Protein 3GG9 (pdb70)

Nearest PDB structures (foldseek):
  3gg9-assembly2_B  TM=1.003E+00  e=2.444E-69  Ralstonia solanacearum
  3gg9-assembly2_C  TM=9.927E-01  e=3.559E-63  Ralstonia solanacearum
  4s1v-assembly1_B  TM=9.736E-01  e=3.599E-41  Vibrio cholerae O395
  8wpo-assembly1_A  TM=8.671E-01  e=2.116E-25  Anabaena sp. 90
  8wps-assembly1_A  TM=8.673E-01  e=1.056E-24  Anabaena sp. 90

Secondary structure (DSSP, 8-state):
--EEEE---TT--GGGSGGGGGGTTSEEEE--S---SHHHHHHHTTT-SEEEE-TTSS-B-HHHHTT-TT--EEEESS----SSS-SB-HHHHHHHT-EEE-----SHHHHHHHHHHHHHHHTTHHHHHHHHHTT-TT------TTSPTTTTSB---TT-EEEEE--SHHHHHHHHHHHHTT-EEEEE-SHHHHHHHHHTT-EE-SSHHHHHHH-SEEEE----STTTTT-B-HHHHTTS-TT-EEEE-S-GGGBPTTHHHHHHHHTSSSEEEE---SSS---S--GGGG-TTEEE--S-TT-BHHHHHHHHHHHHHHHHHHHTT--TTBS-GGGSS-TTT-/--EEEE---TT--GGGSGGGGGGTTSEEEE--S---SHHHHHHHHTT-SEEEE-TTSS-B-HHHHTT-TT--EEEESS----STT-SB-HHHHHHHTPEEEP----SHHHHHHHHHHHHHHHTTHHHHHHHHHTT-TT------TTSPTTTTSB---TTSEEEEE--SHHHHHHHHHHHHTT-EEEEESSHHHHHHHHHHT-EE-SSHHHHHHH-SEEEE----STTTTT-B-HHHHTTS-TT-EEEE-S-GGGBPTTHHHHHHHTTSSSEEEE---SSSS--TT-HHHH-TTEEE--S-TT-BHHHHHHHHHHHHHHHHHHHTT--TTBS-GGGGS-TTT-/--EEEE---TT--GGGSGGGGGGTTSEEEE--S---SHHHHHHHTTT-SEEEE-TTSS-B-HHHHTT-TT--EEEESS-------B-HHHHHHTT-EEE-----SHHHHHHHHHHHHHHHTTHHHHHHHHHTT-TT------TTSPTTTTSB---TT-EEEEE--SHHHHHHHHHHHHTT-EEEEE-SHHHHHHHHHTTPEEPS-HHHHHHH-SEEEE----STTTTT-B-HHHHTTS-TT-EEEE-S-GGGBPTTHHHHHHHHTSSSEEEE---SSSSPPTT-TTTT-TTEEE--S-TT-BHHHHHHHHHHHHHHHHHHTTT--TTBS-GGGGS-TTT-/--EEEE---TT--GGGSGGGGGGTTSEEEE--S----HHHHHHHTTT-SEEEE-TTSS-B-HHHHTT-TT--EEEESS----SSS-SB-HHHHHHTT-EEE-----SHHHHHHHHHHHHHHHTTHHHHHHHHHTT-TT------SSSPTTTTSB---TTSEEEEE--SHHHHHHHHHHHHTT-EEEEESSHHHHHHHHHTT-EE-SSHHHHHHH-SEEEE-----TTTTT-B-HHHHTTS-TT-EEEE-S-GGGB-TTHHHHHHHTTSSSEEEE---SSSSPPTT-HHHH-TTEEE--S-TT-BHHHHHHHHHHHHHHHHHHHTT--TTBS-GGGGS-TTT-

Foldseek 3Di:
DWAEEEEAQQVPCLCVFPLVCLQVVYHYDYDNHDDDDQVVVLVVCQRGQEYEYEALQAAADLSNVVSHLNHAEYFYQAAFDPDDPTRYPLVSCLLSLHFYFHAHADLPLLLVVLVVLVQCQQALPVQQVVCVVVPHHPFRDQCDPLADPPLSHHDQLAAFEEEEEDQDRSSVSNLVVSVVSNHQYEYEYPPVSCVVCVVVVHHHAPDLLRSQQRHQEYEYDDADDPVQFQCAELVSQLSHDLSHEYEYLHEPRSHPPCSVVVNCVNRGPNAYEYEYDPDPDDPPDDPQVPDSRYHYHPNCSQVDSVSSNRRVSRSSVQVVCVVVVNNVRGPNCSSVDDSVSD/DWEEEEEAQQVPCQCVFPLVCLQVVYHYYYDRHDDADLVVVLVRQQRTQEYEYEAQRAAADLSSVVSHLNHAEYQYQAAADPAPPTRYPLVSCLLSLHFYFHAHADLPLLLVVLVVLVQCLQQLPVQQVVCVVVVHHLFRDLPDPLADPPLSHHDQLAAFEEEEEDQDRSSVVNVVVSVVSHHQYEYDYPPVNCVVQVVVPHHYAPDLLRRQQRHQEYEYDDADHPVQQQVAELVSQLNHDLNHEYEYLHEPRSHPPCSVVVNCVNSRPNAYEYAYDPDPPDDCVPSLNPDSRYHYHPSCSQVDSVSSNRRVSRSSVCVVCVVVVNCPRGPNCSSVDDNVVD/DFEEEEEQQQVPCQCVFPLVVLQVVYHYHYDNHDDADLVVVCVVCVQGQEYEYEAQRAAADLSNVVRHLNYAEYFYQAADDDVGRYDLVSCLLSLHFYFHDHDDQDLLLVVLVVLVQCQQALVVQQVVCVVVVHHQFSDLPDPLADPPLRHHDQLAAFEEEEEFADPSSVSNQVVSVVSNHQYEYDYPPVSCVVCVVVPRHHAPDLLRSQQGHQEYEYDDADDPVQFQCAALSSQLNHDLRHEYEYLHEDRSRPPCSVVVSCVNRGPNAYEYQYDPDPPDDCVPSLNVDSRYHYHPSCSQVDSVSSNRSVSRSSVCVVCVVVVNRPRGPRPSSNDDSVPD/DFEEEEEQQQVPCLCVAPLVCLQVVYHYHYDNHDDQDLVVLCVVCQRGQEYEYEALRAAADLSNVVSHLNHAEYFYQAAFDPAPDTSYPVVSCLLSLHFYFGFHADQPLLLVVLVVLVQCQQALPVLQVVCVVVPHHPFSPPPDPPAPPPLRHHDALAAFEEEEEDQDPSSVSNQVVSVVRNHQYEYDDDPVSCVVQVVVPHHYAPDLLRRQQRHQEYEYDDADHPVQFQCAALVSQQSHDLNHEYEYLHEPRSHPPCSVVVNCVVSGPVAYEYAYDPDPPDDCVDSLNPDSRYHYHPNCSQVDRVSSNRRVSRSSVCVVCVVVPNNPRGPNVSSNDDSVVD

B-factor: mean 41.57, std 15.19, range [2.0, 106.05]

Radius of gyration: 36.46 Å; Cα contacts (8 Å, |Δi|>4): 3084; chains: 4; bounding box: 96×68×121 Å

Structure (mmCIF, N/CA/C/O backbone):
data_3GG9
#
_entry.id   3GG9
#
_cell.length_a   92.034
_cell.length_b   97.625
_cell.length_c   97.808
_cell.angle_alpha   90.00
_cell.angle_beta   114.96
_cell.angle_gamma   90.00
#
_symmetry.space_group_name_H-M   'P 1 21 1'
#
loop_
_entity.id
_entity.type
_entity.pdbx_description
1 polymer 'd-3-phosphoglycerate dehydrogenase oxidoreductase protein'
2 non-polymer 'SULFATE ION'
3 non-polymer GLYCEROL
4 non-polymer 'CHLORIDE ION'
5 water water
#
loop_
_atom_site.group_PDB
_atom_site.id
_atom_site.type_symbol
_atom_site.label_atom_id
_atom_site.label_alt_id
_atom_site.label_comp_id
_atom_site.label_asym_id
_atom_site.label_entity_id
_atom_site.label_seq_id
_atom_site.pdbx_PDB_ins_code
_atom_site.Cartn_x
_atom_site.Cartn_y
_atom_site.Cartn_z
_atom_site.occupancy
_atom_site.B_iso_or_equiv
_atom_site.auth_seq_id
_atom_site.auth_comp_id
_atom_site.auth_asym_id
_atom_site.auth_atom_id
_atom_site.pdbx_PDB_model_num
ATOM 1 N N . SER A 1 2 ? -4.274 8.840 -39.723 1.00 48.76 11 SER A N 1
ATOM 2 C CA . SER A 1 2 ? -3.261 9.711 -39.088 1.00 47.27 11 SER A CA 1
ATOM 3 C C . SER A 1 2 ? -3.866 11.077 -38.723 1.00 45.82 11 SER A C 1
ATOM 4 O O . SER A 1 2 ? -4.089 11.921 -39.588 1.00 41.81 11 SER A O 1
ATOM 7 N N . LEU A 1 3 ? -4.114 11.270 -37.428 1.00 40.00 12 LEU A N 1
ATOM 8 C CA . LEU A 1 3 ? -4.752 12.467 -36.896 1.00 36.57 12 LEU A CA 1
ATOM 9 C C . LEU A 1 3 ? -3.741 13.463 -36.355 1.00 35.43 12 LEU A C 1
ATOM 10 O O . LEU A 1 3 ? -2.626 13.102 -35.951 1.00 36.08 12 LEU A O 1
ATOM 15 N N . LYS A 1 4 ? -4.147 14.727 -36.364 1.00 32.95 13 LYS A N 1
ATOM 16 C CA . LYS A 1 4 ? -3.467 15.789 -35.646 1.00 32.22 13 LYS A CA 1
ATOM 17 C C . LYS A 1 4 ? -4.073 15.753 -34.231 1.00 35.38 13 LYS A C 1
ATOM 18 O O . LYS A 1 4 ? -5.291 15.959 -34.057 1.00 32.65 13 LYS A O 1
ATOM 24 N N . ILE A 1 5 ? -3.234 15.444 -33.236 1.00 31.34 14 ILE A N 1
ATOM 25 C CA . ILE A 1 5 ? -3.671 15.266 -31.846 1.00 29.74 14 ILE A CA 1
ATOM 26 C C . ILE A 1 5 ? -3.018 16.307 -30.946 1.00 31.58 14 ILE A C 1
ATOM 27 O O . ILE A 1 5 ? -1.832 16.611 -31.099 1.00 31.01 14 ILE A O 1
ATOM 32 N N . ALA A 1 6 ? -3.808 16.895 -30.046 1.00 30.16 15 ALA A N 1
ATOM 33 C CA . ALA A 1 6 ? -3.270 17.773 -29.027 1.00 31.04 15 ALA A CA 1
ATOM 34 C C . ALA A 1 6 ? -3.641 17.289 -27.629 1.00 28.75 15 ALA A C 1
ATOM 35 O O . ALA A 1 6 ? -4.768 16.844 -27.392 1.00 28.90 15 ALA A O 1
ATOM 37 N N . VAL A 1 7 ? -2.662 17.372 -26.726 1.00 29.85 16 VAL A N 1
ATOM 38 C CA . VAL A 1 7 ? -2.856 17.109 -25.310 1.00 28.37 16 VAL A CA 1
ATOM 39 C C . VAL A 1 7 ? -2.663 18.446 -24.593 1.00 28.60 16 VAL A C 1
ATOM 40 O O . VAL A 1 7 ? -1.626 19.095 -24.741 1.00 26.89 16 VAL A O 1
ATOM 44 N N . LEU A 1 8 ? -3.657 18.836 -23.806 1.00 23.73 17 LEU A N 1
ATOM 45 C CA . LEU A 1 8 ? -3.643 20.131 -23.133 1.00 28.24 17 LEU A CA 1
ATOM 46 C C . LEU A 1 8 ? -3.149 20.032 -21.684 1.00 31.78 17 LEU A C 1
ATOM 47 O O . LEU A 1 8 ? -3.250 18.973 -21.067 1.00 25.69 17 LEU A O 1
ATOM 52 N N . ASP A 1 9 ? -2.626 21.145 -21.160 1.00 25.42 18 ASP A N 1
ATOM 53 C CA . ASP A 1 9 ? -2.423 21.379 -19.709 1.00 31.68 18 ASP A CA 1
ATOM 54 C C . ASP A 1 9 ? -1.462 20.422 -18.991 1.00 27.48 18 ASP A C 1
ATOM 55 O O . ASP A 1 9 ? -1.712 20.038 -17.854 1.00 24.75 18 ASP A O 1
ATOM 60 N N . ASP A 1 10 ? -0.374 20.048 -19.652 1.00 28.42 19 ASP A N 1
ATOM 61 C CA . ASP A 1 10 ? 0.597 19.104 -19.066 1.00 32.85 19 ASP A CA 1
ATOM 62 C C . ASP A 1 10 ? 1.813 19.869 -18.536 1.00 28.72 19 ASP A C 1
ATOM 63 O O . ASP A 1 10 ? 2.848 19.962 -19.213 1.00 26.95 19 ASP A O 1
ATOM 68 N N . TYR A 1 11 ? 1.686 20.383 -17.309 1.00 28.39 20 TYR A N 1
ATOM 69 C CA . TYR A 1 11 ? 2.596 21.417 -16.788 1.00 30.11 20 TYR A CA 1
ATOM 70 C C . TYR A 1 11 ? 4.039 20.948 -16.696 1.00 27.54 20 TYR A C 1
ATOM 71 O O . TYR A 1 11 ? 4.946 21.712 -16.978 1.00 26.87 20 TYR A O 1
ATOM 80 N N . GLN A 1 12 ? 4.238 19.680 -16.344 1.00 26.73 21 GLN A N 1
ATOM 81 C CA . GLN A 1 12 ? 5.576 19.129 -16.157 1.00 27.32 21 GLN A CA 1
ATOM 82 C C . GLN A 1 12 ? 6.069 18.305 -17.345 1.00 25.13 21 GLN A C 1
ATOM 83 O O . GLN A 1 12 ? 7.070 17.593 -17.213 1.00 32.06 21 GLN A O 1
ATOM 89 N N . ASP A 1 13 ? 5.343 18.372 -18.466 1.00 25.17 22 ASP A N 1
ATOM 90 C CA . ASP A 1 13 ? 5.728 17.734 -19.733 1.00 21.59 22 ASP A CA 1
ATOM 91 C C . ASP A 1 13 ? 5.948 16.243 -19.505 1.00 22.10 22 ASP A C 1
ATOM 92 O O . ASP A 1 13 ? 6.939 15.681 -19.941 1.00 26.92 22 ASP A O 1
ATOM 97 N N . ALA A 1 14 ? 5.036 15.616 -18.771 1.00 23.17 23 ALA A N 1
ATOM 98 C CA . ALA A 1 14 ? 5.209 14.211 -18.383 1.00 21.85 23 ALA A CA 1
ATOM 99 C C . ALA A 1 14 ? 4.673 13.236 -19.389 1.00 24.10 23 ALA A C 1
ATOM 100 O O . ALA A 1 14 ? 5.154 12.108 -19.472 1.00 23.85 23 ALA A O 1
ATOM 102 N N . VAL A 1 15 ? 3.619 13.650 -20.093 1.00 26.38 24 VAL A N 1
ATOM 103 C CA . VAL A 1 15 ? 2.856 12.785 -20.989 1.00 24.69 24 VAL A CA 1
ATOM 104 C C . VAL A 1 15 ? 3.724 12.177 -22.087 1.00 26.14 24 VAL A C 1
ATOM 105 O O . VAL A 1 15 ? 3.652 10.965 -22.341 1.00 27.07 24 VAL A O 1
ATOM 109 N N . ARG A 1 16 ? 4.560 13.009 -22.715 1.00 26.67 25 ARG A N 1
ATOM 110 C CA . ARG A 1 16 ? 5.403 12.532 -23.805 1.00 29.64 25 ARG A CA 1
ATOM 111 C C . ARG A 1 16 ? 6.493 11.530 -23.362 1.00 31.04 25 ARG A C 1
ATOM 112 O O . ARG A 1 16 ? 7.059 10.841 -24.201 1.00 28.90 25 ARG A O 1
ATOM 120 N N . LYS A 1 17 ? 6.765 11.437 -22.058 1.00 25.21 26 LYS A N 1
ATOM 121 C CA . LYS A 1 17 ? 7.766 10.484 -21.564 1.00 23.55 26 LYS A CA 1
ATOM 122 C C . LYS A 1 17 ? 7.168 9.182 -21.051 1.00 25.43 26 LYS A C 1
ATOM 123 O O . LYS A 1 17 ? 7.898 8.321 -20.575 1.00 27.71 26 LYS A O 1
ATOM 129 N N . LEU A 1 18 ? 5.848 9.035 -21.138 1.00 20.90 27 LEU A N 1
ATOM 130 C CA . LEU A 1 18 ? 5.188 7.833 -20.616 1.00 24.81 27 LEU A CA 1
ATOM 131 C C . LEU A 1 18 ? 5.452 6.700 -21.583 1.00 25.53 27 LEU A C 1
ATOM 132 O O . LEU A 1 18 ? 5.564 6.949 -22.776 1.00 22.21 27 LEU A O 1
ATOM 137 N N . ASP A 1 19 ? 5.526 5.464 -21.082 1.00 28.09 28 ASP A N 1
ATOM 138 C CA . ASP A 1 19 ? 5.602 4.289 -21.955 1.00 31.64 28 ASP A CA 1
ATOM 139 C C . ASP A 1 19 ? 4.452 4.253 -22.951 1.00 34.97 28 ASP A C 1
ATOM 140 O O . ASP A 1 19 ? 4.649 3.891 -24.105 1.00 33.78 28 ASP A O 1
ATOM 145 N N . CYS A 1 20 ? 3.258 4.658 -22.508 1.00 28.01 29 CYS A N 1
ATOM 146 C CA . CYS A 1 20 ? 2.063 4.580 -23.340 1.00 29.87 29 CYS A CA 1
ATOM 147 C C . CYS A 1 20 ? 2.026 5.596 -24.496 1.00 25.41 29 CYS A C 1
ATOM 148 O O . CYS A 1 20 ? 1.244 5.432 -25.410 1.00 30.69 29 CYS A O 1
ATOM 151 N N . PHE A 1 21 ? 2.855 6.637 -24.453 1.00 27.42 30 PHE A N 1
ATOM 152 C CA . PHE A 1 21 ? 2.893 7.636 -25.527 1.00 28.51 30 PHE A CA 1
ATOM 153 C C . PHE A 1 21 ? 3.146 7.034 -26.924 1.00 32.75 30 PHE A C 1
ATOM 154 O O . PHE A 1 21 ? 2.707 7.597 -27.940 1.00 31.11 30 PHE A O 1
ATOM 162 N N . SER A 1 22 ? 3.828 5.883 -26.959 1.00 33.13 31 SER A N 1
ATOM 163 C CA A SER A 1 22 ? 4.136 5.199 -28.225 0.50 30.75 31 SER A CA 1
ATOM 164 C CA B SER A 1 22 ? 4.142 5.176 -28.207 0.50 31.06 31 SER A CA 1
ATOM 165 C C . SER A 1 22 ? 2.886 4.653 -28.910 1.00 28.38 31 SER A C 1
ATOM 166 O O . SER A 1 22 ? 2.919 4.318 -30.104 1.00 28.29 31 SER A O 1
ATOM 171 N N . LEU A 1 23 ? 1.782 4.568 -28.171 1.00 24.31 32 LEU A N 1
ATOM 172 C CA . LEU A 1 23 ? 0.489 4.211 -28.755 1.00 31.24 32 LEU A CA 1
ATOM 173 C C . LEU A 1 23 ? 0.056 5.159 -29.876 1.00 28.71 32 LEU A C 1
ATOM 174 O O . LEU A 1 23 ? -0.671 4.752 -30.772 1.00 29.38 32 LEU A O 1
ATOM 179 N N . LEU A 1 24 ? 0.500 6.415 -29.824 1.00 28.58 33 LEU A N 1
ATOM 180 C CA . LEU A 1 24 ? 0.109 7.411 -30.817 1.00 28.97 33 LEU A CA 1
ATOM 181 C C . LEU A 1 24 ? 1.134 7.596 -31.953 1.00 31.16 33 LEU A C 1
ATOM 182 O O . LEU A 1 24 ? 1.213 8.683 -32.554 1.00 29.03 33 LEU A O 1
ATOM 187 N N . GLN A 1 25 ? 1.885 6.535 -32.257 1.00 28.08 34 GLN A N 1
ATOM 188 C CA . GLN A 1 25 ? 3.038 6.592 -33.181 1.00 32.80 34 GLN A CA 1
ATOM 189 C C . GLN A 1 25 ? 2.650 6.893 -34.622 1.00 26.40 34 GLN A C 1
ATOM 190 O O . GLN A 1 25 ? 3.433 7.479 -35.356 1.00 30.22 34 GLN A O 1
ATOM 196 N N . ASP A 1 26 ? 1.434 6.509 -34.991 1.00 30.84 35 ASP A N 1
ATOM 197 C CA . ASP A 1 26 ? 0.879 6.786 -36.313 1.00 32.23 35 ASP A CA 1
ATOM 198 C C . ASP A 1 26 ? 0.282 8.194 -36.439 1.00 37.24 35 ASP A C 1
ATOM 199 O O . ASP A 1 26 ? -0.306 8.506 -37.464 1.00 37.33 35 ASP A O 1
ATOM 204 N N . HIS A 1 27 ? 0.435 9.041 -35.416 1.00 33.81 36 HIS A N 1
ATOM 205 C CA . HIS A 1 27 ? -0.234 10.355 -35.378 1.00 27.58 36 HIS A CA 1
ATOM 206 C C . HIS A 1 27 ? 0.730 11.443 -35.051 1.00 33.61 36 HIS A C 1
ATOM 207 O O . HIS A 1 27 ? 1.812 11.180 -34.533 1.00 31.12 36 HIS A O 1
ATOM 214 N N . GLU A 1 28 ? 0.327 12.675 -35.353 1.00 29.08 37 GLU A N 1
ATOM 215 C CA . GLU A 1 28 ? 1.098 13.858 -35.009 1.00 37.04 37 GLU A CA 1
ATOM 216 C C . GLU A 1 28 ? 0.535 14.443 -33.703 1.00 37.10 37 GLU A C 1
ATOM 217 O O . GLU A 1 28 ? -0.634 14.838 -33.646 1.00 32.96 37 GLU A O 1
ATOM 223 N N . VAL A 1 29 ? 1.359 14.468 -32.655 1.00 35.48 38 VAL A N 1
ATOM 224 C CA . VAL A 1 29 ? 0.920 14.857 -31.300 1.00 32.52 38 VAL A CA 1
ATOM 225 C C . VAL A 1 29 ? 1.664 16.088 -30.816 1.00 36.04 38 VAL A C 1
ATOM 226 O O . VAL A 1 29 ? 2.894 16.134 -30.850 1.00 38.61 38 VAL A O 1
ATOM 230 N N . LYS A 1 30 ? 0.909 17.086 -30.378 1.00 31.31 39 LYS A N 1
ATOM 231 C CA . LYS A 1 30 ? 1.472 18.248 -29.719 1.00 31.76 39 LYS A CA 1
ATOM 232 C C . LYS A 1 30 ? 0.995 18.252 -28.266 1.00 30.57 39 LYS A C 1
ATOM 233 O O . LYS A 1 30 ? -0.196 18.155 -27.997 1.00 31.06 39 LYS A O 1
ATOM 239 N N . VAL A 1 31 ? 1.932 18.345 -27.331 1.00 27.47 40 VAL A N 1
ATOM 240 C CA . VAL A 1 31 ? 1.580 18.437 -25.924 1.00 28.67 40 VAL A CA 1
ATOM 241 C C . VAL A 1 31 ? 1.857 19.868 -25.489 1.00 26.61 40 VAL A C 1
ATOM 242 O O . VAL A 1 31 ? 2.961 20.376 -25.682 1.00 28.94 40 VAL A O 1
ATOM 246 N N . PHE A 1 32 ? 0.858 20.518 -24.908 1.00 31.36 41 PHE A N 1
ATOM 247 C CA . PHE A 1 32 ? 1.065 21.864 -24.372 1.00 26.24 41 PHE A CA 1
ATOM 248 C C . PHE A 1 32 ? 1.369 21.769 -22.888 1.00 31.46 41 PHE A C 1
ATOM 249 O O . PHE A 1 32 ? 0.835 20.886 -22.198 1.00 27.37 41 PHE A O 1
ATOM 257 N N . ASN A 1 33 ? 2.233 22.664 -22.412 1.00 24.25 42 ASN A N 1
ATOM 258 C CA . ASN A 1 33 ? 2.714 22.640 -21.033 1.00 28.04 42 ASN A CA 1
ATOM 259 C C . ASN A 1 33 ? 2.186 23.787 -20.160 1.00 33.28 42 ASN A C 1
ATOM 260 O O . ASN A 1 33 ? 2.623 23.977 -19.024 1.00 28.55 42 ASN A O 1
ATOM 265 N N . ASN A 1 34 ? 1.266 24.570 -20.708 1.00 33.72 43 ASN A N 1
ATOM 266 C CA . ASN A 1 34 ? 0.582 25.576 -19.918 1.00 34.52 43 ASN A CA 1
ATOM 267 C C . ASN A 1 34 ? -0.870 25.672 -20.325 1.00 37.59 43 ASN A C 1
ATOM 268 O O . ASN A 1 34 ? -1.292 25.041 -21.296 1.00 38.75 43 ASN A O 1
ATOM 273 N N . THR A 1 35 ? -1.630 26.452 -19.568 1.00 29.73 44 THR A N 1
ATOM 274 C CA . THR A 1 35 ? -3.069 26.538 -19.747 1.00 37.17 44 THR A CA 1
ATOM 275 C C . THR A 1 35 ? -3.396 27.892 -20.341 1.00 39.88 44 THR A C 1
ATOM 276 O O . THR A 1 35 ? -2.809 28.900 -19.960 1.00 39.08 44 THR A O 1
ATOM 280 N N . VAL A 1 36 ? -4.318 27.880 -21.294 1.00 39.52 45 VAL A N 1
ATOM 281 C CA . VAL A 1 36 ? -4.814 29.084 -21.921 1.00 44.07 45 VAL A CA 1
ATOM 282 C C . VAL A 1 36 ? -6.317 29.115 -21.684 1.00 47.00 45 VAL A C 1
ATOM 283 O O . VAL A 1 36 ? -7.037 28.140 -21.968 1.00 47.26 45 VAL A O 1
ATOM 287 N N . LYS A 1 37 ? -6.769 30.224 -21.108 1.00 50.41 46 LYS A N 1
ATOM 288 C CA A LYS A 1 37 ? -8.187 30.391 -20.851 0.50 55.70 46 LYS A CA 1
ATOM 289 C CA B LYS A 1 37 ? -8.171 30.462 -20.773 0.50 54.36 46 LYS A CA 1
ATOM 290 C C . LYS A 1 37 ? -8.768 31.483 -21.743 1.00 58.62 46 LYS A C 1
ATOM 291 O O . LYS A 1 37 ? -8.065 32.414 -22.193 1.00 57.10 46 LYS A O 1
ATOM 302 N N . GLY A 1 38 ? -10.054 31.347 -22.034 1.00 58.28 47 GLY A N 1
ATOM 303 C CA . GLY A 1 38 ? -10.691 32.269 -22.956 1.00 60.40 47 GLY A CA 1
ATOM 304 C C . GLY A 1 38 ? -10.743 31.633 -24.320 1.00 54.69 47 GLY A C 1
ATOM 305 O O . GLY A 1 38 ? -9.748 31.097 -24.808 1.00 54.92 47 GLY A O 1
ATOM 306 N N . VAL A 1 39 ? -11.916 31.711 -24.928 1.00 53.03 48 VAL A N 1
ATOM 307 C CA . VAL A 1 39 ? -12.247 30.972 -26.137 1.00 54.39 48 VAL A CA 1
ATOM 308 C C . VAL A 1 39 ? -11.294 31.267 -27.300 1.00 54.50 48 VAL A C 1
ATOM 309 O O . VAL A 1 39 ? -10.794 30.341 -27.939 1.00 51.50 48 VAL A O 1
ATOM 313 N N . GLY A 1 40 ? -11.028 32.553 -27.532 1.00 55.58 49 GLY A N 1
ATOM 314 C CA . GLY A 1 40 ? -10.196 33.017 -28.650 1.00 53.08 49 GLY A CA 1
ATOM 315 C C . GLY A 1 40 ? -8.816 32.392 -28.736 1.00 53.56 49 GLY A C 1
ATOM 316 O O . GLY A 1 40 ? -8.491 31.737 -29.725 1.00 50.71 49 GLY A O 1
ATOM 317 N N . GLN A 1 41 ? -8.021 32.590 -27.686 1.00 53.36 50 GLN A N 1
ATOM 318 C CA . GLN A 1 41 ? -6.646 32.088 -27.597 1.00 57.81 50 GLN A CA 1
ATOM 319 C C . GLN A 1 41 ? -6.555 30.558 -27.649 1.00 52.76 50 GLN A C 1
ATOM 320 O O . GLN A 1 41 ? -5.628 30.002 -28.247 1.00 53.46 50 GLN A O 1
ATOM 326 N N . LEU A 1 42 ? -7.518 29.889 -27.018 1.00 50.60 51 LEU A N 1
ATOM 327 C CA . LEU A 1 42 ? -7.544 28.431 -26.978 1.00 50.04 51 LEU A CA 1
ATOM 328 C C . LEU A 1 42 ? -7.915 27.835 -28.333 1.00 51.39 51 LEU A C 1
ATOM 329 O O . LEU A 1 42 ? -7.304 26.853 -28.764 1.00 52.46 51 LEU A O 1
ATOM 334 N N . ALA A 1 43 ? -8.903 28.433 -28.998 1.00 51.69 52 ALA A N 1
ATOM 335 C CA . ALA A 1 43 ? -9.308 27.998 -30.340 1.00 48.77 52 ALA A CA 1
ATOM 336 C C . ALA A 1 43 ? -8.193 28.159 -31.378 1.00 48.83 52 ALA A C 1
ATOM 337 O O . ALA A 1 43 ? -8.024 27.298 -32.239 1.00 49.64 52 ALA A O 1
ATOM 339 N N . ALA A 1 44 ? -7.429 29.246 -31.283 1.00 49.79 53 ALA A N 1
ATOM 340 C CA . ALA A 1 44 ? -6.261 29.451 -32.143 1.00 46.19 53 ALA A CA 1
ATOM 341 C C . ALA A 1 44 ? -5.159 28.429 -31.862 1.00 47.21 53 ALA A C 1
ATOM 342 O O . ALA A 1 44 ? -4.449 28.007 -32.781 1.00 49.88 53 ALA A O 1
ATOM 344 N N . ARG A 1 45 ? -5.030 28.026 -30.597 1.00 44.85 54 ARG A N 1
ATOM 345 C CA A ARG A 1 45 ? -4.000 27.066 -30.220 0.50 43.61 54 ARG A CA 1
ATOM 346 C CA B ARG A 1 45 ? -4.028 27.053 -30.168 0.50 41.58 54 ARG A CA 1
ATOM 347 C C . ARG A 1 45 ? -4.309 25.661 -30.747 1.00 39.27 54 ARG A C 1
ATOM 348 O O . ARG A 1 45 ? -3.404 24.961 -31.180 1.00 43.33 54 ARG A O 1
ATOM 363 N N . VAL A 1 46 ? -5.583 25.274 -30.760 1.00 40.69 55 VAL A N 1
ATOM 364 C CA . VAL A 1 46 ? -5.976 23.933 -31.240 1.00 38.87 55 VAL A CA 1
ATOM 365 C C . VAL A 1 46 ? -6.759 23.913 -32.582 1.00 42.04 55 VAL A C 1
ATOM 366 O O . VAL A 1 46 ? -7.532 22.988 -32.864 1.00 35.41 55 VAL A O 1
ATOM 370 N N . ALA A 1 47 ? -6.518 24.920 -33.419 1.00 45.68 56 ALA A N 1
ATOM 371 C CA . ALA A 1 47 ? -7.288 25.130 -34.653 1.00 45.11 56 ALA A CA 1
ATOM 372 C C . ALA A 1 47 ? -7.263 23.956 -35.633 1.00 45.83 56 ALA A C 1
ATOM 373 O O . ALA A 1 47 ? -8.285 23.639 -36.249 1.00 47.52 56 ALA A O 1
ATOM 375 N N . ASP A 1 48 ? -6.114 23.299 -35.754 1.00 43.48 57 ASP A N 1
ATOM 376 C CA . ASP A 1 48 ? -5.959 22.203 -36.714 1.00 44.13 57 ASP A CA 1
ATOM 377 C C . ASP A 1 48 ? -6.178 20.805 -36.147 1.00 44.99 57 ASP A C 1
ATOM 378 O O . ASP A 1 48 ? -6.071 19.825 -36.889 1.00 42.62 57 ASP A O 1
ATOM 383 N N . VAL A 1 49 ? -6.470 20.681 -34.855 1.00 36.80 58 VAL A N 1
ATOM 384 C CA . VAL A 1 49 ? -6.495 19.331 -34.280 1.00 37.00 58 VAL A CA 1
ATOM 385 C C . VAL A 1 49 ? -7.807 18.617 -34.517 1.00 32.29 58 VAL A C 1
ATOM 386 O O . VAL A 1 49 ? -8.876 19.201 -34.424 1.00 32.85 58 VAL A O 1
ATOM 390 N N . GLU A 1 50 ? -7.708 17.339 -34.842 1.00 30.75 59 GLU A N 1
ATOM 391 C CA . GLU A 1 50 ? -8.868 16.518 -35.032 1.00 32.72 59 GLU A CA 1
ATOM 392 C C . GLU A 1 50 ? -9.183 15.750 -33.758 1.00 33.49 59 GLU A C 1
ATOM 393 O O . GLU A 1 50 ? -10.334 15.360 -33.537 1.00 31.75 59 GLU A O 1
ATOM 399 N N . ALA A 1 51 ? -8.169 15.518 -32.923 1.00 34.22 60 ALA A N 1
ATOM 400 C CA . ALA A 1 51 ? -8.380 14.807 -31.650 1.00 32.59 60 ALA A CA 1
ATOM 401 C C . ALA A 1 51 ? -7.745 15.528 -30.482 1.00 31.82 60 ALA A C 1
ATOM 402 O O . ALA A 1 51 ? -6.578 15.902 -30.522 1.00 31.52 60 ALA A O 1
ATOM 404 N N . LEU A 1 52 ? -8.526 15.712 -29.428 1.00 27.19 61 LEU A N 1
ATOM 405 C CA . LEU A 1 52 ? -8.074 16.479 -28.285 1.00 34.03 61 LEU A CA 1
ATOM 406 C C . LEU A 1 52 ? -8.068 15.546 -27.092 1.00 31.88 61 LEU A C 1
ATOM 407 O O . LEU A 1 52 ? -9.069 14.900 -26.815 1.00 37.62 61 LEU A O 1
ATOM 412 N N . VAL A 1 53 ? -6.926 15.459 -26.412 1.00 31.62 62 VAL A N 1
ATOM 413 C CA . VAL A 1 53 ? -6.839 14.729 -25.159 1.00 26.76 62 VAL A CA 1
ATOM 414 C C . VAL A 1 53 ? -6.854 15.723 -23.992 1.00 30.62 62 VAL A C 1
ATOM 415 O O . VAL A 1 53 ? -6.017 16.635 -23.918 1.00 29.50 62 VAL A O 1
ATOM 419 N N . LEU A 1 54 ? -7.827 15.538 -23.104 1.00 26.74 63 LEU A N 1
ATOM 420 C CA . LEU A 1 54 ? -7.980 16.383 -21.924 1.00 29.32 63 LEU A CA 1
ATOM 421 C C . LEU A 1 54 ? -7.481 15.658 -20.677 1.00 28.96 63 LEU A C 1
ATOM 422 O O . LEU A 1 54 ? -7.736 14.460 -20.495 1.00 29.05 63 LEU A O 1
ATOM 427 N N . ILE A 1 55 ? -6.770 16.400 -19.835 1.00 25.00 64 ILE A N 1
ATOM 428 C CA . ILE A 1 55 ? -6.287 15.923 -18.543 1.00 25.84 64 ILE A CA 1
ATOM 429 C C . ILE A 1 55 ? -7.292 16.312 -17.474 1.00 26.80 64 ILE A C 1
ATOM 430 O O . ILE A 1 55 ? -7.362 17.468 -17.056 1.00 23.81 64 ILE A O 1
ATOM 435 N N . ARG A 1 56 ? -8.077 15.321 -17.068 1.00 21.46 65 ARG A N 1
ATOM 436 C CA A ARG A 1 56 ? -9.106 15.500 -16.056 0.50 27.27 65 ARG A CA 1
ATOM 437 C CA B ARG A 1 56 ? -9.141 15.467 -16.071 0.50 27.45 65 ARG A CA 1
ATOM 438 C C . ARG A 1 56 ? -9.975 16.736 -16.313 1.00 29.38 65 ARG A C 1
ATOM 439 O O . ARG A 1 56 ? -10.474 16.915 -17.418 1.00 35.10 65 ARG A O 1
ATOM 454 N N . GLU A 1 57 ? -10.136 17.606 -15.321 1.00 32.23 66 GLU A N 1
ATOM 455 C CA . GLU A 1 57 ? -10.958 18.806 -15.518 1.00 32.33 66 GLU A CA 1
ATOM 456 C C . GLU A 1 57 ? -10.166 20.093 -15.732 1.00 33.99 66 GLU A C 1
ATOM 457 O O . GLU A 1 57 ? -10.680 21.185 -15.476 1.00 33.21 66 GLU A O 1
ATOM 463 N N . ARG A 1 58 ? -8.926 19.980 -16.205 1.00 28.87 67 ARG A N 1
ATOM 464 C CA . ARG A 1 58 ? -8.058 21.161 -16.337 1.00 30.07 67 ARG A CA 1
ATOM 465 C C . ARG A 1 58 ? -8.542 22.220 -17.357 1.00 36.62 67 ARG A C 1
ATOM 466 O O . ARG A 1 58 ? -8.270 23.424 -17.193 1.00 33.57 67 ARG A O 1
ATOM 474 N N . THR A 1 59 ? -9.233 21.764 -18.402 1.00 35.20 68 THR A N 1
ATOM 475 C CA . THR A 1 59 ? -9.807 22.638 -19.436 1.00 35.55 68 THR A CA 1
ATOM 476 C C . THR A 1 59 ? -11.291 22.310 -19.589 1.00 36.91 68 THR A C 1
ATOM 477 O O . THR A 1 59 ? -11.674 21.136 -19.648 1.00 30.94 68 THR A O 1
ATOM 481 N N . ARG A 1 60 ? -12.135 23.344 -19.596 1.00 40.35 69 ARG A N 1
ATOM 482 C CA . ARG A 1 60 ? -13.545 23.125 -19.905 1.00 43.20 69 ARG A CA 1
ATOM 483 C C . ARG A 1 60 ? -13.859 23.327 -21.381 1.00 36.61 69 ARG A C 1
ATOM 484 O O . ARG A 1 60 ? -13.299 24.209 -22.025 1.00 31.40 69 ARG A O 1
ATOM 492 N N . VAL A 1 61 ? -14.749 22.494 -21.905 1.00 34.10 70 VAL A N 1
ATOM 493 C CA . VAL A 1 61 ? -15.115 22.552 -23.312 1.00 36.59 70 VAL A CA 1
ATOM 494 C C . VAL A 1 61 ? -16.547 23.066 -23.426 1.00 34.97 70 VAL A C 1
ATOM 495 O O . VAL A 1 61 ? -17.510 22.373 -23.077 1.00 32.15 70 VAL A O 1
ATOM 499 N N . THR A 1 62 ? -16.652 24.313 -23.884 1.00 40.87 71 THR A N 1
ATOM 500 C CA . THR A 1 62 ? -17.921 25.025 -24.025 1.00 38.89 71 THR A CA 1
ATOM 501 C C . THR A 1 62 ? -18.441 24.952 -25.471 1.00 41.67 71 THR A C 1
ATOM 502 O O . THR A 1 62 ? -17.670 24.677 -26.399 1.00 42.03 71 THR A O 1
ATOM 506 N N . ARG A 1 63 ? -19.740 25.211 -25.655 1.00 43.93 72 ARG A N 1
ATOM 507 C CA . ARG A 1 63 ? -20.337 25.401 -26.990 1.00 44.43 72 ARG A CA 1
ATOM 508 C C . ARG A 1 63 ? -19.614 26.493 -27.782 1.00 43.84 72 ARG A C 1
ATOM 509 O O . ARG A 1 63 ? -19.377 26.330 -28.984 1.00 48.57 72 ARG A O 1
ATOM 517 N N . GLN A 1 64 ? -19.254 27.583 -27.099 1.00 39.06 73 GLN A N 1
ATOM 518 C CA A GLN A 1 64 ? -18.568 28.704 -27.740 0.50 44.07 73 GLN A CA 1
ATOM 519 C CA B GLN A 1 64 ? -18.537 28.714 -27.700 0.50 43.09 73 GLN A CA 1
ATOM 520 C C . GLN A 1 64 ? -17.179 28.322 -28.258 1.00 46.06 73 GLN A C 1
ATOM 521 O O . GLN A 1 64 ? -16.701 28.892 -29.246 1.00 46.01 73 GLN A O 1
ATOM 532 N N . LEU A 1 65 ? -16.544 27.358 -27.598 1.00 46.11 74 LEU A N 1
ATOM 533 C CA . LEU A 1 65 ? -15.278 26.832 -28.068 1.00 41.35 74 LEU A CA 1
ATOM 534 C C . LEU A 1 65 ? -15.515 25.939 -29.277 1.00 36.25 74 LEU A C 1
ATOM 535 O O . LEU A 1 65 ? -14.841 26.093 -30.294 1.00 41.90 74 LEU A O 1
ATOM 540 N N . LEU A 1 66 ? -16.490 25.033 -29.171 1.00 39.02 75 LEU A N 1
ATOM 541 C CA . LEU A 1 66 ? -16.811 24.106 -30.260 1.00 42.59 75 LEU A CA 1
ATOM 542 C C . LEU A 1 66 ? -17.232 24.811 -31.562 1.00 45.28 75 LEU A C 1
ATOM 543 O O . LEU A 1 66 ? -16.971 24.302 -32.658 1.00 41.35 75 LEU A O 1
ATOM 548 N N . ASP A 1 67 ? -17.872 25.978 -31.421 1.00 46.38 76 ASP A N 1
ATOM 549 C CA . ASP A 1 67 ? -18.216 26.865 -32.544 1.00 50.24 76 ASP A CA 1
ATOM 550 C C . ASP A 1 67 ? -16.985 27.322 -33.314 1.00 48.64 76 ASP A C 1
ATOM 551 O O . ASP A 1 67 ? -17.056 27.561 -34.518 1.00 53.55 76 ASP A O 1
ATOM 556 N N . ARG A 1 68 ? -15.863 27.447 -32.611 1.00 46.32 77 ARG A N 1
ATOM 557 C CA . ARG A 1 68 ? -14.618 27.918 -33.209 1.00 41.20 77 ARG A CA 1
ATOM 558 C C . ARG A 1 68 ? -13.666 26.808 -33.659 1.00 43.83 77 ARG A C 1
ATOM 559 O O . ARG A 1 68 ? -12.531 27.092 -34.046 1.00 43.81 77 ARG A O 1
ATOM 567 N N . LEU A 1 69 ? -14.122 25.556 -33.612 1.00 39.81 78 LEU A N 1
ATOM 568 C CA . LEU A 1 69 ? -13.259 24.418 -33.955 1.00 40.21 78 LEU A CA 1
ATOM 569 C C . LEU A 1 69 ? -13.867 23.470 -34.999 1.00 41.91 78 LEU A C 1
ATOM 570 O O . LEU A 1 69 ? -14.356 22.390 -34.654 1.00 48.09 78 LEU A O 1
ATOM 575 N N . PRO A 1 70 ? -13.812 23.857 -36.288 1.00 41.03 79 PRO A N 1
ATOM 576 C CA . PRO A 1 70 ? -14.421 23.040 -37.342 1.00 42.64 79 PRO A CA 1
ATOM 577 C C . PRO A 1 70 ? -13.798 21.642 -37.539 1.00 43.59 79 PRO A C 1
ATOM 578 O O . PRO A 1 70 ? -14.517 20.695 -37.892 1.00 44.18 79 PRO A O 1
ATOM 582 N N . LYS A 1 71 ? -12.496 21.502 -37.281 1.00 43.04 80 LYS A N 1
ATOM 583 C CA . LYS A 1 71 ? -11.799 20.243 -37.579 1.00 43.46 80 LYS A CA 1
ATOM 584 C C . LYS A 1 71 ? -11.900 19.166 -36.493 1.00 37.05 80 LYS A C 1
ATOM 585 O O . LYS A 1 71 ? -11.498 18.018 -36.722 1.00 39.62 80 LYS A O 1
ATOM 591 N N . LEU A 1 72 ? -12.435 19.524 -35.321 1.00 36.62 81 LEU A N 1
ATOM 592 C CA . LEU A 1 72 ? -12.465 18.609 -34.172 1.00 31.33 81 LEU A CA 1
ATOM 593 C C . LEU A 1 72 ? -13.443 17.467 -34.369 1.00 35.74 81 LEU A C 1
ATOM 594 O O . LEU A 1 72 ? -14.621 17.696 -34.655 1.00 37.05 81 LEU A O 1
ATOM 599 N N . LYS A 1 73 ? -12.953 16.240 -34.198 1.00 34.00 82 LYS A N 1
ATOM 600 C CA . LYS A 1 73 ? -13.773 15.041 -34.353 1.00 38.38 82 LYS A CA 1
ATOM 601 C C . LYS A 1 73 ? -13.920 14.237 -33.061 1.00 31.82 82 LYS A C 1
ATOM 602 O O . LYS A 1 73 ? -14.950 13.591 -32.840 1.00 31.50 82 LYS A O 1
ATOM 608 N N . ILE A 1 74 ? -12.876 14.261 -32.231 1.00 33.36 83 ILE A N 1
ATOM 609 C CA . ILE A 1 74 ? -12.787 13.452 -31.016 1.00 30.09 83 ILE A CA 1
ATOM 610 C C . ILE A 1 74 ? -12.282 14.281 -29.832 1.00 23.32 83 ILE A C 1
ATOM 611 O O . ILE A 1 74 ? -11.307 15.022 -29.950 1.00 26.57 83 ILE A O 1
ATOM 616 N N . ILE A 1 75 ? -12.958 14.158 -28.695 1.00 27.63 84 ILE A N 1
ATOM 617 C CA . ILE A 1 75 ? -12.386 14.545 -27.413 1.00 27.18 84 ILE A CA 1
ATOM 618 C C . ILE A 1 75 ? -12.204 13.263 -26.617 1.00 32.11 84 ILE A C 1
ATOM 619 O O . ILE A 1 75 ? -13.164 12.498 -26.419 1.00 30.20 84 ILE A O 1
ATOM 624 N N . SER A 1 76 ? -10.965 13.005 -26.203 1.00 29.87 85 SER A N 1
ATOM 625 C CA . SER A 1 76 ? -10.680 11.835 -25.379 1.00 26.98 85 SER A CA 1
ATOM 626 C C . SER A 1 76 ? -10.325 12.265 -23.958 1.00 24.34 85 SER A C 1
ATOM 627 O O . SER A 1 76 ? -9.314 12.920 -23.736 1.00 29.83 85 SER A O 1
ATOM 630 N N . GLN A 1 77 ? -11.183 11.879 -23.018 1.00 24.08 86 GLN A N 1
ATOM 631 C CA . GLN A 1 77 ? -11.100 12.272 -21.624 1.00 29.32 86 GLN A CA 1
ATOM 632 C C . GLN A 1 77 ? -10.332 11.245 -20.825 1.00 31.87 86 GLN A C 1
ATOM 633 O O . GLN A 1 77 ? -10.673 10.046 -20.851 1.00 30.06 86 GLN A O 1
ATOM 639 N N . THR A 1 78 ? -9.312 11.721 -20.106 1.00 32.08 87 THR A N 1
ATOM 640 C CA . THR A 1 78 ? -8.630 10.908 -19.101 1.00 30.87 87 THR A CA 1
ATOM 641 C C . THR A 1 78 ? -9.568 10.825 -17.892 1.00 29.76 87 THR A C 1
ATOM 642 O O . THR A 1 78 ? -10.077 11.844 -17.433 1.00 30.35 87 THR A O 1
ATOM 646 N N . GLY A 1 79 ? -9.840 9.614 -17.418 1.00 28.17 88 GLY A N 1
ATOM 647 C CA . GLY A 1 79 ? -10.799 9.417 -16.346 1.00 28.75 88 GLY A CA 1
ATOM 648 C C . GLY A 1 79 ? -12.244 9.572 -16.799 1.00 33.44 88 GLY A C 1
ATOM 649 O O . GLY A 1 79 ? -12.531 9.581 -17.999 1.00 35.96 88 GLY A O 1
ATOM 650 N N . ARG A 1 80 ? -13.150 9.704 -15.830 1.00 35.79 89 ARG A N 1
ATOM 651 C CA . ARG A 1 80 ? -14.600 9.705 -16.078 1.00 37.76 89 ARG A CA 1
ATOM 652 C C . ARG A 1 80 ? -15.139 11.000 -16.712 1.00 36.96 89 ARG A C 1
ATOM 653 O O . ARG A 1 80 ? -14.593 12.088 -16.519 1.00 38.84 89 ARG A O 1
ATOM 661 N N . VAL A 1 81 ? -16.218 10.857 -17.475 1.00 39.10 90 VAL A N 1
ATOM 662 C CA . VAL A 1 81 ? -16.952 11.995 -18.021 1.00 44.41 90 VAL A CA 1
ATOM 663 C C . VAL A 1 81 ? -18.244 12.140 -17.227 1.00 47.67 90 VAL A C 1
ATOM 664 O O . VAL A 1 81 ? -19.055 11.206 -17.177 1.00 43.94 90 VAL A O 1
ATOM 668 N N . SER A 1 82 ? -18.423 13.298 -16.597 1.00 51.12 91 SER A N 1
ATOM 669 C CA . SER A 1 82 ? -19.633 13.560 -15.810 1.00 61.10 91 SER A CA 1
ATOM 670 C C . SER A 1 82 ? -20.830 13.885 -16.704 1.00 63.06 91 SER A C 1
ATOM 671 O O . SER A 1 82 ? -20.754 14.752 -17.579 1.00 62.00 91 SER A O 1
ATOM 674 N N . ARG A 1 83 ? -21.928 13.173 -16.474 1.00 67.27 92 ARG A N 1
ATOM 675 C CA . ARG A 1 83 ? -23.156 13.339 -17.250 1.00 71.60 92 ARG A CA 1
ATOM 676 C C . ARG A 1 83 ? -24.042 14.472 -16.714 1.00 76.96 92 ARG A C 1
ATOM 677 O O . ARG A 1 83 ? -24.973 14.915 -17.394 1.00 78.29 92 ARG A O 1
ATOM 685 N N . ASP A 1 84 ? -23.736 14.942 -15.504 1.00 80.19 93 ASP A N 1
ATOM 686 C CA . ASP A 1 84 ? -24.599 15.883 -14.790 1.00 85.34 93 ASP A CA 1
ATOM 687 C C . ASP A 1 84 ? -24.528 17.319 -15.325 1.00 85.85 93 ASP A C 1
ATOM 688 O O . ASP A 1 84 ? -23.658 17.644 -16.143 1.00 84.43 93 ASP A O 1
ATOM 693 N N . ALA A 1 85 ? -25.466 18.150 -14.860 1.00 86.76 94 ALA A N 1
ATOM 694 C CA . ALA A 1 85 ? -25.549 19.570 -15.206 1.00 86.13 94 ALA A CA 1
ATOM 695 C C . ALA A 1 85 ? -24.269 20.292 -14.80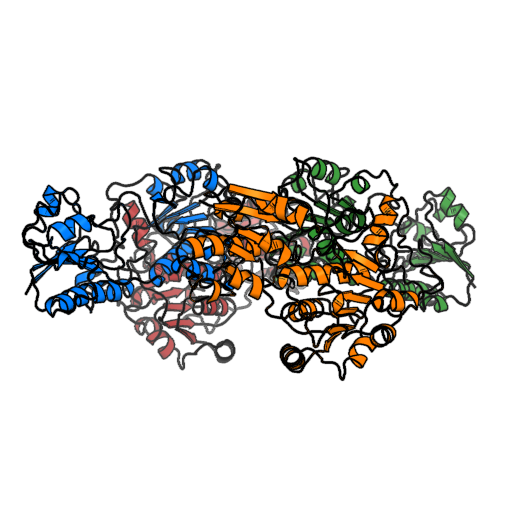7 1.00 85.69 94 ALA A C 1
ATOM 696 O O . ALA A 1 85 ? -23.698 20.036 -13.743 1.00 87.86 94 ALA A O 1
ATOM 698 N N . GLY A 1 86 ? -23.819 21.191 -15.671 1.00 84.20 95 GLY A N 1
ATOM 699 C CA . GLY A 1 86 ? -22.455 21.673 -15.589 1.00 82.34 95 GLY A CA 1
ATOM 700 C C . GLY A 1 86 ? -21.598 20.585 -16.206 1.00 80.33 95 GLY A C 1
ATOM 701 O O . GLY A 1 86 ? -21.856 20.157 -17.338 1.00 82.80 95 GLY A O 1
ATOM 702 N N . GLY A 1 87 ? -20.598 20.115 -15.459 1.00 74.87 96 GLY A N 1
ATOM 703 C CA . GLY A 1 87 ? -19.586 19.201 -16.002 1.00 66.58 96 GLY A CA 1
ATOM 704 C C . GLY A 1 87 ? -18.656 20.015 -16.880 1.00 58.71 96 GLY A C 1
ATOM 705 O O . GLY A 1 87 ? -19.078 21.021 -17.465 1.00 62.65 96 GLY A O 1
ATOM 706 N N . HIS A 1 88 ? -17.396 19.608 -17.000 1.00 47.85 97 HIS A N 1
ATOM 707 C CA A HIS A 1 88 ? -16.448 20.435 -17.743 0.50 44.62 97 HIS A CA 1
ATOM 708 C CA B HIS A 1 88 ? -16.426 20.412 -17.746 0.50 42.53 97 HIS A CA 1
ATOM 709 C C . HIS A 1 88 ? -16.549 20.254 -19.269 1.00 40.31 97 HIS A C 1
ATOM 710 O O . HIS A 1 88 ? -15.919 20.979 -20.026 1.00 33.58 97 HIS A O 1
ATOM 723 N N . ILE A 1 89 ? -17.354 19.290 -19.718 1.00 40.28 98 ILE A N 1
ATOM 724 C CA . ILE A 1 89 ? -17.623 19.150 -21.156 1.00 42.13 98 ILE A CA 1
ATOM 725 C C . ILE A 1 89 ? -19.125 19.269 -21.468 1.00 41.86 98 ILE A C 1
ATOM 726 O O . ILE A 1 89 ? -19.940 18.513 -20.936 1.00 42.38 98 ILE A O 1
ATOM 731 N N . ASP A 1 90 ? -19.479 20.226 -22.327 1.00 41.37 99 ASP A N 1
ATOM 732 C CA . ASP A 1 90 ? -20.863 20.363 -22.813 1.00 39.24 99 ASP A CA 1
ATOM 733 C C . ASP A 1 90 ? -21.156 19.245 -23.825 1.00 34.35 99 ASP A C 1
ATOM 734 O O . ASP A 1 90 ? -20.842 19.369 -25.019 1.00 36.61 99 ASP A O 1
ATOM 739 N N . LEU A 1 91 ? -21.733 18.147 -23.330 1.00 31.66 100 LEU A N 1
ATOM 740 C CA . LEU A 1 91 ? -21.912 16.932 -24.117 1.00 36.08 100 LEU A CA 1
ATOM 741 C C . LEU A 1 91 ? -22.941 17.104 -25.228 1.00 41.60 100 LEU A C 1
ATOM 742 O O . LEU A 1 91 ? -22.784 16.548 -26.320 1.00 44.88 100 LEU A O 1
ATOM 747 N N . GLU A 1 92 ? -23.987 17.877 -24.935 1.00 47.35 101 GLU A N 1
ATOM 748 C CA . GLU A 1 92 ? -25.037 18.186 -25.911 1.00 50.30 101 GLU A CA 1
ATOM 749 C C . GLU A 1 92 ? -24.491 19.020 -27.068 1.00 45.88 101 GLU A C 1
ATOM 750 O O . GLU A 1 92 ? -24.827 18.756 -28.225 1.00 45.23 101 GLU A O 1
ATOM 756 N N . ALA A 1 93 ? -23.642 20.003 -26.756 1.00 39.25 102 ALA A N 1
ATOM 757 C CA . ALA A 1 93 ? -22.979 20.792 -27.798 1.00 42.47 102 ALA A CA 1
ATOM 758 C C . ALA A 1 93 ? -22.039 19.943 -28.653 1.00 43.14 102 ALA A C 1
ATOM 759 O O . ALA A 1 93 ? -21.950 20.160 -29.865 1.00 43.66 102 ALA A O 1
ATOM 761 N N . CYS A 1 94 ? -21.362 18.979 -28.016 1.00 42.03 103 CYS A N 1
ATOM 762 C CA . CYS A 1 94 ? -20.505 18.011 -28.711 1.00 41.00 103 CYS A CA 1
ATOM 763 C C . CYS A 1 94 ? -21.330 17.143 -29.653 1.00 37.85 103 CYS A C 1
ATOM 764 O O . CYS A 1 94 ? -20.971 16.972 -30.814 1.00 38.85 103 CYS A O 1
ATOM 767 N N . THR A 1 95 ? -22.437 16.616 -29.134 1.00 41.05 104 THR A N 1
ATOM 768 C CA . THR A 1 95 ? -23.368 15.799 -29.899 1.00 43.09 104 THR A CA 1
ATOM 769 C C . THR A 1 95 ? -23.924 16.567 -31.113 1.00 46.48 104 THR A C 1
ATOM 770 O O . THR A 1 95 ? -24.051 15.991 -32.192 1.00 45.99 104 THR A O 1
ATOM 774 N N . ASP A 1 96 ? -24.196 17.866 -30.931 1.00 45.71 105 ASP A N 1
ATOM 775 C CA . ASP A 1 96 ? -24.640 18.770 -32.010 1.00 50.47 105 ASP A CA 1
ATOM 776 C C . ASP A 1 96 ? -23.629 18.907 -33.148 1.00 51.65 105 ASP A C 1
ATOM 777 O O . ASP A 1 96 ? -24.013 18.987 -34.322 1.00 49.28 105 ASP A O 1
ATOM 782 N N . LYS A 1 97 ? -22.342 18.939 -32.797 1.00 49.18 106 LYS A N 1
ATOM 783 C CA . LYS A 1 97 ? -21.275 19.057 -33.790 1.00 42.53 106 LYS A CA 1
ATOM 784 C C . LYS A 1 97 ? -20.841 17.693 -34.326 1.00 38.14 106 LYS A C 1
ATOM 785 O O . LYS A 1 97 ? -20.006 17.617 -35.224 1.00 46.31 106 LYS A O 1
ATOM 791 N N . GLY A 1 98 ? -21.403 16.620 -33.782 1.00 42.83 107 GLY A N 1
ATOM 792 C CA . GLY A 1 98 ? -20.950 15.272 -34.120 1.00 40.70 107 GLY A CA 1
ATOM 793 C C . GLY A 1 98 ? -19.518 15.025 -33.653 1.00 45.72 107 GLY A C 1
ATOM 794 O O . GLY A 1 98 ? -18.749 14.347 -34.330 1.00 45.69 107 GLY A O 1
ATOM 795 N N . VAL A 1 99 ? -19.164 15.612 -32.509 1.00 39.79 108 VAL A N 1
ATOM 796 C CA . VAL A 1 99 ? -17.873 15.390 -31.846 1.00 38.31 108 VAL A CA 1
ATOM 797 C C . VAL A 1 99 ? -18.070 14.312 -30.788 1.00 38.73 108 VAL A C 1
ATOM 798 O O . VAL A 1 99 ? -18.865 14.505 -29.858 1.00 41.56 108 VAL A O 1
ATOM 802 N N . VAL A 1 100 ? -17.388 13.169 -30.939 1.00 38.13 109 VAL A N 1
ATOM 803 C CA . VAL A 1 100 ? -17.525 12.105 -29.947 1.00 38.00 109 VAL A CA 1
ATOM 804 C C . VAL A 1 100 ? -16.648 12.354 -28.730 1.00 34.83 109 VAL A C 1
ATOM 805 O O . VAL A 1 100 ? -15.494 12.763 -28.852 1.00 37.19 109 VAL A O 1
ATOM 809 N N . VAL A 1 101 ? -17.220 12.135 -27.554 1.00 37.08 110 VAL A N 1
ATOM 810 C CA . VAL A 1 101 ? -16.477 12.255 -26.310 1.00 33.52 110 VAL A CA 1
ATOM 811 C C . VAL A 1 101 ? -16.178 10.855 -25.806 1.00 31.25 110 VAL A C 1
ATOM 812 O O . VAL A 1 101 ? -17.086 10.052 -25.584 1.00 35.45 110 VAL A O 1
ATOM 816 N N . LEU A 1 102 ? -14.890 10.557 -25.652 1.00 33.50 111 LEU A N 1
ATOM 817 C CA . LEU A 1 102 ? -14.465 9.227 -25.230 1.00 27.01 111 LEU A CA 1
ATOM 818 C C . LEU A 1 102 ? -14.182 9.244 -23.736 1.00 29.81 111 LEU A C 1
ATOM 819 O O . LEU A 1 102 ? -13.583 10.190 -23.231 1.00 27.30 111 LEU A O 1
ATOM 824 N N . GLU A 1 103 ? -14.648 8.216 -23.037 1.00 25.88 112 GLU A N 1
ATOM 825 C CA . GLU A 1 103 ? -14.575 8.182 -21.581 1.00 35.43 112 GLU A CA 1
ATOM 826 C C . GLU A 1 103 ? -13.511 7.200 -21.163 1.00 35.36 112 GLU A C 1
ATOM 827 O O . GLU A 1 103 ? -13.467 6.060 -21.657 1.00 26.83 112 GLU A O 1
ATOM 833 N N . GLY A 1 104 ? -12.639 7.650 -20.269 1.00 37.17 113 GLY A N 1
ATOM 834 C CA . GLY A 1 104 ? -11.635 6.776 -19.708 1.00 37.81 113 GLY A CA 1
ATOM 835 C C . GLY A 1 104 ? -12.092 6.102 -18.436 1.00 37.42 113 GLY A C 1
ATOM 836 O O . GLY A 1 104 ? -13.273 6.113 -18.091 1.00 36.32 113 GLY A O 1
ATOM 837 N N . LYS A 1 105 ? -11.138 5.500 -17.737 1.00 44.99 114 LYS A N 1
ATOM 838 C CA . LYS A 1 105 ? -11.371 4.983 -16.398 1.00 40.95 114 LYS A CA 1
ATOM 839 C C . LYS A 1 105 ? -10.396 5.646 -15.421 1.00 42.61 114 LYS A C 1
ATOM 840 O O . LYS A 1 105 ? -9.313 6.095 -15.806 1.00 40.76 114 LYS A O 1
ATOM 846 N N . GLY A 1 106 ? -10.804 5.724 -14.163 1.00 35.29 115 GLY A N 1
ATOM 847 C CA . GLY A 1 106 ? -9.962 6.269 -13.113 1.00 35.84 115 GLY A CA 1
ATOM 848 C C . GLY A 1 106 ? -9.586 5.274 -12.045 1.00 29.60 115 GLY A C 1
ATOM 849 O O . GLY A 1 106 ? -9.961 4.099 -12.121 1.00 33.73 115 GLY A O 1
ATOM 850 N N . SER A 1 107 ? -8.846 5.742 -11.045 1.00 29.58 116 SER A N 1
ATOM 851 C CA . SER A 1 107 ? -8.389 4.887 -9.949 1.00 25.84 116 SER A CA 1
ATOM 852 C C . SER A 1 107 ? -8.356 5.698 -8.645 1.00 23.31 116 SER A C 1
ATOM 853 O O . SER A 1 107 ? -7.957 6.873 -8.651 1.00 21.50 116 SER A O 1
ATOM 856 N N . PRO A 1 108 ? -8.789 5.084 -7.523 1.00 23.24 117 PRO A N 1
ATOM 857 C CA . PRO A 1 108 ? -8.770 5.865 -6.289 1.00 18.70 117 PRO A CA 1
ATOM 858 C C . PRO A 1 108 ? -7.403 5.890 -5.593 1.00 22.41 117 PRO A C 1
ATOM 859 O O . PRO A 1 108 ? -7.236 6.644 -4.665 1.00 19.04 117 PRO A O 1
ATOM 863 N N . VAL A 1 109 ? -6.435 5.071 -6.022 1.00 18.33 118 VAL A N 1
ATOM 864 C CA . VAL A 1 109 ? -5.241 4.858 -5.203 1.00 18.99 118 VAL A CA 1
ATOM 865 C C . VAL A 1 109 ? -4.340 6.086 -5.070 1.00 17.53 118 VAL A C 1
ATOM 866 O O . VAL A 1 109 ? -3.969 6.428 -3.951 1.00 21.07 118 VAL A O 1
ATOM 870 N N . ALA A 1 110 ? -3.996 6.723 -6.190 1.00 20.04 119 ALA A N 1
ATOM 871 C CA . ALA A 1 110 ? -3.129 7.943 -6.165 1.00 20.67 119 ALA A CA 1
ATOM 872 C C . ALA A 1 110 ? -3.688 9.106 -5.358 1.00 19.66 119 ALA A C 1
ATOM 873 O O . ALA A 1 110 ? -2.952 9.692 -4.557 1.00 15.62 119 ALA A O 1
ATOM 875 N N . PRO A 1 111 ? -4.974 9.460 -5.554 1.00 21.51 120 PRO A N 1
ATOM 876 C CA . PRO A 1 111 ? -5.492 10.507 -4.665 1.00 19.17 120 PRO A CA 1
ATOM 877 C C . PRO A 1 111 ? -5.711 10.096 -3.216 1.00 18.65 120 PRO A C 1
ATOM 878 O O . PRO A 1 111 ? -5.674 10.944 -2.352 1.00 18.19 120 PRO A O 1
ATOM 882 N N . ALA A 1 112 ? -5.951 8.808 -2.931 1.00 18.47 121 ALA A N 1
ATOM 883 C CA . ALA A 1 112 ? -6.033 8.385 -1.537 1.00 16.89 121 ALA A CA 1
ATOM 884 C C . ALA A 1 112 ? -4.667 8.501 -0.849 1.00 14.09 121 ALA A C 1
ATOM 885 O O . ALA A 1 112 ? -4.564 8.974 0.292 1.00 19.73 121 ALA A O 1
ATOM 887 N N . GLU A 1 113 ? -3.616 8.053 -1.522 1.00 15.45 122 GLU A N 1
ATOM 888 C CA . GLU A 1 113 ? -2.292 8.118 -0.934 1.00 14.58 122 GLU A CA 1
ATOM 889 C C . GLU A 1 113 ? -1.892 9.568 -0.760 1.00 18.80 122 GLU A C 1
ATOM 890 O O . GLU A 1 113 ? -1.252 9.935 0.211 1.00 20.81 122 GLU A O 1
ATOM 896 N N . LEU A 1 114 ? -2.289 10.361 -1.717 1.00 13.35 123 LEU A N 1
ATOM 897 C CA . LEU A 1 114 ? -1.960 11.800 -1.653 1.00 18.85 123 LEU A CA 1
ATOM 898 C C . LEU A 1 114 ? -2.648 12.466 -0.459 1.00 18.51 123 LEU A C 1
ATOM 899 O O . LEU A 1 114 ? -2.034 13.286 0.237 1.00 22.59 123 LEU A O 1
ATOM 904 N N . THR A 1 115 ? -3.929 12.169 -0.264 1.00 19.91 124 THR A N 1
ATOM 905 C CA . THR A 1 115 ? -4.654 12.588 0.947 1.00 20.44 124 THR A CA 1
ATOM 906 C C . THR A 1 115 ? -3.899 12.287 2.241 1.00 27.53 124 THR A C 1
ATOM 907 O O . THR A 1 115 ? -3.762 13.141 3.115 1.00 16.20 124 THR A O 1
ATOM 911 N N . TRP A 1 116 ? -3.391 11.069 2.353 1.00 19.72 125 TRP A N 1
ATOM 912 C CA . TRP A 1 116 ? -2.665 10.653 3.545 1.00 21.90 125 TRP A CA 1
ATOM 913 C C . TRP A 1 116 ? -1.306 11.301 3.677 1.00 12.79 125 TRP A C 1
ATOM 914 O O . TRP A 1 116 ? -0.869 11.580 4.781 1.00 21.44 125 TRP A O 1
ATOM 925 N N . ALA A 1 117 ? -0.651 11.544 2.550 1.00 15.07 126 ALA A N 1
ATOM 926 C CA . ALA A 1 117 ? 0.637 12.225 2.526 1.00 17.43 126 ALA A CA 1
ATOM 927 C C . ALA A 1 117 ? 0.447 13.617 3.117 1.00 23.46 126 ALA A C 1
ATOM 928 O O . ALA A 1 117 ? 1.269 14.082 3.892 1.00 22.97 126 ALA A O 1
ATOM 930 N N . LEU A 1 118 ? -0.672 14.246 2.779 1.00 23.11 127 LEU A N 1
ATOM 931 C CA . LEU A 1 118 ? -1.014 15.578 3.325 1.00 20.76 127 LEU A CA 1
ATOM 932 C C . LEU A 1 118 ? -1.392 15.569 4.804 1.00 16.77 127 LEU A C 1
ATOM 933 O O . LEU A 1 118 ? -1.020 16.467 5.529 1.00 19.59 127 LEU A O 1
ATOM 938 N N . VAL A 1 119 ? -2.157 14.566 5.237 1.00 20.71 128 VAL A N 1
ATOM 939 C CA . VAL A 1 119 ? -2.434 14.317 6.660 1.00 17.64 128 VAL A CA 1
ATOM 940 C C . VAL A 1 119 ? -1.159 14.244 7.478 1.00 19.31 128 VAL A C 1
ATOM 941 O O . VAL A 1 119 ? -1.037 14.948 8.465 1.00 22.44 128 VAL A O 1
ATOM 945 N N . MET A 1 120 ? -0.239 13.350 7.087 1.00 19.58 129 MET A N 1
ATOM 946 C CA . MET A 1 120 ? 1.053 13.200 7.756 1.00 15.92 129 MET A CA 1
ATOM 947 C C . MET A 1 120 ? 1.940 14.457 7.651 1.00 28.96 129 MET A C 1
ATOM 948 O O . MET A 1 120 ? 2.555 14.869 8.636 1.00 23.39 129 MET A O 1
ATOM 953 N N . ALA A 1 121 ? 1.956 15.081 6.476 1.00 24.58 130 ALA A N 1
ATOM 954 C CA . ALA A 1 121 ? 2.780 16.263 6.254 1.00 23.52 130 ALA A CA 1
ATOM 955 C C . ALA A 1 121 ? 2.288 17.373 7.163 1.00 19.95 130 ALA A C 1
ATOM 956 O O . ALA A 1 121 ? 3.081 17.978 7.864 1.00 24.07 130 ALA A O 1
ATOM 958 N N . ALA A 1 122 ? 0.972 17.581 7.201 1.00 21.88 131 ALA A N 1
ATOM 959 C CA . ALA A 1 122 ? 0.373 18.620 8.062 1.00 20.37 131 ALA A CA 1
ATOM 960 C C . ALA A 1 122 ? 0.524 18.314 9.556 1.00 27.34 131 ALA A C 1
ATOM 961 O O . ALA A 1 122 ? 1.018 19.138 10.327 1.00 21.56 131 ALA A O 1
ATOM 963 N N . GLN A 1 123 ? 0.174 17.101 9.980 1.00 20.15 132 GLN A N 1
ATOM 964 C CA . GLN A 1 123 ? 0.245 16.805 11.423 1.00 17.28 132 GLN A CA 1
ATOM 965 C C . GLN A 1 123 ? 1.665 16.856 11.985 1.00 16.18 132 GLN A C 1
ATOM 966 O O . GLN A 1 123 ? 1.853 17.040 13.193 1.00 24.13 132 GLN A O 1
ATOM 972 N N . ARG A 1 124 ? 2.665 16.668 11.121 1.00 16.26 133 ARG A N 1
ATOM 973 C CA . ARG A 1 124 ? 4.046 16.730 11.585 1.00 16.33 133 ARG A CA 1
ATOM 974 C C . ARG A 1 124 ? 4.743 18.011 11.179 1.00 17.94 133 ARG A C 1
ATOM 975 O O . ARG A 1 124 ? 5.960 18.156 11.398 1.00 25.08 133 ARG A O 1
ATOM 983 N N . ARG A 1 125 ? 3.974 18.905 10.574 1.00 20.36 134 ARG A N 1
ATOM 984 C CA . ARG A 1 125 ? 4.453 20.252 10.145 1.00 17.95 134 ARG A CA 1
ATOM 985 C C . ARG A 1 125 ? 5.670 20.185 9.238 1.00 25.38 134 ARG A C 1
ATOM 986 O O . ARG A 1 125 ? 6.560 21.033 9.282 1.00 24.51 134 ARG A O 1
ATOM 994 N N . ILE A 1 126 ? 5.696 19.152 8.402 1.00 23.12 135 ILE A N 1
ATOM 995 C CA . ILE A 1 126 ? 6.826 18.914 7.535 1.00 18.86 135 ILE A CA 1
ATOM 996 C C . ILE A 1 126 ? 7.204 20.079 6.581 1.00 25.72 135 ILE A C 1
ATOM 997 O O . ILE A 1 126 ? 8.357 20.463 6.605 1.00 24.38 135 ILE A O 1
ATOM 1002 N N . PRO A 1 127 ? 6.251 20.639 5.784 1.00 27.95 136 PRO A N 1
ATOM 1003 C CA . PRO A 1 127 ? 6.650 21.763 4.927 1.00 30.57 136 PRO A CA 1
ATOM 1004 C C . PRO A 1 127 ? 7.256 22.929 5.722 1.00 28.11 136 PRO A C 1
ATOM 1005 O O . PRO A 1 127 ? 8.292 23.475 5.319 1.00 30.13 136 PRO A O 1
ATOM 1009 N N . GLN A 1 128 ? 6.633 23.271 6.848 1.00 27.92 137 GLN A N 1
ATOM 1010 C CA . GLN A 1 128 ? 7.101 24.361 7.710 1.00 32.50 137 GLN A CA 1
ATOM 1011 C C . GLN A 1 128 ? 8.505 24.132 8.298 1.00 31.21 137 GLN A C 1
ATOM 1012 O O . GLN A 1 128 ? 9.342 25.022 8.268 1.00 29.68 137 GLN A O 1
ATOM 1018 N N . TYR A 1 129 ? 8.757 22.941 8.821 1.00 27.87 138 TYR A N 1
ATOM 1019 C CA . TYR A 1 129 ? 10.055 22.637 9.391 1.00 28.10 138 TYR A CA 1
ATOM 1020 C C . TYR A 1 129 ? 11.130 22.576 8.308 1.00 28.86 138 TYR A C 1
ATOM 1021 O O . TYR A 1 129 ? 12.254 23.026 8.530 1.00 30.48 138 TYR A O 1
ATOM 1030 N N . VAL A 1 130 ? 10.791 21.998 7.150 1.00 30.48 139 VAL A N 1
ATOM 1031 C CA . VAL A 1 130 ? 11.745 21.834 6.042 1.00 24.75 139 VAL A CA 1
ATOM 1032 C C . VAL A 1 130 ? 12.189 23.209 5.502 1.00 31.61 139 VAL A C 1
ATOM 1033 O O . VAL A 1 130 ? 13.389 23.449 5.302 1.00 25.15 139 VAL A O 1
ATOM 1037 N N . ALA A 1 131 ? 11.218 24.092 5.290 1.00 23.71 140 ALA A N 1
ATOM 1038 C CA . ALA A 1 131 ? 11.473 25.428 4.745 1.00 34.58 140 ALA A CA 1
ATOM 1039 C C . ALA A 1 131 ? 12.285 26.308 5.698 1.00 34.60 140 ALA A C 1
ATOM 1040 O O . ALA A 1 131 ? 13.148 27.081 5.261 1.00 33.77 140 ALA A O 1
ATOM 1042 N N . SER A 1 132 ? 11.978 26.211 6.989 1.00 31.92 141 SER A N 1
ATOM 1043 C CA . SER A 1 132 ? 12.743 26.904 8.028 1.00 27.69 141 SER A CA 1
ATOM 1044 C C . SER A 1 132 ? 14.194 26.478 8.060 1.00 28.77 141 SER A C 1
ATOM 1045 O O . SER A 1 132 ? 15.078 27.309 8.220 1.00 29.90 141 SER A O 1
ATOM 1048 N N . LEU A 1 133 ? 14.421 25.170 7.917 1.00 28.05 142 LEU A N 1
ATOM 1049 C CA . LEU A 1 133 ? 15.749 24.590 7.974 1.00 30.61 142 LEU A CA 1
ATOM 1050 C C . LEU A 1 133 ? 16.620 25.047 6.809 1.00 28.58 142 LEU A C 1
ATOM 1051 O O . LEU A 1 133 ? 17.818 25.265 6.983 1.00 30.52 142 LEU A O 1
ATOM 1056 N N . LYS A 1 134 ? 16.000 25.223 5.644 1.00 31.59 143 LYS A N 1
ATOM 1057 C CA A LYS A 1 134 ? 16.686 25.692 4.440 0.50 34.25 143 LYS A CA 1
ATOM 1058 C CA B LYS A 1 134 ? 16.725 25.669 4.460 0.50 32.54 143 LYS A CA 1
ATOM 1059 C C . LYS A 1 134 ? 17.143 27.135 4.589 1.00 36.49 143 LYS A C 1
ATOM 1060 O O . LYS A 1 134 ? 18.106 27.562 3.949 1.00 37.53 143 LYS A O 1
ATOM 1071 N N . HIS A 1 135 ? 16.433 27.873 5.444 1.00 35.81 144 HIS A N 1
ATOM 1072 C CA . HIS A 1 135 ? 16.743 29.262 5.771 1.00 42.79 144 HIS A CA 1
ATOM 1073 C C . HIS A 1 135 ? 17.561 29.384 7.053 1.00 44.15 144 HIS A C 1
ATOM 1074 O O . HIS A 1 135 ? 17.695 30.477 7.606 1.00 49.40 144 HIS A O 1
ATOM 1081 N N . GLY A 1 136 ? 18.078 28.258 7.531 1.00 40.82 145 GLY A N 1
ATOM 1082 C CA . GLY A 1 136 ? 18.991 28.242 8.660 1.00 40.49 145 GLY A CA 1
ATOM 1083 C C . GLY A 1 136 ? 18.385 28.100 10.047 1.00 37.60 145 GLY A C 1
ATOM 1084 O O . GLY A 1 136 ? 19.115 28.079 11.037 1.00 39.99 145 GLY A O 1
ATOM 1085 N N . ALA A 1 137 ? 17.063 27.996 10.145 1.00 32.06 146 ALA A N 1
ATOM 1086 C CA . ALA A 1 137 ? 16.448 27.886 11.452 1.00 27.79 146 ALA A CA 1
ATOM 1087 C C . ALA A 1 137 ? 16.281 26.413 11.819 1.00 32.53 146 ALA A C 1
ATOM 1088 O O . ALA A 1 137 ? 15.564 25.673 11.147 1.00 30.99 146 ALA A O 1
ATOM 1090 N N . TRP A 1 138 ? 16.951 25.994 12.884 1.00 31.63 147 TRP A N 1
ATOM 1091 C CA . TRP A 1 138 ? 16.913 24.601 13.300 1.00 30.47 147 TRP A CA 1
ATOM 1092 C C . TRP A 1 138 ? 15.681 24.317 14.130 1.00 37.48 147 TRP A C 1
ATOM 1093 O O . TRP A 1 138 ? 15.447 24.977 15.151 1.00 36.27 147 TRP A O 1
ATOM 1104 N N . GLN A 1 139 ? 14.918 23.309 13.700 1.00 31.60 148 GLN A N 1
ATOM 1105 C CA . GLN A 1 139 ? 13.755 22.813 14.446 1.00 25.61 148 GLN A CA 1
ATOM 1106 C C . GLN A 1 139 ? 12.766 23.948 14.786 1.00 20.89 148 GLN A C 1
ATOM 1107 O O . GLN A 1 139 ? 12.426 24.154 15.945 1.00 29.77 148 GLN A O 1
ATOM 1113 N N . GLN A 1 140 ? 12.343 24.696 13.769 1.00 26.98 149 GLN A N 1
ATOM 1114 C CA . GLN A 1 140 ? 11.352 25.781 13.939 1.00 29.91 149 GLN A CA 1
ATOM 1115 C C . GLN A 1 140 ? 10.245 25.683 12.886 1.00 29.94 149 GLN A C 1
ATOM 1116 O O . GLN A 1 140 ? 10.518 25.675 11.688 1.00 31.93 149 GLN A O 1
ATOM 1122 N N . SER A 1 141 ? 8.994 25.606 13.318 1.00 29.40 150 SER A N 1
ATOM 1123 C CA . SER A 1 141 ? 7.908 25.407 12.365 1.00 29.12 150 SER A CA 1
ATOM 1124 C C . SER A 1 141 ? 6.958 26.595 12.324 1.00 32.35 150 SER A C 1
ATOM 1125 O O . SER A 1 141 ? 5.921 26.533 11.660 1.00 34.73 150 SER A O 1
ATOM 1128 N N . GLY A 1 142 ? 7.301 27.670 13.039 1.00 36.14 151 GLY A N 1
ATOM 1129 C CA . GLY A 1 142 ? 6.376 28.796 13.230 1.00 31.22 151 GLY A CA 1
ATOM 1130 C C . GLY A 1 142 ? 5.202 28.396 14.110 1.00 32.83 151 GLY A C 1
ATOM 1131 O O . GLY A 1 142 ? 5.377 27.674 15.105 1.00 39.07 151 GLY A O 1
ATOM 1132 N N . LEU A 1 143 ? 4.010 28.875 13.755 1.00 35.40 152 LEU A N 1
ATOM 1133 C CA . LEU A 1 143 ? 2.740 28.503 14.419 1.00 38.79 152 LEU A CA 1
ATOM 1134 C C . LEU A 1 143 ? 2.691 28.834 15.925 1.00 41.05 152 LEU A C 1
ATOM 1135 O O . LEU A 1 143 ? 1.987 28.175 16.706 1.00 31.04 152 LEU A O 1
ATOM 1140 N N . LYS A 1 144 ? 3.423 29.879 16.311 1.00 47.22 153 LYS A N 1
ATOM 1141 C CA . LYS A 1 144 ? 3.533 30.252 17.726 1.00 53.46 153 LYS A CA 1
ATOM 1142 C C . LYS A 1 144 ? 2.762 31.519 18.097 1.00 53.91 153 LYS A C 1
ATOM 1143 O O . LYS A 1 144 ? 3.005 32.120 19.146 1.00 57.03 153 LYS A O 1
ATOM 1149 N N . SER A 1 145 ? 1.819 31.897 17.235 1.00 50.86 154 SER A N 1
ATOM 1150 C CA . SER A 1 145 ? 0.920 33.024 17.470 1.00 53.25 154 SER A CA 1
ATOM 1151 C C . SER A 1 145 ? 0.050 32.822 18.710 1.00 57.12 154 SER A C 1
ATOM 1152 O O . SER A 1 145 ? -0.278 31.686 19.068 1.00 59.05 154 SER A O 1
ATOM 1155 N N . THR A 1 146 ? -0.309 33.934 19.358 1.00 59.06 155 THR A N 1
ATOM 1156 C CA . THR A 1 146 ? -1.129 33.935 20.582 1.00 57.35 155 THR A CA 1
ATOM 1157 C C . THR A 1 146 ? -2.560 33.439 20.357 1.00 51.61 155 THR A C 1
ATOM 1158 O O . THR A 1 146 ? -3.199 32.949 21.287 1.00 52.22 155 THR A O 1
ATOM 1162 N N . THR A 1 147 ? -3.043 33.567 19.121 1.00 47.68 156 THR A N 1
ATOM 1163 C CA . THR A 1 147 ? -4.354 33.059 18.709 1.00 45.36 156 THR A CA 1
ATOM 1164 C C . THR A 1 147 ? -4.377 31.521 18.545 1.00 44.51 156 THR A C 1
ATOM 1165 O O . THR A 1 147 ? -5.452 30.908 18.536 1.00 49.42 156 THR A O 1
ATOM 1169 N N . MET A 1 148 ? -3.197 30.913 18.420 1.00 39.90 157 MET A N 1
ATOM 1170 C CA . MET A 1 148 ? -3.052 29.462 18.220 1.00 36.23 157 MET A CA 1
ATOM 1171 C C . MET A 1 148 ? -2.883 28.687 19.530 1.00 40.78 157 MET A C 1
ATOM 1172 O O . MET A 1 148 ? -2.413 29.251 20.513 1.00 40.47 157 MET A O 1
ATOM 1177 N N . PRO A 1 149 ? -3.253 27.383 19.552 1.00 38.89 158 PRO A N 1
ATOM 1178 C CA . PRO A 1 149 ? -3.043 26.570 20.756 1.00 39.18 158 PRO A CA 1
ATOM 1179 C C . PRO A 1 149 ? -1.568 26.515 21.225 1.00 42.13 158 PRO A C 1
ATOM 1180 O O . PRO A 1 149 ? -0.665 26.738 20.419 1.00 36.96 158 PRO A O 1
ATOM 1184 N N . PRO A 1 150 ? -1.338 26.278 22.535 1.00 43.19 159 PRO A N 1
ATOM 1185 C CA . PRO A 1 150 ? 0.017 26.066 23.062 1.00 43.29 159 PRO A CA 1
ATOM 1186 C C . PRO A 1 150 ? 0.712 24.866 22.405 1.00 41.07 159 PRO A C 1
ATOM 1187 O O . PRO A 1 150 ? 0.107 23.793 22.271 1.00 42.50 159 PRO A O 1
ATOM 1191 N N . ASN A 1 151 ? 1.959 25.076 21.980 1.00 38.68 160 ASN A N 1
ATOM 1192 C CA . ASN A 1 151 ? 2.779 24.050 21.318 1.00 40.19 160 ASN A CA 1
ATOM 1193 C C . ASN A 1 151 ? 2.191 23.563 19.995 1.00 36.35 160 ASN A C 1
ATOM 1194 O O . ASN A 1 151 ? 2.404 22.415 19.603 1.00 37.19 160 ASN A O 1
ATOM 1199 N N . PHE A 1 152 ? 1.453 24.435 19.311 1.00 31.96 161 PHE A N 1
ATOM 1200 C CA . PHE A 1 152 ? 0.804 24.060 18.060 1.00 27.60 161 PHE A CA 1
ATOM 1201 C C . PHE A 1 152 ? 1.830 23.828 16.953 1.00 28.92 161 PHE A C 1
ATOM 1202 O O . PHE A 1 152 ? 1.556 23.128 15.975 1.00 32.83 161 PHE A O 1
ATOM 1210 N N . GLY A 1 153 ? 3.023 24.391 17.130 1.00 30.11 162 GLY A N 1
ATOM 1211 C CA . GLY A 1 153 ? 4.115 24.256 16.164 1.00 25.63 162 GLY A CA 1
ATOM 1212 C C . GLY A 1 153 ? 4.763 22.876 16.209 1.00 32.47 162 GLY A C 1
ATOM 1213 O O . GLY A 1 153 ? 5.502 22.496 15.307 1.00 34.68 162 GLY A O 1
ATOM 1214 N N . ILE A 1 154 ? 4.473 22.111 17.254 1.00 31.64 163 ILE A N 1
ATOM 1215 C CA A ILE A 1 154 ? 5.039 20.773 17.464 0.50 31.35 163 ILE A CA 1
ATOM 1216 C CA B ILE A 1 154 ? 5.095 20.802 17.352 0.50 28.96 163 ILE A CA 1
ATOM 1217 C C . ILE A 1 154 ? 4.187 19.696 16.790 1.00 29.61 163 ILE A C 1
ATOM 1218 O O . ILE A 1 154 ? 2.977 19.849 16.707 1.00 28.92 163 ILE A O 1
ATOM 1227 N N . GLY A 1 155 ? 4.812 18.609 16.340 1.00 25.45 164 GLY A N 1
ATOM 1228 C CA . GLY A 1 155 ? 4.093 17.502 15.726 1.00 28.23 164 GLY A CA 1
ATOM 1229 C C . GLY A 1 155 ? 3.043 16.834 16.599 1.00 30.56 164 GLY A C 1
ATOM 1230 O O . GLY A 1 155 ? 3.068 16.943 17.832 1.00 26.91 164 GLY A O 1
ATOM 1231 N N . ARG A 1 156 ? 2.086 16.183 15.942 1.00 21.26 165 ARG A N 1
ATOM 1232 C CA . ARG A 1 156 ? 1.032 15.446 16.614 1.00 23.37 165 ARG A CA 1
ATOM 1233 C C . ARG A 1 156 ? 0.981 14.021 16.067 1.00 21.71 165 ARG A C 1
ATOM 1234 O O . ARG A 1 156 ? 1.060 13.798 14.865 1.00 25.30 165 ARG A O 1
ATOM 1242 N N . VAL A 1 157 ? 0.841 13.077 16.982 1.00 22.65 166 VAL A N 1
ATOM 1243 C CA . VAL A 1 157 ? 0.787 11.649 16.653 1.00 20.88 166 VAL A CA 1
ATOM 1244 C C . VAL A 1 157 ? -0.642 11.357 16.181 1.00 25.21 166 VAL A C 1
ATOM 1245 O O . VAL A 1 157 ? -1.590 12.006 16.632 1.00 25.90 166 VAL A O 1
ATOM 1249 N N . LEU A 1 158 ? -0.786 10.419 15.243 1.00 24.13 167 LEU A N 1
ATOM 1250 C CA . LEU A 1 158 ? -2.102 10.013 14.764 1.00 26.02 167 LEU A CA 1
ATOM 1251 C C . LEU A 1 158 ? -2.709 8.938 15.654 1.00 26.16 167 LEU A C 1
ATOM 1252 O O . LEU A 1 158 ? -3.905 8.986 15.939 1.00 23.12 167 LEU A O 1
ATOM 1257 N N . LYS A 1 159 ? -1.891 7.977 16.075 1.00 24.20 168 LYS A N 1
ATOM 1258 C CA . LYS A 1 159 ? -2.369 6.870 16.927 1.00 29.16 168 LYS A CA 1
ATOM 1259 C C . LYS A 1 159 ? -3.274 7.356 18.055 1.00 26.82 168 LYS A C 1
ATOM 1260 O O . LYS A 1 159 ? -2.884 8.218 18.818 1.00 21.66 168 LYS A O 1
ATOM 1266 N N . GLY A 1 160 ? -4.493 6.824 18.117 1.00 28.22 169 GLY A N 1
ATOM 1267 C CA . GLY A 1 160 ? -5.402 7.103 19.222 1.00 30.24 169 GLY A CA 1
ATOM 1268 C C . GLY A 1 160 ? -6.209 8.375 19.060 1.00 30.07 169 GLY A C 1
ATOM 1269 O O . GLY A 1 160 ? -6.996 8.714 19.935 1.00 30.53 169 GLY A O 1
ATOM 1270 N N . GLN A 1 161 ? -5.997 9.085 17.948 1.00 27.44 170 GLN A N 1
ATOM 1271 C CA . GLN A 1 161 ? -6.776 10.262 17.592 1.00 29.67 170 GLN A CA 1
ATOM 1272 C C . GLN A 1 161 ? -7.966 9.915 16.708 1.00 30.83 170 GLN A C 1
ATOM 1273 O O . GLN A 1 161 ? -8.076 8.816 16.177 1.00 25.66 170 GLN A O 1
ATOM 1279 N N . THR A 1 162 ? -8.874 10.867 16.571 1.00 18.56 171 THR A N 1
ATOM 1280 C CA . THR A 1 162 ? -10.075 10.666 15.776 1.00 23.28 171 THR A CA 1
ATOM 1281 C C . THR A 1 162 ? -9.961 11.208 14.351 1.00 27.49 171 THR A C 1
ATOM 1282 O O . THR A 1 162 ? -9.721 12.414 14.126 1.00 22.45 171 THR A O 1
ATOM 1286 N N . LEU A 1 163 ? -10.143 10.299 13.400 1.00 20.66 172 LEU A N 1
ATOM 1287 C CA . LEU A 1 163 ? -10.234 10.607 11.973 1.00 22.27 172 LEU A CA 1
ATOM 1288 C C . LEU A 1 163 ? -11.691 10.636 11.509 1.00 28.06 172 LEU A C 1
ATOM 1289 O O . LEU A 1 163 ? -12.379 9.605 11.523 1.00 30.09 172 LEU A O 1
ATOM 1294 N N . GLY A 1 164 ? -12.164 11.824 11.116 1.00 22.57 173 GLY A N 1
ATOM 1295 C CA . GLY A 1 164 ? -13.464 11.970 10.468 1.00 19.52 173 GLY A CA 1
ATOM 1296 C C . GLY A 1 164 ? -13.372 11.823 8.947 1.00 24.67 173 GLY A C 1
ATOM 1297 O O . GLY A 1 164 ? -12.541 12.463 8.287 1.00 23.74 173 GLY A O 1
ATOM 1298 N N . ILE A 1 165 ? -14.177 10.923 8.398 1.00 25.33 174 ILE A N 1
ATOM 1299 C CA . ILE A 1 165 ? -14.264 10.734 6.950 1.00 20.74 174 ILE A CA 1
ATOM 1300 C C . ILE A 1 165 ? -15.640 11.188 6.483 1.00 26.89 174 ILE A C 1
ATOM 1301 O O . ILE A 1 165 ? -16.655 10.548 6.782 1.00 22.19 174 ILE A O 1
ATOM 1306 N N . PHE A 1 166 ? -15.665 12.312 5.769 1.00 24.61 175 PHE A N 1
ATOM 1307 C CA . PHE A 1 166 ? -16.885 12.827 5.146 1.00 23.36 175 PHE A CA 1
ATOM 1308 C C . PHE A 1 166 ? -17.013 12.337 3.686 1.00 30.37 175 PHE A C 1
ATOM 1309 O O . PHE A 1 166 ? -16.473 12.959 2.764 1.00 28.25 175 PHE A O 1
ATOM 1317 N N . GLY A 1 167 ? -17.755 11.238 3.489 1.00 25.96 176 GLY A N 1
ATOM 1318 C CA . GLY A 1 167 ? -17.942 10.620 2.165 1.00 22.52 176 GLY A CA 1
ATOM 1319 C C . GLY A 1 167 ? -17.211 9.300 2.106 1.00 27.72 176 GLY A C 1
ATOM 1320 O O . GLY A 1 167 ? -16.007 9.227 2.356 1.00 32.61 176 GLY A O 1
ATOM 1321 N N . TYR A 1 168 ? -17.929 8.243 1.779 1.00 25.63 177 TYR A N 1
ATOM 1322 C CA . TYR A 1 168 ? -17.341 6.920 1.827 1.00 26.69 177 TYR A CA 1
ATOM 1323 C C . TYR A 1 168 ? -17.468 6.217 0.469 1.00 29.48 177 TYR A C 1
ATOM 1324 O O . TYR A 1 168 ? -17.980 5.100 0.363 1.00 31.51 177 TYR A O 1
ATOM 1333 N N . GLY A 1 169 ? -16.971 6.888 -0.572 1.00 24.39 178 GLY A N 1
ATOM 1334 C CA . GLY A 1 169 ? -16.834 6.294 -1.910 1.00 24.42 178 GLY A CA 1
ATOM 1335 C C . GLY A 1 169 ? -15.524 5.510 -1.930 1.00 18.41 178 GLY A C 1
ATOM 1336 O O . GLY A 1 169 ? -14.984 5.197 -0.889 1.00 20.71 178 GLY A O 1
ATOM 1337 N N . LYS A 1 170 ? -14.999 5.208 -3.107 1.00 22.01 179 LYS A N 1
ATOM 1338 C CA . LYS A 1 170 ? -13.746 4.437 -3.202 1.00 26.04 179 LYS A CA 1
ATOM 1339 C C . LYS A 1 170 ? -12.527 5.116 -2.536 1.00 29.49 179 LYS A C 1
ATOM 1340 O O . LYS A 1 170 ? -11.738 4.449 -1.880 1.00 23.32 179 LYS A O 1
ATOM 1346 N N . ILE A 1 171 ? -12.373 6.433 -2.706 1.00 22.64 180 ILE A N 1
ATOM 1347 C CA . ILE A 1 171 ? -11.285 7.157 -2.036 1.00 23.07 180 ILE A CA 1
ATOM 1348 C C . ILE A 1 171 ? -11.441 7.211 -0.514 1.00 22.96 180 ILE A C 1
ATOM 1349 O O . ILE A 1 171 ? -10.498 6.910 0.211 1.00 19.97 180 ILE A O 1
ATOM 1354 N N . GLY A 1 172 ? -12.634 7.551 -0.037 1.00 20.67 181 GLY A N 1
ATOM 1355 C CA . GLY A 1 172 ? -12.910 7.597 1.393 1.00 17.93 181 GLY A CA 1
ATOM 1356 C C . GLY A 1 172 ? -12.642 6.280 2.097 1.00 24.80 181 GLY A C 1
ATOM 1357 O O . GLY A 1 172 ? -12.161 6.255 3.217 1.00 22.47 181 GLY A O 1
ATOM 1358 N N . GLN A 1 173 ? -12.944 5.193 1.405 1.00 19.10 182 GLN A N 1
ATOM 1359 C CA . GLN A 1 173 ? -12.788 3.829 1.940 1.00 20.30 182 GLN A CA 1
ATOM 1360 C C . GLN A 1 173 ? -11.308 3.495 2.148 1.00 21.92 182 GLN A C 1
ATOM 1361 O O . GLN A 1 173 ? -10.928 2.943 3.184 1.00 22.80 182 GLN A O 1
ATOM 1367 N N . LEU A 1 174 ? -10.473 3.862 1.182 1.00 23.22 183 LEU A N 1
ATOM 1368 C CA . LEU A 1 174 ? -9.020 3.653 1.319 1.00 22.80 183 LEU A CA 1
ATOM 1369 C C . LEU A 1 174 ? -8.422 4.469 2.460 1.00 18.91 183 LEU A C 1
ATOM 1370 O O . LEU A 1 174 ? -7.607 3.979 3.262 1.00 17.25 183 LEU A O 1
ATOM 1375 N N . VAL A 1 175 ? -8.804 5.747 2.523 1.00 20.78 184 VAL A N 1
ATOM 1376 C CA . VAL A 1 175 ? -8.318 6.630 3.558 1.00 19.61 184 VAL A CA 1
ATOM 1377 C C . VAL A 1 175 ? -8.809 6.276 4.960 1.00 18.64 184 VAL A C 1
ATOM 1378 O O . VAL A 1 175 ? -8.036 6.365 5.909 1.00 20.86 184 VAL A O 1
ATOM 1382 N N . ALA A 1 176 ? -10.059 5.822 5.076 1.00 21.61 185 ALA A N 1
ATOM 1383 C CA . ALA A 1 176 ? -10.541 5.212 6.316 1.00 21.21 185 ALA A CA 1
ATOM 1384 C C . ALA A 1 176 ? -9.667 4.008 6.764 1.00 21.34 185 ALA A C 1
ATOM 1385 O O . ALA A 1 176 ? -9.371 3.854 7.969 1.00 17.29 185 ALA A O 1
ATOM 1387 N N . GLY A 1 177 ? -9.270 3.174 5.801 1.00 22.45 186 GLY A N 1
ATOM 1388 C CA . GLY A 1 177 ? -8.372 2.040 6.039 1.00 20.97 186 GLY A CA 1
ATOM 1389 C C . GLY A 1 177 ? -6.995 2.452 6.563 1.00 19.63 186 GLY A C 1
ATOM 1390 O O . GLY A 1 177 ? -6.454 1.838 7.484 1.00 18.68 186 GLY A O 1
ATOM 1391 N N . TYR A 1 178 ? -6.419 3.501 5.975 1.00 25.20 187 TYR A N 1
ATOM 1392 C CA . TYR A 1 178 ? -5.147 4.047 6.453 1.00 23.61 187 TYR A CA 1
ATOM 1393 C C . TYR A 1 178 ? -5.238 4.494 7.910 1.00 21.78 187 TYR A C 1
ATOM 1394 O O . TYR A 1 178 ? -4.315 4.256 8.722 1.00 18.35 187 TYR A O 1
ATOM 1403 N N . GLY A 1 179 ? -6.332 5.181 8.229 1.00 24.53 188 GLY A N 1
ATOM 1404 C CA . GLY A 1 179 ? -6.605 5.645 9.586 1.00 24.35 188 GLY A CA 1
ATOM 1405 C C . GLY A 1 179 ? -6.595 4.494 10.567 1.00 28.58 188 GLY A C 1
ATOM 1406 O O . GLY A 1 179 ? -5.916 4.564 11.579 1.00 24.70 188 GLY A O 1
ATOM 1407 N N . ARG A 1 180 ? -7.333 3.433 10.232 1.00 23.62 189 ARG A N 1
ATOM 1408 C CA A ARG A 1 180 ? -7.399 2.230 11.061 0.50 28.66 189 ARG A CA 1
ATOM 1409 C CA B ARG A 1 180 ? -7.400 2.220 11.044 0.50 28.45 189 ARG A CA 1
ATOM 1410 C C . ARG A 1 180 ? -6.013 1.603 11.259 1.00 26.48 189 ARG A C 1
ATOM 1411 O O . ARG A 1 180 ? -5.653 1.213 12.378 1.00 25.51 189 ARG A O 1
ATOM 1426 N N . ALA A 1 181 ? -5.228 1.524 10.185 1.00 27.99 190 ALA A N 1
ATOM 1427 C CA . ALA A 1 181 ? -3.882 0.954 10.283 1.00 25.21 190 ALA A CA 1
ATOM 1428 C C . ALA A 1 181 ? -2.918 1.824 11.085 1.00 26.69 190 ALA A C 1
ATOM 1429 O O . ALA A 1 181 ? -1.948 1.325 11.628 1.00 26.04 190 ALA A O 1
ATOM 1431 N N . PHE A 1 182 ? -3.174 3.130 11.166 1.00 22.31 191 PHE A N 1
ATOM 1432 C CA . PHE A 1 182 ? -2.408 3.970 12.082 1.00 24.08 191 PHE A CA 1
ATOM 1433 C C . PHE A 1 182 ? -2.921 3.974 13.528 1.00 25.26 191 PHE A C 1
ATOM 1434 O O . PHE A 1 182 ? -2.342 4.650 14.387 1.00 29.03 191 PHE A O 1
ATOM 1442 N N . GLY A 1 183 ? -3.979 3.207 13.801 1.00 22.61 192 GLY A N 1
ATOM 1443 C CA . GLY A 1 183 ? -4.550 3.137 15.161 1.00 23.22 192 GLY A CA 1
ATOM 1444 C C . GLY A 1 183 ? -5.403 4.355 15.540 1.00 20.17 192 GLY A C 1
ATOM 1445 O O . GLY A 1 183 ? -5.539 4.675 16.726 1.00 22.68 192 GLY A O 1
ATOM 1446 N N . MET A 1 184 ? -5.976 5.022 14.541 1.00 25.73 193 MET A N 1
ATOM 1447 C CA . MET A 1 184 ? -6.867 6.162 14.753 1.00 26.26 193 MET A CA 1
ATOM 1448 C C . MET A 1 184 ? -8.290 5.666 15.074 1.00 29.74 193 MET A C 1
ATOM 1449 O O . MET A 1 184 ? -8.639 4.521 14.772 1.00 23.53 193 MET A O 1
ATOM 1454 N N . ASN A 1 185 ? -9.073 6.511 15.744 1.00 23.82 194 ASN A N 1
ATOM 1455 C CA . ASN A 1 185 ? -10.516 6.315 15.933 1.00 25.60 194 ASN A CA 1
ATOM 1456 C C . ASN A 1 185 ? -11.266 6.831 14.701 1.00 24.04 194 ASN A C 1
ATOM 1457 O O . ASN A 1 185 ? -11.428 8.044 14.517 1.00 30.52 194 ASN A O 1
ATOM 1462 N N . VAL A 1 186 ? -11.693 5.925 13.831 1.00 21.74 195 VAL A N 1
ATOM 1463 C CA . VAL A 1 186 ? -12.290 6.339 12.560 1.00 25.32 195 VAL A CA 1
ATOM 1464 C C . VAL A 1 186 ? -13.827 6.448 12.629 1.00 29.55 195 VAL A C 1
ATOM 1465 O O . VAL A 1 186 ? -14.534 5.472 12.976 1.00 23.78 195 VAL A O 1
ATOM 1469 N N . LEU A 1 187 ? -14.320 7.645 12.306 1.00 21.20 196 LEU A N 1
ATOM 1470 C CA . LEU A 1 187 ? -15.749 7.942 12.175 1.00 27.15 196 LEU A CA 1
ATOM 1471 C C . LEU A 1 187 ? -16.094 8.406 10.772 1.00 30.51 196 LEU A C 1
ATOM 1472 O O . LEU A 1 187 ? -15.439 9.296 10.213 1.00 26.67 196 LEU A O 1
ATOM 1477 N N . VAL A 1 188 ? -17.162 7.834 10.222 1.00 25.17 197 VAL A N 1
ATOM 1478 C CA . VAL A 1 188 ? -17.601 8.128 8.864 1.00 27.47 197 VAL A CA 1
ATOM 1479 C C . VAL A 1 188 ? -18.956 8.853 8.902 1.00 30.87 197 VAL A C 1
ATOM 1480 O O . VAL A 1 188 ? -19.786 8.578 9.760 1.00 24.84 197 VAL A O 1
ATOM 1484 N N . TRP A 1 189 ? -19.154 9.801 7.992 1.00 26.44 198 TRP A N 1
ATOM 1485 C CA . TRP A 1 189 ? -20.466 10.393 7.749 1.00 26.93 198 TRP A CA 1
ATOM 1486 C C . TRP A 1 189 ? -20.679 10.592 6.233 1.00 25.85 198 TRP A C 1
ATOM 1487 O O . TRP A 1 189 ? -19.726 10.644 5.479 1.00 28.00 198 TRP A O 1
ATOM 1498 N N . GLY A 1 190 ? -21.935 10.661 5.800 1.00 26.21 199 GLY A N 1
ATOM 1499 C CA . GLY A 1 190 ? -22.288 10.866 4.388 1.00 28.68 199 GLY A CA 1
ATOM 1500 C C . GLY A 1 190 ? -23.752 10.554 4.167 1.00 30.59 199 GLY A C 1
ATOM 1501 O O . GLY A 1 190 ? -24.521 10.479 5.129 1.00 30.49 199 GLY A O 1
ATOM 1502 N N . ARG A 1 191 ? -24.131 10.362 2.902 1.00 27.78 200 ARG A N 1
ATOM 1503 C CA . ARG A 1 191 ? -25.474 9.932 2.508 1.00 29.26 200 ARG A CA 1
ATOM 1504 C C . ARG A 1 191 ? -25.720 8.556 3.093 1.00 30.66 200 ARG A C 1
ATOM 1505 O O . ARG A 1 191 ? -24.783 7.888 3.486 1.00 25.80 200 ARG A O 1
ATOM 1513 N N . GLU A 1 192 ? -26.976 8.135 3.106 1.00 25.39 201 GLU A N 1
ATOM 1514 C CA . GLU A 1 192 ? -27.374 6.852 3.670 1.00 26.92 201 GLU A CA 1
ATOM 1515 C C . GLU A 1 192 ? -26.579 5.652 3.190 1.00 28.63 201 GLU A C 1
ATOM 1516 O O . GLU A 1 192 ? -26.193 4.811 4.013 1.00 27.40 201 GLU A O 1
ATOM 1522 N N . ASN A 1 193 ? -26.359 5.540 1.877 1.00 30.53 202 ASN A N 1
ATOM 1523 C CA . ASN A 1 193 ? -25.642 4.363 1.355 1.00 28.99 202 ASN A CA 1
ATOM 1524 C C . ASN A 1 193 ? -24.143 4.335 1.741 1.00 26.46 202 ASN A C 1
ATOM 1525 O O . ASN A 1 193 ? -23.600 3.267 1.939 1.00 30.86 202 ASN A O 1
ATOM 1530 N N . SER A 1 194 ? -23.510 5.505 1.882 1.00 29.74 203 SER A N 1
ATOM 1531 C CA . SER A 1 194 ? -22.162 5.609 2.456 1.00 30.02 203 SER A CA 1
ATOM 1532 C C . SER A 1 194 ? -22.130 5.071 3.891 1.00 30.45 203 SER A C 1
ATOM 1533 O O . SER A 1 194 ? -21.228 4.321 4.256 1.00 27.16 203 SER A O 1
ATOM 1536 N N . LYS A 1 195 ? -23.118 5.467 4.695 1.00 28.98 204 LYS A N 1
ATOM 1537 C CA . LYS A 1 195 ? -23.230 4.987 6.062 1.00 28.50 204 LYS A CA 1
ATOM 1538 C C . LYS A 1 195 ? -23.364 3.477 6.098 1.00 28.47 204 LYS A C 1
ATOM 1539 O O . LYS A 1 195 ? -22.755 2.843 6.945 1.00 32.45 204 LYS A O 1
ATOM 1545 N N . GLU A 1 196 ? -24.113 2.913 5.150 1.00 28.10 205 GLU A N 1
ATOM 1546 C CA . GLU A 1 196 ? -24.406 1.471 5.137 1.00 33.11 205 GLU A CA 1
ATOM 1547 C C . GLU A 1 196 ? -23.140 0.685 4.823 1.00 28.84 205 GLU A C 1
ATOM 1548 O O . GLU A 1 196 ? -22.837 -0.315 5.480 1.00 32.93 205 GLU A O 1
ATOM 1554 N N . ARG A 1 197 ? -22.405 1.166 3.827 1.00 30.74 206 ARG A N 1
ATOM 1555 C CA A ARG A 1 197 ? -21.162 0.528 3.420 0.50 33.17 206 ARG A CA 1
ATOM 1556 C CA B ARG A 1 197 ? -21.140 0.560 3.402 0.50 32.20 206 ARG A CA 1
ATOM 1557 C C . ARG A 1 197 ? -20.083 0.686 4.495 1.00 33.12 206 ARG A C 1
ATOM 1558 O O . ARG A 1 197 ? -19.290 -0.225 4.703 1.00 34.73 206 ARG A O 1
ATOM 1573 N N . ALA A 1 198 ? -20.072 1.832 5.185 1.00 28.61 207 ALA A N 1
ATOM 1574 C CA . ALA A 1 198 ? -19.163 2.036 6.318 1.00 29.60 207 ALA A CA 1
ATOM 1575 C C . ALA A 1 198 ? -19.428 1.051 7.468 1.00 31.63 207 ALA A C 1
ATOM 1576 O O . ALA A 1 198 ? -18.491 0.413 7.945 1.00 35.57 207 ALA A O 1
ATOM 1578 N N . ARG A 1 199 ? -20.692 0.918 7.884 1.00 29.53 208 ARG A N 1
ATOM 1579 C CA . ARG A 1 199 ? -21.101 -0.056 8.911 1.00 31.88 208 ARG A CA 1
ATOM 1580 C C . ARG A 1 199 ? -20.766 -1.504 8.537 1.00 32.37 208 ARG A C 1
ATOM 1581 O O . ARG A 1 199 ? -20.364 -2.285 9.393 1.00 40.66 208 ARG A O 1
ATOM 1589 N N . ALA A 1 200 ? -20.908 -1.838 7.260 1.00 34.77 209 ALA A N 1
ATOM 1590 C CA . ALA A 1 200 ? -20.596 -3.172 6.753 1.00 34.92 209 ALA A CA 1
ATOM 1591 C C . ALA A 1 200 ? -19.100 -3.452 6.785 1.00 39.26 209 ALA A C 1
ATOM 1592 O O . ALA A 1 200 ? -18.693 -4.600 6.948 1.00 38.05 209 ALA A O 1
ATOM 1594 N N . ASP A 1 201 ? -18.297 -2.393 6.630 1.00 41.75 210 ASP A N 1
ATOM 1595 C CA . ASP A 1 201 ? -16.833 -2.459 6.681 1.00 36.12 210 ASP A CA 1
ATOM 1596 C C . ASP A 1 201 ? -16.258 -2.363 8.101 1.00 36.25 210 ASP A C 1
ATOM 1597 O O . ASP A 1 201 ? -15.038 -2.367 8.283 1.00 41.48 210 ASP A O 1
ATOM 1602 N N . GLY A 1 202 ? -17.131 -2.258 9.095 1.00 35.43 211 GLY A N 1
ATOM 1603 C CA . GLY A 1 202 ? -16.708 -2.240 10.493 1.00 37.80 211 GLY A CA 1
ATOM 1604 C C . GLY A 1 202 ? -16.349 -0.852 10.993 1.00 41.98 211 GLY A C 1
ATOM 1605 O O . GLY A 1 202 ? -15.743 -0.708 12.051 1.00 39.01 211 GLY A O 1
ATOM 1606 N N . PHE A 1 203 ? -16.722 0.181 10.243 1.00 33.10 212 PHE A N 1
ATOM 1607 C CA . PHE A 1 203 ? -16.466 1.540 10.690 1.00 31.97 212 PHE A CA 1
ATOM 1608 C C . PHE A 1 203 ? -17.654 2.113 11.429 1.00 35.43 212 PHE A C 1
ATOM 1609 O O . PHE A 1 203 ? -18.810 1.863 11.061 1.00 34.86 212 PHE A O 1
ATOM 1617 N N . ALA A 1 204 ? -17.359 2.858 12.488 1.00 32.10 213 ALA A N 1
ATOM 1618 C CA . ALA A 1 204 ? -18.351 3.648 13.206 1.00 33.04 213 ALA A CA 1
ATOM 1619 C C . ALA A 1 204 ? -18.836 4.815 12.349 1.00 36.28 213 ALA A C 1
ATOM 1620 O O . ALA A 1 204 ? -18.065 5.421 11.597 1.00 36.01 213 ALA A O 1
ATOM 1622 N N . VAL A 1 205 ? -20.124 5.121 12.468 1.00 30.06 214 VAL A N 1
ATOM 1623 C CA . VAL A 1 205 ? -20.729 6.225 11.759 1.00 27.77 214 VAL A CA 1
ATOM 1624 C C . VAL A 1 205 ? -21.005 7.293 12.792 1.00 25.97 214 VAL A C 1
ATOM 1625 O O . VAL A 1 205 ? -21.519 6.996 13.858 1.00 26.74 214 VAL A O 1
ATOM 1629 N N . ALA A 1 206 ? -20.620 8.533 12.494 1.00 26.27 215 ALA A N 1
ATOM 1630 C CA . ALA A 1 206 ? -20.846 9.636 13.403 1.00 29.46 215 ALA A CA 1
ATOM 1631 C C . ALA A 1 206 ? -22.344 9.863 13.650 1.00 31.49 215 ALA A C 1
ATOM 1632 O O . ALA A 1 206 ? -23.157 9.605 12.763 1.00 31.58 215 ALA A O 1
ATOM 1634 N N . GLU A 1 207 ? -22.688 10.336 14.852 1.00 35.94 216 GLU A N 1
ATOM 1635 C CA . GLU A 1 207 ? -24.080 10.589 15.260 1.00 41.88 216 GLU A CA 1
ATOM 1636 C C . GLU A 1 207 ? -24.789 11.518 14.295 1.00 46.18 216 GLU A C 1
ATOM 1637 O O . GLU A 1 207 ? -25.971 11.321 13.969 1.00 43.60 216 GLU A O 1
ATOM 1643 N N . SER A 1 208 ? -24.044 12.526 13.834 1.00 38.27 217 SER A N 1
ATOM 1644 C CA . SER A 1 208 ? -24.548 13.504 12.896 1.00 38.20 217 SER A CA 1
ATOM 1645 C C . SER A 1 208 ? -23.368 14.158 12.208 1.00 39.06 217 SER A C 1
ATOM 1646 O O . SER A 1 208 ? -22.217 13.965 12.603 1.00 36.30 217 SER A O 1
ATOM 1649 N N . LYS A 1 209 ? -23.668 14.919 11.170 1.00 34.49 218 LYS A N 1
ATOM 1650 C CA . LYS A 1 209 ? -22.688 15.776 10.523 1.00 34.52 218 LYS A CA 1
ATOM 1651 C C . LYS A 1 209 ? -22.008 16.690 11.538 1.00 32.13 218 LYS A C 1
ATOM 1652 O O . LYS A 1 209 ? -20.783 16.799 11.546 1.00 29.81 218 LYS A O 1
ATOM 1658 N N . ASP A 1 210 ? -22.807 17.314 12.400 1.00 30.89 219 ASP A N 1
ATOM 1659 C CA A ASP A 1 210 ? -22.300 18.156 13.490 0.50 32.97 219 ASP A CA 1
ATOM 1660 C CA B ASP A 1 210 ? -22.300 18.156 13.478 0.50 32.65 219 ASP A CA 1
ATOM 1661 C C . ASP A 1 210 ? -21.297 17.421 14.383 1.00 35.22 219 ASP A C 1
ATOM 1662 O O . ASP A 1 210 ? -20.276 17.985 14.768 1.00 30.52 219 ASP A O 1
ATOM 1671 N N . ALA A 1 211 ? -21.598 16.163 14.714 1.00 30.56 220 ALA A N 1
ATOM 1672 C CA . ALA A 1 211 ? -20.740 15.323 15.558 1.00 33.32 220 ALA A CA 1
ATOM 1673 C C . ALA A 1 211 ? -19.380 15.023 14.916 1.00 27.67 220 ALA A C 1
ATOM 1674 O O . ALA A 1 211 ? -18.365 14.917 15.610 1.00 28.15 220 ALA A O 1
ATOM 1676 N N . LEU A 1 212 ? -19.380 14.882 13.595 1.00 27.73 221 LEU A N 1
ATOM 1677 C CA . LEU A 1 212 ? -18.160 14.628 12.833 1.00 24.22 221 LEU A CA 1
ATOM 1678 C C . LEU A 1 212 ? -17.179 15.777 12.947 1.00 27.31 221 LEU A C 1
ATOM 1679 O O . LEU A 1 212 ? -15.993 15.560 13.164 1.00 30.33 221 LEU A O 1
ATOM 1684 N N . PHE A 1 213 ? -17.690 16.995 12.821 1.00 27.67 222 PHE A N 1
ATOM 1685 C CA . PHE A 1 213 ? -16.864 18.200 12.886 1.00 28.16 222 PHE A CA 1
ATOM 1686 C C . PHE A 1 213 ? -16.368 18.525 14.302 1.00 28.91 222 PHE A C 1
ATOM 1687 O O . PHE A 1 213 ? -15.246 19.014 14.473 1.00 30.19 222 PHE A O 1
ATOM 1695 N N . GLU A 1 214 ? -17.200 18.244 15.310 1.00 27.64 223 GLU A N 1
ATOM 1696 C CA . GLU A 1 214 ? -16.845 18.436 16.717 1.00 32.95 223 GLU A CA 1
ATOM 1697 C C . GLU A 1 214 ? -15.748 17.497 17.214 1.00 33.05 223 GLU A C 1
ATOM 1698 O O . GLU A 1 214 ? -14.815 17.927 17.908 1.00 31.97 223 GLU A O 1
ATOM 1704 N N . GLN A 1 215 ? -15.865 16.222 16.834 1.00 27.60 224 GLN A N 1
ATOM 1705 C CA . GLN A 1 215 ? -15.033 15.146 17.372 1.00 31.07 224 GLN A CA 1
ATOM 1706 C C . GLN A 1 215 ? -13.707 14.852 16.665 1.00 31.88 224 GLN A C 1
ATOM 1707 O O . GLN A 1 215 ? -12.786 14.323 17.294 1.00 37.13 224 GLN A O 1
ATOM 1713 N N . SER A 1 216 ? -13.605 15.164 15.373 1.00 28.71 225 SER A N 1
ATOM 1714 C CA . SER A 1 216 ? -12.441 14.757 14.584 1.00 24.38 225 SER A CA 1
ATOM 1715 C C . SER A 1 216 ? -11.196 15.557 14.911 1.00 31.60 225 SER A C 1
ATOM 1716 O O . SER A 1 216 ? -11.248 16.782 15.010 1.00 28.35 225 SER A O 1
ATOM 1719 N N . ASP A 1 217 ? -10.072 14.870 15.069 1.00 26.00 226 ASP A N 1
ATOM 1720 C CA . ASP A 1 217 ? -8.782 15.547 15.170 1.00 31.15 226 ASP A CA 1
ATOM 1721 C C . ASP A 1 217 ? -8.265 15.844 13.761 1.00 28.95 226 ASP A C 1
ATOM 1722 O O . ASP A 1 217 ? -7.564 16.822 13.527 1.00 24.72 226 ASP A O 1
ATOM 1727 N N . VAL A 1 218 ? -8.626 14.968 12.829 1.00 28.39 227 VAL A N 1
ATOM 1728 C CA . VAL A 1 218 ? -8.340 15.134 11.413 1.00 27.01 227 VAL A CA 1
ATOM 1729 C C . VAL A 1 218 ? -9.665 14.846 10.715 1.00 24.93 227 VAL A C 1
ATOM 1730 O O . VAL A 1 218 ? -10.312 13.830 10.974 1.00 24.94 227 VAL A O 1
ATOM 1734 N N . LEU A 1 219 ? -10.096 15.759 9.854 1.00 19.92 228 LEU A N 1
ATOM 1735 C CA . LEU A 1 219 ? -11.318 15.539 9.093 1.00 22.44 228 LEU A CA 1
ATOM 1736 C C . LEU A 1 219 ? -10.992 15.630 7.614 1.00 28.05 228 LEU A C 1
ATOM 1737 O O . LEU A 1 219 ? -10.507 16.656 7.117 1.00 24.18 228 LEU A O 1
ATOM 1742 N N . SER A 1 220 ? -11.271 14.556 6.895 1.00 21.07 229 SER A N 1
ATOM 1743 C CA . SER A 1 220 ? -10.949 14.555 5.491 1.00 23.95 229 SER A CA 1
ATOM 1744 C C . SER A 1 220 ? -12.180 14.349 4.652 1.00 25.95 229 SER A C 1
ATOM 1745 O O . SER A 1 220 ? -12.988 13.437 4.926 1.00 23.32 229 SER A O 1
ATOM 1748 N N . VAL A 1 221 ? -12.299 15.194 3.624 1.00 19.14 230 VAL A N 1
ATOM 1749 C CA . VAL A 1 221 ? -13.470 15.240 2.711 1.00 19.90 230 VAL A CA 1
ATOM 1750 C C . VAL A 1 221 ? -13.299 14.457 1.403 1.00 25.32 230 VAL A C 1
ATOM 1751 O O . VAL A 1 221 ? -12.392 14.734 0.615 1.00 26.20 230 VAL A O 1
ATOM 1755 N N . HIS A 1 222 ? -14.183 13.478 1.179 1.00 23.05 231 HIS A N 1
ATOM 1756 C CA . HIS A 1 222 ? -14.153 12.666 -0.034 1.00 24.08 231 HIS A CA 1
ATOM 1757 C C . HIS A 1 222 ? -15.494 12.571 -0.748 1.00 31.87 231 HIS A C 1
ATOM 1758 O O . HIS A 1 222 ? -16.133 11.518 -0.767 1.00 25.89 231 HIS A O 1
ATOM 1765 N N . LEU A 1 223 ? -15.896 13.680 -1.355 1.00 27.31 232 LEU A N 1
ATOM 1766 C CA . LEU A 1 223 ? -17.194 13.791 -2.018 1.00 27.45 232 LEU A CA 1
ATOM 1767 C C . LEU A 1 223 ? -16.990 14.257 -3.446 1.00 29.04 232 LEU A C 1
ATOM 1768 O O . LEU A 1 223 ? -16.075 15.029 -3.722 1.00 28.93 232 LEU A O 1
ATOM 1773 N N . ARG A 1 224 ? -17.841 13.785 -4.347 1.00 27.46 233 ARG A N 1
ATOM 1774 C CA . ARG A 1 224 ? -17.909 14.305 -5.700 1.00 30.97 233 ARG A CA 1
ATOM 1775 C C . ARG A 1 224 ? -18.731 15.584 -5.637 1.00 29.37 233 ARG A C 1
ATOM 1776 O O . ARG A 1 224 ? -19.644 15.708 -4.791 1.00 26.24 233 ARG A O 1
ATOM 1784 N N . LEU A 1 225 ? -18.386 16.533 -6.502 1.00 28.24 234 LEU A N 1
ATOM 1785 C CA . LEU A 1 225 ? -19.102 17.810 -6.579 1.00 29.60 234 LEU A CA 1
ATOM 1786 C C . LEU A 1 225 ? -20.331 17.695 -7.489 1.00 30.69 234 LEU A C 1
ATOM 1787 O O . LEU A 1 225 ? -20.220 17.301 -8.654 1.00 30.42 234 LEU A O 1
ATOM 1792 N N . ASN A 1 226 ? -21.486 18.029 -6.924 1.00 30.49 235 ASN A N 1
ATOM 1793 C CA . ASN A 1 226 ? -22.765 18.076 -7.634 1.00 39.79 235 ASN A CA 1
ATOM 1794 C C . ASN A 1 226 ? -23.681 19.034 -6.872 1.00 40.21 235 ASN A C 1
ATOM 1795 O O . ASN A 1 226 ? -23.269 19.589 -5.848 1.00 32.10 235 ASN A O 1
ATOM 1800 N N . ASP A 1 227 ? -24.921 19.198 -7.337 1.00 45.72 236 ASP A N 1
ATOM 1801 C CA . ASP A 1 227 ? -25.868 20.153 -6.722 1.00 47.12 236 ASP A CA 1
ATOM 1802 C C . ASP A 1 227 ? -26.202 19.855 -5.267 1.00 44.45 236 ASP A C 1
ATOM 1803 O O . ASP A 1 227 ? -26.501 20.766 -4.491 1.00 47.26 236 ASP A O 1
ATOM 1808 N N . GLU A 1 228 ? -26.132 18.581 -4.898 1.00 43.29 237 GLU A N 1
ATOM 1809 C CA . GLU A 1 228 ? -26.365 18.177 -3.523 1.00 43.78 237 GLU A CA 1
ATOM 1810 C C . GLU A 1 228 ? -25.207 18.563 -2.599 1.00 43.52 237 GLU A C 1
ATOM 1811 O O . GLU A 1 228 ? -25.441 18.928 -1.446 1.00 46.21 237 GLU A O 1
ATOM 1817 N N . THR A 1 229 ? -23.974 18.507 -3.111 1.00 37.02 238 THR A N 1
ATOM 1818 C CA . THR A 1 229 ? -22.775 18.683 -2.284 1.00 30.20 238 THR A CA 1
ATOM 1819 C C . THR A 1 229 ? -22.062 20.033 -2.408 1.00 30.83 238 THR A C 1
ATOM 1820 O O . THR A 1 229 ? -21.139 20.323 -1.632 1.00 30.32 238 THR A O 1
ATOM 1824 N N . ARG A 1 230 ? -22.451 20.850 -3.381 1.00 33.59 239 ARG A N 1
ATOM 1825 C CA . ARG A 1 230 ? -21.900 22.204 -3.459 1.00 31.51 239 ARG A CA 1
ATOM 1826 C C . ARG A 1 230 ? -22.251 22.983 -2.187 1.00 36.27 239 ARG A C 1
ATOM 1827 O O . ARG A 1 230 ? -23.423 23.034 -1.799 1.00 30.77 239 ARG A O 1
ATOM 1835 N N . SER A 1 231 ? -21.219 23.542 -1.539 1.00 27.74 240 SER A N 1
ATOM 1836 C CA . SER A 1 231 ? -21.315 24.318 -0.286 1.00 35.41 240 SER A CA 1
ATOM 1837 C C . SER A 1 231 ? -21.865 23.521 0.882 1.00 35.20 240 SER A C 1
ATOM 1838 O O . SER A 1 231 ? -22.429 24.097 1.812 1.00 32.55 240 SER A O 1
ATOM 1841 N N . ILE A 1 232 ? -21.676 22.201 0.850 1.00 33.95 241 ILE A N 1
ATOM 1842 C CA . ILE A 1 232 ? -22.214 21.322 1.889 1.00 34.70 241 ILE A CA 1
ATOM 1843 C C . ILE A 1 232 ? -21.501 21.545 3.222 1.00 34.27 241 ILE A C 1
ATOM 1844 O O . ILE A 1 232 ? -22.015 21.199 4.289 1.00 34.29 241 ILE A O 1
ATOM 1849 N N . ILE A 1 233 ? -20.306 22.127 3.151 1.00 33.03 242 ILE A N 1
ATOM 1850 C CA . ILE A 1 233 ? -19.532 22.432 4.337 1.00 29.57 242 ILE A CA 1
ATOM 1851 C C . ILE A 1 233 ? -19.577 23.947 4.461 1.00 26.01 242 ILE A C 1
ATOM 1852 O O . ILE A 1 233 ? -19.185 24.671 3.557 1.00 31.24 242 ILE A O 1
ATOM 1857 N N . THR A 1 234 ? -20.101 24.409 5.582 1.00 31.10 243 THR A N 1
ATOM 1858 C CA . THR A 1 234 ? -20.270 25.831 5.809 1.00 30.32 243 THR A CA 1
ATOM 1859 C C . THR A 1 234 ? -19.239 26.305 6.814 1.00 29.28 243 THR A C 1
ATOM 1860 O O . THR A 1 234 ? -18.548 25.493 7.417 1.00 26.86 243 THR A O 1
ATOM 1864 N N . VAL A 1 235 ? -19.140 27.622 7.014 1.00 30.00 244 VAL A N 1
ATOM 1865 C CA . VAL A 1 235 ? -18.323 28.181 8.093 1.00 27.59 244 VAL A CA 1
ATOM 1866 C C . VAL A 1 235 ? -18.794 27.712 9.464 1.00 31.28 244 VAL A C 1
ATOM 1867 O O . VAL A 1 235 ? -17.976 27.539 10.353 1.00 31.85 244 VAL A O 1
ATOM 1871 N N . ALA A 1 236 ? -20.100 27.508 9.639 1.00 33.32 245 ALA A N 1
ATOM 1872 C CA . ALA A 1 236 ? -20.624 27.028 10.920 1.00 32.12 245 ALA A CA 1
ATOM 1873 C C . ALA A 1 236 ? -20.071 25.635 11.229 1.00 35.05 245 ALA A C 1
ATOM 1874 O O . ALA A 1 236 ? -19.656 25.362 12.363 1.00 31.68 245 ALA A O 1
ATOM 1876 N N . ASP A 1 237 ? -20.047 24.776 10.212 1.00 36.44 246 ASP A N 1
ATOM 1877 C CA . ASP A 1 237 ? -19.474 23.426 10.334 1.00 27.22 246 ASP A CA 1
ATOM 1878 C C . ASP A 1 237 ? -17.994 23.460 10.710 1.00 25.73 246 ASP A C 1
ATOM 1879 O O . ASP A 1 237 ? -17.559 22.767 11.623 1.00 32.89 246 ASP A O 1
ATOM 1884 N N . LEU A 1 238 ? -17.203 24.222 9.955 1.00 24.54 247 LEU A N 1
ATOM 1885 C CA . LEU A 1 238 ? -15.771 24.364 10.235 1.00 25.16 247 LEU A CA 1
ATOM 1886 C C . LEU A 1 238 ? -15.467 24.985 11.603 1.00 27.31 247 LEU A C 1
ATOM 1887 O O . LEU A 1 238 ? -14.545 24.561 12.280 1.00 28.60 247 LEU A O 1
ATOM 1892 N N . THR A 1 239 ? -16.234 25.995 12.022 1.00 30.09 248 THR A N 1
ATOM 1893 C CA . THR A 1 239 ? -15.968 26.623 13.322 1.00 25.47 248 THR A CA 1
ATOM 1894 C C . THR A 1 239 ? -16.432 25.766 14.512 1.00 30.44 248 THR A C 1
ATOM 1895 O O . THR A 1 239 ? -16.194 26.112 15.657 1.00 34.20 248 THR A O 1
ATOM 1899 N N . ARG A 1 240 ? -17.066 24.632 14.217 1.00 32.79 249 ARG A N 1
ATOM 1900 C CA A ARG A 1 240 ? -17.412 23.606 15.197 0.50 36.86 249 ARG A CA 1
ATOM 1901 C CA B ARG A 1 240 ? -17.385 23.651 15.252 0.50 33.95 249 ARG A CA 1
ATOM 1902 C C . ARG A 1 240 ? -16.170 22.789 15.572 1.00 34.67 249 ARG A C 1
ATOM 1903 O O . ARG A 1 240 ? -16.114 22.158 16.634 1.00 29.43 249 ARG A O 1
ATOM 1918 N N . MET A 1 241 ? -15.184 22.788 14.667 1.00 34.32 250 MET A N 1
ATOM 1919 C CA . MET A 1 241 ? -13.963 21.981 14.811 1.00 30.55 250 MET A CA 1
ATOM 1920 C C . MET A 1 241 ? -13.101 22.397 16.002 1.00 33.20 250 MET A C 1
ATOM 1921 O O . MET A 1 241 ? -13.152 23.553 16.436 1.00 34.28 250 MET A O 1
ATOM 1926 N N . LYS A 1 242 ? -12.317 21.462 16.535 1.00 28.71 251 LYS A N 1
ATOM 1927 C CA . LYS A 1 242 ? -11.368 21.790 17.603 1.00 32.65 251 LYS A CA 1
ATOM 1928 C C . LYS A 1 242 ? -10.355 22.855 17.140 1.00 33.09 251 LYS A C 1
ATOM 1929 O O . LYS A 1 242 ? -10.046 22.933 15.951 1.00 30.58 251 LYS A O 1
ATOM 1935 N N . PRO A 1 243 ? -9.845 23.677 18.079 1.00 33.24 252 PRO A N 1
ATOM 1936 C CA . PRO A 1 243 ? -8.728 24.585 17.783 1.00 33.66 252 PRO A CA 1
ATOM 1937 C C . PRO A 1 243 ? -7.432 23.888 17.360 1.00 30.41 252 PRO A C 1
ATOM 1938 O O . PRO A 1 243 ? -6.581 24.531 16.782 1.00 24.43 252 PRO A O 1
ATOM 1942 N N . THR A 1 244 ? -7.283 22.600 17.660 1.00 28.46 253 THR A N 1
ATOM 1943 C CA . THR A 1 244 ? -6.100 21.824 17.266 1.00 32.06 253 THR A CA 1
ATOM 1944 C C . THR A 1 244 ? -6.342 20.908 16.041 1.00 29.64 253 THR A C 1
ATOM 1945 O O . THR A 1 244 ? -5.447 20.133 15.632 1.00 24.11 253 THR A O 1
ATOM 1949 N N . ALA A 1 245 ? -7.551 20.987 15.498 1.00 24.30 254 ALA A N 1
ATOM 1950 C CA . ALA A 1 245 ? -8.012 20.110 14.432 1.00 27.11 254 ALA A CA 1
ATOM 1951 C C . ALA A 1 245 ? -7.463 20.457 13.060 1.00 27.91 254 ALA A C 1
ATOM 1952 O O . ALA A 1 245 ? -7.200 21.626 12.746 1.00 24.48 254 ALA A O 1
ATOM 1954 N N . LEU A 1 246 ? -7.270 19.414 12.258 1.00 23.51 255 LEU A N 1
ATOM 1955 C CA . LEU A 1 246 ? -6.854 19.541 10.857 1.00 22.48 255 LEU A CA 1
ATOM 1956 C C . LEU A 1 246 ? -7.988 19.233 9.849 1.00 28.02 255 LEU A C 1
ATOM 1957 O O . LEU A 1 246 ? -8.624 18.165 9.880 1.00 23.53 255 LEU A O 1
ATOM 1962 N N . PHE A 1 247 ? -8.260 20.187 8.969 1.00 13.54 256 PHE A N 1
ATOM 1963 C CA . PHE A 1 247 ? -9.224 19.981 7.893 1.00 17.33 256 PHE A CA 1
ATOM 1964 C C . PHE A 1 247 ? -8.508 19.648 6.581 1.00 20.26 256 PHE A C 1
ATOM 1965 O O . PHE A 1 247 ? -7.673 20.420 6.128 1.00 26.81 256 PHE A O 1
ATOM 1973 N N . VAL A 1 248 ? -8.825 18.496 5.976 1.00 23.11 257 VAL A N 1
ATOM 1974 C CA . VAL A 1 248 ? -8.188 18.079 4.717 1.00 21.69 257 VAL A CA 1
ATOM 1975 C C . VAL A 1 248 ? -9.199 18.038 3.573 1.00 22.06 257 VAL A C 1
ATOM 1976 O O . VAL A 1 248 ? -10.277 17.446 3.693 1.00 23.74 257 VAL A O 1
ATOM 1980 N N . ASN A 1 249 ? -8.850 18.656 2.452 1.00 18.33 258 ASN A N 1
ATOM 1981 C CA . ASN A 1 249 ? -9.708 18.600 1.270 1.00 25.24 258 ASN A CA 1
ATOM 1982 C C . ASN A 1 249 ? -8.894 18.385 0.010 1.00 26.94 258 ASN A C 1
ATOM 1983 O O . ASN A 1 249 ? -8.313 19.325 -0.534 1.00 25.54 258 ASN A O 1
ATOM 1988 N N . THR A 1 250 ? -8.880 17.139 -0.466 1.00 19.02 259 THR A N 1
ATOM 1989 C CA . THR A 1 250 ? -8.310 16.841 -1.757 1.00 21.83 259 THR A CA 1
ATOM 1990 C C . THR A 1 250 ? -9.400 16.539 -2.800 1.00 25.22 259 THR A C 1
ATOM 1991 O O . THR A 1 250 ? -9.114 15.946 -3.834 1.00 21.86 259 THR A O 1
ATOM 1995 N N . SER A 1 251 ? -10.638 16.945 -2.540 1.00 25.47 260 SER A N 1
ATOM 1996 C CA . SER A 1 251 ? -11.742 16.635 -3.451 1.00 24.58 260 SER A CA 1
ATOM 1997 C C . SER A 1 251 ? -12.019 17.765 -4.440 1.00 28.73 260 SER A C 1
ATOM 1998 O O . SER A 1 251 ? -11.498 17.759 -5.570 1.00 28.86 260 SER A O 1
ATOM 2001 N N . ARG A 1 252 ? -12.868 18.706 -4.028 1.00 22.62 261 ARG A N 1
ATOM 2002 C CA A ARG A 1 252 ? -13.158 19.900 -4.822 0.50 25.81 261 ARG A CA 1
ATOM 2003 C CA B ARG A 1 252 ? -13.160 19.899 -4.817 0.50 26.36 261 ARG A CA 1
ATOM 2004 C C . ARG A 1 252 ? -13.315 21.079 -3.862 1.00 23.18 261 ARG A C 1
ATOM 2005 O O . ARG A 1 252 ? -13.871 20.925 -2.766 1.00 24.48 261 ARG A O 1
ATOM 2020 N N . ALA A 1 253 ? -12.809 22.251 -4.261 1.00 22.98 262 ALA A N 1
ATOM 2021 C CA . ALA A 1 253 ? -12.880 23.462 -3.407 1.00 28.44 262 ALA A CA 1
ATOM 2022 C C . ALA A 1 253 ? -14.303 23.938 -3.087 1.00 28.09 262 ALA A C 1
ATOM 2023 O O . ALA A 1 253 ? -14.589 24.439 -1.988 1.00 29.96 262 ALA A O 1
ATOM 2025 N N . GLU A 1 254 ? -15.200 23.737 -4.036 1.00 28.10 263 GLU A N 1
ATOM 2026 C CA . GLU A 1 254 ? -16.553 24.271 -3.976 1.00 30.07 263 GLU A CA 1
ATOM 2027 C C . GLU A 1 254 ? -17.478 23.438 -3.084 1.00 30.49 263 GLU A C 1
ATOM 2028 O O . GLU A 1 254 ? -18.630 23.817 -2.849 1.00 31.57 263 GLU A O 1
ATOM 2034 N N . LEU A 1 255 ? -16.970 22.317 -2.573 1.00 26.07 264 LEU A N 1
ATOM 2035 C CA . LEU A 1 255 ? -17.634 21.606 -1.476 1.00 29.78 264 LEU A CA 1
ATOM 2036 C C . LEU A 1 255 ? -17.766 22.443 -0.206 1.00 27.09 264 LEU A C 1
ATOM 2037 O O . LEU A 1 255 ? -18.668 22.214 0.583 1.00 26.39 264 LEU A O 1
ATOM 2042 N N . VAL A 1 256 ? -16.843 23.380 0.002 1.00 27.46 265 VAL A N 1
ATOM 2043 C CA . VAL A 1 256 ? -16.920 24.319 1.117 1.00 29.93 265 VAL A CA 1
ATOM 2044 C C . VAL A 1 256 ? -17.470 25.615 0.550 1.00 31.99 265 VAL A C 1
ATOM 2045 O O . VAL A 1 256 ? -17.056 26.039 -0.525 1.00 34.22 265 VAL A O 1
ATOM 2049 N N . GLU A 1 257 ? -18.406 26.237 1.261 1.00 32.29 266 GLU A N 1
ATOM 2050 C CA . GLU A 1 257 ? -18.917 27.546 0.849 1.00 33.12 266 GLU A CA 1
ATOM 2051 C C . GLU A 1 257 ? -17.798 28.548 0.625 1.00 31.89 266 GLU A C 1
ATOM 2052 O O . GLU A 1 257 ? -16.766 28.511 1.279 1.00 34.02 266 GLU A O 1
ATOM 2058 N N . GLU A 1 258 ? -18.016 29.400 -0.362 1.00 33.22 267 GLU A N 1
ATOM 2059 C CA . GLU A 1 258 ? -17.051 30.369 -0.834 1.00 33.25 267 GLU A CA 1
ATOM 2060 C C . GLU A 1 258 ? -16.472 31.208 0.317 1.00 33.17 267 GLU A C 1
ATOM 2061 O O . GLU A 1 258 ? -17.215 31.717 1.167 1.00 31.52 267 GLU A O 1
ATOM 2067 N N . ASN A 1 259 ? -15.137 31.275 0.355 1.00 29.19 268 ASN A N 1
ATOM 2068 C CA . ASN A 1 259 ? -14.330 31.880 1.431 1.00 33.73 268 ASN A CA 1
ATOM 2069 C C . ASN A 1 259 ? -14.511 31.266 2.828 1.00 28.61 268 ASN A C 1
ATOM 2070 O O . ASN A 1 259 ? -13.932 31.749 3.785 1.00 30.60 268 ASN A O 1
ATOM 2075 N N . GLY A 1 260 ? -15.285 30.189 2.927 1.00 23.55 269 GLY A N 1
ATOM 2076 C CA . GLY A 1 260 ? -15.592 29.588 4.223 1.00 27.91 269 GLY A CA 1
ATOM 2077 C C . GLY A 1 260 ? -14.367 29.122 4.970 1.00 28.42 269 GLY A C 1
ATOM 2078 O O . GLY A 1 260 ? -14.229 29.338 6.172 1.00 29.08 269 GLY A O 1
ATOM 2079 N N . MET A 1 261 ? -13.465 28.484 4.242 1.00 27.73 270 MET A N 1
ATOM 2080 C CA . MET A 1 261 ? -12.229 28.009 4.824 1.00 27.76 270 MET A CA 1
ATOM 2081 C C . MET A 1 261 ? -11.274 29.100 5.370 1.00 30.42 270 MET A C 1
ATOM 2082 O O . MET A 1 261 ? -10.810 29.022 6.518 1.00 25.95 270 MET A O 1
ATOM 2087 N N . VAL A 1 262 ? -10.975 30.097 4.543 1.00 25.86 271 VAL A N 1
ATOM 2088 C CA . VAL A 1 262 ? -10.175 31.232 4.978 1.00 29.12 271 VAL A CA 1
ATOM 2089 C C . VAL A 1 262 ? -10.827 31.830 6.222 1.00 27.58 271 VAL A C 1
ATOM 2090 O O . VAL A 1 262 ? -10.144 32.036 7.228 1.00 30.11 271 VAL A O 1
ATOM 2094 N N . THR A 1 263 ? -12.145 32.032 6.156 1.00 29.90 272 THR A N 1
ATOM 2095 C CA . THR A 1 263 ? -12.916 32.612 7.260 1.00 35.68 272 THR A CA 1
ATOM 2096 C C . THR A 1 263 ? -12.752 31.791 8.532 1.00 32.43 272 THR A C 1
ATOM 2097 O O . THR A 1 263 ? -12.398 32.335 9.566 1.00 30.38 272 THR A O 1
ATOM 2101 N N . ALA A 1 264 ? -12.942 30.474 8.440 1.00 33.95 273 ALA A N 1
ATOM 2102 C CA . ALA A 1 264 ? -12.825 29.617 9.612 1.00 31.10 273 ALA A CA 1
ATOM 2103 C C . ALA A 1 264 ? -11.396 29.564 10.174 1.00 29.53 273 ALA A C 1
ATOM 2104 O O . ALA A 1 264 ? -11.207 29.614 11.400 1.00 29.09 273 ALA A O 1
ATOM 2106 N N . LEU A 1 265 ? -10.392 29.490 9.300 1.00 29.36 274 LEU A N 1
ATOM 2107 C CA . LEU A 1 265 ? -9.002 29.500 9.764 1.00 28.52 274 LEU A CA 1
ATOM 2108 C C . LEU A 1 265 ? -8.677 30.787 10.507 1.00 32.31 274 LEU A C 1
ATOM 2109 O O . LEU A 1 265 ? -8.038 30.754 11.559 1.00 30.89 274 LEU A O 1
ATOM 2114 N N . ASN A 1 266 ? -9.165 31.906 9.984 1.00 32.13 275 ASN A N 1
ATOM 2115 C CA . ASN A 1 266 ? -9.009 33.196 10.657 1.00 40.19 275 ASN A CA 1
ATOM 2116 C C . ASN A 1 266 ? -9.741 33.310 11.999 1.00 38.48 275 ASN A C 1
ATOM 2117 O O . ASN A 1 266 ? -9.382 34.145 12.818 1.00 44.98 275 ASN A O 1
ATOM 2122 N N . ARG A 1 267 ? -10.748 32.473 12.233 1.00 37.72 276 ARG A N 1
ATOM 2123 C CA . ARG A 1 267 ? -11.421 32.463 13.540 1.00 37.48 276 ARG A CA 1
ATOM 2124 C C . ARG A 1 267 ? -10.836 31.410 14.499 1.00 40.10 276 ARG A C 1
ATOM 2125 O O . ARG A 1 267 ? -11.216 31.339 15.675 1.00 41.36 276 ARG A O 1
ATOM 2133 N N . GLY A 1 268 ? -9.898 30.606 13.992 1.00 36.03 277 GLY A N 1
ATOM 2134 C CA . GLY A 1 268 ? -9.092 29.715 14.822 1.00 32.92 277 GLY A CA 1
ATOM 2135 C C . GLY A 1 268 ? -9.587 28.287 14.969 1.00 33.55 277 GLY A C 1
ATOM 2136 O O . GLY A 1 268 ? -8.986 27.496 15.709 1.00 35.92 277 GLY A O 1
ATOM 2137 N N . ARG A 1 269 ? -10.700 27.975 14.306 1.00 30.90 278 ARG A N 1
ATOM 2138 C CA . ARG A 1 269 ? -11.294 26.616 14.278 1.00 25.82 278 ARG A CA 1
ATOM 2139 C C . ARG A 1 269 ? -11.689 26.309 12.833 1.00 28.79 278 ARG A C 1
ATOM 2140 O O . ARG A 1 269 ? -12.519 27.014 12.267 1.00 24.02 278 ARG A O 1
ATOM 2148 N N . PRO A 1 270 ? -11.073 25.281 12.209 1.00 28.53 279 PRO A N 1
ATOM 2149 C CA . PRO A 1 270 ? -10.040 24.363 12.706 1.00 30.90 279 PRO A CA 1
ATOM 2150 C C . PRO A 1 270 ? -8.702 25.096 12.878 1.00 30.95 279 PRO A C 1
ATOM 2151 O O . PRO A 1 270 ? -8.587 26.244 12.466 1.00 28.73 279 PRO A O 1
ATOM 2155 N N . GLY A 1 271 ? -7.715 24.440 13.475 1.00 31.53 280 GLY A N 1
ATOM 2156 C CA . GLY A 1 271 ? -6.394 25.037 13.669 1.00 28.51 280 GLY A CA 1
ATOM 2157 C C . GLY A 1 271 ? -5.524 25.003 12.420 1.00 29.06 280 GLY A C 1
ATOM 2158 O O . GLY A 1 271 ? -4.627 25.840 12.238 1.00 25.92 280 GLY A O 1
ATOM 2159 N N . MET A 1 272 ? -5.778 24.026 11.556 1.00 29.79 281 MET A N 1
ATOM 2160 C CA . MET A 1 272 ? -4.937 23.837 10.378 1.00 29.49 281 MET A CA 1
ATOM 2161 C C . MET A 1 272 ? -5.734 23.230 9.237 1.00 23.16 281 MET A C 1
ATOM 2162 O O . MET A 1 272 ? -6.735 22.538 9.455 1.00 26.05 281 MET A O 1
ATOM 2167 N N . ALA A 1 273 ? -5.312 23.541 8.020 1.00 24.21 282 ALA A N 1
ATOM 2168 C CA . ALA A 1 273 ? -5.841 22.889 6.848 1.00 25.55 282 ALA A CA 1
ATOM 2169 C C . ALA A 1 273 ? -4.753 22.356 5.907 1.00 25.62 282 ALA A C 1
ATOM 2170 O O . ALA A 1 273 ? -3.625 22.851 5.885 1.00 26.40 282 ALA A O 1
ATOM 2172 N N . ALA A 1 274 ? -5.104 21.322 5.149 1.00 24.25 283 ALA A N 1
ATOM 2173 C CA . ALA A 1 274 ? -4.258 20.856 4.062 1.00 24.71 283 ALA A CA 1
ATOM 2174 C C . ALA A 1 274 ? -5.167 20.663 2.848 1.00 22.44 283 ALA A C 1
ATOM 2175 O O . ALA A 1 274 ? -6.169 19.950 2.918 1.00 28.43 283 ALA A O 1
ATOM 2177 N N . ILE A 1 275 ? -4.872 21.366 1.759 1.00 22.81 284 ILE A N 1
ATOM 2178 C CA . ILE A 1 275 ? -5.761 21.345 0.594 1.00 25.05 284 ILE A CA 1
ATOM 2179 C C . ILE A 1 275 ? -4.983 21.091 -0.700 1.00 24.47 284 ILE A C 1
ATOM 2180 O O . ILE A 1 275 ? -3.825 21.489 -0.840 1.00 26.96 284 ILE A O 1
ATOM 2185 N N . ASP A 1 276 ? -5.653 20.473 -1.661 1.00 25.61 285 ASP A N 1
ATOM 2186 C CA . ASP A 1 276 ? -5.016 20.121 -2.930 1.00 25.58 285 ASP A CA 1
ATOM 2187 C C . ASP A 1 276 ? -5.781 20.742 -4.094 1.00 23.47 285 ASP A C 1
ATOM 2188 O O . ASP A 1 276 ? -5.374 20.637 -5.219 1.00 27.35 285 ASP A O 1
ATOM 2193 N N . VAL A 1 277 ? -6.864 21.455 -3.805 1.00 25.70 286 VAL A N 1
ATOM 2194 C CA . VAL A 1 277 ? -7.778 21.879 -4.853 1.00 22.05 286 VAL A CA 1
ATOM 2195 C C . VAL A 1 277 ? -8.214 23.318 -4.605 1.00 29.04 286 VAL A C 1
ATOM 2196 O O . VAL A 1 277 ? -8.434 23.717 -3.457 1.00 24.45 286 VAL A O 1
ATOM 2200 N N . PHE A 1 278 ? -8.326 24.074 -5.688 1.00 23.63 287 PHE A N 1
ATOM 2201 C CA . PHE A 1 278 ? -8.724 25.479 -5.640 1.00 26.90 287 PHE A CA 1
ATOM 2202 C C . PHE A 1 278 ? -9.889 25.743 -6.597 1.00 31.36 287 PHE A C 1
ATOM 2203 O O . PHE A 1 278 ? -10.077 24.994 -7.556 1.00 33.69 287 PHE A O 1
ATOM 2211 N N . GLU A 1 279 ? -10.648 26.819 -6.356 1.00 29.41 288 GLU A N 1
ATOM 2212 C CA . GLU A 1 279 ? -11.775 27.183 -7.231 1.00 28.79 288 GLU A CA 1
ATOM 2213 C C . GLU A 1 279 ? -11.309 27.529 -8.639 1.00 31.69 288 GLU A C 1
ATOM 2214 O O . GLU A 1 279 ? -11.974 27.219 -9.624 1.00 28.87 288 GLU A O 1
ATOM 2220 N N . THR A 1 280 ? -10.161 28.188 -8.716 1.00 25.91 289 THR A N 1
ATOM 2221 C CA . THR A 1 280 ? -9.557 28.536 -9.982 1.00 27.11 289 THR A CA 1
ATOM 2222 C C . THR A 1 280 ? -8.175 27.908 -10.009 1.00 30.05 289 THR A C 1
ATOM 2223 O O . THR A 1 280 ? -7.428 28.024 -9.043 1.00 34.80 289 THR A O 1
ATOM 2227 N N . GLU A 1 281 ? -7.857 27.222 -11.102 1.00 25.61 290 GLU A N 1
ATOM 2228 C CA . GLU A 1 281 ? -6.565 26.587 -11.306 1.00 28.59 290 GLU A CA 1
ATOM 2229 C C . GLU A 1 281 ? -6.202 26.849 -12.773 1.00 29.89 290 GLU A C 1
ATOM 2230 O O . GLU A 1 281 ? -7.092 26.864 -13.622 1.00 31.10 290 GLU A O 1
ATOM 2236 N N . PRO A 1 282 ? -4.911 27.098 -13.084 1.00 30.67 291 PRO A N 1
ATOM 2237 C CA . PRO A 1 282 ? -3.759 27.183 -12.195 1.00 30.53 291 PRO A CA 1
ATOM 2238 C C . PRO A 1 282 ? -3.702 28.472 -11.375 1.00 31.65 291 PRO A C 1
ATOM 2239 O O . PRO A 1 282 ? -4.300 29.491 -11.745 1.00 30.19 291 PRO A O 1
ATOM 2243 N N . ILE A 1 283 ? -3.015 28.387 -10.250 1.00 31.79 292 ILE A N 1
ATOM 2244 C CA . ILE A 1 283 ? -2.737 29.529 -9.387 1.00 33.89 292 ILE A CA 1
ATOM 2245 C C . ILE A 1 283 ? -1.313 29.993 -9.724 1.00 34.43 292 ILE A C 1
ATOM 2246 O O . ILE A 1 283 ? -0.338 29.339 -9.334 1.00 37.10 292 ILE A O 1
ATOM 2251 N N . LEU A 1 284 ? -1.201 31.094 -10.471 1.00 32.80 293 LEU A N 1
ATOM 2252 C CA . LEU A 1 284 ? 0.094 31.604 -10.942 1.00 29.75 293 LEU A CA 1
ATOM 2253 C C . LEU A 1 284 ? 0.457 32.918 -10.286 1.00 34.42 293 LEU A C 1
ATOM 2254 O O . LEU A 1 284 ? 1.605 33.364 -10.357 1.00 33.72 293 LEU A O 1
ATOM 2259 N N . GLN A 1 285 ? -0.531 33.526 -9.641 1.00 31.30 294 GLN A N 1
ATOM 2260 C CA . GLN A 1 285 ? -0.404 34.862 -9.085 1.00 33.20 294 GLN A CA 1
ATOM 2261 C C . GLN A 1 285 ? -0.710 34.889 -7.592 1.00 31.48 294 GLN A C 1
ATOM 2262 O O . GLN A 1 285 ? -0.984 35.947 -7.021 1.00 28.38 294 GLN A O 1
ATOM 2268 N N . GLY A 1 286 ? -0.663 33.719 -6.962 1.00 29.57 295 GLY A N 1
ATOM 2269 C CA . GLY A 1 286 ? -0.806 33.622 -5.514 1.00 22.96 295 GLY A CA 1
ATOM 2270 C C . GLY A 1 286 ? -2.243 33.435 -5.082 1.00 24.34 295 GLY A C 1
ATOM 2271 O O . GLY A 1 286 ? -3.166 33.404 -5.915 1.00 27.57 295 GLY A O 1
ATOM 2272 N N . HIS A 1 287 ? -2.412 33.335 -3.767 1.00 24.56 296 HIS A N 1
ATOM 2273 C CA . HIS A 1 287 ? -3.686 33.048 -3.134 1.00 28.05 296 HIS A CA 1
ATOM 2274 C C . HIS A 1 287 ? -3.548 33.298 -1.644 1.00 25.30 296 HIS A C 1
ATOM 2275 O O . HIS A 1 287 ? -2.484 33.048 -1.056 1.00 29.38 296 HIS A O 1
ATOM 2282 N N . THR A 1 288 ? -4.623 33.780 -1.034 1.00 24.04 297 THR A N 1
ATOM 2283 C CA . THR A 1 288 ? -4.694 34.036 0.422 1.00 29.46 297 THR A CA 1
ATOM 2284 C C . THR A 1 288 ? -4.179 32.847 1.251 1.00 30.24 297 THR A C 1
ATOM 2285 O O . THR A 1 288 ? -3.388 33.020 2.181 1.00 29.49 297 THR A O 1
ATOM 2289 N N . LEU A 1 289 ? -4.614 31.639 0.893 1.00 28.92 298 LEU A N 1
ATOM 2290 C CA . LEU A 1 289 ? -4.241 30.423 1.620 1.00 28.45 298 LEU A CA 1
ATOM 2291 C C . LEU A 1 289 ? -2.754 30.106 1.567 1.00 30.30 298 LEU A C 1
ATOM 2292 O O . LEU A 1 289 ? -2.223 29.503 2.497 1.00 32.21 298 LEU A O 1
ATOM 2297 N N . LEU A 1 290 ? -2.089 30.527 0.490 1.00 29.21 299 LEU A N 1
ATOM 2298 C CA . LEU A 1 290 ? -0.656 30.301 0.319 1.00 32.78 299 LEU A CA 1
ATOM 2299 C C . LEU A 1 290 ? 0.157 31.171 1.262 1.00 32.87 299 LEU A C 1
ATOM 2300 O O . LEU A 1 290 ? 1.298 30.853 1.566 1.00 36.66 299 LEU A O 1
ATOM 2305 N N . ARG A 1 291 ? -0.437 32.269 1.722 1.00 30.79 300 ARG A N 1
ATOM 2306 C CA . ARG A 1 291 ? 0.238 33.165 2.656 1.00 32.65 300 ARG A CA 1
ATOM 2307 C C . ARG A 1 291 ? -0.111 32.893 4.124 1.00 33.88 300 ARG A C 1
ATOM 2308 O O . ARG A 1 291 ? 0.242 33.675 5.003 1.00 34.45 300 ARG A O 1
ATOM 2316 N N . MET A 1 292 ? -0.791 31.774 4.372 1.00 35.15 301 MET A N 1
ATOM 2317 C CA . MET A 1 292 ? -1.143 31.323 5.722 1.00 31.86 301 MET A CA 1
ATOM 2318 C C . MET A 1 292 ? -0.274 30.147 6.169 1.00 34.01 301 MET A C 1
ATOM 2319 O O . MET A 1 292 ? -0.293 29.079 5.547 1.00 35.04 301 MET A O 1
ATOM 2324 N N . GLU A 1 293 ? 0.470 30.346 7.260 1.00 35.10 302 GLU A N 1
ATOM 2325 C CA . GLU A 1 293 ? 1.365 29.325 7.826 1.00 36.60 302 GLU A CA 1
ATOM 2326 C C . GLU A 1 293 ? 0.623 28.061 8.296 1.00 31.37 302 GLU A C 1
ATOM 2327 O O . GLU A 1 293 ? 1.200 26.970 8.320 1.00 30.29 302 GLU A O 1
ATOM 2333 N N . ASN A 1 294 ? -0.652 28.218 8.660 1.00 27.73 303 ASN A N 1
ATOM 2334 C CA . ASN A 1 294 ? -1.499 27.068 9.052 1.00 30.18 303 ASN A CA 1
ATOM 2335 C C . ASN A 1 294 ? -2.357 26.505 7.906 1.00 27.83 303 ASN A C 1
ATOM 2336 O O . ASN A 1 294 ? -3.354 25.829 8.147 1.00 27.14 303 ASN A O 1
ATOM 2341 N N . CYS A 1 295 ? -1.964 26.775 6.664 1.00 28.33 304 CYS A N 1
ATOM 2342 C CA . CYS A 1 295 ? -2.480 26.006 5.525 1.00 34.80 304 CYS A CA 1
ATOM 2343 C C . CYS A 1 295 ? -1.321 25.418 4.744 1.00 32.52 304 CYS A C 1
ATOM 2344 O O . CYS A 1 295 ? -0.346 26.099 4.469 1.00 31.58 304 CYS A O 1
ATOM 2347 N N . ILE A 1 296 ? -1.418 24.134 4.431 1.00 33.23 305 ILE A N 1
ATOM 2348 C CA . ILE A 1 296 ? -0.497 23.509 3.492 1.00 26.62 305 ILE A CA 1
ATOM 2349 C C . ILE A 1 296 ? -1.264 23.292 2.189 1.00 20.72 305 ILE A C 1
ATOM 2350 O O . ILE A 1 296 ? -2.293 22.619 2.178 1.00 27.12 305 ILE A O 1
ATOM 2355 N N . CYS A 1 297 ? -0.777 23.881 1.107 1.00 24.08 306 CYS A N 1
ATOM 2356 C CA . CYS A 1 297 ? -1.453 23.801 -0.198 1.00 21.55 306 CYS A CA 1
ATOM 2357 C C . CYS A 1 297 ? -0.548 23.168 -1.219 1.00 26.84 306 CYS A C 1
ATOM 2358 O O . CYS A 1 297 ? 0.598 23.616 -1.408 1.00 23.31 306 CYS A O 1
ATOM 2361 N N . THR A 1 298 ? -1.056 22.119 -1.867 1.00 20.42 307 THR A N 1
ATOM 2362 C CA . THR A 1 298 ? -0.385 21.511 -2.993 1.00 16.77 307 THR A CA 1
ATOM 2363 C C . THR A 1 298 ? -1.189 21.789 -4.245 1.00 17.82 307 THR A C 1
ATOM 2364 O O . THR A 1 298 ? -2.421 21.996 -4.181 1.00 24.78 307 THR A O 1
ATOM 2368 N N . PRO A 1 299 ? -0.508 21.800 -5.408 1.00 17.64 308 PRO A N 1
ATOM 2369 C CA . PRO A 1 299 ? -1.161 22.218 -6.639 1.00 24.29 308 PRO A CA 1
ATOM 2370 C C . PRO A 1 299 ? -1.897 21.114 -7.395 1.00 19.34 308 PRO A C 1
ATOM 2371 O O . PRO A 1 299 ? -1.492 20.725 -8.493 1.00 23.68 308 PRO A O 1
ATOM 2375 N N . HIS A 1 300 ? -2.971 20.625 -6.800 1.00 23.03 309 HIS A N 1
ATOM 2376 C CA . HIS A 1 300 ? -3.835 19.640 -7.420 1.00 21.52 309 HIS A CA 1
ATOM 2377 C C . HIS A 1 300 ? -3.059 18.455 -7.977 1.00 20.71 309 HIS A C 1
ATOM 2378 O O . HIS A 1 300 ? -3.170 18.147 -9.171 1.00 23.06 309 HIS A O 1
ATOM 2385 N N . ILE A 1 301 ? -2.278 17.829 -7.102 1.00 21.38 310 ILE A N 1
ATOM 2386 C CA . ILE A 1 301 ? -1.404 16.673 -7.465 1.00 21.81 310 ILE A CA 1
ATOM 2387 C C . ILE A 1 301 ? -1.963 15.306 -7.073 1.00 24.93 310 ILE A C 1
ATOM 2388 O O . ILE A 1 301 ? -1.302 14.265 -7.270 1.00 22.72 310 ILE A O 1
ATOM 2393 N N . GLY A 1 302 ? -3.177 15.290 -6.535 1.00 24.14 311 GLY A N 1
ATOM 2394 C CA . GLY A 1 302 ? -3.874 14.011 -6.239 1.00 21.61 311 GLY A CA 1
ATOM 2395 C C . GLY A 1 302 ? -3.687 12.913 -7.292 1.00 25.02 311 GLY A C 1
ATOM 2396 O O . GLY A 1 302 ? -3.302 11.814 -6.943 1.00 28.76 311 GLY A O 1
ATOM 2397 N N . TYR A 1 303 ? -3.908 13.224 -8.574 1.00 27.15 312 TYR A N 1
ATOM 2398 C CA A TYR A 1 303 ? -3.810 12.220 -9.654 0.50 24.84 312 TYR A CA 1
ATOM 2399 C CA B TYR A 1 303 ? -3.814 12.211 -9.647 0.50 24.17 312 TYR A CA 1
ATOM 2400 C C . TYR A 1 303 ? -2.506 12.305 -10.442 1.00 24.23 312 TYR A C 1
ATOM 2401 O O . TYR A 1 303 ? -2.281 11.503 -11.356 1.00 26.80 312 TYR A O 1
ATOM 2418 N N . VAL A 1 304 ? -1.660 13.293 -10.108 1.00 25.03 313 VAL A N 1
ATOM 2419 C CA . VAL A 1 304 ? -0.352 13.474 -10.779 1.00 23.51 313 VAL A CA 1
ATOM 2420 C C . VAL A 1 304 ? 0.666 12.496 -10.197 1.00 21.38 313 VAL A C 1
ATOM 2421 O O . VAL A 1 304 ? 1.319 12.756 -9.200 1.00 22.18 313 VAL A O 1
ATOM 2425 N N . GLU A 1 305 ? 0.744 11.325 -10.811 1.00 23.55 314 GLU A N 1
ATOM 2426 C CA . GLU A 1 305 ? 1.548 10.250 -10.276 1.00 22.78 314 GLU A CA 1
ATOM 2427 C C . GLU A 1 305 ? 1.836 9.333 -11.468 1.00 19.79 314 GLU A C 1
ATOM 2428 O O . GLU A 1 305 ? 0.977 9.151 -12.325 1.00 22.64 314 GLU A O 1
ATOM 2434 N N . ARG A 1 306 ? 3.016 8.733 -11.492 1.00 22.95 315 ARG A N 1
ATOM 2435 C CA A ARG A 1 306 ? 3.508 8.035 -12.687 0.50 25.58 315 ARG A CA 1
ATOM 2436 C CA B ARG A 1 306 ? 3.491 8.046 -12.702 0.50 24.65 315 ARG A CA 1
ATOM 2437 C C . ARG A 1 306 ? 2.641 6.857 -13.143 1.00 26.06 315 ARG A C 1
ATOM 2438 O O . ARG A 1 306 ? 2.338 6.734 -14.331 1.00 25.45 315 ARG A O 1
ATOM 2453 N N . GLU A 1 307 ? 2.234 6.005 -12.197 1.00 25.32 316 GLU A N 1
ATOM 2454 C CA . GLU A 1 307 ? 1.390 4.841 -12.529 1.00 24.85 316 GLU A CA 1
ATOM 2455 C C . GLU A 1 307 ? -0.005 5.308 -12.946 1.00 25.88 316 GLU A C 1
ATOM 2456 O O . GLU A 1 307 ? -0.568 4.808 -13.918 1.00 26.29 316 GLU A O 1
ATOM 2462 N N . SER A 1 308 ? -0.536 6.292 -12.217 1.00 21.74 317 SER A N 1
ATOM 2463 C CA . SER A 1 308 ? -1.812 6.911 -12.543 1.00 22.52 317 SER A CA 1
ATOM 2464 C C . SER A 1 308 ? -1.795 7.458 -13.975 1.00 19.69 317 SER A C 1
ATOM 2465 O O . SER A 1 308 ? -2.711 7.187 -14.726 1.00 22.96 317 SER A O 1
ATOM 2468 N N . TYR A 1 309 ? -0.768 8.222 -14.349 1.00 20.33 318 TYR A N 1
ATOM 2469 C CA . TYR A 1 309 ? -0.647 8.762 -15.722 1.00 19.41 318 TYR A CA 1
ATOM 2470 C C . TYR A 1 309 ? -0.542 7.622 -16.767 1.00 25.09 318 TYR A C 1
ATOM 2471 O O . TYR A 1 309 ? -1.225 7.626 -17.796 1.00 22.43 318 TYR A O 1
ATOM 2480 N N . GLU A 1 310 ? 0.284 6.628 -16.483 1.00 22.27 319 GLU A N 1
ATOM 2481 C CA . GLU A 1 310 ? 0.385 5.492 -17.400 1.00 25.83 319 GLU A CA 1
ATOM 2482 C C . GLU A 1 310 ? -1.001 4.894 -17.694 1.00 23.39 319 GLU A C 1
ATOM 2483 O O . GLU A 1 310 ? -1.349 4.736 -18.855 1.00 28.00 319 GLU A O 1
ATOM 2489 N N . MET A 1 311 ? -1.783 4.608 -16.645 1.00 28.36 320 MET A N 1
ATOM 2490 C CA . MET A 1 311 ? -3.137 4.039 -16.753 1.00 30.75 320 MET A CA 1
ATOM 2491 C C . MET A 1 311 ? -4.109 5.015 -17.427 1.00 27.96 320 MET A C 1
ATOM 2492 O O . MET A 1 311 ? -4.774 4.658 -18.403 1.00 27.50 320 MET A O 1
ATOM 2497 N N . TYR A 1 312 ? -4.172 6.242 -16.913 1.00 20.97 321 TYR A N 1
ATOM 2498 C CA . TYR A 1 312 ? -5.097 7.252 -17.433 1.00 23.67 321 TYR A CA 1
ATOM 2499 C C . TYR A 1 312 ? -4.902 7.546 -18.927 1.00 22.24 321 TYR A C 1
ATOM 2500 O O . TYR A 1 312 ? -5.847 7.424 -19.695 1.00 20.22 321 TYR A O 1
ATOM 2509 N N . PHE A 1 313 ? -3.684 7.915 -19.322 1.00 24.34 322 PHE A N 1
ATOM 2510 C CA . PHE A 1 313 ? -3.361 8.178 -20.727 1.00 18.90 322 PHE A CA 1
ATOM 2511 C C . PHE A 1 313 ? -3.343 6.922 -21.596 1.00 22.04 322 PHE A C 1
ATOM 2512 O O . PHE A 1 313 ? -3.782 6.950 -22.754 1.00 24.26 322 PHE A O 1
ATOM 2520 N N . GLY A 1 314 ? -2.839 5.823 -21.051 1.00 21.60 323 GLY A N 1
ATOM 2521 C CA . GLY A 1 314 ? -2.901 4.554 -21.795 1.00 23.14 323 GLY A CA 1
ATOM 2522 C C . GLY A 1 314 ? -4.316 4.326 -22.317 1.00 25.62 323 GLY A C 1
ATOM 2523 O O . GLY A 1 314 ? -4.515 4.067 -23.505 1.00 27.05 323 GLY A O 1
ATOM 2524 N N . ILE A 1 315 ? -5.296 4.465 -21.429 1.00 24.73 324 ILE A N 1
ATOM 2525 C CA . ILE A 1 315 ? -6.703 4.296 -21.785 1.00 27.43 324 ILE A CA 1
ATOM 2526 C C . ILE A 1 315 ? -7.229 5.369 -22.722 1.00 26.88 324 ILE A C 1
ATOM 2527 O O . ILE A 1 315 ? -7.899 5.036 -23.688 1.00 26.84 324 ILE A O 1
ATOM 2532 N N . ALA A 1 316 ? -6.945 6.647 -22.454 1.00 27.14 325 ALA A N 1
ATOM 2533 C CA . ALA A 1 316 ? -7.400 7.712 -23.357 1.00 27.14 325 ALA A CA 1
ATOM 2534 C C . ALA A 1 316 ? -6.817 7.579 -24.781 1.00 31.03 325 ALA A C 1
ATOM 2535 O O . ALA A 1 316 ? -7.528 7.835 -25.761 1.00 28.11 325 ALA A O 1
ATOM 2537 N N . PHE A 1 317 ? -5.555 7.147 -24.879 1.00 26.63 326 PHE A N 1
ATOM 2538 C CA . PHE A 1 317 ? -4.877 6.924 -26.164 1.00 25.31 326 PHE A CA 1
ATOM 2539 C C . PHE A 1 317 ? -5.422 5.697 -26.887 1.00 28.64 326 PHE A C 1
ATOM 2540 O O . PHE A 1 317 ? -5.706 5.760 -28.082 1.00 22.93 326 PHE A O 1
ATOM 2548 N N . GLN A 1 318 ? -5.561 4.586 -26.165 1.00 26.64 327 GLN A N 1
ATOM 2549 C CA . GLN A 1 318 ? -6.189 3.384 -26.730 1.00 29.45 327 GLN A CA 1
ATOM 2550 C C . GLN A 1 318 ? -7.629 3.658 -27.177 1.00 31.34 327 GLN A C 1
ATOM 2551 O O . GLN A 1 318 ? -8.075 3.116 -28.190 1.00 29.11 327 GLN A O 1
ATOM 2557 N N . ASN A 1 319 ? -8.339 4.532 -26.458 1.00 30.10 328 ASN A N 1
ATOM 2558 C CA . ASN A 1 319 ? -9.700 4.904 -26.857 1.00 30.35 328 ASN A CA 1
ATOM 2559 C C . ASN A 1 319 ? -9.747 5.541 -28.253 1.00 30.87 328 ASN A C 1
ATOM 2560 O O . ASN A 1 319 ? -10.622 5.212 -29.066 1.00 29.15 328 ASN A O 1
ATOM 2565 N N . ILE A 1 320 ? -8.810 6.444 -28.532 1.00 33.31 329 ILE A N 1
ATOM 2566 C CA . ILE A 1 320 ? -8.693 7.045 -29.855 1.00 29.02 329 ILE A CA 1
ATOM 2567 C C . ILE A 1 320 ? -8.428 5.960 -30.911 1.00 36.78 329 ILE A C 1
ATOM 2568 O O . ILE A 1 320 ? -9.112 5.908 -31.938 1.00 33.16 329 ILE A O 1
ATOM 2573 N N . LEU A 1 321 ? -7.471 5.076 -30.637 1.00 32.47 330 LEU A N 1
ATOM 2574 C CA . LEU A 1 321 ? -7.166 3.966 -31.546 1.00 33.05 330 LEU A CA 1
ATOM 2575 C C . LEU A 1 321 ? -8.356 3.035 -31.797 1.00 37.34 330 LEU A C 1
ATOM 2576 O O . LEU A 1 321 ? -8.567 2.599 -32.932 1.00 37.24 330 LEU A O 1
ATOM 2581 N N . ASP A 1 322 ? -9.115 2.730 -30.745 1.00 33.95 331 ASP A N 1
ATOM 2582 C CA . ASP A 1 322 ? -10.277 1.845 -30.842 1.00 34.80 331 ASP A CA 1
ATOM 2583 C C . ASP A 1 322 ? -11.393 2.475 -31.670 1.00 37.00 331 ASP A C 1
ATOM 2584 O O . ASP A 1 322 ? -12.062 1.775 -32.416 1.00 36.85 331 ASP A O 1
ATOM 2589 N N . ILE A 1 323 ? -11.591 3.788 -31.530 1.00 35.37 332 ILE A N 1
ATOM 2590 C CA . ILE A 1 323 ? -12.629 4.492 -32.290 1.00 41.09 332 ILE A CA 1
ATOM 2591 C C . ILE A 1 323 ? -12.309 4.504 -33.788 1.00 39.23 332 ILE A C 1
ATOM 2592 O O . ILE A 1 323 ? -13.191 4.275 -34.614 1.00 43.76 332 ILE A O 1
ATOM 2597 N N . LEU A 1 324 ? -11.041 4.717 -34.120 1.00 35.60 333 LEU A N 1
ATOM 2598 C CA . LEU A 1 324 ? -10.596 4.715 -35.511 1.00 39.54 333 LEU A CA 1
ATOM 2599 C C . LEU A 1 324 ? -10.730 3.345 -36.183 1.00 42.56 333 LEU A C 1
ATOM 2600 O O . LEU A 1 324 ? -10.671 3.250 -37.408 1.00 48.44 333 LEU A O 1
ATOM 2605 N N . GLN A 1 325 ? -10.920 2.297 -35.386 1.00 40.35 334 GLN A N 1
ATOM 2606 C CA . GLN A 1 325 ? -11.156 0.955 -35.911 1.00 41.48 334 GLN A CA 1
ATOM 2607 C C . GLN A 1 325 ? -12.629 0.554 -35.808 1.00 42.91 334 GLN A C 1
ATOM 2608 O O . GLN A 1 325 ? -12.972 -0.601 -36.055 1.00 47.91 334 GLN A O 1
ATOM 2614 N N . GLY A 1 326 ? -13.498 1.494 -35.444 1.00 40.85 335 GLY A N 1
ATOM 2615 C CA . GLY A 1 326 ? -14.928 1.202 -35.355 1.00 41.88 335 GLY A CA 1
ATOM 2616 C C . GLY A 1 326 ? -15.436 0.624 -34.044 1.00 45.52 335 GLY A C 1
ATOM 2617 O O . GLY A 1 326 ? -16.627 0.341 -33.914 1.00 47.58 335 GLY A O 1
ATOM 2618 N N . ASN A 1 327 ? -14.545 0.429 -33.071 1.00 45.37 336 ASN A N 1
ATOM 2619 C CA . ASN A 1 327 ? -14.966 0.090 -31.714 1.00 42.29 336 ASN A CA 1
ATOM 2620 C C . ASN A 1 327 ? -15.321 1.382 -30.981 1.00 45.10 336 ASN A C 1
ATOM 2621 O O . ASN A 1 327 ? -14.436 2.149 -30.590 1.00 42.52 336 ASN A O 1
ATOM 2626 N N . VAL A 1 328 ? -16.616 1.599 -30.779 1.00 42.16 337 VAL A N 1
ATOM 2627 C CA . VAL A 1 328 ? -17.105 2.840 -30.183 1.00 39.64 337 VAL A CA 1
ATOM 2628 C C . VAL A 1 328 ? -17.662 2.669 -28.758 1.00 40.92 337 VAL A C 1
ATOM 2629 O O . VAL A 1 328 ? -18.470 3.494 -28.296 1.00 44.16 337 VAL A O 1
ATOM 2633 N N . ASP A 1 329 ? -17.224 1.611 -28.071 1.00 39.56 338 ASP A N 1
ATOM 2634 C CA . ASP A 1 329 ? -17.622 1.350 -26.681 1.00 39.97 338 ASP A CA 1
ATOM 2635 C C . ASP A 1 329 ? -17.314 2.480 -25.697 1.00 33.76 338 ASP A C 1
ATOM 2636 O O . ASP A 1 329 ? -18.052 2.680 -24.743 1.00 36.38 338 ASP A O 1
ATOM 2641 N N . SER A 1 330 ? -16.242 3.228 -25.931 1.00 38.26 339 SER A N 1
ATOM 2642 C CA . SER A 1 330 ? -15.859 4.290 -25.003 1.00 39.76 339 SER A CA 1
ATOM 2643 C C . SER A 1 330 ? -16.577 5.613 -25.234 1.00 40.27 339 SER A C 1
ATOM 2644 O O . SER A 1 330 ? -16.319 6.581 -24.511 1.00 38.49 339 SER A O 1
ATOM 2647 N N . VAL A 1 331 ? -17.467 5.661 -26.229 1.00 41.40 340 VAL A N 1
ATOM 2648 C CA . VAL A 1 331 ? -18.204 6.900 -26.544 1.00 35.53 340 VAL A CA 1
ATOM 2649 C C . VAL A 1 331 ? -19.221 7.212 -25.451 1.00 37.06 340 VAL A C 1
ATOM 2650 O O . VAL A 1 331 ? -20.070 6.387 -25.141 1.00 39.94 340 VAL A O 1
ATOM 2654 N N . ALA A 1 332 ? -19.080 8.397 -24.851 1.00 36.31 341 ALA A N 1
ATOM 2655 C CA . ALA A 1 332 ? -19.980 8.881 -23.812 1.00 40.14 341 ALA A CA 1
ATOM 2656 C C . ALA A 1 332 ? -21.323 9.297 -24.406 1.00 41.36 341 ALA A C 1
ATOM 2657 O O . ALA A 1 332 ? -22.367 9.029 -23.813 1.00 36.39 341 ALA A O 1
ATOM 2659 N N . ASN A 1 333 ? -21.273 9.928 -25.582 1.00 35.30 342 ASN A N 1
ATOM 2660 C CA . ASN A 1 333 ? -22.443 10.500 -26.252 1.00 35.92 342 ASN A CA 1
ATOM 2661 C C . ASN A 1 333 ? -22.748 9.810 -27.594 1.00 37.03 342 ASN A C 1
ATOM 2662 O O . ASN A 1 333 ? -22.542 10.398 -28.654 1.00 41.20 342 ASN A O 1
ATOM 2667 N N . PRO A 1 334 ? -23.244 8.555 -27.567 1.00 43.23 343 PRO A N 1
ATOM 2668 C CA . PRO A 1 334 ? -23.254 7.781 -28.815 1.00 48.75 343 PRO A CA 1
ATOM 2669 C C . PRO A 1 334 ? -24.159 8.358 -29.922 1.00 53.23 343 PRO A C 1
ATOM 2670 O O . PRO A 1 334 ? -23.977 8.024 -31.093 1.00 56.19 343 PRO A O 1
ATOM 2674 N N . THR A 1 335 ? -25.093 9.238 -29.559 1.00 54.44 344 THR A N 1
ATOM 2675 C CA . THR A 1 335 ? -25.969 9.882 -30.549 1.00 57.54 344 THR A CA 1
ATOM 2676 C C . THR A 1 335 ? -25.246 10.940 -31.399 1.00 55.48 344 THR A C 1
ATOM 2677 O O . THR A 1 335 ? -25.852 11.547 -32.279 1.00 59.30 344 THR A O 1
ATOM 2681 N N . ALA A 1 336 ? -23.955 11.151 -31.136 1.00 49.96 345 ALA A N 1
ATOM 2682 C CA . ALA A 1 336 ? -23.096 11.967 -31.998 1.00 48.13 345 ALA A CA 1
ATOM 2683 C C . ALA A 1 336 ? -22.581 11.173 -33.200 1.00 48.47 345 ALA A C 1
ATOM 2684 O O . ALA A 1 336 ? -21.985 11.743 -34.114 1.00 51.97 345 ALA A O 1
ATOM 2686 N N . LEU A 1 337 ? -22.786 9.857 -33.182 1.00 47.82 346 LEU A N 1
ATOM 2687 C CA . LEU A 1 337 ? -22.360 8.989 -34.276 1.00 52.59 346 LEU A CA 1
ATOM 2688 C C . LEU A 1 337 ? -23.386 8.981 -35.415 1.00 58.36 346 LEU A C 1
ATOM 2689 O O . LEU A 1 337 ? -23.069 8.616 -36.553 1.00 61.67 346 LEU A O 1
ATOM 2694 N N . ALA A 1 338 ? -24.611 9.391 -35.091 1.00 61.55 347 ALA A N 1
ATOM 2695 C CA . ALA A 1 338 ? -25.709 9.488 -36.047 1.00 65.53 347 ALA A CA 1
ATOM 2696 C C . ALA A 1 338 ? -25.424 10.557 -37.116 1.00 68.49 347 ALA A C 1
ATOM 2697 O O . ALA A 1 338 ? -24.669 11.502 -36.849 1.00 64.80 347 ALA A O 1
ATOM 2699 N N . PRO A 1 339 ? -25.992 10.389 -38.339 1.00 73.16 348 PRO A N 1
ATOM 2700 C CA . PRO A 1 339 ? -25.856 11.413 -39.389 1.00 73.83 348 PRO A CA 1
ATOM 2701 C C . PRO A 1 339 ? -26.550 12.721 -39.029 1.00 74.67 348 PRO A C 1
ATOM 2702 O O . PRO A 1 339 ? -27.569 12.701 -38.332 1.00 72.60 348 PRO A O 1
ATOM 2706 N N . ALA A 1 340 ? -26.002 13.836 -39.522 1.00 77.24 349 ALA A N 1
ATOM 2707 C CA . ALA A 1 340 ? -26.489 15.194 -39.226 1.00 82.20 349 ALA A CA 1
ATOM 2708 C C . ALA A 1 340 ? -27.996 15.411 -39.438 1.00 87.76 349 ALA A C 1
ATOM 2709 O O . ALA A 1 340 ? -28.588 16.301 -38.823 1.00 90.66 349 ALA A O 1
ATOM 2711 N N . LEU A 1 341 ? -28.599 14.586 -40.296 1.00 93.79 350 LEU A N 1
ATOM 2712 C CA . LEU A 1 341 ? -30.043 14.599 -40.560 1.00 96.49 350 LEU A CA 1
ATOM 2713 C C . LEU A 1 341 ? -30.885 14.114 -39.380 1.00 98.54 350 LEU A C 1
ATOM 2714 O O . LEU A 1 341 ? -31.967 14.648 -39.126 1.00 99.19 350 LEU A O 1
ATOM 2719 N N . ILE A 1 342 ? -30.390 13.094 -38.680 1.00 100.71 351 ILE A N 1
ATOM 2720 C CA . ILE A 1 342 ? -31.057 12.556 -37.489 1.00 102.76 351 ILE A CA 1
ATOM 2721 C C . ILE A 1 342 ? -30.557 13.279 -36.220 1.00 101.62 351 ILE A C 1
ATOM 2722 O O . ILE A 1 342 ? -31.130 13.134 -35.134 1.00 103.00 351 ILE A O 1
ATOM 2727 N N . ARG A 1 343 ? -29.501 14.080 -36.374 1.00 99.85 352 ARG A N 1
ATOM 2728 C CA . ARG A 1 343 ? -28.968 14.901 -35.278 1.00 95.76 352 ARG A CA 1
ATOM 2729 C C . ARG A 1 343 ? -29.629 16.281 -35.200 1.00 95.23 352 ARG A C 1
ATOM 2730 O O . ARG A 1 343 ? -30.151 16.799 -36.192 1.00 93.19 352 ARG A O 1
ATOM 2738 N N . SER B 1 2 ? -44.344 11.528 -4.716 1.00 55.18 11 SER B N 1
ATOM 2739 C CA . SER B 1 2 ? -44.552 12.020 -3.323 1.00 53.88 11 SER B CA 1
ATOM 2740 C C . SER B 1 2 ? -45.690 11.267 -2.628 1.00 51.77 11 SER B C 1
ATOM 2741 O O . SER B 1 2 ? -46.863 11.524 -2.884 1.00 49.60 11 SER B O 1
ATOM 2744 N N . LEU B 1 3 ? -45.314 10.331 -1.758 1.00 48.85 12 LEU B N 1
ATOM 2745 C CA . LEU B 1 3 ? -46.244 9.480 -1.010 1.00 44.78 12 LEU B CA 1
ATOM 2746 C C . LEU B 1 3 ? -46.509 10.009 0.390 1.00 40.44 12 LEU B C 1
ATOM 2747 O O . LEU B 1 3 ? -45.699 10.740 0.963 1.00 44.22 12 LEU B O 1
ATOM 2752 N N . LYS B 1 4 ? -47.651 9.623 0.942 1.00 35.40 13 LYS B N 1
ATOM 2753 C CA . LYS B 1 4 ? -47.890 9.735 2.372 1.00 33.74 13 LYS B CA 1
ATOM 2754 C C . LYS B 1 4 ? -47.422 8.434 3.001 1.00 34.26 13 LYS B C 1
ATOM 2755 O O . LYS B 1 4 ? -47.697 7.347 2.479 1.00 28.13 13 LYS B O 1
ATOM 2761 N N . ILE B 1 5 ? -46.703 8.580 4.110 1.00 33.47 14 ILE B N 1
ATOM 2762 C CA . ILE B 1 5 ? -46.071 7.477 4.822 1.00 34.78 14 ILE B CA 1
ATOM 2763 C C . ILE B 1 5 ? -46.542 7.495 6.270 1.00 32.81 14 ILE B C 1
ATOM 2764 O O . ILE B 1 5 ? -46.612 8.557 6.890 1.00 27.76 14 ILE B O 1
ATOM 2769 N N . ALA B 1 6 ? -46.889 6.323 6.801 1.00 23.08 15 ALA B N 1
ATOM 2770 C CA . ALA B 1 6 ? -47.126 6.195 8.231 1.00 24.68 15 ALA B CA 1
ATOM 2771 C C . ALA B 1 6 ? -46.087 5.300 8.916 1.00 31.16 15 ALA B C 1
ATOM 2772 O O . ALA B 1 6 ? -45.648 4.281 8.365 1.00 26.78 15 ALA B O 1
ATOM 2774 N N . VAL B 1 7 ? -45.711 5.689 10.130 1.00 30.43 16 VAL B N 1
ATOM 2775 C CA . VAL B 1 7 ? -44.886 4.853 10.991 1.00 31.23 16 VAL B CA 1
ATOM 2776 C C . VAL B 1 7 ? -45.674 4.538 12.268 1.00 28.24 16 VAL B C 1
ATOM 2777 O O . VAL B 1 7 ? -46.175 5.441 12.936 1.00 26.64 16 VAL B O 1
ATOM 2781 N N . LEU B 1 8 ? -45.791 3.256 12.600 1.00 24.75 17 LEU B N 1
ATOM 2782 C CA . LEU B 1 8 ? -46.566 2.847 13.766 1.00 24.04 17 LEU B CA 1
ATOM 2783 C C . LEU B 1 8 ? -45.724 2.526 14.985 1.00 33.04 17 LEU B C 1
ATOM 2784 O O . LEU B 1 8 ? -44.541 2.208 14.855 1.00 27.20 17 LEU B O 1
ATOM 2789 N N . ASP B 1 9 ? -46.349 2.581 16.166 1.00 30.03 18 ASP B N 1
ATOM 2790 C CA . ASP B 1 9 ? -45.783 1.999 17.387 1.00 30.07 18 ASP B CA 1
ATOM 2791 C C . ASP B 1 9 ? -44.498 2.642 17.947 1.00 32.54 18 ASP B C 1
ATOM 2792 O O . ASP B 1 9 ? -43.732 1.978 18.604 1.00 27.62 18 ASP B O 1
ATOM 2797 N N . ASP B 1 10 ? -44.269 3.932 17.719 1.00 27.48 19 ASP B N 1
ATOM 2798 C CA . ASP B 1 10 ? -43.028 4.560 18.192 1.00 23.14 19 ASP B CA 1
ATOM 2799 C C . ASP B 1 10 ? -43.258 5.272 19.527 1.00 28.84 19 ASP B C 1
ATOM 2800 O O . ASP B 1 10 ? -43.457 6.513 19.584 1.00 25.32 19 ASP B O 1
ATOM 2805 N N . TYR B 1 11 ? -43.212 4.472 20.593 1.00 24.22 20 TYR B N 1
ATOM 2806 C CA . TYR B 1 11 ? -43.591 4.869 21.960 1.00 26.44 20 TYR B CA 1
ATOM 2807 C C . TYR B 1 11 ? -42.929 6.140 22.458 1.00 29.18 20 TYR B C 1
ATOM 2808 O O . TYR B 1 11 ? -43.602 7.005 23.038 1.00 29.54 20 TYR B O 1
ATOM 2817 N N . GLN B 1 12 ? -41.629 6.267 22.218 1.00 26.51 21 GLN B N 1
ATOM 2818 C CA . GLN B 1 12 ? -40.905 7.428 22.720 1.00 27.85 21 GLN B CA 1
ATOM 2819 C C . GLN B 1 12 ? -40.730 8.544 21.704 1.00 29.41 21 GLN B C 1
ATOM 2820 O O . GLN B 1 12 ? -39.958 9.478 21.950 1.00 31.87 21 GLN B O 1
ATOM 2826 N N . ASP B 1 13 ? -41.470 8.465 20.601 1.00 26.60 22 ASP B N 1
ATOM 2827 C CA . ASP B 1 13 ? -41.416 9.462 19.513 1.00 30.44 22 ASP B CA 1
ATOM 2828 C C . ASP B 1 13 ? -39.982 9.694 19.027 1.00 31.15 22 ASP B C 1
ATOM 2829 O O . ASP B 1 13 ? -39.548 10.825 18.854 1.00 28.00 22 ASP B O 1
ATOM 2834 N N . ALA B 1 14 ? -39.251 8.600 18.823 1.00 30.81 23 ALA B N 1
ATOM 2835 C CA . ALA B 1 14 ? -37.822 8.670 18.523 1.00 29.98 23 ALA B CA 1
ATOM 2836 C C . ALA B 1 14 ? -37.522 8.829 17.031 1.00 30.16 23 ALA B C 1
ATOM 2837 O O . ALA B 1 14 ? -36.543 9.493 16.664 1.00 30.68 23 ALA B O 1
ATOM 2839 N N . VAL B 1 15 ? -38.382 8.249 16.188 1.00 23.37 24 VAL B N 1
ATOM 2840 C CA . VAL B 1 15 ? -38.117 8.112 14.754 1.00 26.22 24 VAL B CA 1
ATOM 2841 C C . VAL B 1 15 ? -37.927 9.461 14.058 1.00 25.78 24 VAL B C 1
ATOM 2842 O O . VAL B 1 15 ? -37.005 9.625 13.273 1.00 31.17 24 VAL B O 1
ATOM 2846 N N . ARG B 1 16 ? -38.769 10.435 14.387 1.00 25.81 25 ARG B N 1
ATOM 2847 C CA . ARG B 1 16 ? -38.696 11.734 13.742 1.00 28.60 25 ARG B CA 1
ATOM 2848 C C . ARG B 1 16 ? -37.487 12.549 14.175 1.00 26.75 25 ARG B C 1
ATOM 2849 O O . ARG B 1 16 ? -37.166 13.565 13.558 1.00 36.59 25 ARG B O 1
ATOM 2857 N N . LYS B 1 17 ? -36.810 12.118 15.229 1.00 26.99 26 LYS B N 1
ATOM 2858 C CA . LYS B 1 17 ? -35.595 12.806 15.648 1.00 27.75 26 LYS B CA 1
ATOM 2859 C C . LYS B 1 17 ? -34.339 12.189 15.071 1.00 34.44 26 LYS B C 1
ATOM 2860 O O . LYS B 1 17 ? -33.259 12.742 15.232 1.00 34.48 26 LYS B O 1
ATOM 2866 N N . LEU B 1 18 ? -34.481 11.047 14.396 1.00 31.98 27 LEU B N 1
ATOM 2867 C CA . LEU B 1 18 ? -33.343 10.353 13.823 1.00 30.48 27 LEU B CA 1
ATOM 2868 C C . LEU B 1 18 ? -32.724 11.155 12.675 1.00 35.01 27 LEU B C 1
ATOM 2869 O O . LEU B 1 18 ? -33.435 11.754 11.875 1.00 34.22 27 LEU B O 1
ATOM 2874 N N . ASP B 1 19 ? -31.397 11.143 12.610 1.00 33.09 28 ASP B N 1
ATOM 2875 C CA . ASP B 1 19 ? -30.652 11.725 11.499 1.00 35.79 28 ASP B CA 1
ATOM 2876 C C . ASP B 1 19 ? -31.155 11.196 10.143 1.00 38.35 28 ASP B C 1
ATOM 2877 O O . ASP B 1 19 ? -31.348 11.974 9.213 1.00 35.43 28 ASP B O 1
ATOM 2882 N N . CYS B 1 20 ? -31.445 9.893 10.061 1.00 34.26 29 CYS B N 1
ATOM 2883 C CA . CYS B 1 20 ? -31.977 9.290 8.834 1.00 34.22 29 CYS B CA 1
ATOM 2884 C C . CYS B 1 20 ? -33.405 9.706 8.432 1.00 32.99 29 CYS B C 1
ATOM 2885 O O . CYS B 1 20 ? -33.821 9.466 7.303 1.00 34.95 29 CYS B O 1
ATOM 2888 N N . PHE B 1 21 ? -34.159 10.316 9.337 1.00 35.39 30 PHE B N 1
ATOM 2889 C CA . PHE B 1 21 ? -35.526 10.754 9.027 1.00 32.80 30 PHE B CA 1
ATOM 2890 C C . PHE B 1 21 ? -35.592 11.706 7.816 1.00 35.13 30 PHE B C 1
ATOM 2891 O O . PHE B 1 21 ? -36.572 11.686 7.073 1.00 32.18 30 PHE B O 1
ATOM 2899 N N . SER B 1 22 ? -34.536 12.491 7.591 1.00 33.78 31 SER B N 1
ATOM 2900 C CA . SER B 1 22 ? -34.482 13.408 6.445 1.00 36.41 31 SER B CA 1
ATOM 2901 C C . SER B 1 22 ? -34.510 12.751 5.060 1.00 31.13 31 SER B C 1
ATOM 2902 O O . SER B 1 22 ? -34.782 13.425 4.069 1.00 32.73 31 SER B O 1
ATOM 2905 N N . LEU B 1 23 ? -34.276 11.440 4.997 1.00 28.02 32 LEU B N 1
ATOM 2906 C CA . LEU B 1 23 ? -34.446 10.657 3.768 1.00 31.73 32 LEU B CA 1
ATOM 2907 C C . LEU B 1 23 ? -35.857 10.757 3.196 1.00 33.85 32 LEU B C 1
ATOM 2908 O O . LEU B 1 23 ? -36.053 10.601 1.988 1.00 31.50 32 LEU B O 1
ATOM 2913 N N . LEU B 1 24 ? -36.824 11.024 4.075 1.00 33.95 33 LEU B N 1
ATOM 2914 C CA . LEU B 1 24 ? -38.231 11.111 3.697 1.00 34.03 33 LEU B CA 1
ATOM 2915 C C . LEU B 1 24 ? -38.698 12.552 3.493 1.00 30.92 33 LEU B C 1
ATOM 2916 O O . LEU B 1 24 ? -39.897 12.791 3.414 1.00 37.74 33 LEU B O 1
ATOM 2921 N N . GLN B 1 25 ? -37.762 13.500 3.383 1.00 32.42 34 GLN B N 1
ATOM 2922 C CA . GLN B 1 25 ? -38.100 14.941 3.289 1.00 35.45 34 GLN B CA 1
ATOM 2923 C C . GLN B 1 25 ? -39.048 15.326 2.148 1.00 37.00 34 GLN B C 1
ATOM 2924 O O . GLN B 1 25 ? -39.790 16.296 2.274 1.00 36.61 34 GLN B O 1
ATOM 2930 N N . ASP B 1 26 ? -39.056 14.546 1.064 1.00 35.50 35 ASP B N 1
ATOM 2931 C CA . ASP B 1 26 ? -39.950 14.809 -0.063 1.00 39.35 35 ASP B CA 1
ATOM 2932 C C . ASP B 1 26 ? -41.362 14.254 0.155 1.00 42.63 35 ASP B C 1
ATOM 2933 O O . ASP B 1 26 ? -42.231 14.414 -0.707 1.00 39.81 35 ASP B O 1
ATOM 2938 N N . HIS B 1 27 ? -41.583 13.621 1.308 1.00 40.97 36 HIS B N 1
ATOM 2939 C CA . HIS B 1 27 ? -42.819 12.892 1.582 1.00 36.36 36 HIS B CA 1
ATOM 2940 C C . HIS B 1 27 ? -43.486 13.350 2.865 1.00 35.93 36 HIS B C 1
ATOM 2941 O O . HIS B 1 27 ? -42.824 13.830 3.788 1.00 37.19 36 HIS B O 1
ATOM 2948 N N . GLU B 1 28 ? -44.805 13.192 2.912 1.00 36.31 37 GLU B N 1
ATOM 2949 C CA . GLU B 1 28 ? -45.581 13.476 4.109 1.00 41.70 37 GLU B CA 1
ATOM 2950 C C . GLU B 1 28 ? -45.495 12.260 5.016 1.00 32.16 37 GLU B C 1
ATOM 2951 O O . GLU B 1 28 ? -45.913 11.172 4.627 1.00 32.22 37 GLU B O 1
ATOM 2957 N N . VAL B 1 29 ? -44.948 12.442 6.214 1.00 30.47 38 VAL B N 1
ATOM 2958 C CA . VAL B 1 29 ? -44.785 11.332 7.150 1.00 34.25 38 VAL B CA 1
ATOM 2959 C C . VAL B 1 29 ? -45.595 11.558 8.418 1.00 35.89 38 VAL B C 1
ATOM 2960 O O . VAL B 1 29 ? -45.557 12.636 8.998 1.00 32.59 38 VAL B O 1
ATOM 2964 N N . LYS B 1 30 ? -46.350 10.540 8.821 1.00 31.28 39 LYS B N 1
ATOM 2965 C CA . LYS B 1 30 ? -47.048 10.553 10.095 1.00 30.70 39 LYS B CA 1
ATOM 2966 C C . LYS B 1 30 ? -46.528 9.423 11.001 1.00 32.92 39 LYS B C 1
ATOM 2967 O O . LYS B 1 30 ? -46.466 8.263 10.584 1.00 29.45 39 LYS B O 1
ATOM 2973 N N . VAL B 1 31 ? -46.150 9.765 12.235 1.00 33.35 40 VAL B N 1
ATOM 2974 C CA . VAL B 1 31 ? -45.633 8.775 13.187 1.00 30.44 40 VAL B CA 1
ATOM 2975 C C . VAL B 1 31 ? -46.565 8.691 14.392 1.00 35.35 40 VAL B C 1
ATOM 2976 O O . VAL B 1 31 ? -46.868 9.711 15.018 1.00 30.87 40 VAL B O 1
ATOM 2980 N N . PHE B 1 32 ? -47.014 7.478 14.712 1.00 28.16 41 PHE B N 1
ATOM 2981 C CA . PHE B 1 32 ? -47.826 7.228 15.910 1.00 28.59 41 PHE B CA 1
ATOM 2982 C C . PHE B 1 32 ? -46.991 6.712 17.087 1.00 32.17 41 PHE B C 1
ATOM 2983 O O . PHE B 1 32 ? -46.039 5.948 16.911 1.00 31.41 41 PHE B O 1
ATOM 2991 N N . ASN B 1 33 ? -47.381 7.120 18.287 1.00 26.94 42 ASN B N 1
ATOM 2992 C CA . ASN B 1 33 ? -46.569 6.934 19.478 1.00 30.05 42 ASN B CA 1
ATOM 2993 C C . ASN B 1 33 ? -47.155 5.987 20.502 1.00 31.83 42 ASN B C 1
ATOM 2994 O O . ASN B 1 33 ? -46.759 6.011 21.675 1.00 31.19 42 ASN B O 1
ATOM 2999 N N . ASN B 1 34 ? -48.135 5.202 20.078 1.00 29.06 43 ASN B N 1
ATOM 3000 C CA . ASN B 1 34 ? -48.660 4.123 20.900 1.00 34.06 43 ASN B CA 1
ATOM 3001 C C . ASN B 1 34 ? -49.146 3.002 20.010 1.00 30.43 43 ASN B C 1
ATOM 3002 O O . ASN B 1 34 ? -49.150 3.135 18.792 1.00 36.20 43 ASN B O 1
ATOM 3007 N N . THR B 1 35 ? -49.537 1.893 20.618 1.00 31.58 44 THR B N 1
ATOM 3008 C CA . THR B 1 35 ? -49.938 0.725 19.861 1.00 29.53 44 THR B CA 1
ATOM 3009 C C . THR B 1 35 ? -51.445 0.576 19.995 1.00 31.59 44 THR B C 1
ATOM 3010 O O . THR B 1 35 ? -51.986 0.773 21.075 1.00 31.08 44 THR B O 1
ATOM 3014 N N . VAL B 1 36 ? -52.111 0.299 18.875 1.00 31.35 45 VAL B N 1
ATOM 3015 C CA . VAL B 1 36 ? -53.507 -0.110 18.853 1.00 32.37 45 VAL B CA 1
ATOM 3016 C C . VAL B 1 36 ? -53.598 -1.481 18.176 1.00 35.03 45 VAL B C 1
ATOM 3017 O O . VAL B 1 36 ? -52.862 -1.764 17.232 1.00 32.25 45 VAL B O 1
ATOM 3021 N N . LYS B 1 37 ? -54.476 -2.343 18.669 1.00 29.99 46 LYS B N 1
ATOM 3022 C CA A LYS B 1 37 ? -54.545 -3.704 18.143 0.50 34.17 46 LYS B CA 1
ATOM 3023 C CA B LYS B 1 37 ? -54.560 -3.719 18.186 0.50 33.89 46 LYS B CA 1
ATOM 3024 C C . LYS B 1 37 ? -55.835 -3.980 17.382 1.00 33.76 46 LYS B C 1
ATOM 3025 O O . LYS B 1 37 ? -55.907 -4.936 16.616 1.00 33.38 46 LYS B O 1
ATOM 3036 N N . GLY B 1 38 ? -56.842 -3.131 17.582 1.00 29.08 47 GLY B N 1
ATOM 3037 C CA . GLY B 1 38 ? -58.127 -3.272 16.876 1.00 30.28 47 GLY B CA 1
ATOM 3038 C C . GLY B 1 38 ? -57.917 -3.007 15.395 1.00 31.00 47 GLY B C 1
ATOM 3039 O O . GLY B 1 38 ? -57.262 -2.027 15.031 1.00 33.31 47 GLY B O 1
ATOM 3040 N N . VAL B 1 39 ? -58.451 -3.893 14.549 1.00 29.53 48 VAL B N 1
ATOM 3041 C CA . VAL B 1 39 ? -58.360 -3.757 13.089 1.00 31.08 48 VAL B CA 1
ATOM 3042 C C . VAL B 1 39 ? -58.847 -2.369 12.611 1.00 32.06 48 VAL B C 1
ATOM 3043 O O . VAL B 1 39 ? -58.236 -1.755 11.731 1.00 32.23 48 VAL B O 1
ATOM 3047 N N . GLY B 1 40 ? -59.893 -1.848 13.247 1.00 33.32 49 GLY B N 1
ATOM 3048 C CA . GLY B 1 40 ? -60.443 -0.550 12.879 1.00 29.29 49 GLY B CA 1
ATOM 3049 C C . GLY B 1 40 ? -59.613 0.623 13.352 1.00 33.77 49 GLY B C 1
ATOM 3050 O O . GLY B 1 40 ? -59.543 1.665 12.677 1.00 27.34 49 GLY B O 1
ATOM 3051 N N . GLN B 1 41 ? -58.980 0.453 14.511 1.00 29.04 50 GLN B N 1
ATOM 3052 C CA . GLN B 1 41 ? -58.022 1.424 15.026 1.00 29.54 50 GLN B CA 1
ATOM 3053 C C . GLN B 1 41 ? -56.809 1.523 14.106 1.00 28.37 50 GLN B C 1
ATOM 3054 O O . GLN B 1 41 ? -56.336 2.626 13.805 1.00 27.97 50 GLN B O 1
ATOM 3060 N N . LEU B 1 42 ? -56.320 0.368 13.646 1.00 29.16 51 LEU B N 1
ATOM 3061 C CA . LEU B 1 42 ? -55.159 0.326 12.758 1.00 31.57 51 LEU B CA 1
ATOM 3062 C C . LEU B 1 42 ? -55.491 0.877 11.368 1.00 32.65 51 LEU B C 1
ATOM 3063 O O . LEU B 1 42 ? -54.695 1.629 10.780 1.00 36.20 51 LEU B O 1
ATOM 3068 N N . ALA B 1 43 ? -56.675 0.512 10.861 1.00 29.18 52 ALA B N 1
ATOM 3069 C CA . ALA B 1 43 ? -57.135 0.968 9.557 1.00 24.67 52 ALA B CA 1
ATOM 3070 C C . ALA B 1 43 ? -57.310 2.474 9.573 1.00 25.12 52 ALA B C 1
ATOM 3071 O O . ALA B 1 43 ? -56.973 3.130 8.603 1.00 31.64 52 ALA B O 1
ATOM 3073 N N . ALA B 1 44 ? -57.814 3.013 10.681 1.00 23.31 53 ALA B N 1
ATOM 3074 C CA . ALA B 1 44 ? -57.947 4.476 10.849 1.00 26.02 53 ALA B CA 1
ATOM 3075 C C . ALA B 1 44 ? -56.604 5.219 10.772 1.00 34.87 53 ALA B C 1
ATOM 3076 O O . ALA B 1 44 ? -56.561 6.387 10.376 1.00 37.58 53 ALA B O 1
ATOM 3078 N N . ARG B 1 45 ? -55.521 4.549 11.166 1.00 28.35 54 ARG B N 1
ATOM 3079 C CA . ARG B 1 45 ? -54.188 5.165 11.170 1.00 34.73 54 ARG B CA 1
ATOM 3080 C C . ARG B 1 45 ? -53.479 5.025 9.838 1.00 34.69 54 ARG B C 1
ATOM 3081 O O . ARG B 1 45 ? -52.682 5.886 9.463 1.00 35.21 54 ARG B O 1
ATOM 3089 N N . VAL B 1 46 ? -53.791 3.949 9.119 1.00 28.10 55 VAL B N 1
ATOM 3090 C CA . VAL B 1 46 ? -53.066 3.603 7.899 1.00 32.18 55 VAL B CA 1
ATOM 3091 C C . VAL B 1 46 ? -53.822 3.979 6.610 1.00 32.44 55 VAL B C 1
ATOM 3092 O O . VAL B 1 46 ? -53.218 4.069 5.536 1.00 30.43 55 VAL B O 1
ATOM 3096 N N . ALA B 1 47 ? -55.134 4.234 6.698 1.00 34.05 56 ALA B N 1
ATOM 3097 C CA . ALA B 1 47 ? -55.963 4.327 5.469 1.00 36.58 56 ALA B CA 1
ATOM 3098 C C . ALA B 1 47 ? -55.520 5.396 4.468 1.00 37.69 56 ALA B C 1
ATOM 3099 O O . ALA B 1 47 ? -55.676 5.233 3.260 1.00 39.01 56 ALA B O 1
ATOM 3101 N N . ASP B 1 48 ? -54.937 6.464 4.998 1.00 34.29 57 ASP B N 1
ATOM 3102 C CA . ASP B 1 48 ? -54.531 7.650 4.237 1.00 43.99 57 ASP B CA 1
ATOM 3103 C C . ASP B 1 48 ? -53.187 7.499 3.482 1.00 39.32 57 ASP B C 1
ATOM 3104 O O . ASP B 1 48 ? -52.792 8.395 2.737 1.00 37.84 57 ASP B O 1
ATOM 3109 N N . VAL B 1 49 ? -52.483 6.378 3.666 1.00 34.34 58 VAL B N 1
ATOM 3110 C CA . VAL B 1 49 ? -51.083 6.289 3.195 1.00 31.55 58 VAL B CA 1
ATOM 3111 C C . VAL B 1 49 ? -50.797 5.245 2.106 1.00 31.52 58 VAL B C 1
ATOM 3112 O O . VAL B 1 49 ? -51.504 4.246 1.970 1.00 32.85 58 VAL B O 1
ATOM 3116 N N . GLU B 1 50 ? -49.735 5.479 1.347 1.00 31.12 59 GLU B N 1
ATOM 3117 C CA . GLU B 1 50 ? -49.314 4.536 0.319 1.00 37.53 59 GLU B CA 1
ATOM 3118 C C . GLU B 1 50 ? -48.174 3.648 0.820 1.00 31.93 59 GLU B C 1
ATOM 3119 O O . GLU B 1 50 ? -47.950 2.560 0.286 1.00 30.62 59 GLU B O 1
ATOM 3125 N N . ALA B 1 51 ? -47.455 4.139 1.833 1.00 25.76 60 ALA B N 1
ATOM 3126 C CA . ALA B 1 51 ? -46.301 3.443 2.408 1.00 27.87 60 ALA B CA 1
ATOM 3127 C C . ALA B 1 51 ? -46.434 3.364 3.916 1.00 29.15 60 ALA B C 1
ATOM 3128 O O . ALA B 1 51 ? -46.653 4.369 4.588 1.00 30.35 60 ALA B O 1
ATOM 3130 N N . LEU B 1 52 ? -46.330 2.143 4.431 1.00 25.74 61 LEU B N 1
ATOM 3131 C CA . LEU B 1 52 ? -46.395 1.893 5.844 1.00 28.59 61 LEU B CA 1
ATOM 3132 C C . LEU B 1 52 ? -45.015 1.400 6.311 1.00 27.43 61 LEU B C 1
ATOM 3133 O O . LEU B 1 52 ? -44.433 0.490 5.720 1.00 25.86 61 LEU B O 1
ATOM 3138 N N . VAL B 1 53 ? -44.484 2.023 7.360 1.00 29.45 62 VAL B N 1
ATOM 3139 C CA . VAL B 1 53 ? -43.228 1.553 7.965 1.00 27.36 62 VAL B CA 1
ATOM 3140 C C . VAL B 1 53 ? -43.521 0.844 9.297 1.00 28.24 62 VAL B C 1
ATOM 3141 O O . VAL B 1 53 ? -44.120 1.428 10.199 1.00 26.22 62 VAL B O 1
ATOM 3145 N N . LEU B 1 54 ? -43.122 -0.425 9.392 1.00 23.45 63 LEU B N 1
ATOM 3146 C CA . LEU B 1 54 ? -43.286 -1.208 10.611 1.00 25.48 63 LEU B CA 1
ATOM 3147 C C . LEU B 1 54 ? -41.992 -1.298 11.433 1.00 26.00 63 LEU B C 1
ATOM 3148 O O . LEU B 1 54 ? -40.903 -1.479 10.874 1.00 27.72 63 LEU B O 1
ATOM 3153 N N . ILE B 1 55 ? -42.137 -1.188 12.760 1.00 21.81 64 ILE B N 1
ATOM 3154 C CA A ILE B 1 55 ? -41.015 -1.321 13.670 0.50 19.97 64 ILE B CA 1
ATOM 3155 C CA B ILE B 1 55 ? -41.012 -1.314 13.689 0.50 21.42 64 ILE B CA 1
ATOM 3156 C C . ILE B 1 55 ? -41.017 -2.765 14.162 1.00 18.73 64 ILE B C 1
ATOM 3157 O O . ILE B 1 55 ? -41.810 -3.122 15.052 1.00 21.92 64 ILE B O 1
ATOM 3166 N N . ARG B 1 56 ? -40.137 -3.574 13.580 1.00 25.02 65 ARG B N 1
ATOM 3167 C CA A ARG B 1 56 ? -40.049 -4.994 13.937 0.50 25.35 65 ARG B CA 1
ATOM 3168 C CA B ARG B 1 56 ? -40.039 -5.011 13.877 0.50 24.87 65 ARG B CA 1
ATOM 3169 C C . ARG B 1 56 ? -41.436 -5.628 13.979 1.00 28.94 65 ARG B C 1
ATOM 3170 O O . ARG B 1 56 ? -42.238 -5.406 13.066 1.00 28.90 65 ARG B O 1
ATOM 3185 N N . GLU B 1 57 ? -41.741 -6.395 15.038 1.00 29.67 66 GLU B N 1
ATOM 3186 C CA . GLU B 1 57 ? -43.020 -7.102 15.127 1.00 24.02 66 GLU B CA 1
ATOM 3187 C C . GLU B 1 57 ? -44.072 -6.437 16.022 1.00 30.59 66 GLU B C 1
ATOM 3188 O O . GLU B 1 57 ? -44.993 -7.097 16.481 1.00 36.93 66 GLU B O 1
ATOM 3194 N N . ARG B 1 58 ? -43.953 -5.127 16.240 1.00 26.12 67 ARG B N 1
ATOM 3195 C CA . ARG B 1 58 ? -44.881 -4.404 17.095 1.00 27.64 67 ARG B CA 1
ATOM 3196 C C . ARG B 1 58 ? -46.363 -4.437 16.657 1.00 29.29 67 ARG B C 1
ATOM 3197 O O . ARG B 1 58 ? -47.243 -4.524 17.513 1.00 31.61 67 ARG B O 1
ATOM 3205 N N . THR B 1 59 ? -46.606 -4.368 15.343 1.00 29.51 68 THR B N 1
ATOM 3206 C CA . THR B 1 59 ? -47.936 -4.522 14.725 1.00 31.45 68 THR B CA 1
ATOM 3207 C C . THR B 1 59 ? -47.975 -5.716 13.756 1.00 32.60 68 THR B C 1
ATOM 3208 O O . THR B 1 59 ? -47.035 -5.951 12.993 1.00 34.20 68 THR B O 1
ATOM 3212 N N . ARG B 1 60 ? -49.071 -6.469 13.825 1.00 32.12 69 ARG B N 1
ATOM 3213 C CA . ARG B 1 60 ? -49.343 -7.599 12.947 1.00 35.24 69 ARG B CA 1
ATOM 3214 C C . ARG B 1 60 ? -50.197 -7.141 11.756 1.00 35.45 69 ARG B C 1
ATOM 3215 O O . ARG B 1 60 ? -51.169 -6.398 11.934 1.00 33.42 69 ARG B O 1
ATOM 3223 N N . VAL B 1 61 ? -49.826 -7.569 10.550 1.00 34.04 70 VAL B N 1
ATOM 3224 C CA . VAL B 1 61 ? -50.574 -7.204 9.332 1.00 34.78 70 VAL B CA 1
ATOM 3225 C C . VAL B 1 61 ? -51.349 -8.417 8.829 1.00 36.82 70 VAL B C 1
ATOM 3226 O O . VAL B 1 61 ? -50.767 -9.370 8.299 1.00 35.84 70 VAL B O 1
ATOM 3230 N N . THR B 1 62 ? -52.667 -8.377 9.019 1.00 35.79 71 THR B N 1
ATOM 3231 C CA . THR B 1 62 ? -53.537 -9.490 8.616 1.00 38.42 71 THR B CA 1
ATOM 3232 C C . THR B 1 62 ? -54.234 -9.197 7.277 1.00 39.98 71 THR B C 1
ATOM 3233 O O . THR B 1 62 ? -54.206 -8.061 6.788 1.00 31.76 71 THR B O 1
ATOM 3237 N N . ARG B 1 63 ? -54.867 -10.221 6.696 1.00 38.01 72 ARG B N 1
ATOM 3238 C CA . ARG B 1 63 ? -55.742 -10.028 5.536 1.00 41.07 72 ARG B CA 1
ATOM 3239 C C . ARG B 1 63 ? -56.868 -9.035 5.832 1.00 39.19 72 ARG B C 1
ATOM 3240 O O . ARG B 1 63 ? -57.117 -8.135 5.028 1.00 41.67 72 ARG B O 1
ATOM 3248 N N . GLN B 1 64 ? -57.506 -9.183 6.999 1.00 38.14 73 GLN B N 1
ATOM 3249 C CA . GLN B 1 64 ? -58.622 -8.330 7.432 1.00 44.71 73 GLN B CA 1
ATOM 3250 C C . GLN B 1 64 ? -58.235 -6.851 7.464 1.00 39.14 73 GLN B C 1
ATOM 3251 O O . GLN B 1 64 ? -59.001 -5.990 7.010 1.00 35.55 73 GLN B O 1
ATOM 3257 N N . LEU B 1 65 ? -57.044 -6.562 7.991 1.00 31.68 74 LEU B N 1
ATOM 3258 C CA . LEU B 1 65 ? -56.516 -5.199 7.929 1.00 29.63 74 LEU B CA 1
ATOM 3259 C C . LEU B 1 65 ? -56.271 -4.725 6.480 1.00 33.34 74 LEU B C 1
ATOM 3260 O O . LEU B 1 65 ? -56.618 -3.597 6.128 1.00 31.21 74 LEU B O 1
ATOM 3265 N N . LEU B 1 66 ? -55.676 -5.583 5.653 1.00 29.35 75 LEU B N 1
ATOM 3266 C CA . LEU B 1 66 ? -55.361 -5.228 4.271 1.00 32.90 75 LEU B CA 1
ATOM 3267 C C . LEU B 1 66 ? -56.605 -4.933 3.438 1.00 33.49 75 LEU B C 1
ATOM 3268 O O . LEU B 1 66 ? -56.602 -4.007 2.622 1.00 37.74 75 LEU B O 1
ATOM 3273 N N . ASP B 1 67 ? -57.680 -5.681 3.698 1.00 32.59 76 ASP B N 1
ATOM 3274 C CA . ASP B 1 67 ? -58.982 -5.472 3.041 1.00 33.82 76 ASP B CA 1
ATOM 3275 C C . ASP B 1 67 ? -59.468 -4.043 3.218 1.00 35.62 76 ASP B C 1
ATOM 3276 O O . ASP B 1 67 ? -60.257 -3.557 2.414 1.00 40.83 76 ASP B O 1
ATOM 3281 N N . ARG B 1 68 ? -58.992 -3.387 4.275 1.00 34.12 77 ARG B N 1
ATOM 3282 C CA . ARG B 1 68 ? -59.428 -2.037 4.624 1.00 31.93 77 ARG B CA 1
ATOM 3283 C C . ARG B 1 68 ? -58.488 -0.969 4.131 1.00 30.70 77 ARG B C 1
ATOM 3284 O O . ARG B 1 68 ? -58.698 0.204 4.425 1.00 27.83 77 ARG B O 1
ATOM 3292 N N . LEU B 1 69 ? -57.448 -1.360 3.396 1.00 31.89 78 LEU B N 1
ATOM 3293 C CA . LEU B 1 69 ? -56.399 -0.399 3.004 1.00 34.90 78 LEU B CA 1
ATOM 3294 C C . LEU B 1 69 ? -56.180 -0.308 1.486 1.00 37.43 78 LEU B C 1
ATOM 3295 O O . LEU B 1 69 ? -55.111 -0.701 0.975 1.00 31.58 78 LEU B O 1
ATOM 3300 N N . PRO B 1 70 ? -57.187 0.213 0.749 1.00 34.23 79 PRO B N 1
ATOM 3301 C CA . PRO B 1 70 ? -57.055 0.149 -0.717 1.00 34.38 79 PRO B CA 1
ATOM 3302 C C . PRO B 1 70 ? -55.966 1.074 -1.320 1.00 29.26 79 PRO B C 1
ATOM 3303 O O . PRO B 1 70 ? -55.548 0.846 -2.450 1.00 33.95 79 PRO B O 1
ATOM 3307 N N . LYS B 1 71 ? -55.519 2.093 -0.580 1.00 34.87 80 LYS B N 1
ATOM 3308 C CA A LYS B 1 71 ? -54.440 2.980 -1.045 0.50 32.92 80 LYS B CA 1
ATOM 3309 C CA B LYS B 1 71 ? -54.458 2.969 -1.063 0.50 32.54 80 LYS B CA 1
ATOM 3310 C C . LYS B 1 71 ? -53.056 2.357 -0.848 1.00 34.09 80 LYS B C 1
ATOM 3311 O O . LYS B 1 71 ? -52.086 2.773 -1.477 1.00 29.93 80 LYS B O 1
ATOM 3322 N N . LEU B 1 72 ? -52.950 1.345 0.016 1.00 29.33 81 LEU B N 1
ATOM 3323 C CA . LEU B 1 72 ? -51.611 0.855 0.404 1.00 30.55 81 LEU B CA 1
ATOM 3324 C C . LEU B 1 72 ? -50.879 0.137 -0.733 1.00 31.26 81 LEU B C 1
ATOM 3325 O O . LEU B 1 72 ? -51.440 -0.765 -1.367 1.00 31.45 81 LEU B O 1
ATOM 3330 N N . LYS B 1 73 ? -49.628 0.549 -0.980 1.00 32.48 82 LYS B N 1
ATOM 3331 C CA A LYS B 1 73 ? -48.838 -0.102 -2.022 0.50 30.94 82 LYS B CA 1
ATOM 3332 C CA B LYS B 1 73 ? -48.764 0.018 -2.057 0.50 30.05 82 LYS B CA 1
ATOM 3333 C C . LYS B 1 73 ? -47.485 -0.633 -1.526 1.00 32.11 82 LYS B C 1
ATOM 3334 O O . LYS B 1 73 ? -46.941 -1.567 -2.124 1.00 32.36 82 LYS B O 1
ATOM 3345 N N . ILE B 1 74 ? -46.981 -0.089 -0.412 1.00 32.45 83 ILE B N 1
ATOM 3346 C CA . ILE B 1 74 ? -45.677 -0.483 0.155 1.00 31.02 83 ILE B CA 1
ATOM 3347 C C . ILE B 1 74 ? -45.755 -0.734 1.658 1.00 28.30 83 ILE B C 1
ATOM 3348 O O . ILE B 1 74 ? -46.254 0.092 2.409 1.00 27.21 83 ILE B O 1
ATOM 3353 N N . ILE B 1 75 ? -45.261 -1.884 2.098 1.00 22.95 84 ILE B N 1
ATOM 3354 C CA . ILE B 1 75 ? -44.895 -2.036 3.512 1.00 29.04 84 ILE B CA 1
ATOM 3355 C C . ILE B 1 75 ? -43.375 -2.132 3.627 1.00 29.26 84 ILE B C 1
ATOM 3356 O O . ILE B 1 75 ? -42.759 -3.041 3.055 1.00 30.06 84 ILE B O 1
ATOM 3361 N N . SER B 1 76 ? -42.765 -1.198 4.354 1.00 25.46 85 SER B N 1
ATOM 3362 C CA . SER B 1 76 ? -41.309 -1.249 4.555 1.00 26.12 85 SER B CA 1
ATOM 3363 C C . SER B 1 76 ? -41.009 -1.763 5.959 1.00 31.27 85 SER B C 1
ATOM 3364 O O . SER B 1 76 ? -41.379 -1.138 6.949 1.00 28.10 85 SER B O 1
ATOM 3367 N N . GLN B 1 77 ? -40.411 -2.946 6.027 1.00 25.23 86 GLN B N 1
ATOM 3368 C CA . GLN B 1 77 ? -40.097 -3.582 7.297 1.00 29.32 86 GLN B CA 1
ATOM 3369 C C . GLN B 1 77 ? -38.689 -3.226 7.771 1.00 25.50 86 GLN B C 1
ATOM 3370 O O . GLN B 1 77 ? -37.728 -3.431 7.031 1.00 24.84 86 GLN B O 1
ATOM 3376 N N . THR B 1 78 ? -38.571 -2.716 9.002 1.00 26.85 87 THR B N 1
ATOM 3377 C CA . THR B 1 78 ? -37.263 -2.668 9.691 1.00 27.77 87 THR B CA 1
ATOM 3378 C C . THR B 1 78 ? -36.852 -4.079 10.113 1.00 29.09 87 THR B C 1
ATOM 3379 O O . THR B 1 78 ? -37.620 -4.785 10.762 1.00 32.68 87 THR B O 1
ATOM 3383 N N . GLY B 1 79 ? -35.641 -4.478 9.741 1.00 29.44 88 GLY B N 1
ATOM 3384 C CA . GLY B 1 79 ? -35.172 -5.827 10.004 1.00 34.57 88 GLY B CA 1
ATOM 3385 C C . GLY B 1 79 ? -35.739 -6.833 9.038 1.00 35.39 88 GLY B C 1
ATOM 3386 O O . GLY B 1 79 ? -36.334 -6.476 8.020 1.00 39.03 88 GLY B O 1
ATOM 3387 N N . ARG B 1 80 ? -35.546 -8.105 9.375 1.00 43.94 89 ARG B N 1
ATOM 3388 C CA . ARG B 1 80 ? -35.953 -9.236 8.559 1.00 44.24 89 ARG B CA 1
ATOM 3389 C C . ARG B 1 80 ? -37.464 -9.413 8.449 1.00 44.14 89 ARG B C 1
ATOM 3390 O O . ARG B 1 80 ? -38.237 -8.971 9.313 1.00 38.45 89 ARG B O 1
ATOM 3398 N N . VAL B 1 81 ? -37.859 -10.060 7.354 1.00 42.62 90 VAL B N 1
ATOM 3399 C CA . VAL B 1 81 ? -39.229 -10.448 7.082 1.00 38.34 90 VAL B CA 1
ATOM 3400 C C . VAL B 1 81 ? -39.257 -11.974 7.213 1.00 45.19 90 VAL B C 1
ATOM 3401 O O . VAL B 1 81 ? -38.572 -12.684 6.468 1.00 44.42 90 VAL B O 1
ATOM 3405 N N . SER B 1 82 ? -40.017 -12.467 8.188 1.00 50.01 91 SER B N 1
ATOM 3406 C CA . SER B 1 82 ? -40.138 -13.902 8.418 1.00 59.52 91 SER B CA 1
ATOM 3407 C C . SER B 1 82 ? -41.037 -14.559 7.367 1.00 64.58 91 SER B C 1
ATOM 3408 O O . SER B 1 82 ? -42.176 -14.119 7.149 1.00 60.55 91 SER B O 1
ATOM 3411 N N . ARG B 1 83 ? -40.501 -15.594 6.714 1.00 69.61 92 ARG B N 1
ATOM 3412 C CA A ARG B 1 83 ? -41.246 -16.372 5.720 0.50 74.45 92 ARG B CA 1
ATOM 3413 C CA B ARG B 1 83 ? -41.241 -16.372 5.718 0.50 74.89 92 ARG B CA 1
ATOM 3414 C C . ARG B 1 83 ? -42.078 -17.450 6.407 1.00 78.25 92 ARG B C 1
ATOM 3415 O O . ARG B 1 83 ? -43.051 -17.953 5.834 1.00 81.05 92 ARG B O 1
ATOM 3430 N N . ASP B 1 84 ? -41.678 -17.795 7.635 1.00 81.21 93 ASP B N 1
ATOM 3431 C CA . ASP B 1 84 ? -42.365 -18.758 8.500 1.00 85.39 93 ASP B CA 1
ATOM 3432 C C . ASP B 1 84 ? -43.840 -18.376 8.656 1.00 86.49 93 ASP B C 1
ATOM 3433 O O . ASP B 1 84 ? -44.175 -17.190 8.725 1.00 86.80 93 ASP B O 1
ATOM 3438 N N . ALA B 1 85 ? -44.707 -19.388 8.710 1.00 87.98 94 ALA B N 1
ATOM 3439 C CA . ALA B 1 85 ? -46.167 -19.211 8.741 1.00 88.49 94 ALA B CA 1
ATOM 3440 C C . ALA B 1 85 ? -46.720 -18.412 9.934 1.00 88.32 94 ALA B C 1
ATOM 3441 O O . ALA B 1 85 ? -47.895 -18.039 9.939 1.00 91.55 94 ALA B O 1
ATOM 3443 N N . GLY B 1 86 ? -45.880 -18.156 10.936 1.00 87.06 95 GLY B N 1
ATOM 3444 C CA . GLY B 1 86 ? -46.261 -17.335 12.084 1.00 83.26 95 GLY B CA 1
ATOM 3445 C C . GLY B 1 86 ? -45.723 -15.914 12.018 1.00 79.96 95 GLY B C 1
ATOM 3446 O O . GLY B 1 86 ? -45.734 -15.198 13.026 1.00 80.36 95 GLY B O 1
ATOM 3447 N N . GLY B 1 87 ? -45.248 -15.514 10.835 1.00 72.86 96 GLY B N 1
ATOM 3448 C CA . GLY B 1 87 ? -44.718 -14.167 10.601 1.00 64.12 96 GLY B CA 1
ATOM 3449 C C . GLY B 1 87 ? -45.805 -13.122 10.749 1.00 58.01 96 GLY B C 1
ATOM 3450 O O . GLY B 1 87 ? -46.959 -13.370 10.386 1.00 59.42 96 GLY B O 1
ATOM 3451 N N . HIS B 1 88 ? -45.436 -11.957 11.282 1.00 46.72 97 HIS B N 1
ATOM 3452 C CA . HIS B 1 88 ? -46.402 -10.916 11.622 1.00 40.59 97 HIS B CA 1
ATOM 3453 C C . HIS B 1 88 ? -47.033 -10.213 10.405 1.00 36.22 97 HIS B C 1
ATOM 3454 O O . HIS B 1 88 ? -48.029 -9.503 10.544 1.00 35.62 97 HIS B O 1
ATOM 3461 N N . ILE B 1 89 ? -46.453 -10.404 9.222 1.00 36.39 98 ILE B N 1
ATOM 3462 C CA . ILE B 1 89 ? -47.058 -9.906 7.990 1.00 38.83 98 ILE B CA 1
ATOM 3463 C C . ILE B 1 89 ? -47.587 -11.086 7.164 1.00 39.88 98 ILE B C 1
ATOM 3464 O O . ILE B 1 89 ? -46.849 -12.035 6.900 1.00 38.54 98 ILE B O 1
ATOM 3469 N N . ASP B 1 90 ? -48.865 -11.017 6.773 1.00 37.49 99 ASP B N 1
ATOM 3470 C CA . ASP B 1 90 ? -49.465 -11.999 5.859 1.00 42.97 99 ASP B CA 1
ATOM 3471 C C . ASP B 1 90 ? -49.005 -11.692 4.428 1.00 40.82 99 ASP B C 1
ATOM 3472 O O . ASP B 1 90 ? -49.637 -10.918 3.698 1.00 41.33 99 ASP B O 1
ATOM 3477 N N . LEU B 1 91 ? -47.904 -12.326 4.043 1.00 37.74 100 LEU B N 1
ATOM 3478 C CA . LEU B 1 91 ? -47.247 -12.077 2.758 1.00 40.48 100 LEU B CA 1
ATOM 3479 C C . LEU B 1 91 ? -48.075 -12.472 1.529 1.00 42.80 100 LEU B C 1
ATOM 3480 O O . LEU B 1 91 ? -48.041 -11.776 0.505 1.00 41.39 100 LEU B O 1
ATOM 3485 N N . GLU B 1 92 ? -48.791 -13.595 1.642 1.00 41.29 101 GLU B N 1
ATOM 3486 C CA . GLU B 1 92 ? -49.707 -14.089 0.600 1.00 42.71 101 GLU B CA 1
ATOM 3487 C C . GLU B 1 92 ? -50.771 -13.054 0.303 1.00 41.28 101 GLU B C 1
ATOM 3488 O O . GLU B 1 92 ? -51.034 -12.729 -0.863 1.00 42.28 101 GLU B O 1
ATOM 3494 N N . ALA B 1 93 ? -51.353 -12.527 1.381 1.00 38.70 102 ALA B N 1
ATOM 3495 C CA . ALA B 1 93 ? -52.396 -11.512 1.327 1.00 39.67 102 ALA B CA 1
ATOM 3496 C C . ALA B 1 93 ? -51.889 -10.203 0.735 1.00 36.91 102 ALA B C 1
ATOM 3497 O O . ALA B 1 93 ? -52.609 -9.558 -0.026 1.00 40.19 102 ALA B O 1
ATOM 3499 N N . CYS B 1 94 ? -50.654 -9.824 1.076 1.00 34.93 103 CYS B N 1
ATOM 3500 C CA . CYS B 1 94 ? -49.986 -8.664 0.480 1.00 29.69 103 CYS B CA 1
ATOM 3501 C C . CYS B 1 94 ? -49.814 -8.813 -1.030 1.00 30.47 103 CYS B C 1
ATOM 3502 O O . CYS B 1 94 ? -50.144 -7.894 -1.776 1.00 34.29 103 CYS B O 1
ATOM 3505 N N . THR B 1 95 ? -49.282 -9.960 -1.463 1.00 31.15 104 THR B N 1
ATOM 3506 C CA . THR B 1 95 ? -49.128 -10.292 -2.891 1.00 36.77 104 THR B CA 1
ATOM 3507 C C . THR B 1 95 ? -50.460 -10.180 -3.664 1.00 40.44 104 THR B C 1
ATOM 3508 O O . THR B 1 95 ? -50.524 -9.487 -4.684 1.00 42.98 104 THR B O 1
ATOM 3512 N N . ASP B 1 96 ? -51.510 -10.812 -3.137 1.00 43.03 105 ASP B N 1
ATOM 3513 C CA . ASP B 1 96 ? -52.876 -10.693 -3.668 1.00 46.33 105 ASP B CA 1
ATOM 3514 C C . ASP B 1 96 ? -53.339 -9.240 -3.851 1.00 51.86 105 ASP B C 1
ATOM 3515 O O . ASP B 1 96 ? -53.924 -8.908 -4.888 1.00 52.25 105 ASP B O 1
ATOM 3520 N N . LYS B 1 97 ? -53.067 -8.385 -2.856 1.00 44.75 106 LYS B N 1
ATOM 3521 C CA . LYS B 1 97 ? -53.417 -6.966 -2.931 1.00 44.73 106 LYS B CA 1
ATOM 3522 C C . LYS B 1 97 ? -52.489 -6.166 -3.834 1.00 44.80 106 LYS B C 1
ATOM 3523 O O . LYS B 1 97 ? -52.745 -4.994 -4.104 1.00 51.09 106 LYS B O 1
ATOM 3529 N N . GLY B 1 98 ? -51.405 -6.783 -4.282 1.00 42.58 107 GLY B N 1
ATOM 3530 C CA . GLY B 1 98 ? -50.364 -6.058 -4.988 1.00 42.26 107 GLY B CA 1
ATOM 3531 C C . GLY B 1 98 ? -49.520 -5.150 -4.101 1.00 39.80 107 GLY B C 1
ATOM 3532 O O . GLY B 1 98 ? -48.957 -4.183 -4.598 1.00 43.20 107 GLY B O 1
ATOM 3533 N N . VAL B 1 99 ? -49.436 -5.462 -2.801 1.00 35.97 108 VAL B N 1
ATOM 3534 C CA . VAL B 1 99 ? -48.608 -4.706 -1.839 1.00 36.18 108 VAL B CA 1
ATOM 3535 C C . VAL B 1 99 ? -47.220 -5.351 -1.759 1.00 33.95 108 VAL B C 1
ATOM 3536 O O . VAL B 1 99 ? -47.105 -6.563 -1.511 1.00 29.65 108 VAL B O 1
ATOM 3540 N N . VAL B 1 100 ? -46.185 -4.549 -2.007 1.00 32.43 109 VAL B N 1
ATOM 3541 C CA . VAL B 1 100 ? -44.795 -5.008 -1.858 1.00 32.11 109 VAL B CA 1
ATOM 3542 C C . VAL B 1 100 ? -44.306 -4.861 -0.416 1.00 27.72 109 VAL B C 1
ATOM 3543 O O . VAL B 1 100 ? -44.462 -3.811 0.210 1.00 31.00 109 VAL B O 1
ATOM 3547 N N . VAL B 1 101 ? -43.739 -5.939 0.107 1.00 32.72 110 VAL B N 1
ATOM 3548 C CA . VAL B 1 101 ? -43.127 -5.929 1.437 1.00 31.81 110 VAL B CA 1
ATOM 3549 C C . VAL B 1 101 ? -41.616 -5.807 1.256 1.00 29.85 110 VAL B C 1
ATOM 3550 O O . VAL B 1 101 ? -40.981 -6.635 0.579 1.00 30.35 110 VAL B O 1
ATOM 3554 N N . LEU B 1 102 ? -41.053 -4.749 1.828 1.00 28.23 111 LEU B N 1
ATOM 3555 C CA . LEU B 1 102 ? -39.619 -4.481 1.708 1.00 25.04 111 LEU B CA 1
ATOM 3556 C C . LEU B 1 102 ? -38.898 -4.957 2.959 1.00 28.85 111 LEU B C 1
ATOM 3557 O O . LEU B 1 102 ? -39.356 -4.719 4.078 1.00 29.71 111 LEU B O 1
ATOM 3562 N N . GLU B 1 103 ? -37.793 -5.663 2.745 1.00 28.47 112 GLU B N 1
ATOM 3563 C CA . GLU B 1 103 ? -37.030 -6.282 3.814 1.00 36.93 112 GLU B CA 1
ATOM 3564 C C . GLU B 1 103 ? -35.798 -5.440 4.107 1.00 35.73 112 GLU B C 1
ATOM 3565 O O . GLU B 1 103 ? -35.089 -5.006 3.200 1.00 34.43 112 GLU B O 1
ATOM 3571 N N . GLY B 1 104 ? -35.566 -5.180 5.389 1.00 39.17 113 GLY B N 1
ATOM 3572 C CA . GLY B 1 104 ? -34.357 -4.508 5.794 1.00 34.40 113 GLY B CA 1
ATOM 3573 C C . GLY B 1 104 ? -33.340 -5.478 6.356 1.00 40.47 113 GLY B C 1
ATOM 3574 O O . GLY B 1 104 ? -33.391 -6.689 6.101 1.00 37.20 113 GLY B O 1
ATOM 3575 N N . LYS B 1 105 ? -32.416 -4.922 7.129 1.00 37.28 114 LYS B N 1
ATOM 3576 C CA . LYS B 1 105 ? -31.301 -5.657 7.702 1.00 40.56 114 LYS B CA 1
ATOM 3577 C C . LYS B 1 105 ? -31.197 -5.263 9.167 1.00 41.84 114 LYS B C 1
ATOM 3578 O O . LYS B 1 105 ? -31.364 -4.084 9.522 1.00 35.59 114 LYS B O 1
ATOM 3584 N N . GLY B 1 106 ? -30.946 -6.262 10.005 1.00 34.74 115 GLY B N 1
ATOM 3585 C CA . GLY B 1 106 ? -30.765 -6.071 11.430 1.00 37.73 115 GLY B CA 1
ATOM 3586 C C . GLY B 1 106 ? -29.315 -6.124 11.888 1.00 36.40 115 GLY B C 1
ATOM 3587 O O . GLY B 1 106 ? -28.417 -6.356 11.087 1.00 33.38 115 GLY B O 1
ATOM 3588 N N . SER B 1 107 ? -29.093 -5.910 13.188 1.00 35.49 116 SER B N 1
ATOM 3589 C CA . SER B 1 107 ? -27.750 -5.941 13.772 1.00 37.81 116 SER B CA 1
ATOM 3590 C C . SER B 1 107 ? -27.803 -6.654 15.124 1.00 30.27 116 SER B C 1
ATOM 3591 O O . SER B 1 107 ? -28.764 -6.458 15.879 1.00 29.52 116 SER B O 1
ATOM 3594 N N . PRO B 1 108 ? -26.782 -7.490 15.431 1.00 34.95 117 PRO B N 1
ATOM 3595 C CA . PRO B 1 108 ? -26.814 -8.249 16.678 1.00 31.26 117 PRO B CA 1
ATOM 3596 C C . PRO B 1 108 ? -26.339 -7.472 17.903 1.00 29.49 117 PRO B C 1
ATOM 3597 O O . PRO B 1 108 ? -26.511 -7.949 19.017 1.00 27.58 117 PRO B O 1
ATOM 3601 N N . VAL B 1 109 ? -25.755 -6.297 17.691 1.00 22.84 118 VAL B N 1
ATOM 3602 C CA . VAL B 1 109 ? -24.975 -5.593 18.718 1.00 34.69 118 VAL B CA 1
ATOM 3603 C C . VAL B 1 109 ? -25.834 -5.036 19.879 1.00 32.17 118 VAL B C 1
ATOM 3604 O O . VAL B 1 109 ? -25.620 -5.388 21.059 1.00 28.34 118 VAL B O 1
ATOM 3608 N N . ALA B 1 110 ? -26.793 -4.172 19.546 1.00 31.81 119 ALA B N 1
ATOM 3609 C CA . ALA B 1 110 ? -27.659 -3.600 20.576 1.00 29.27 119 ALA B CA 1
ATOM 3610 C C . ALA B 1 110 ? -28.369 -4.659 21.426 1.00 25.81 119 ALA B C 1
ATOM 3611 O O . ALA B 1 110 ? -28.332 -4.553 22.651 1.00 28.93 119 ALA B O 1
ATOM 3613 N N . PRO B 1 111 ? -28.993 -5.691 20.801 1.00 27.50 120 PRO B N 1
ATOM 3614 C CA . PRO B 1 111 ? -29.570 -6.759 21.645 1.00 29.13 120 PRO B CA 1
ATOM 3615 C C . PRO B 1 111 ? -28.579 -7.621 22.441 1.00 26.46 120 PRO B C 1
ATOM 3616 O O . PRO B 1 111 ? -28.948 -8.135 23.494 1.00 26.57 120 PRO B O 1
ATOM 3620 N N . ALA B 1 112 ? -27.362 -7.812 21.935 1.00 32.09 121 ALA B N 1
ATOM 3621 C CA . ALA B 1 112 ? -26.310 -8.488 22.713 1.00 29.95 121 ALA B CA 1
ATOM 3622 C C . ALA B 1 112 ? -25.920 -7.634 23.922 1.00 23.87 121 ALA B C 1
ATOM 3623 O O . ALA B 1 112 ? -25.789 -8.132 25.030 1.00 28.71 121 ALA B O 1
ATOM 3625 N N . GLU B 1 113 ? -25.751 -6.334 23.708 1.00 32.67 122 GLU B N 1
ATOM 3626 C CA . GLU B 1 113 ? -25.426 -5.449 24.806 1.00 31.95 122 GLU B CA 1
ATOM 3627 C C . GLU B 1 113 ? -26.577 -5.382 25.824 1.00 32.17 122 GLU B C 1
ATOM 3628 O O . GLU B 1 113 ? -26.329 -5.404 27.030 1.00 30.04 122 GLU B O 1
ATOM 3634 N N . LEU B 1 114 ? -27.825 -5.361 25.347 1.00 29.30 123 LEU B N 1
ATOM 3635 C CA . LEU B 1 114 ? -28.991 -5.317 26.248 1.00 26.77 123 LEU B CA 1
ATOM 3636 C C . LEU B 1 114 ? -29.028 -6.574 27.096 1.00 24.58 123 LEU B C 1
ATOM 3637 O O . LEU B 1 114 ? -29.282 -6.519 28.300 1.00 23.13 123 LEU B O 1
ATOM 3642 N N . THR B 1 115 ? -28.782 -7.708 26.457 1.00 24.83 124 THR B N 1
ATOM 3643 C CA . THR B 1 115 ? -28.733 -8.964 27.167 1.00 26.23 124 THR B CA 1
ATOM 3644 C C . THR B 1 115 ? -27.727 -8.889 28.307 1.00 27.61 124 THR B C 1
ATOM 3645 O O . THR B 1 115 ? -28.043 -9.271 29.446 1.00 29.79 124 THR B O 1
ATOM 3649 N N . TRP B 1 116 ? -26.532 -8.381 28.010 1.00 30.77 125 TRP B N 1
ATOM 3650 C CA . TRP B 1 116 ? -25.517 -8.275 29.044 1.00 32.49 125 TRP B CA 1
ATOM 3651 C C . TRP B 1 116 ? -25.927 -7.316 30.160 1.00 33.34 125 TRP B C 1
ATOM 3652 O O . TRP B 1 116 ? -25.813 -7.647 31.336 1.00 31.94 125 TRP B O 1
ATOM 3663 N N . ALA B 1 117 ? -26.430 -6.145 29.780 1.00 31.29 126 ALA B N 1
ATOM 3664 C CA . ALA B 1 117 ? -26.977 -5.196 30.740 1.00 29.07 126 ALA B CA 1
ATOM 3665 C C . ALA B 1 117 ? -27.962 -5.905 31.696 1.00 29.92 126 ALA B C 1
ATOM 3666 O O . ALA B 1 117 ? -27.878 -5.729 32.923 1.00 31.69 126 ALA B O 1
ATOM 3668 N N . LEU B 1 118 ? -28.833 -6.756 31.145 1.00 29.03 127 LEU B N 1
ATOM 3669 C CA . LEU B 1 118 ? -29.797 -7.524 31.934 1.00 29.47 127 LEU B CA 1
ATOM 3670 C C . LEU B 1 118 ? -29.171 -8.566 32.863 1.00 36.79 127 LEU B C 1
ATOM 3671 O O . LEU B 1 118 ? -29.598 -8.715 34.014 1.00 30.18 127 LEU B O 1
ATOM 3676 N N . VAL B 1 119 ? -28.181 -9.292 32.357 1.00 35.37 128 VAL B N 1
ATOM 3677 C CA . VAL B 1 119 ? -27.415 -10.228 33.186 1.00 32.84 128 VAL B CA 1
ATOM 3678 C C . VAL B 1 119 ? -26.775 -9.511 34.382 1.00 31.45 128 VAL B C 1
ATOM 3679 O O . VAL B 1 119 ? -26.897 -9.963 35.513 1.00 29.56 128 VAL B O 1
ATOM 3683 N N . MET B 1 120 ? -26.146 -8.371 34.130 1.00 30.37 129 MET B N 1
ATOM 3684 C CA . MET B 1 120 ? -25.420 -7.666 35.173 1.00 31.77 129 MET B CA 1
ATOM 3685 C C . MET B 1 120 ? -26.384 -6.965 36.154 1.00 36.58 129 MET B C 1
ATOM 3686 O O . MET B 1 120 ? -26.164 -7.018 37.373 1.00 35.47 129 MET B O 1
ATOM 3691 N N . ALA B 1 121 ? -27.480 -6.400 35.630 1.00 28.43 130 ALA B N 1
ATOM 3692 C CA . ALA B 1 121 ? -28.530 -5.789 36.466 1.00 32.61 130 ALA B CA 1
ATOM 3693 C C . ALA B 1 121 ? -29.176 -6.790 37.411 1.00 34.65 130 ALA B C 1
ATOM 3694 O O . ALA B 1 121 ? -29.441 -6.483 38.579 1.00 33.82 130 ALA B O 1
ATOM 3696 N N . ALA B 1 122 ? -29.405 -7.998 36.906 1.00 26.07 131 ALA B N 1
ATOM 3697 C CA . ALA B 1 122 ? -30.065 -9.021 37.680 1.00 27.09 131 ALA B CA 1
ATOM 3698 C C . ALA B 1 122 ? -29.132 -9.544 38.755 1.00 30.23 131 ALA B C 1
ATOM 3699 O O . ALA B 1 122 ? -29.505 -9.595 39.947 1.00 29.03 131 ALA B O 1
ATOM 3701 N N . GLN B 1 123 ? -27.922 -9.909 38.332 1.00 32.44 132 GLN B N 1
ATOM 3702 C CA . GLN B 1 123 ? -26.941 -10.506 39.231 1.00 37.06 132 GLN B CA 1
ATOM 3703 C C . GLN B 1 123 ? -26.533 -9.584 40.369 1.00 35.50 132 GLN B C 1
ATOM 3704 O O . GLN B 1 123 ? -26.281 -10.058 41.471 1.00 33.90 132 GLN B O 1
ATOM 3710 N N . ARG B 1 124 ? -26.472 -8.283 40.097 1.00 33.27 133 ARG B N 1
ATOM 3711 C CA . ARG B 1 124 ? -26.179 -7.300 41.138 1.00 28.23 133 ARG B CA 1
ATOM 3712 C C . ARG B 1 124 ? -27.440 -6.659 41.762 1.00 33.92 133 ARG B C 1
ATOM 3713 O O . ARG B 1 124 ? -27.327 -5.757 42.598 1.00 32.32 133 ARG B O 1
ATOM 3721 N N . ARG B 1 125 ? -28.615 -7.149 41.360 1.00 28.26 134 ARG B N 1
ATOM 3722 C CA . ARG B 1 125 ? -29.934 -6.723 41.883 1.00 27.04 134 ARG B CA 1
ATOM 3723 C C . ARG B 1 125 ? -30.110 -5.211 41.809 1.00 26.75 134 ARG B C 1
ATOM 3724 O O . ARG B 1 125 ? -30.663 -4.599 42.722 1.00 28.98 134 ARG B O 1
ATOM 3732 N N . ILE B 1 126 ? -29.614 -4.623 40.721 1.00 21.68 135 ILE B N 1
ATOM 3733 C CA . ILE B 1 126 ? -29.628 -3.178 40.546 1.00 25.38 135 ILE B CA 1
ATOM 3734 C C . ILE B 1 126 ? -31.050 -2.559 40.596 1.00 27.43 135 ILE B C 1
ATOM 3735 O O . ILE B 1 126 ? -31.263 -1.636 41.386 1.00 31.92 135 ILE B O 1
ATOM 3740 N N . PRO B 1 127 ? -32.028 -3.067 39.801 1.00 28.73 136 PRO B N 1
ATOM 3741 C CA . PRO B 1 127 ? -33.333 -2.384 39.876 1.00 29.50 136 PRO B CA 1
ATOM 3742 C C . PRO B 1 127 ? -33.963 -2.442 41.288 1.00 32.76 136 PRO B C 1
ATOM 3743 O O . PRO B 1 127 ? -34.533 -1.461 41.744 1.00 30.00 136 PRO B O 1
ATOM 3747 N N . GLN B 1 128 ? -33.826 -3.581 41.964 1.00 30.17 137 GLN B N 1
ATOM 3748 C CA . GLN B 1 128 ? -34.299 -3.766 43.348 1.00 27.71 137 GLN B CA 1
ATOM 3749 C C . GLN B 1 128 ? -33.650 -2.799 44.346 1.00 33.76 137 GLN B C 1
ATOM 3750 O O . GLN B 1 128 ? -34.352 -2.183 45.158 1.00 27.78 137 GLN B O 1
ATOM 3756 N N . TYR B 1 129 ? -32.323 -2.656 44.270 1.00 34.57 138 TYR B N 1
ATOM 3757 C CA . TYR B 1 129 ? -31.572 -1.752 45.156 1.00 31.15 138 TYR B CA 1
ATOM 3758 C C . TYR B 1 129 ? -31.895 -0.301 44.874 1.00 35.21 138 TYR B C 1
ATOM 3759 O O . TYR B 1 129 ? -32.032 0.497 45.804 1.00 30.52 138 TYR B O 1
ATOM 3768 N N . VAL B 1 130 ? -32.008 0.030 43.586 1.00 28.47 139 VAL B N 1
ATOM 3769 C CA . VAL B 1 130 ? -32.277 1.395 43.153 1.00 29.57 139 VAL B CA 1
ATOM 3770 C C . VAL B 1 130 ? -33.676 1.857 43.590 1.00 26.57 139 VAL B C 1
ATOM 3771 O O . VAL B 1 130 ? -33.824 2.979 44.078 1.00 28.84 139 VAL B O 1
ATOM 3775 N N . ALA B 1 131 ? -34.662 0.967 43.428 1.00 25.79 140 ALA B N 1
ATOM 3776 C CA . ALA B 1 131 ? -36.061 1.229 43.788 1.00 33.72 140 ALA B CA 1
ATOM 3777 C C . ALA B 1 131 ? -36.210 1.425 45.299 1.00 33.54 140 ALA B C 1
ATOM 3778 O O . ALA B 1 131 ? -36.797 2.419 45.736 1.00 27.54 140 ALA B O 1
ATOM 3780 N N . SER B 1 132 ? -35.645 0.500 46.081 1.00 27.87 141 SER B N 1
ATOM 3781 C CA . SER B 1 132 ? -35.642 0.597 47.550 1.00 30.47 141 SER B CA 1
ATOM 3782 C C . SER B 1 132 ? -35.006 1.888 48.057 1.00 28.68 141 SER B C 1
ATOM 3783 O O . SER B 1 132 ? -35.527 2.530 48.967 1.00 32.48 141 SER B O 1
ATOM 3786 N N . LEU B 1 133 ? -33.880 2.258 47.462 1.00 27.96 142 LEU B N 1
ATOM 3787 C CA . LEU B 1 133 ? -33.193 3.471 47.844 1.00 23.27 142 LEU B CA 1
ATOM 3788 C C . LEU B 1 133 ? -34.042 4.724 47.676 1.00 32.04 142 LEU B C 1
ATOM 3789 O O . LEU B 1 133 ? -34.071 5.585 48.578 1.00 30.52 142 LEU B O 1
ATOM 3794 N N . LYS B 1 134 ? -34.735 4.817 46.538 1.00 32.08 143 LYS B N 1
ATOM 3795 C CA . LYS B 1 134 ? -35.649 5.930 46.250 1.00 34.62 143 LYS B CA 1
ATOM 3796 C C . LYS B 1 134 ? -36.792 5.961 47.263 1.00 35.16 143 LYS B C 1
ATOM 3797 O O . LYS B 1 134 ? -37.367 7.014 47.510 1.00 30.96 143 LYS B O 1
ATOM 3803 N N . HIS B 1 135 ? -37.124 4.800 47.832 1.00 30.80 144 HIS B N 1
ATOM 3804 C CA . HIS B 1 135 ? -38.102 4.695 48.917 1.00 28.89 144 HIS B CA 1
ATOM 3805 C C . HIS B 1 135 ? -37.488 4.831 50.326 1.00 30.51 144 HIS B C 1
ATOM 3806 O O . HIS B 1 135 ? -38.139 4.492 51.320 1.00 27.85 144 HIS B O 1
ATOM 3813 N N . GLY B 1 136 ? -36.242 5.293 50.402 1.00 26.25 145 GLY B N 1
ATOM 3814 C CA . GLY B 1 136 ? -35.557 5.572 51.671 1.00 28.83 145 GLY B CA 1
ATOM 3815 C C . GLY B 1 136 ? -34.983 4.376 52.407 1.00 30.59 145 GLY B C 1
ATOM 3816 O O . GLY B 1 136 ? -34.622 4.470 53.585 1.00 30.51 145 GLY B O 1
ATOM 3817 N N . ALA B 1 137 ? -34.908 3.245 51.727 1.00 25.83 146 ALA B N 1
ATOM 3818 C CA . ALA B 1 137 ? -34.349 2.032 52.329 1.00 27.32 146 ALA B CA 1
ATOM 3819 C C . ALA B 1 137 ? -32.916 1.840 51.828 1.00 27.22 146 ALA B C 1
ATOM 3820 O O . ALA B 1 137 ? -32.701 1.610 50.640 1.00 28.65 146 ALA B O 1
ATOM 3822 N N . TRP B 1 138 ? -31.942 1.937 52.726 1.00 24.76 147 TRP B N 1
ATOM 3823 C CA . TRP B 1 138 ? -30.539 1.867 52.338 1.00 28.61 147 TRP B CA 1
ATOM 3824 C C . TRP B 1 138 ? -30.133 0.411 52.216 1.00 29.52 147 TRP B C 1
ATOM 3825 O O . TRP B 1 138 ? -30.272 -0.345 53.178 1.00 26.21 147 TRP B O 1
ATOM 3836 N N . GLN B 1 139 ? -29.682 0.022 51.021 1.00 28.21 148 GLN B N 1
ATOM 3837 C CA . GLN B 1 139 ? -29.040 -1.282 50.790 1.00 22.40 148 GLN B CA 1
ATOM 3838 C C . GLN B 1 139 ? -29.964 -2.419 51.115 1.00 28.23 148 GLN B C 1
ATOM 3839 O O . GLN B 1 139 ? -29.636 -3.300 51.905 1.00 33.37 148 GLN B O 1
ATOM 3845 N N . GLN B 1 140 ? -31.150 -2.366 50.520 1.00 25.36 149 GLN B N 1
ATOM 3846 C CA . GLN B 1 140 ? -32.158 -3.390 50.671 1.00 35.49 149 GLN B CA 1
ATOM 3847 C C . GLN B 1 140 ? -32.622 -3.765 49.269 1.00 35.54 149 GLN B C 1
ATOM 3848 O O . GLN B 1 140 ? -32.907 -2.896 48.463 1.00 36.35 149 GLN B O 1
ATOM 3854 N N . SER B 1 141 ? -32.669 -5.054 48.969 1.00 36.02 150 SER B N 1
ATOM 3855 C CA . SER B 1 141 ? -33.067 -5.496 47.637 1.00 35.66 150 SER B CA 1
ATOM 3856 C C . SER B 1 141 ? -34.265 -6.442 47.687 1.00 38.93 150 SER B C 1
ATOM 3857 O O . SER B 1 141 ? -34.703 -6.945 46.653 1.00 41.65 150 SER B O 1
ATOM 3860 N N . GLY B 1 142 ? -34.798 -6.662 48.892 1.00 36.91 151 GLY B N 1
ATOM 3861 C CA . GLY B 1 142 ? -35.872 -7.629 49.109 1.00 40.77 151 GLY B CA 1
ATOM 3862 C C . GLY B 1 142 ? -35.288 -9.020 48.964 1.00 43.90 151 GLY B C 1
ATOM 3863 O O . GLY B 1 142 ? -34.143 -9.256 49.364 1.00 48.69 151 GLY B O 1
ATOM 3864 N N . LEU B 1 143 ? -36.077 -9.932 48.394 1.00 45.01 152 LEU B N 1
ATOM 3865 C CA . LEU B 1 143 ? -35.635 -11.287 48.042 1.00 48.32 152 LEU B CA 1
ATOM 3866 C C . LEU B 1 143 ? -35.254 -12.141 49.261 1.00 52.09 152 LEU B C 1
ATOM 3867 O O . LEU B 1 143 ? -34.408 -13.047 49.177 1.00 49.09 152 LEU B O 1
ATOM 3872 N N . LYS B 1 144 ? -35.900 -11.852 50.387 1.00 57.29 153 LYS B N 1
ATOM 3873 C CA . LYS B 1 144 ? -35.574 -12.513 51.645 1.00 64.44 153 LYS B CA 1
ATOM 3874 C C . LYS B 1 144 ? -36.695 -13.438 52.139 1.00 66.32 153 LYS B C 1
ATOM 3875 O O . LYS B 1 144 ? -36.909 -13.593 53.346 1.00 69.91 153 LYS B O 1
ATOM 3881 N N . SER B 1 145 ? -37.391 -14.065 51.191 1.00 64.69 154 SER B N 1
ATOM 3882 C CA . SER B 1 145 ? -38.343 -15.126 51.511 1.00 66.92 154 SER B CA 1
ATOM 3883 C C . SER B 1 145 ? -37.609 -16.385 51.979 1.00 66.50 154 SER B C 1
ATOM 3884 O O . SER B 1 145 ? -36.444 -16.598 51.630 1.00 65.13 154 SER B O 1
ATOM 3887 N N . THR B 1 146 ? -38.301 -17.210 52.767 1.00 68.53 155 THR B N 1
ATOM 3888 C CA . THR B 1 146 ? -37.750 -18.477 53.266 1.00 69.51 155 THR B CA 1
ATOM 3889 C C . THR B 1 146 ? -37.686 -19.541 52.166 1.00 70.53 155 THR B C 1
ATOM 3890 O O . THR B 1 146 ? -36.972 -20.542 52.292 1.00 73.93 155 THR B O 1
ATOM 3894 N N . THR B 1 147 ? -38.430 -19.304 51.088 1.00 67.75 156 THR B N 1
ATOM 3895 C CA . THR B 1 147 ? -38.421 -20.158 49.898 1.00 66.00 156 THR B CA 1
ATOM 3896 C C . THR B 1 147 ? -37.149 -19.968 49.056 1.00 63.40 156 THR B C 1
ATOM 3897 O O . THR B 1 147 ? -36.812 -20.820 48.234 1.00 66.64 156 THR B O 1
ATOM 3901 N N . MET B 1 148 ? -36.459 -18.847 49.260 1.00 56.94 157 MET B N 1
ATOM 3902 C CA . MET B 1 148 ? -35.262 -18.493 48.496 1.00 51.94 157 MET B CA 1
ATOM 3903 C C . MET B 1 148 ? -33.979 -18.968 49.214 1.00 54.67 157 MET B C 1
ATOM 3904 O O . MET B 1 148 ? -33.996 -19.163 50.436 1.00 53.45 157 MET B O 1
ATOM 3909 N N . PRO B 1 149 ? -32.881 -19.210 48.456 1.00 51.62 158 PRO B N 1
ATOM 3910 C CA . PRO B 1 149 ? -31.549 -19.483 49.033 1.00 53.23 158 PRO B CA 1
ATOM 3911 C C . PRO B 1 149 ? -31.026 -18.408 50.011 1.00 57.95 158 PRO B C 1
ATOM 3912 O O . PRO B 1 149 ? -31.472 -17.253 49.953 1.00 57.17 158 PRO B O 1
ATOM 3916 N N . PRO B 1 150 ? -30.103 -18.795 50.922 1.00 58.18 159 PRO B N 1
ATOM 3917 C CA . PRO B 1 150 ? -29.469 -17.865 51.863 1.00 56.24 159 PRO B CA 1
ATOM 3918 C C . PRO B 1 150 ? -28.682 -16.751 51.181 1.00 48.78 159 PRO B C 1
ATOM 3919 O O . PRO B 1 150 ? -27.895 -17.014 50.269 1.00 46.52 159 PRO B O 1
ATOM 3923 N N . ASN B 1 151 ? -28.904 -15.522 51.648 1.00 46.68 160 ASN B N 1
ATOM 3924 C CA . ASN B 1 151 ? -28.320 -14.301 51.072 1.00 42.10 160 ASN B CA 1
ATOM 3925 C C . ASN B 1 151 ? -28.571 -14.080 49.576 1.00 38.83 160 ASN B C 1
ATOM 3926 O O . ASN B 1 151 ? -27.715 -13.528 48.877 1.00 42.80 160 ASN B O 1
ATOM 3931 N N . PHE B 1 152 ? -29.749 -14.477 49.101 1.00 37.35 161 PHE B N 1
ATOM 3932 C CA . PHE B 1 152 ? -30.078 -14.339 47.683 1.00 39.25 161 PHE B CA 1
ATOM 3933 C C . PHE B 1 152 ? -30.291 -12.865 47.301 1.00 36.08 161 PHE B C 1
ATOM 3934 O O . PHE B 1 152 ? -30.118 -12.496 46.149 1.00 42.88 161 PHE B O 1
ATOM 3942 N N . GLY B 1 153 ? -30.613 -12.028 48.287 1.00 33.99 162 GLY B N 1
ATOM 3943 C CA . GLY B 1 153 ? -30.781 -10.578 48.073 1.00 32.30 162 GLY B CA 1
ATOM 3944 C C . GLY B 1 153 ? -29.505 -9.837 47.748 1.00 29.13 162 GLY B C 1
ATOM 3945 O O . GLY B 1 153 ? -29.530 -8.728 47.212 1.00 38.06 162 GLY B O 1
ATOM 3946 N N . ILE B 1 154 ? -28.377 -10.470 48.046 1.00 32.68 163 ILE B N 1
ATOM 3947 C CA . ILE B 1 154 ? -27.051 -9.892 47.852 1.00 33.82 163 ILE B CA 1
ATOM 3948 C C . ILE B 1 154 ? -26.523 -10.244 46.447 1.00 34.93 163 ILE B C 1
ATOM 3949 O O . ILE B 1 154 ? -26.826 -11.315 45.910 1.00 35.27 163 ILE B O 1
ATOM 3954 N N . GLY B 1 155 ? -25.755 -9.328 45.863 1.00 31.04 164 GLY B N 1
ATOM 3955 C CA . GLY B 1 155 ? -25.192 -9.487 44.523 1.00 39.51 164 GLY B CA 1
ATOM 3956 C C . GLY B 1 155 ? -24.271 -10.685 44.339 1.00 43.01 164 GLY B C 1
ATOM 3957 O O . GLY B 1 155 ? -23.762 -11.255 45.324 1.00 37.40 164 GLY B O 1
ATOM 3958 N N . ARG B 1 156 ? -24.061 -11.062 43.073 1.00 40.82 165 ARG B N 1
ATOM 3959 C CA . ARG B 1 156 ? -23.231 -12.223 42.705 1.00 39.27 165 ARG B CA 1
ATOM 3960 C C . ARG B 1 156 ? -22.215 -11.824 41.670 1.00 38.35 165 ARG B C 1
ATOM 3961 O O . ARG B 1 156 ? -22.526 -11.073 40.743 1.00 41.85 165 ARG B O 1
ATOM 3969 N N . VAL B 1 157 ? -20.992 -12.320 41.836 1.00 36.93 166 VAL B N 1
ATOM 3970 C CA . VAL B 1 157 ? -19.899 -12.038 40.909 1.00 40.85 166 VAL B CA 1
ATOM 3971 C C . VAL B 1 157 ? -20.078 -12.892 39.649 1.00 30.50 166 VAL B C 1
ATOM 3972 O O . VAL B 1 157 ? -20.651 -13.980 39.710 1.00 39.27 166 VAL B O 1
ATOM 3976 N N . LEU B 1 158 ? -19.626 -12.366 38.512 1.00 36.67 167 LEU B N 1
ATOM 3977 C CA . LEU B 1 158 ? -19.644 -13.117 37.252 1.00 38.72 167 LEU B CA 1
ATOM 3978 C C . LEU B 1 158 ? -18.446 -14.089 37.149 1.00 37.79 167 LEU B C 1
ATOM 3979 O O . LEU B 1 158 ? -18.644 -15.284 36.947 1.00 41.60 167 LEU B O 1
ATOM 3984 N N . LYS B 1 159 ? -17.235 -13.563 37.318 1.00 42.07 168 LYS B N 1
ATOM 3985 C CA . LYS B 1 159 ? -15.983 -14.342 37.236 1.00 46.20 168 LYS B CA 1
ATOM 3986 C C . LYS B 1 159 ? -16.042 -15.741 37.884 1.00 47.26 168 LYS B C 1
ATOM 3987 O O . LYS B 1 159 ? -16.483 -15.895 39.028 1.00 49.83 168 LYS B O 1
ATOM 3993 N N . GLY B 1 160 ? -15.640 -16.755 37.118 1.00 43.66 169 GLY B N 1
ATOM 3994 C CA . GLY B 1 160 ? -15.632 -18.138 37.586 1.00 40.37 169 GLY B CA 1
ATOM 3995 C C . GLY B 1 160 ? -16.969 -18.842 37.593 1.00 42.84 169 GLY B C 1
ATOM 3996 O O . GLY B 1 160 ? -17.043 -20.040 37.903 1.00 44.60 169 GLY B O 1
ATOM 3997 N N . GLN B 1 161 ? -18.039 -18.107 37.277 1.00 45.29 170 GLN B N 1
ATOM 3998 C CA . GLN B 1 161 ? -19.374 -18.700 37.149 1.00 45.26 170 GLN B CA 1
ATOM 3999 C C . GLN B 1 161 ? -19.607 -19.149 35.694 1.00 41.36 170 GLN B C 1
ATOM 4000 O O . GLN B 1 161 ? -18.939 -18.691 34.773 1.00 41.63 170 GLN B O 1
ATOM 4006 N N . THR B 1 162 ? -20.547 -20.060 35.511 1.00 39.12 171 THR B N 1
ATOM 4007 C CA . THR B 1 162 ? -20.832 -20.641 34.203 1.00 45.25 171 THR B CA 1
ATOM 4008 C C . THR B 1 162 ? -21.962 -19.938 33.453 1.00 43.94 171 THR B C 1
ATOM 4009 O O . THR B 1 162 ? -23.126 -19.992 33.872 1.00 44.56 171 THR B O 1
ATOM 4013 N N . LEU B 1 163 ? -21.597 -19.293 32.341 1.00 46.17 172 LEU B N 1
ATOM 4014 C CA . LEU B 1 163 ? -22.556 -18.734 31.379 1.00 39.26 172 LEU B CA 1
ATOM 4015 C C . LEU B 1 163 ? -22.980 -19.802 30.379 1.00 44.24 172 LEU B C 1
ATOM 4016 O O . LEU B 1 163 ? -22.165 -20.255 29.582 1.00 44.63 172 LEU B O 1
ATOM 4021 N N . GLY B 1 164 ? -24.244 -20.212 30.440 1.00 42.48 173 GLY B N 1
ATOM 4022 C CA . GLY B 1 164 ? -24.827 -21.091 29.436 1.00 43.21 173 GLY B CA 1
ATOM 4023 C C . GLY B 1 164 ? -25.429 -20.256 28.317 1.00 47.25 173 GLY B C 1
ATOM 4024 O O . GLY B 1 164 ? -26.076 -19.230 28.576 1.00 42.49 173 GLY B O 1
ATOM 4025 N N . ILE B 1 165 ? -25.194 -20.679 27.076 1.00 41.20 174 ILE B N 1
ATOM 4026 C CA . ILE B 1 165 ? -25.773 -20.025 25.899 1.00 40.92 174 ILE B CA 1
ATOM 4027 C C . ILE B 1 165 ? -26.578 -21.038 25.094 1.00 40.30 174 ILE B C 1
ATOM 4028 O O . ILE B 1 165 ? -26.030 -22.041 24.614 1.00 40.42 174 ILE B O 1
ATOM 4033 N N . PHE B 1 166 ? -27.882 -20.786 24.987 1.00 35.86 175 PHE B N 1
ATOM 4034 C CA . PHE B 1 166 ? -28.773 -21.607 24.187 1.00 38.90 175 PHE B CA 1
ATOM 4035 C C . PHE B 1 166 ? -29.045 -20.886 22.862 1.00 43.52 175 PHE B C 1
ATOM 4036 O O . PHE B 1 166 ? -29.935 -20.022 22.770 1.00 37.01 175 PHE B O 1
ATOM 4044 N N . GLY B 1 167 ? -28.254 -21.255 21.855 1.00 43.15 176 GLY B N 1
ATOM 4045 C CA . GLY B 1 167 ? -28.301 -20.646 20.526 1.00 39.40 176 GLY B CA 1
ATOM 4046 C C . GLY B 1 167 ? -27.054 -19.839 20.237 1.00 43.92 176 GLY B C 1
ATOM 4047 O O . GLY B 1 167 ? -26.868 -18.751 20.785 1.00 40.73 176 GLY B O 1
ATOM 4048 N N . TYR B 1 168 ? -26.198 -20.367 19.362 1.00 42.30 177 TYR B N 1
ATOM 4049 C CA . TYR B 1 168 ? -24.957 -19.697 19.030 1.00 42.72 177 TYR B CA 1
ATOM 4050 C C . TYR B 1 168 ? -25.011 -19.011 17.654 1.00 47.11 177 TYR B C 1
ATOM 4051 O O . TYR B 1 168 ? -24.175 -19.257 16.774 1.00 45.18 177 TYR B O 1
ATOM 4060 N N . GLY B 1 169 ? -26.002 -18.134 17.485 1.00 44.93 178 GLY B N 1
ATOM 4061 C CA . GLY B 1 169 ? -26.082 -17.287 16.303 1.00 40.58 178 GLY B CA 1
ATOM 4062 C C . GLY B 1 169 ? -25.284 -16.028 16.531 1.00 38.83 178 GLY B C 1
ATOM 4063 O O . GLY B 1 169 ? -24.389 -16.019 17.353 1.00 37.53 178 GLY B O 1
ATOM 4064 N N . LYS B 1 170 ? -25.615 -14.958 15.814 1.00 37.90 179 LYS B N 1
ATOM 4065 C CA . LYS B 1 170 ? -24.852 -13.710 15.891 1.00 37.04 179 LYS B CA 1
ATOM 4066 C C . LYS B 1 170 ? -24.948 -13.028 17.274 1.00 38.75 179 LYS B C 1
ATOM 4067 O O . LYS B 1 170 ? -23.957 -12.485 17.772 1.00 40.24 179 LYS B O 1
ATOM 4073 N N . ILE B 1 171 ? -26.132 -13.055 17.882 1.00 33.99 180 ILE B N 1
ATOM 4074 C CA . ILE B 1 171 ? -26.308 -12.491 19.235 1.00 36.07 180 ILE B CA 1
ATOM 4075 C C . ILE B 1 171 ? -25.614 -13.349 20.311 1.00 37.47 180 ILE B C 1
ATOM 4076 O O . ILE B 1 171 ? -24.754 -12.849 21.039 1.00 34.44 180 ILE B O 1
ATOM 4081 N N . GLY B 1 172 ? -25.950 -14.640 20.360 1.00 41.23 181 GLY B N 1
ATOM 4082 C CA . GLY B 1 172 ? -25.310 -15.604 21.270 1.00 43.67 181 GLY B CA 1
ATOM 4083 C C . GLY B 1 172 ? -23.786 -15.584 21.225 1.00 46.50 181 GLY B C 1
ATOM 4084 O O . GLY B 1 172 ? -23.125 -15.667 22.264 1.00 47.55 181 GLY B O 1
ATOM 4085 N N . GLN B 1 173 ? -23.237 -15.453 20.019 1.00 45.74 182 GLN B N 1
ATOM 4086 C CA . GLN B 1 173 ? -21.800 -15.325 19.811 1.00 44.18 182 GLN B CA 1
ATOM 4087 C C . GLN B 1 173 ? -21.208 -14.135 20.550 1.00 41.87 182 GLN B C 1
ATOM 4088 O O . GLN B 1 173 ? -20.171 -14.268 21.219 1.00 38.31 182 GLN B O 1
ATOM 4094 N N . LEU B 1 174 ? -21.855 -12.975 20.430 1.00 37.79 183 LEU B N 1
ATOM 4095 C CA . LEU B 1 174 ? -21.352 -11.762 21.073 1.00 37.56 183 LEU B CA 1
ATOM 4096 C C . LEU B 1 174 ? -21.436 -11.880 22.597 1.00 36.73 183 LEU B C 1
ATOM 4097 O O . LEU B 1 174 ? -20.487 -11.535 23.299 1.00 36.78 183 LEU B O 1
ATOM 4102 N N . VAL B 1 175 ? -22.558 -12.413 23.076 1.00 34.74 184 VAL B N 1
ATOM 4103 C CA . VAL B 1 175 ? -22.832 -12.569 24.504 1.00 40.17 184 VAL B CA 1
ATOM 4104 C C . VAL B 1 175 ? -21.824 -13.528 25.167 1.00 44.09 184 VAL B C 1
ATOM 4105 O O . VAL B 1 175 ? -21.347 -13.263 26.274 1.00 38.22 184 VAL B O 1
ATOM 4109 N N . ALA B 1 176 ? -21.483 -14.617 24.475 1.00 44.62 185 ALA B N 1
ATOM 4110 C CA . ALA B 1 176 ? -20.440 -15.531 24.947 1.00 40.85 185 ALA B CA 1
ATOM 4111 C C . ALA B 1 176 ? -19.060 -14.849 25.014 1.00 39.93 185 ALA B C 1
ATOM 4112 O O . ALA B 1 176 ? -18.260 -15.142 25.904 1.00 46.94 185 ALA B O 1
ATOM 4114 N N . GLY B 1 177 ? -18.808 -13.912 24.105 1.00 33.52 186 GLY B N 1
ATOM 4115 C CA . GLY B 1 177 ? -17.589 -13.114 24.118 1.00 40.81 186 GLY B CA 1
ATOM 4116 C C . GLY B 1 177 ? -17.498 -12.118 25.273 1.00 49.09 186 GLY B C 1
ATOM 4117 O O . GLY B 1 177 ? -16.394 -11.803 25.749 1.00 48.52 186 GLY B O 1
ATOM 4118 N N . TYR B 1 178 ? -18.653 -11.610 25.708 1.00 44.03 187 TYR B N 1
ATOM 4119 C CA . TYR B 1 178 ? -18.736 -10.756 26.906 1.00 38.59 187 TYR B CA 1
ATOM 4120 C C . TYR B 1 178 ? -18.471 -11.578 28.153 1.00 37.50 187 TYR B C 1
ATOM 4121 O O . TYR B 1 178 ? -17.751 -11.127 29.045 1.00 40.06 187 TYR B O 1
ATOM 4130 N N . GLY B 1 179 ? -19.053 -12.779 28.214 1.00 30.26 188 GLY B N 1
ATOM 4131 C CA . GLY B 1 179 ? -18.780 -13.706 29.303 1.00 38.96 188 GLY B CA 1
ATOM 4132 C C . GLY B 1 179 ? -17.280 -13.901 29.476 1.00 48.40 188 GLY B C 1
ATOM 4133 O O . GLY B 1 179 ? -16.756 -13.810 30.596 1.00 51.22 188 GLY B O 1
ATOM 4134 N N . ARG B 1 180 ? -16.599 -14.135 28.351 1.00 48.79 189 ARG B N 1
ATOM 4135 C CA A ARG B 1 180 ? -15.164 -14.382 28.344 0.50 46.66 189 ARG B CA 1
ATOM 4136 C CA B ARG B 1 180 ? -15.154 -14.368 28.305 0.50 46.50 189 ARG B CA 1
ATOM 4137 C C . ARG B 1 180 ? -14.394 -13.203 28.916 1.00 45.70 189 ARG B C 1
ATOM 4138 O O . ARG B 1 180 ? -13.481 -13.399 29.721 1.00 43.80 189 ARG B O 1
ATOM 4153 N N . ALA B 1 181 ? -14.765 -11.989 28.511 1.00 38.55 190 ALA B N 1
ATOM 4154 C CA . ALA B 1 181 ? -14.114 -10.784 29.015 1.00 43.02 190 ALA B CA 1
ATOM 4155 C C . ALA B 1 181 ? -14.321 -10.571 30.532 1.00 42.45 190 ALA B C 1
ATOM 4156 O O . ALA B 1 181 ? -13.538 -9.848 31.163 1.00 43.93 190 ALA B O 1
ATOM 4158 N N . PHE B 1 182 ? -15.350 -11.225 31.088 1.00 42.74 191 PHE B N 1
ATOM 4159 C CA . PHE B 1 182 ? -15.697 -11.176 32.525 1.00 44.07 191 PHE B CA 1
ATOM 4160 C C . PHE B 1 182 ? -15.209 -12.398 33.305 1.00 50.03 191 PHE B C 1
ATOM 4161 O O . PHE B 1 182 ? -15.436 -12.506 34.518 1.00 51.60 191 PHE B O 1
ATOM 4169 N N . GLY B 1 183 ? -14.538 -13.310 32.599 1.00 46.55 192 GLY B N 1
ATOM 4170 C CA . GLY B 1 183 ? -13.865 -14.437 33.216 1.00 42.01 192 GLY B CA 1
ATOM 4171 C C . GLY B 1 183 ? -14.813 -15.547 33.613 1.00 40.22 192 GLY B C 1
ATOM 4172 O O . GLY B 1 183 ? -14.565 -16.265 34.571 1.00 44.59 192 GLY B O 1
ATOM 4173 N N . MET B 1 184 ? -15.916 -15.675 32.888 1.00 41.69 193 MET B N 1
ATOM 4174 C CA . MET B 1 184 ? -16.880 -16.747 33.143 1.00 36.50 193 MET B CA 1
ATOM 4175 C C . MET B 1 184 ? -16.431 -17.991 32.373 1.00 41.36 193 MET B C 1
ATOM 4176 O O . MET B 1 184 ? -15.580 -17.890 31.483 1.00 44.37 193 MET B O 1
ATOM 4181 N N . ASN B 1 185 ? -16.990 -19.149 32.704 1.00 42.98 194 ASN B N 1
ATOM 4182 C CA . ASN B 1 185 ? -16.772 -20.349 31.907 1.00 47.61 194 ASN B CA 1
ATOM 4183 C C . ASN B 1 185 ? -17.982 -20.552 30.994 1.00 48.49 194 ASN B C 1
ATOM 4184 O O . ASN B 1 185 ? -19.079 -20.860 31.466 1.00 46.46 194 ASN B O 1
ATOM 4189 N N . VAL B 1 186 ? -17.792 -20.358 29.693 1.00 47.86 195 VAL B N 1
ATOM 4190 C CA . VAL B 1 186 ? -18.915 -20.466 28.749 1.00 49.31 195 VAL B CA 1
ATOM 4191 C C . VAL B 1 186 ? -19.227 -21.908 28.390 1.00 49.36 195 VAL B C 1
ATOM 4192 O O . VAL B 1 186 ? -18.328 -22.683 28.047 1.00 50.80 195 VAL B O 1
ATOM 4196 N N . LEU B 1 187 ? -20.501 -22.261 28.521 1.00 43.51 196 LEU B N 1
ATOM 4197 C CA . LEU B 1 187 ? -21.068 -23.441 27.902 1.00 45.86 196 LEU B CA 1
ATOM 4198 C C . LEU B 1 187 ? -21.960 -22.970 26.764 1.00 47.94 196 LEU B C 1
ATOM 4199 O O . LEU B 1 187 ? -22.644 -21.956 26.896 1.00 50.91 196 LEU B O 1
ATOM 4204 N N . VAL B 1 188 ? -21.941 -23.686 25.645 1.00 48.90 197 VAL B N 1
ATOM 4205 C CA . VAL B 1 188 ? -22.848 -23.405 24.525 1.00 46.70 197 VAL B CA 1
ATOM 4206 C C . VAL B 1 188 ? -23.623 -24.670 24.150 1.00 48.43 197 VAL B C 1
ATOM 4207 O O . VAL B 1 188 ? -23.068 -25.768 24.139 1.00 48.20 197 VAL B O 1
ATOM 4211 N N . TRP B 1 189 ? -24.916 -24.512 23.884 1.00 47.81 198 TRP B N 1
ATOM 4212 C CA . TRP B 1 189 ? -25.718 -25.578 23.311 1.00 45.51 198 TRP B CA 1
ATOM 4213 C C . TRP B 1 189 ? -26.611 -25.028 22.194 1.00 50.62 198 TRP B C 1
ATOM 4214 O O . TRP B 1 189 ? -26.980 -23.846 22.205 1.00 44.09 198 TRP B O 1
ATOM 4225 N N . GLY B 1 190 ? -26.926 -25.887 21.224 1.00 50.74 199 GLY B N 1
ATOM 4226 C CA . GLY B 1 190 ? -27.849 -25.561 20.133 1.00 49.21 199 GLY B CA 1
ATOM 4227 C C . GLY B 1 190 ? -27.991 -26.715 19.155 1.00 53.17 199 GLY B C 1
ATOM 4228 O O . GLY B 1 190 ? -27.901 -27.886 19.541 1.00 49.72 199 GLY B O 1
ATOM 4229 N N . ARG B 1 191 ? -28.151 -26.432 17.888 1.00 54.47 200 ARG B N 1
ATOM 4230 C CA . ARG B 1 191 ? -28.126 -27.520 16.947 1.00 53.58 200 ARG B CA 1
ATOM 4231 C C . ARG B 1 191 ? -26.721 -27.562 16.409 1.00 48.52 200 ARG B C 1
ATOM 4232 O O . ARG B 1 191 ? -25.877 -26.848 16.888 1.00 47.73 200 ARG B O 1
ATOM 4240 N N . GLU B 1 192 ? -26.467 -28.436 15.455 1.00 50.96 201 GLU B N 1
ATOM 4241 C CA . GLU B 1 192 ? -25.105 -28.811 15.074 1.00 52.55 201 GLU B CA 1
ATOM 4242 C C . GLU B 1 192 ? -24.241 -27.616 14.666 1.00 54.76 201 GLU B C 1
ATOM 4243 O O . GLU B 1 192 ? -23.082 -27.515 15.065 1.00 57.85 201 GLU B O 1
ATOM 4249 N N . ASN B 1 193 ? -24.837 -26.700 13.909 1.00 60.50 202 ASN B N 1
ATOM 4250 C CA . ASN B 1 193 ? -24.176 -25.486 13.429 1.00 63.06 202 ASN B CA 1
ATOM 4251 C C . ASN B 1 193 ? -23.718 -24.559 14.558 1.00 60.71 202 ASN B C 1
ATOM 4252 O O . ASN B 1 193 ? -22.663 -23.918 14.454 1.00 63.02 202 ASN B O 1
ATOM 4257 N N . SER B 1 194 ? -24.521 -24.489 15.622 1.00 58.35 203 SER B N 1
ATOM 4258 C CA . SER B 1 194 ? -24.196 -23.694 16.812 1.00 53.42 203 SER B CA 1
ATOM 4259 C C . SER B 1 194 ? -22.967 -24.259 17.522 1.00 47.89 203 SER B C 1
ATOM 4260 O O . SER B 1 194 ? -22.042 -23.523 17.865 1.00 45.18 203 SER B O 1
ATOM 4263 N N . LYS B 1 195 ? -22.952 -25.578 17.698 1.00 49.99 204 LYS B N 1
ATOM 4264 C CA . LYS B 1 195 ? -21.865 -26.267 18.400 1.00 49.38 204 LYS B CA 1
ATOM 4265 C C . LYS B 1 195 ? -20.493 -26.145 17.697 1.00 51.70 204 LYS B C 1
ATOM 4266 O O . LYS B 1 195 ? -19.459 -26.001 18.364 1.00 47.80 204 LYS B O 1
ATOM 4272 N N . GLU B 1 196 ? -20.515 -26.149 16.362 1.00 54.24 205 GLU B N 1
ATOM 4273 C CA . GLU B 1 196 ? -19.321 -26.007 15.520 1.00 56.59 205 GLU B CA 1
ATOM 4274 C C . GLU B 1 196 ? -18.660 -24.636 15.620 1.00 54.49 205 GLU B C 1
ATOM 4275 O O . GLU B 1 196 ? -17.438 -24.542 15.727 1.00 50.44 205 GLU B O 1
ATOM 4281 N N . ARG B 1 197 ? -19.469 -23.579 15.539 1.00 57.97 206 ARG B N 1
ATOM 4282 C CA . ARG B 1 197 ? -18.971 -22.204 15.629 1.00 61.67 206 ARG B CA 1
ATOM 4283 C C . ARG B 1 197 ? -18.465 -21.917 17.039 1.00 56.52 206 ARG B C 1
ATOM 4284 O O . ARG B 1 197 ? -17.457 -21.233 17.209 1.00 59.04 206 ARG B O 1
ATOM 4292 N N . ALA B 1 198 ? -19.176 -22.455 18.032 1.00 53.17 207 ALA B N 1
ATOM 4293 C CA . ALA B 1 198 ? -18.766 -22.417 19.440 1.00 54.77 207 ALA B CA 1
ATOM 4294 C C . ALA B 1 198 ? -17.353 -22.970 19.647 1.00 56.60 207 ALA B C 1
ATOM 4295 O O . ALA B 1 198 ? -16.455 -22.239 20.090 1.00 55.12 207 ALA B O 1
ATOM 4297 N N . ARG B 1 199 ? -17.178 -24.251 19.299 1.00 59.20 208 ARG B N 1
ATOM 4298 C CA . ARG B 1 199 ? -15.896 -24.963 19.371 1.00 60.03 208 ARG B CA 1
ATOM 4299 C C . ARG B 1 199 ? -14.752 -24.189 18.718 1.00 63.02 208 ARG B C 1
ATOM 4300 O O . ARG B 1 199 ? -13.684 -24.033 19.318 1.00 67.58 208 ARG B O 1
ATOM 4308 N N . ALA B 1 200 ? -14.993 -23.684 17.508 1.00 60.38 209 ALA B N 1
ATOM 4309 C CA . ALA B 1 200 ? -13.973 -22.976 16.730 1.00 62.25 209 ALA B CA 1
ATOM 4310 C C . ALA B 1 200 ? -13.599 -21.615 17.317 1.00 63.71 209 ALA B C 1
ATOM 4311 O O . ALA B 1 200 ? -12.515 -21.093 17.046 1.00 64.61 209 ALA B O 1
ATOM 4313 N N . ASP B 1 201 ? -14.496 -21.048 18.123 1.00 65.80 210 ASP B N 1
ATOM 4314 C CA . ASP B 1 201 ? -14.220 -19.784 18.807 1.00 64.67 210 ASP B CA 1
ATOM 4315 C C . ASP B 1 201 ? -13.477 -19.991 20.127 1.00 62.49 210 ASP B C 1
ATOM 4316 O O . ASP B 1 201 ? -12.998 -19.032 20.741 1.00 60.34 210 ASP B O 1
ATOM 4321 N N . GLY B 1 202 ? -13.382 -21.251 20.545 1.00 60.79 211 GLY B N 1
ATOM 4322 C CA . GLY B 1 202 ? -12.615 -21.637 21.721 1.00 57.43 211 GLY B CA 1
ATOM 4323 C C . GLY B 1 202 ? -13.497 -21.906 22.919 1.00 58.67 211 GLY B C 1
ATOM 4324 O O . GLY B 1 202 ? -13.013 -21.927 24.046 1.00 60.67 211 GLY B O 1
ATOM 4325 N N . PHE B 1 203 ? -14.792 -22.116 22.672 1.00 56.76 212 PHE B N 1
ATOM 4326 C CA . PHE B 1 203 ? -15.772 -22.279 23.741 1.00 54.45 212 PHE B CA 1
ATOM 4327 C C . PHE B 1 203 ? -16.155 -23.727 23.926 1.00 52.69 212 PHE B C 1
ATOM 4328 O O . PHE B 1 203 ? -16.260 -24.477 22.954 1.00 53.89 212 PHE B O 1
ATOM 4336 N N . ALA B 1 204 ? -16.374 -24.098 25.185 1.00 52.93 213 ALA B N 1
ATOM 4337 C CA . ALA B 1 204 ? -16.881 -25.412 25.560 1.00 52.76 213 ALA B CA 1
ATOM 4338 C C . ALA B 1 204 ? -18.326 -25.554 25.132 1.00 54.25 213 ALA B C 1
ATOM 4339 O O . ALA B 1 204 ? -19.077 -24.573 25.120 1.00 54.18 213 ALA B O 1
ATOM 4341 N N . VAL B 1 205 ? -18.706 -26.777 24.772 1.00 54.71 214 VAL B N 1
ATOM 4342 C CA . VAL B 1 205 ? -20.092 -27.095 24.423 1.00 54.64 214 VAL B CA 1
ATOM 4343 C C . VAL B 1 205 ? -20.641 -28.147 25.390 1.00 55.10 214 VAL B C 1
ATOM 4344 O O . VAL B 1 205 ? -19.900 -29.025 25.848 1.00 56.90 214 VAL B O 1
ATOM 4348 N N . ALA B 1 206 ? -21.926 -28.032 25.721 1.00 53.32 215 ALA B N 1
ATOM 4349 C CA . ALA B 1 206 ? -22.583 -28.957 26.643 1.00 54.17 215 ALA B CA 1
ATOM 4350 C C . ALA B 1 206 ? -22.784 -30.324 26.020 1.00 55.56 215 ALA B C 1
ATOM 4351 O O . ALA B 1 206 ? -22.845 -30.454 24.805 1.00 58.57 215 ALA B O 1
ATOM 4353 N N . GLU B 1 207 ? -22.891 -31.342 26.862 1.00 58.01 216 GLU B N 1
ATOM 4354 C CA . GLU B 1 207 ? -23.121 -32.704 26.390 1.00 62.21 216 GLU B CA 1
ATOM 4355 C C . GLU B 1 207 ? -24.585 -32.908 26.019 1.00 61.22 216 GLU B C 1
ATOM 4356 O O . GLU B 1 207 ? -24.916 -33.823 25.267 1.00 64.27 216 GLU B O 1
ATOM 4362 N N . SER B 1 208 ? -25.451 -32.044 26.547 1.00 59.24 217 SER B N 1
ATOM 4363 C CA . SER B 1 208 ? -26.868 -32.009 26.170 1.00 56.73 217 SER B CA 1
ATOM 4364 C C . SER B 1 208 ? -27.530 -30.685 26.555 1.00 53.93 217 SER B C 1
ATOM 4365 O O . SER B 1 208 ? -26.932 -29.836 27.220 1.00 56.15 217 SER B O 1
ATOM 4368 N N . LYS B 1 209 ? -28.769 -30.531 26.108 1.00 55.35 218 LYS B N 1
ATOM 4369 C CA . LYS B 1 209 ? -29.653 -29.438 26.496 1.00 56.74 218 LYS B CA 1
ATOM 4370 C C . LYS B 1 209 ? -29.856 -29.396 28.017 1.00 58.75 218 LYS B C 1
ATOM 4371 O O . LYS B 1 209 ? -29.708 -28.341 28.645 1.00 59.41 218 LYS B O 1
ATOM 4377 N N . ASP B 1 210 ? -30.188 -30.557 28.580 1.00 54.70 219 ASP B N 1
ATOM 4378 C CA . ASP B 1 210 ? -30.368 -30.746 30.016 1.00 58.67 219 ASP B CA 1
ATOM 4379 C C . ASP B 1 210 ? -29.088 -30.428 30.804 1.00 56.21 219 ASP B C 1
ATOM 4380 O O . ASP B 1 210 ? -29.144 -29.757 31.834 1.00 54.40 219 ASP B O 1
ATOM 4385 N N . ALA B 1 211 ? -27.941 -30.862 30.294 1.00 50.51 220 ALA B N 1
ATOM 4386 C CA . ALA B 1 211 ? -26.653 -30.491 30.864 1.00 48.93 220 ALA B CA 1
ATOM 4387 C C . ALA B 1 211 ? -26.441 -28.973 30.962 1.00 53.12 220 ALA B C 1
ATOM 4388 O O . ALA B 1 211 ? -25.871 -28.486 31.947 1.00 52.38 220 ALA B O 1
ATOM 4390 N N . LEU B 1 212 ? -26.888 -28.235 29.944 1.00 50.82 221 LEU B N 1
ATOM 4391 C CA . LEU B 1 212 ? -26.723 -26.782 29.913 1.00 46.93 221 LEU B CA 1
ATOM 4392 C C . LEU B 1 212 ? -27.582 -26.108 30.980 1.00 44.56 221 LEU B C 1
ATOM 4393 O O . LEU B 1 212 ? -27.117 -25.213 31.673 1.00 45.28 221 LEU B O 1
ATOM 4398 N N . PHE B 1 213 ? -28.828 -26.552 31.112 1.00 42.39 222 PHE B N 1
ATOM 4399 C CA . PHE B 1 213 ? -29.727 -26.002 32.120 1.00 48.53 222 PHE B CA 1
ATOM 4400 C C . PHE B 1 213 ? -29.263 -26.287 33.558 1.00 52.96 222 PHE B C 1
ATOM 4401 O O . PHE B 1 213 ? -29.359 -25.411 34.422 1.00 51.71 222 PHE B O 1
ATOM 4409 N N . GLU B 1 214 ? -28.735 -27.494 33.780 1.00 48.86 223 GLU B N 1
ATOM 4410 C CA . GLU B 1 214 ? -28.222 -27.949 35.082 1.00 46.00 223 GLU B CA 1
ATOM 4411 C C . GLU B 1 214 ? -26.962 -27.247 35.569 1.00 42.22 223 GLU B C 1
ATOM 4412 O O . GLU B 1 214 ? -26.787 -27.065 36.775 1.00 47.28 223 GLU B O 1
ATOM 4418 N N . GLN B 1 215 ? -26.078 -26.879 34.648 1.00 39.36 224 GLN B N 1
ATOM 4419 C CA . GLN B 1 215 ? -24.754 -26.359 35.003 1.00 42.38 224 GLN B CA 1
ATOM 4420 C C . GLN B 1 215 ? -24.615 -24.850 34.896 1.00 43.64 224 GLN B C 1
ATOM 4421 O O . GLN B 1 215 ? -23.579 -24.291 35.272 1.00 44.63 224 GLN B O 1
ATOM 4427 N N . SER B 1 216 ? -25.638 -24.196 34.356 1.00 44.09 225 SER B N 1
ATOM 4428 C CA . SER B 1 216 ? -25.608 -22.753 34.176 1.00 44.85 225 SER B CA 1
ATOM 4429 C C . SER B 1 216 ? -25.884 -22.028 35.484 1.00 39.95 225 SER B C 1
ATOM 4430 O O . SER B 1 216 ? -26.837 -22.359 36.194 1.00 42.65 225 SER B O 1
ATOM 4433 N N . ASP B 1 217 ? -25.033 -21.045 35.774 1.00 38.04 226 ASP B N 1
ATOM 4434 C CA . ASP B 1 217 ? -25.292 -20.038 36.798 1.00 42.75 226 ASP B CA 1
ATOM 4435 C C . ASP B 1 217 ? -26.083 -18.881 36.175 1.00 44.84 226 ASP B C 1
ATOM 4436 O O . ASP B 1 217 ? -26.970 -18.319 36.808 1.00 40.81 226 ASP B O 1
ATOM 4441 N N . VAL B 1 218 ? -25.734 -18.525 34.937 1.00 41.15 227 VAL B N 1
ATOM 4442 C CA . VAL B 1 218 ? -26.555 -17.637 34.099 1.00 37.90 227 VAL B CA 1
ATOM 4443 C C . VAL B 1 218 ? -26.823 -18.342 32.756 1.00 40.33 227 VAL B C 1
ATOM 4444 O O . VAL B 1 218 ? -25.874 -18.648 32.024 1.00 33.54 227 VAL B O 1
ATOM 4448 N N . LEU B 1 219 ? -28.095 -18.630 32.455 1.00 40.35 228 LEU B N 1
ATOM 4449 C CA . LEU B 1 219 ? -28.475 -19.169 31.135 1.00 40.56 228 LEU B CA 1
ATOM 4450 C C . LEU B 1 219 ? -29.231 -18.136 30.322 1.00 38.89 228 LEU B C 1
ATOM 4451 O O . LEU B 1 219 ? -30.279 -17.657 30.736 1.00 39.23 228 LEU B O 1
ATOM 4456 N N . SER B 1 220 ? -28.709 -17.844 29.140 1.00 40.29 229 SER B N 1
ATOM 4457 C CA . SER B 1 220 ? -29.308 -16.885 28.228 1.00 42.80 229 SER B CA 1
ATOM 4458 C C . SER B 1 220 ? -29.652 -17.583 26.909 1.00 44.35 229 SER B C 1
ATOM 4459 O O . SER B 1 220 ? -28.796 -18.246 26.300 1.00 38.93 229 SER B O 1
ATOM 4462 N N . VAL B 1 221 ? -30.909 -17.442 26.489 1.00 44.46 230 VAL B N 1
ATOM 4463 C CA . VAL B 1 221 ? -31.403 -18.066 25.254 1.00 40.13 230 VAL B CA 1
ATOM 4464 C C . VAL B 1 221 ? -31.359 -17.099 24.067 1.00 42.72 230 VAL B C 1
ATOM 4465 O O . VAL B 1 221 ? -31.815 -15.951 24.167 1.00 33.52 230 VAL B O 1
ATOM 4469 N N . HIS B 1 222 ? -30.750 -17.556 22.970 1.00 33.18 231 HIS B N 1
ATOM 4470 C CA . HIS B 1 222 ? -30.579 -16.746 21.766 1.00 34.79 231 HIS B CA 1
ATOM 4471 C C . HIS B 1 222 ? -30.975 -17.520 20.501 1.00 37.58 231 HIS B C 1
ATOM 4472 O O . HIS B 1 222 ? -30.160 -17.769 19.608 1.00 37.20 231 HIS B O 1
ATOM 4479 N N . LEU B 1 223 ? -32.249 -17.894 20.459 1.00 37.95 232 LEU B N 1
ATOM 4480 C CA . LEU B 1 223 ? -32.809 -18.692 19.376 1.00 40.52 232 LEU B CA 1
ATOM 4481 C C . LEU B 1 223 ? -33.828 -17.905 18.585 1.00 42.18 232 LEU B C 1
ATOM 4482 O O . LEU B 1 223 ? -34.518 -17.049 19.140 1.00 40.78 232 LEU B O 1
ATOM 4487 N N . ARG B 1 224 ? -33.943 -18.211 17.293 1.00 46.02 233 ARG B N 1
ATOM 4488 C CA . ARG B 1 224 ? -35.041 -17.683 16.486 1.00 46.73 233 ARG B CA 1
ATOM 4489 C C . ARG B 1 224 ? -36.254 -18.566 16.723 1.00 41.62 233 ARG B C 1
ATOM 4490 O O . ARG B 1 224 ? -36.120 -19.789 16.848 1.00 43.61 233 ARG B O 1
ATOM 4498 N N . LEU B 1 225 ? -37.429 -17.948 16.809 1.00 37.35 234 LEU B N 1
ATOM 4499 C CA . LEU B 1 225 ? -38.669 -18.691 17.012 1.00 41.36 234 LEU B CA 1
ATOM 4500 C C . LEU B 1 225 ? -39.173 -19.238 15.684 1.00 47.21 234 LEU B C 1
ATOM 4501 O O . LEU B 1 225 ? -39.388 -18.488 14.730 1.00 46.36 234 LEU B O 1
ATOM 4506 N N . ASN B 1 226 ? -39.348 -20.551 15.636 1.00 47.82 235 ASN B N 1
ATOM 4507 C CA . ASN B 1 226 ? -39.967 -21.203 14.497 1.00 48.04 235 ASN B CA 1
ATOM 4508 C C . ASN B 1 226 ? -40.803 -22.364 15.000 1.00 55.12 235 ASN B C 1
ATOM 4509 O O . ASN B 1 226 ? -41.251 -22.347 16.142 1.00 56.74 235 ASN B O 1
ATOM 4514 N N . ASP B 1 227 ? -41.008 -23.373 14.162 1.00 59.97 236 ASP B N 1
ATOM 4515 C CA . ASP B 1 227 ? -41.835 -24.511 14.544 1.00 61.77 236 ASP B CA 1
ATOM 4516 C C . ASP B 1 227 ? -41.042 -25.505 15.387 1.00 58.62 236 ASP B C 1
ATOM 4517 O O . ASP B 1 227 ? -41.603 -26.185 16.244 1.00 57.86 236 ASP B O 1
ATOM 4522 N N . GLU B 1 228 ? -39.737 -25.565 15.143 1.00 58.73 237 GLU B N 1
ATOM 4523 C CA . GLU B 1 228 ? -38.831 -26.435 15.893 1.00 60.77 237 GLU B CA 1
ATOM 4524 C C . GLU B 1 228 ? -38.541 -25.921 17.312 1.00 59.29 237 GLU B C 1
ATOM 4525 O O . GLU B 1 228 ? -38.388 -26.716 18.244 1.00 59.93 237 GLU B O 1
ATOM 4531 N N . THR B 1 229 ? -38.466 -24.599 17.470 1.00 54.67 238 THR B N 1
ATOM 4532 C CA . THR B 1 229 ? -38.040 -23.997 18.737 1.00 47.07 238 THR B CA 1
ATOM 4533 C C . THR B 1 229 ? -39.213 -23.495 19.577 1.00 50.17 238 THR B C 1
ATOM 4534 O O . THR B 1 229 ? -39.022 -23.057 20.716 1.00 52.61 238 THR B O 1
ATOM 4538 N N . ARG B 1 230 ? -40.415 -23.528 19.006 1.00 47.43 239 ARG B N 1
ATOM 4539 C CA . ARG B 1 230 ? -41.620 -23.191 19.746 1.00 49.86 239 ARG B CA 1
ATOM 4540 C C . ARG B 1 230 ? -41.773 -24.159 20.916 1.00 53.33 239 ARG B C 1
ATOM 4541 O O . ARG B 1 230 ? -41.805 -25.384 20.717 1.00 55.22 239 ARG B O 1
ATOM 4549 N N . SER B 1 231 ? -41.829 -23.595 22.125 1.00 51.07 240 SER B N 1
ATOM 4550 C CA . SER B 1 231 ? -41.878 -24.352 23.385 1.00 48.23 240 SER B CA 1
ATOM 4551 C C . SER B 1 231 ? -40.706 -25.329 23.597 1.00 46.31 240 SER B C 1
ATOM 4552 O O . SER B 1 231 ? -40.865 -26.378 24.229 1.00 46.56 240 SER B O 1
ATOM 4555 N N . ILE B 1 232 ? -39.528 -24.972 23.091 1.00 47.26 241 ILE B N 1
ATOM 4556 C CA . ILE B 1 232 ? -38.344 -25.822 23.242 1.00 47.69 241 ILE B CA 1
ATOM 4557 C C . ILE B 1 232 ? -37.811 -25.824 24.688 1.00 53.08 241 ILE B C 1
ATOM 4558 O O . ILE B 1 232 ? -37.039 -26.701 25.066 1.00 54.39 241 ILE B O 1
ATOM 4563 N N . ILE B 1 233 ? -38.234 -24.847 25.489 1.00 50.89 242 ILE B N 1
ATOM 4564 C CA . ILE B 1 233 ? -37.927 -24.830 26.915 1.00 46.86 242 ILE B CA 1
ATOM 4565 C C . ILE B 1 233 ? -39.200 -25.190 27.672 1.00 46.50 242 ILE B C 1
ATOM 4566 O O . ILE B 1 233 ? -40.219 -24.508 27.548 1.00 45.56 242 ILE B O 1
ATOM 4571 N N . THR B 1 234 ? -39.156 -26.297 28.413 1.00 46.96 243 THR B N 1
ATOM 4572 C CA . THR B 1 234 ? -40.296 -26.712 29.236 1.00 54.17 243 THR B CA 1
ATOM 4573 C C . THR B 1 234 ? -40.079 -26.308 30.705 1.00 54.34 243 THR B C 1
ATOM 4574 O O . THR B 1 234 ? -39.008 -25.797 31.057 1.00 55.32 243 THR B O 1
ATOM 4578 N N . VAL B 1 235 ? -41.099 -26.522 31.541 1.00 55.27 244 VAL B N 1
ATOM 4579 C CA . VAL B 1 235 ? -40.987 -26.353 32.994 1.00 56.39 244 VAL B CA 1
ATOM 4580 C C . VAL B 1 235 ? -39.867 -27.255 33.529 1.00 57.58 244 VAL B C 1
ATOM 4581 O O . VAL B 1 235 ? -39.009 -26.796 34.289 1.00 55.32 244 VAL B O 1
ATOM 4585 N N . ALA B 1 236 ? -39.867 -28.517 33.092 1.00 53.71 245 ALA B N 1
ATOM 4586 C CA . ALA B 1 236 ? -38.855 -29.499 33.484 1.00 54.23 245 ALA B CA 1
ATOM 4587 C C . ALA B 1 236 ? -37.412 -29.096 33.151 1.00 57.01 245 ALA B C 1
ATOM 4588 O O . ALA B 1 236 ? -36.497 -29.452 33.888 1.00 61.95 245 ALA B O 1
ATOM 4590 N N . ASP B 1 237 ? -37.215 -28.357 32.058 1.00 55.99 246 ASP B N 1
ATOM 4591 C CA . ASP B 1 237 ? -35.902 -27.782 31.725 1.00 56.66 246 ASP B CA 1
ATOM 4592 C C . ASP B 1 237 ? -35.496 -26.701 32.721 1.00 54.14 246 ASP B C 1
ATOM 4593 O O . ASP B 1 237 ? -34.356 -26.678 33.209 1.00 51.69 246 ASP B O 1
ATOM 4598 N N . LEU B 1 238 ? -36.441 -25.806 33.003 1.00 52.19 247 LEU B N 1
ATOM 4599 C CA . LEU B 1 238 ? -36.232 -24.692 33.923 1.00 49.82 247 LEU B CA 1
ATOM 4600 C C . LEU B 1 238 ? -36.051 -25.155 35.372 1.00 45.39 247 LEU B C 1
ATOM 4601 O O . LEU B 1 238 ? -35.260 -24.583 36.111 1.00 48.84 247 LEU B O 1
ATOM 4606 N N . THR B 1 239 ? -36.776 -26.196 35.772 1.00 49.58 248 THR B N 1
ATOM 4607 C CA . THR B 1 239 ? -36.683 -26.711 37.148 1.00 54.78 248 THR B CA 1
ATOM 4608 C C . THR B 1 239 ? -35.414 -27.543 37.425 1.00 54.68 248 THR B C 1
ATOM 4609 O O . THR B 1 239 ? -35.172 -27.954 38.559 1.00 52.46 248 THR B O 1
ATOM 4613 N N . ARG B 1 240 ? -34.606 -27.763 36.390 1.00 51.76 249 ARG B N 1
ATOM 4614 C CA . ARG B 1 240 ? -33.289 -28.378 36.533 1.00 51.39 249 ARG B CA 1
ATOM 4615 C C . ARG B 1 240 ? -32.221 -27.334 36.832 1.00 51.98 249 ARG B C 1
ATOM 4616 O O . ARG B 1 240 ? -31.087 -27.681 37.197 1.00 51.39 249 ARG B O 1
ATOM 4624 N N . MET B 1 241 ? -32.566 -26.056 36.648 1.00 48.51 250 MET B N 1
ATOM 4625 C CA . MET B 1 241 ? -31.617 -24.974 36.909 1.00 46.35 250 MET B CA 1
ATOM 4626 C C . MET B 1 241 ? -31.393 -24.854 38.418 1.00 42.34 250 MET B C 1
ATOM 4627 O O . MET B 1 241 ? -32.272 -25.202 39.213 1.00 44.47 250 MET B O 1
ATOM 4632 N N . LYS B 1 242 ? -30.204 -24.395 38.791 1.00 44.64 251 LYS B N 1
ATOM 4633 C CA . LYS B 1 242 ? -29.844 -24.183 40.194 1.00 46.54 251 LYS B CA 1
ATOM 4634 C C . LYS B 1 242 ? -30.827 -23.188 40.819 1.00 49.38 251 LYS B C 1
ATOM 4635 O O . LYS B 1 242 ? -31.272 -22.255 40.142 1.00 50.19 251 LYS B O 1
ATOM 4641 N N . PRO B 1 243 ? -31.200 -23.392 42.100 1.00 51.52 252 PRO B N 1
ATOM 4642 C CA . PRO B 1 243 ? -32.070 -22.427 42.793 1.00 47.78 252 PRO B CA 1
ATOM 4643 C C . PRO B 1 243 ? -31.435 -21.044 42.940 1.00 41.29 252 PRO B C 1
ATOM 4644 O O . PRO B 1 243 ? -32.120 -20.092 43.303 1.00 41.45 252 PRO B O 1
ATOM 4648 N N . THR B 1 244 ? -30.139 -20.960 42.661 1.00 39.62 253 THR B N 1
ATOM 4649 C CA . THR B 1 244 ? -29.400 -19.714 42.634 1.00 40.80 253 THR B CA 1
ATOM 4650 C C . THR B 1 244 ? -29.217 -19.139 41.207 1.00 42.69 253 THR B C 1
ATOM 4651 O O . THR B 1 244 ? -28.721 -18.008 41.042 1.00 39.54 253 THR B O 1
ATOM 4655 N N . ALA B 1 245 ? -29.613 -19.913 40.192 1.00 39.08 254 ALA B N 1
ATOM 4656 C CA . ALA B 1 245 ? -29.363 -19.556 38.773 1.00 43.10 254 ALA B CA 1
ATOM 4657 C C . ALA B 1 245 ? -30.277 -18.457 38.206 1.00 40.95 254 ALA B C 1
ATOM 4658 O O . ALA B 1 245 ? -31.420 -18.306 38.626 1.00 39.10 254 ALA B O 1
ATOM 4660 N N . LEU B 1 246 ? -29.750 -17.716 37.231 1.00 39.00 255 LEU B N 1
ATOM 4661 C CA . LEU B 1 246 ? -30.508 -16.694 36.507 1.00 37.42 255 LEU B CA 1
ATOM 4662 C C . LEU B 1 246 ? -30.827 -17.151 35.079 1.00 38.61 255 LEU B C 1
ATOM 4663 O O . LEU B 1 246 ? -29.924 -17.527 34.335 1.00 35.95 255 LEU B O 1
ATOM 4668 N N . PHE B 1 247 ? -32.110 -17.096 34.716 1.00 35.88 256 PHE B N 1
ATOM 4669 C CA . PHE B 1 247 ? -32.583 -17.328 33.341 1.00 34.71 256 PHE B CA 1
ATOM 4670 C C . PHE B 1 247 ? -32.858 -16.009 32.621 1.00 30.98 256 PHE B C 1
ATOM 4671 O O . PHE B 1 247 ? -33.635 -15.182 33.089 1.00 34.55 256 PHE B O 1
ATOM 4679 N N . VAL B 1 248 ? -32.220 -15.814 31.477 1.00 32.17 257 VAL B N 1
ATOM 4680 C CA . VAL B 1 248 ? -32.388 -14.591 30.688 1.00 30.73 257 VAL B CA 1
ATOM 4681 C C . VAL B 1 248 ? -33.042 -14.931 29.335 1.00 33.59 257 VAL B C 1
ATOM 4682 O O . VAL B 1 248 ? -32.640 -15.887 28.675 1.00 29.38 257 VAL B O 1
ATOM 4686 N N . ASN B 1 249 ? -34.065 -14.169 28.942 1.00 31.71 258 ASN B N 1
ATOM 4687 C CA . ASN B 1 249 ? -34.690 -14.341 27.619 1.00 29.10 258 ASN B CA 1
ATOM 4688 C C . ASN B 1 249 ? -34.947 -12.997 26.989 1.00 29.37 258 ASN B C 1
ATOM 4689 O O . ASN B 1 249 ? -35.887 -12.294 27.380 1.00 28.34 258 ASN B O 1
ATOM 4694 N N . THR B 1 250 ? -34.082 -12.644 26.045 1.00 31.14 259 THR B N 1
ATOM 4695 C CA . THR B 1 250 ? -34.237 -11.423 25.255 1.00 31.33 259 THR B CA 1
ATOM 4696 C C . THR B 1 250 ? -34.704 -11.765 23.849 1.00 31.54 259 THR B C 1
ATOM 4697 O O . THR B 1 250 ? -34.831 -10.882 23.017 1.00 29.13 259 THR B O 1
ATOM 4701 N N . SER B 1 251 ? -34.963 -13.045 23.581 1.00 33.12 260 SER B N 1
ATOM 4702 C CA . SER B 1 251 ? -35.320 -13.485 22.223 1.00 35.43 260 SER B CA 1
ATOM 4703 C C . SER B 1 251 ? -36.819 -13.371 21.915 1.00 36.77 260 SER B C 1
ATOM 4704 O O . SER B 1 251 ? -37.274 -12.355 21.386 1.00 33.90 260 SER B O 1
ATOM 4707 N N . ARG B 1 252 ? -37.555 -14.434 22.226 1.00 31.81 261 ARG B N 1
ATOM 4708 C CA A ARG B 1 252 ? -39.000 -14.510 22.036 0.50 35.42 261 ARG B CA 1
ATOM 4709 C CA B ARG B 1 252 ? -39.004 -14.487 22.045 0.50 35.58 261 ARG B CA 1
ATOM 4710 C C . ARG B 1 252 ? -39.576 -15.262 23.222 1.00 33.35 261 ARG B C 1
ATOM 4711 O O . ARG B 1 252 ? -38.968 -16.228 23.688 1.00 35.76 261 ARG B O 1
ATOM 4726 N N . ALA B 1 253 ? -40.745 -14.841 23.706 1.00 33.30 262 ALA B N 1
ATOM 4727 C CA . ALA B 1 253 ? -41.373 -15.498 24.858 1.00 39.43 262 ALA B CA 1
ATOM 4728 C C . ALA B 1 253 ? -41.857 -16.904 24.546 1.00 44.18 262 ALA B C 1
ATOM 4729 O O . ALA B 1 253 ? -41.868 -17.783 25.424 1.00 47.46 262 ALA B O 1
ATOM 4731 N N . GLU B 1 254 ? -42.234 -17.118 23.286 1.00 42.76 263 GLU B N 1
ATOM 4732 C CA . GLU B 1 254 ? -42.903 -18.346 22.859 1.00 43.75 263 GLU B CA 1
ATOM 4733 C C . GLU B 1 254 ? -41.944 -19.534 22.760 1.00 43.71 263 GLU B C 1
ATOM 4734 O O . GLU B 1 254 ? -42.372 -20.675 22.564 1.00 44.81 263 GLU B O 1
ATOM 4740 N N . LEU B 1 255 ? -40.654 -19.256 22.936 1.00 40.95 264 LEU B N 1
ATOM 4741 C CA . LEU B 1 255 ? -39.623 -20.281 23.085 1.00 41.19 264 LEU B CA 1
ATOM 4742 C C . LEU B 1 255 ? -39.820 -21.148 24.341 1.00 44.76 264 LEU B C 1
ATOM 4743 O O . LEU B 1 255 ? -39.389 -22.301 24.372 1.00 44.71 264 LEU B O 1
ATOM 4748 N N . VAL B 1 256 ? -40.452 -20.579 25.366 1.00 43.02 265 VAL B N 1
ATOM 4749 C CA . VAL B 1 256 ? -40.790 -21.290 26.604 1.00 46.59 265 VAL B CA 1
ATOM 4750 C C . VAL B 1 256 ? -42.280 -21.622 26.542 1.00 50.65 265 VAL B C 1
ATOM 4751 O O . VAL B 1 256 ? -43.069 -20.786 26.090 1.00 46.16 265 VAL B O 1
ATOM 4755 N N . GLU B 1 257 ? -42.672 -22.821 26.989 1.00 53.69 266 GLU B N 1
ATOM 4756 C CA . GLU B 1 257 ? -44.093 -23.199 27.016 1.00 57.89 266 GLU B CA 1
ATOM 4757 C C . GLU B 1 257 ? -44.916 -22.244 27.882 1.00 59.65 266 GLU B C 1
ATOM 4758 O O . GLU B 1 257 ? -44.387 -21.626 28.816 1.00 60.07 266 GLU B O 1
ATOM 4764 N N . GLU B 1 258 ? -46.196 -22.114 27.547 1.00 58.94 267 GLU B N 1
ATOM 4765 C CA . GLU B 1 258 ? -47.084 -21.149 28.191 1.00 62.60 267 GLU B CA 1
ATOM 4766 C C . GLU B 1 258 ? -47.182 -21.405 29.695 1.00 60.11 267 GLU B C 1
ATOM 4767 O O . GLU B 1 258 ? -47.324 -22.553 30.128 1.00 59.35 267 GLU B O 1
ATOM 4773 N N . ASN B 1 259 ? -47.056 -20.325 30.468 1.00 59.31 268 ASN B N 1
ATOM 4774 C CA . ASN B 1 259 ? -47.015 -20.345 31.941 1.00 58.74 268 ASN B CA 1
ATOM 4775 C C . ASN B 1 259 ? -45.866 -21.118 32.584 1.00 55.78 268 ASN B C 1
ATOM 4776 O O . ASN B 1 259 ? -45.846 -21.280 33.800 1.00 54.15 268 ASN B O 1
ATOM 4781 N N . GLY B 1 260 ? -44.920 -21.581 31.767 1.00 48.51 269 GLY B N 1
ATOM 4782 C CA . GLY B 1 260 ? -43.793 -22.380 32.226 1.00 50.83 269 GLY B CA 1
ATOM 4783 C C . GLY B 1 260 ? -42.816 -21.602 33.085 1.00 53.08 269 GLY B C 1
ATOM 4784 O O . GLY B 1 260 ? -42.268 -22.127 34.058 1.00 47.98 269 GLY B O 1
ATOM 4785 N N . MET B 1 261 ? -42.609 -20.342 32.712 1.00 54.18 270 MET B N 1
ATOM 4786 C CA . MET B 1 261 ? -41.748 -19.425 33.441 1.00 50.34 270 MET B CA 1
ATOM 4787 C C . MET B 1 261 ? -42.266 -19.082 34.836 1.00 48.29 270 MET B C 1
ATOM 4788 O O . MET B 1 261 ? -41.507 -19.103 35.812 1.00 39.53 270 MET B O 1
ATOM 4793 N N . VAL B 1 262 ? -43.554 -18.754 34.908 1.00 46.69 271 VAL B N 1
ATOM 4794 C CA . VAL B 1 262 ? -44.247 -18.436 36.157 1.00 49.89 271 VAL B CA 1
ATOM 4795 C C . VAL B 1 262 ? -44.272 -19.649 37.102 1.00 48.64 271 VAL B C 1
ATOM 4796 O O . VAL B 1 262 ? -44.001 -19.509 38.299 1.00 48.32 271 VAL B O 1
ATOM 4800 N N . THR B 1 263 ? -44.571 -20.825 36.547 1.00 45.40 272 THR B N 1
ATOM 4801 C CA . THR B 1 263 ? -44.575 -22.085 37.294 1.00 49.51 272 THR B CA 1
ATOM 4802 C C . THR B 1 263 ? -43.216 -22.343 37.959 1.00 49.41 272 THR B C 1
ATOM 4803 O O . THR B 1 263 ? -43.151 -22.528 39.179 1.00 50.39 272 THR B O 1
ATOM 4807 N N . ALA B 1 264 ? -42.153 -22.295 37.153 1.00 45.74 273 ALA B N 1
ATOM 4808 C CA . ALA B 1 264 ? -40.773 -22.579 37.573 1.00 46.98 273 ALA B CA 1
ATOM 4809 C C . ALA B 1 264 ? -40.227 -21.652 38.655 1.00 49.48 273 ALA B C 1
ATOM 4810 O O . ALA B 1 264 ? -39.678 -22.125 39.656 1.00 51.43 273 ALA B O 1
ATOM 4812 N N . LEU B 1 265 ? -40.373 -20.341 38.450 1.00 47.64 274 LEU B N 1
ATOM 4813 C CA . LEU B 1 265 ? -39.969 -19.343 39.447 1.00 46.68 274 LEU B CA 1
ATOM 4814 C C . LEU B 1 265 ? -40.690 -19.510 40.788 1.00 48.43 274 LEU B C 1
ATOM 4815 O O . LEU B 1 265 ? -40.078 -19.349 41.843 1.00 51.68 274 LEU B O 1
ATOM 4820 N N . ASN B 1 266 ? -41.981 -19.842 40.730 1.00 50.29 275 ASN B N 1
ATOM 4821 C CA . ASN B 1 266 ? -42.795 -20.118 41.918 1.00 53.09 275 ASN B CA 1
ATOM 4822 C C . ASN B 1 266 ? -42.415 -21.389 42.674 1.00 55.27 275 ASN B C 1
ATOM 4823 O O . ASN B 1 266 ? -42.781 -21.556 43.836 1.00 57.16 275 ASN B O 1
ATOM 4828 N N . ARG B 1 267 ? -41.699 -22.283 42.000 1.00 54.15 276 ARG B N 1
ATOM 4829 C CA . ARG B 1 267 ? -41.166 -23.485 42.617 1.00 54.11 276 ARG B CA 1
ATOM 4830 C C . ARG B 1 267 ? -39.670 -23.325 42.890 1.00 56.02 276 ARG B C 1
ATOM 4831 O O . ARG B 1 267 ? -38.995 -24.285 43.259 1.00 59.47 276 ARG B O 1
ATOM 4839 N N . GLY B 1 268 ? -39.161 -22.111 42.681 1.00 50.26 277 GLY B N 1
ATOM 4840 C CA . GLY B 1 268 ? -37.815 -21.727 43.098 1.00 47.21 277 GLY B CA 1
ATOM 4841 C C . GLY B 1 268 ? -36.637 -22.124 42.231 1.00 44.34 277 GLY B C 1
ATOM 4842 O O . GLY B 1 268 ? -35.487 -21.843 42.576 1.00 46.61 277 GLY B O 1
ATOM 4843 N N . ARG B 1 269 ? -36.908 -22.787 41.111 1.00 47.30 278 ARG B N 1
ATOM 4844 C CA . ARG B 1 269 ? -35.858 -23.197 40.184 1.00 46.64 278 ARG B CA 1
ATOM 4845 C C . ARG B 1 269 ? -36.272 -22.753 38.774 1.00 45.69 278 ARG B C 1
ATOM 4846 O O . ARG B 1 269 ? -37.258 -23.254 38.245 1.00 45.77 278 ARG B O 1
ATOM 4854 N N . PRO B 1 270 ? -35.561 -21.769 38.181 1.00 41.28 279 PRO B N 1
ATOM 4855 C CA . PRO B 1 270 ? -34.383 -21.055 38.676 1.00 42.07 279 PRO B CA 1
ATOM 4856 C C . PRO B 1 270 ? -34.770 -20.000 39.724 1.00 41.24 279 PRO B C 1
ATOM 4857 O O . PRO B 1 270 ? -35.958 -19.836 40.021 1.00 41.99 279 PRO B O 1
ATOM 4861 N N . GLY B 1 271 ? -33.778 -19.309 40.284 1.00 40.95 280 GLY B N 1
ATOM 4862 C CA . GLY B 1 271 ? -34.026 -18.364 41.366 1.00 34.61 280 GLY B CA 1
ATOM 4863 C C . GLY B 1 271 ? -34.579 -17.034 40.901 1.00 38.60 280 GLY B C 1
ATOM 4864 O O . GLY B 1 271 ? -35.392 -16.426 41.595 1.00 37.66 280 GLY B O 1
ATOM 4865 N N . MET B 1 272 ? -34.150 -16.617 39.708 1.00 38.20 281 MET B N 1
ATOM 4866 C CA . MET B 1 272 ? -34.450 -15.306 39.146 1.00 37.63 281 MET B CA 1
ATOM 4867 C C . MET B 1 272 ? -34.544 -15.381 37.615 1.00 38.18 281 MET B C 1
ATOM 4868 O O . MET B 1 272 ? -33.902 -16.230 36.991 1.00 35.78 281 MET B O 1
ATOM 4873 N N . ALA B 1 273 ? -35.350 -14.503 37.017 1.00 33.46 282 ALA B N 1
ATOM 4874 C CA . ALA B 1 273 ? -35.330 -14.299 35.564 1.00 29.61 282 ALA B CA 1
ATOM 4875 C C . ALA B 1 273 ? -35.127 -12.832 35.202 1.00 33.56 282 ALA B C 1
ATOM 4876 O O . ALA B 1 273 ? -35.474 -11.950 35.984 1.00 36.41 282 ALA B O 1
ATOM 4878 N N . ALA B 1 274 ? -34.524 -12.596 34.037 1.00 32.92 283 ALA B N 1
ATOM 4879 C CA . ALA B 1 274 ? -34.463 -11.289 33.385 1.00 31.81 283 ALA B CA 1
ATOM 4880 C C . ALA B 1 274 ? -35.058 -11.432 31.971 1.00 34.71 283 ALA B C 1
ATOM 4881 O O . ALA B 1 274 ? -34.510 -12.144 31.113 1.00 38.60 283 ALA B O 1
ATOM 4883 N N . ILE B 1 275 ? -36.194 -10.772 31.756 1.00 32.88 284 ILE B N 1
ATOM 4884 C CA . ILE B 1 275 ? -37.036 -10.970 30.566 1.00 32.25 284 ILE B CA 1
ATOM 4885 C C . ILE B 1 275 ? -37.274 -9.653 29.809 1.00 29.80 284 ILE B C 1
ATOM 4886 O O . ILE B 1 275 ? -37.701 -8.647 30.399 1.00 31.00 284 ILE B O 1
ATOM 4891 N N . ASP B 1 276 ? -37.007 -9.667 28.502 1.00 29.62 285 ASP B N 1
ATOM 4892 C CA . ASP B 1 276 ? -37.203 -8.475 27.670 1.00 29.11 285 ASP B CA 1
ATOM 4893 C C . ASP B 1 276 ? -38.436 -8.661 26.774 1.00 30.25 285 ASP B C 1
ATOM 4894 O O . ASP B 1 276 ? -38.924 -7.715 26.185 1.00 27.79 285 ASP B O 1
ATOM 4899 N N . VAL B 1 277 ? -38.937 -9.891 26.671 1.00 29.49 286 VAL B N 1
ATOM 4900 C CA . VAL B 1 277 ? -39.925 -10.232 25.647 1.00 28.77 286 VAL B CA 1
ATOM 4901 C C . VAL B 1 277 ? -41.094 -11.009 26.236 1.00 36.54 286 VAL B C 1
ATOM 4902 O O . VAL B 1 277 ? -40.922 -11.831 27.133 1.00 37.71 286 VAL B O 1
ATOM 4906 N N . PHE B 1 278 ? -42.291 -10.741 25.733 1.00 33.10 287 PHE B N 1
ATOM 4907 C CA . PHE B 1 278 ? -43.511 -11.258 26.363 1.00 37.90 287 PHE B CA 1
ATOM 4908 C C . PHE B 1 278 ? -44.461 -11.848 25.322 1.00 39.44 287 PHE B C 1
ATOM 4909 O O . PHE B 1 278 ? -44.328 -11.559 24.125 1.00 37.38 287 PHE B O 1
ATOM 4917 N N . GLU B 1 279 ? -45.389 -12.693 25.778 1.00 38.84 288 GLU B N 1
ATOM 4918 C CA . GLU B 1 279 ? -46.377 -13.327 24.881 1.00 44.56 288 GLU B CA 1
ATOM 4919 C C . GLU B 1 279 ? -47.271 -12.302 24.193 1.00 40.30 288 GLU B C 1
ATOM 4920 O O . GLU B 1 279 ? -47.557 -12.416 23.004 1.00 42.85 288 GLU B O 1
ATOM 4926 N N . THR B 1 280 ? -47.681 -11.289 24.951 1.00 41.69 289 THR B N 1
ATOM 4927 C CA . THR B 1 280 ? -48.492 -10.195 24.454 1.00 39.49 289 THR B CA 1
ATOM 4928 C C . THR B 1 280 ? -47.801 -8.891 24.839 1.00 41.02 289 THR B C 1
ATOM 4929 O O . THR B 1 280 ? -47.482 -8.678 26.006 1.00 39.23 289 THR B O 1
ATOM 4933 N N . GLU B 1 281 ? -47.533 -8.037 23.860 1.00 33.60 290 GLU B N 1
ATOM 4934 C CA . GLU B 1 281 ? -46.892 -6.746 24.120 1.00 36.30 290 GLU B CA 1
ATOM 4935 C C . GLU B 1 281 ? -47.703 -5.622 23.466 1.00 36.22 290 GLU B C 1
ATOM 4936 O O . GLU B 1 281 ? -48.213 -5.804 22.362 1.00 40.00 290 GLU B O 1
ATOM 4942 N N . PRO B 1 282 ? -47.838 -4.464 24.139 1.00 34.78 291 PRO B N 1
ATOM 4943 C CA . PRO B 1 282 ? -47.501 -4.138 25.535 1.00 37.69 291 PRO B CA 1
ATOM 4944 C C . PRO B 1 282 ? -48.201 -5.019 26.560 1.00 40.57 291 PRO B C 1
ATOM 4945 O O . PRO B 1 282 ? -49.275 -5.561 26.280 1.00 42.65 291 PRO B O 1
ATOM 4949 N N . ILE B 1 283 ? -47.571 -5.188 27.720 1.00 38.56 292 ILE B N 1
ATOM 4950 C CA . ILE B 1 283 ? -48.213 -5.846 28.848 1.00 45.76 292 ILE B CA 1
ATOM 4951 C C . ILE B 1 283 ? -48.875 -4.782 29.726 1.00 52.14 292 ILE B C 1
ATOM 4952 O O . ILE B 1 283 ? -48.678 -3.581 29.515 1.00 55.94 292 ILE B O 1
ATOM 4957 N N . LEU B 1 284 ? -49.655 -5.239 30.704 1.00 59.91 293 LEU B N 1
ATOM 4958 C CA . LEU B 1 284 ? -50.335 -4.370 31.668 1.00 61.21 293 LEU B CA 1
ATOM 4959 C C . LEU B 1 284 ? -49.740 -4.570 33.067 1.00 62.44 293 LEU B C 1
ATOM 4960 O O . LEU B 1 284 ? -49.018 -5.545 33.296 1.00 60.61 293 LEU B O 1
ATOM 4965 N N . GLN B 1 285 ? -50.047 -3.643 33.980 1.00 63.47 294 GLN B N 1
ATOM 4966 C CA . GLN B 1 285 ? -49.561 -3.643 35.377 1.00 63.77 294 GLN B CA 1
ATOM 4967 C C . GLN B 1 285 ? -49.666 -4.973 36.122 1.00 63.14 294 GLN B C 1
ATOM 4968 O O . GLN B 1 285 ? -48.747 -5.357 36.860 1.00 63.19 294 GLN B O 1
ATOM 4974 N N . GLY B 1 286 ? -50.788 -5.664 35.924 1.00 60.40 295 GLY B N 1
ATOM 4975 C CA . GLY B 1 286 ? -51.076 -6.906 36.634 1.00 59.77 295 GLY B CA 1
ATOM 4976 C C . GLY B 1 286 ? -50.518 -8.172 36.010 1.00 57.58 295 GLY B C 1
ATOM 4977 O O . GLY B 1 286 ? -50.923 -9.272 36.395 1.00 57.06 295 GLY B O 1
ATOM 4978 N N . HIS B 1 287 ? -49.599 -8.023 35.050 1.00 53.45 296 HIS B N 1
ATOM 4979 C CA . HIS B 1 287 ? -48.952 -9.163 34.395 1.00 51.27 296 HIS B CA 1
ATOM 4980 C C . HIS B 1 287 ? -48.252 -10.011 35.460 1.00 53.56 296 HIS B C 1
ATOM 4981 O O . HIS B 1 287 ? -47.593 -9.465 36.346 1.00 51.10 296 HIS B O 1
ATOM 4988 N N . THR B 1 288 ? -48.433 -11.331 35.383 1.00 51.60 297 THR B N 1
ATOM 4989 C CA . THR B 1 288 ? -47.985 -12.251 36.435 1.00 52.99 297 THR B CA 1
ATOM 4990 C C . THR B 1 288 ? -46.476 -12.176 36.710 1.00 49.93 297 THR B C 1
ATOM 4991 O O . THR B 1 288 ? -46.071 -12.042 37.867 1.00 50.34 297 THR B O 1
ATOM 4995 N N . LEU B 1 289 ? -45.659 -12.211 35.655 1.00 44.17 298 LEU B N 1
ATOM 4996 C CA . LEU B 1 289 ? -44.207 -12.074 35.796 1.00 39.52 298 LEU B CA 1
ATOM 4997 C C . LEU B 1 289 ? -43.796 -10.689 36.261 1.00 37.59 298 LEU B C 1
ATOM 4998 O O . LEU B 1 289 ? -42.813 -10.536 36.973 1.00 40.70 298 LEU B O 1
ATOM 5003 N N . LEU B 1 290 ? -44.556 -9.681 35.863 1.00 38.13 299 LEU B N 1
ATOM 5004 C CA . LEU B 1 290 ? -44.294 -8.311 36.288 1.00 40.77 299 LEU B CA 1
ATOM 5005 C C . LEU B 1 290 ? -44.448 -8.131 37.796 1.00 42.77 299 LEU B C 1
ATOM 5006 O O . LEU B 1 290 ? -43.700 -7.376 38.405 1.00 41.84 299 LEU B O 1
ATOM 5011 N N . ARG B 1 291 ? -45.403 -8.847 38.395 1.00 49.70 300 ARG B N 1
ATOM 5012 C CA . ARG B 1 291 ? -45.612 -8.827 39.853 1.00 54.43 300 ARG B CA 1
ATOM 5013 C C . ARG B 1 291 ? -44.504 -9.484 40.685 1.00 52.20 300 ARG B C 1
ATOM 5014 O O . ARG B 1 291 ? -44.386 -9.217 41.882 1.00 50.93 300 ARG B O 1
ATOM 5022 N N . MET B 1 292 ? -43.710 -10.342 40.052 1.00 48.26 301 MET B N 1
ATOM 5023 C CA . MET B 1 292 ? -42.650 -11.071 40.739 1.00 47.12 301 MET B CA 1
ATOM 5024 C C . MET B 1 292 ? -41.396 -10.246 41.013 1.00 49.96 301 MET B C 1
ATOM 5025 O O . MET B 1 292 ? -40.851 -9.573 40.127 1.00 44.01 301 MET B O 1
ATOM 5030 N N . GLU B 1 293 ? -40.948 -10.316 42.262 1.00 45.40 302 GLU B N 1
ATOM 5031 C CA . GLU B 1 293 ? -39.752 -9.623 42.715 1.00 46.21 302 GLU B CA 1
ATOM 5032 C C . GLU B 1 293 ? -38.467 -10.256 42.146 1.00 41.10 302 GLU B C 1
ATOM 5033 O O . GLU B 1 293 ? -37.453 -9.576 41.946 1.00 41.14 302 GLU B O 1
ATOM 5039 N N . ASN B 1 294 ? -38.531 -11.551 41.855 1.00 38.09 303 ASN B N 1
ATOM 5040 C CA . ASN B 1 294 ? -37.395 -12.256 41.268 1.00 39.41 303 ASN B CA 1
ATOM 5041 C C . ASN B 1 294 ? -37.517 -12.380 39.743 1.00 39.01 303 ASN B C 1
ATOM 5042 O O . ASN B 1 294 ? -36.939 -13.264 39.139 1.00 36.96 303 ASN B O 1
ATOM 5047 N N . CYS B 1 295 ? -38.287 -11.492 39.125 1.00 41.68 304 CYS B N 1
ATOM 5048 C CA . CYS B 1 295 ? -38.281 -11.374 37.671 1.00 39.53 304 CYS B CA 1
ATOM 5049 C C . CYS B 1 295 ? -38.048 -9.923 37.295 1.00 38.87 304 CYS B C 1
ATOM 5050 O O . CYS B 1 295 ? -38.856 -9.060 37.630 1.00 48.58 304 CYS B O 1
ATOM 5053 N N . ILE B 1 296 ? -36.927 -9.649 36.634 1.00 35.70 305 ILE B N 1
ATOM 5054 C CA . ILE B 1 296 ? -36.682 -8.314 36.085 1.00 36.65 305 ILE B CA 1
ATOM 5055 C C . ILE B 1 296 ? -37.231 -8.222 34.658 1.00 35.74 305 ILE B C 1
ATOM 5056 O O . ILE B 1 296 ? -36.784 -8.944 33.762 1.00 33.97 305 ILE B O 1
ATOM 5061 N N . CYS B 1 297 ? -38.208 -7.341 34.463 1.00 31.27 306 CYS B N 1
ATOM 5062 C CA . CYS B 1 297 ? -38.891 -7.240 33.182 1.00 23.24 306 CYS B CA 1
ATOM 5063 C C . CYS B 1 297 ? -38.599 -5.912 32.521 1.00 25.24 306 CYS B C 1
ATOM 5064 O O . CYS B 1 297 ? -38.828 -4.856 33.112 1.00 28.19 306 CYS B O 1
ATOM 5067 N N . THR B 1 298 ? -38.099 -5.982 31.297 1.00 28.44 307 THR B N 1
ATOM 5068 C CA . THR B 1 298 ? -37.863 -4.801 30.469 1.00 28.67 307 THR B CA 1
ATOM 5069 C C . THR B 1 298 ? -38.785 -4.829 29.251 1.00 28.22 307 THR B C 1
ATOM 5070 O O . THR B 1 298 ? -39.112 -5.906 28.736 1.00 29.62 307 THR B O 1
ATOM 5074 N N . PRO B 1 299 ? -39.234 -3.648 28.799 1.00 24.02 308 PRO B N 1
ATOM 5075 C CA . PRO B 1 299 ? -40.257 -3.567 27.745 1.00 21.23 308 PRO B CA 1
ATOM 5076 C C . PRO B 1 299 ? -39.741 -3.755 26.317 1.00 23.46 308 PRO B C 1
ATOM 5077 O O . PRO B 1 299 ? -39.838 -2.830 25.513 1.00 26.91 308 PRO B O 1
ATOM 5081 N N . HIS B 1 300 ? -39.225 -4.949 26.003 1.00 25.57 309 HIS B N 1
ATOM 5082 C CA . HIS B 1 300 ? -38.701 -5.245 24.674 1.00 26.86 309 HIS B CA 1
ATOM 5083 C C . HIS B 1 300 ? -37.793 -4.140 24.105 1.00 30.50 309 HIS B C 1
ATOM 5084 O O . HIS B 1 300 ? -38.039 -3.633 23.007 1.00 30.11 309 HIS B O 1
ATOM 5091 N N . ILE B 1 301 ? -36.759 -3.779 24.863 1.00 28.94 310 ILE B N 1
ATOM 5092 C CA . ILE B 1 301 ? -35.845 -2.679 24.471 1.00 22.65 310 ILE B CA 1
ATOM 5093 C C . ILE B 1 301 ? -34.546 -3.140 23.806 1.00 26.11 310 ILE B C 1
ATOM 5094 O O . ILE B 1 301 ? -33.684 -2.328 23.539 1.00 25.91 310 ILE B O 1
ATOM 5099 N N . GLY B 1 302 ? -34.416 -4.439 23.525 1.00 23.02 311 GLY B N 1
ATOM 5100 C CA . GLY B 1 302 ? -33.195 -4.995 22.888 1.00 21.06 311 GLY B CA 1
ATOM 5101 C C . GLY B 1 302 ? -32.673 -4.246 21.670 1.00 29.12 311 GLY B C 1
ATOM 5102 O O . GLY B 1 302 ? -31.470 -3.965 21.578 1.00 27.01 311 GLY B O 1
ATOM 5103 N N . TYR B 1 303 ? -33.587 -3.866 20.767 1.00 28.81 312 TYR B N 1
ATOM 5104 C CA A TYR B 1 303 ? -33.201 -3.175 19.534 0.50 25.84 312 TYR B CA 1
ATOM 5105 C CA B TYR B 1 303 ? -33.235 -3.182 19.531 0.50 27.72 312 TYR B CA 1
ATOM 5106 C C . TYR B 1 303 ? -33.509 -1.689 19.630 1.00 27.00 312 TYR B C 1
ATOM 5107 O O . TYR B 1 303 ? -33.264 -0.938 18.683 1.00 27.79 312 TYR B O 1
ATOM 5124 N N . VAL B 1 304 ? -34.034 -1.268 20.778 1.00 24.25 313 VAL B N 1
ATOM 5125 C CA . VAL B 1 304 ? -34.363 0.153 20.982 1.00 25.98 313 VAL B CA 1
ATOM 5126 C C . VAL B 1 304 ? -33.136 0.894 21.482 1.00 26.40 313 VAL B C 1
ATOM 5127 O O . VAL B 1 304 ? -32.888 1.014 22.680 1.00 26.01 313 VAL B O 1
ATOM 5131 N N . GLU B 1 305 ? -32.374 1.406 20.532 1.00 29.02 314 GLU B N 1
ATOM 5132 C CA . GLU B 1 305 ? -31.091 2.001 20.816 1.00 23.80 314 GLU B CA 1
ATOM 5133 C C . GLU B 1 305 ? -30.810 2.989 19.694 1.00 27.41 314 GLU B C 1
ATOM 5134 O O . GLU B 1 305 ? -31.232 2.757 18.567 1.00 27.69 314 GLU B O 1
ATOM 5140 N N . ARG B 1 306 ? -30.138 4.096 20.009 1.00 23.88 315 ARG B N 1
ATOM 5141 C CA . ARG B 1 306 ? -29.867 5.165 19.028 1.00 25.43 315 ARG B CA 1
ATOM 5142 C C . ARG B 1 306 ? -29.305 4.694 17.654 1.00 26.94 315 ARG B C 1
ATOM 5143 O O . ARG B 1 306 ? -29.913 4.957 16.600 1.00 26.91 315 ARG B O 1
ATOM 5151 N N . GLU B 1 307 ? -28.199 3.979 17.678 1.00 29.86 316 GLU B N 1
ATOM 5152 C CA . GLU B 1 307 ? -27.514 3.556 16.491 1.00 29.75 316 GLU B CA 1
ATOM 5153 C C . GLU B 1 307 ? -28.263 2.438 15.788 1.00 30.87 316 GLU B C 1
ATOM 5154 O O . GLU B 1 307 ? -28.377 2.453 14.620 1.00 25.41 316 GLU B O 1
ATOM 5160 N N . SER B 1 308 ? -28.780 1.484 16.536 1.00 26.19 317 SER B N 1
ATOM 5161 C CA . SER B 1 308 ? -29.733 0.498 16.020 1.00 24.88 317 SER B CA 1
ATOM 5162 C C . SER B 1 308 ? -30.899 1.160 15.240 1.00 24.66 317 SER B C 1
ATOM 5163 O O . SER B 1 308 ? -31.122 0.839 14.082 1.00 22.58 317 SER B O 1
ATOM 5166 N N . TYR B 1 309 ? -31.585 2.135 15.836 1.00 23.26 318 TYR B N 1
ATOM 5167 C CA . TYR B 1 309 ? -32.604 2.873 15.080 1.00 26.23 318 TYR B CA 1
ATOM 5168 C C . TYR B 1 309 ? -32.066 3.536 13.810 1.00 22.89 318 TYR B C 1
ATOM 5169 O O . TYR B 1 309 ? -32.716 3.471 12.764 1.00 24.86 318 TYR B O 1
ATOM 5178 N N . GLU B 1 310 ? -30.902 4.183 13.882 1.00 30.31 319 GLU B N 1
ATOM 5179 C CA . GLU B 1 310 ? -30.370 4.868 12.696 1.00 30.47 319 GLU B CA 1
ATOM 5180 C C . GLU B 1 310 ? -30.169 3.882 11.547 1.00 30.29 319 GLU B C 1
ATOM 5181 O O . GLU B 1 310 ? -30.553 4.149 10.409 1.00 31.10 319 GLU B O 1
ATOM 5187 N N . MET B 1 311 ? -29.591 2.739 11.884 1.00 30.06 320 MET B N 1
ATOM 5188 C CA . MET B 1 311 ? -29.379 1.659 10.947 1.00 34.27 320 MET B CA 1
ATOM 5189 C C . MET B 1 311 ? -30.690 1.058 10.446 1.00 30.38 320 MET B C 1
ATOM 5190 O O . MET B 1 311 ? -30.895 0.987 9.235 1.00 31.41 320 MET B O 1
ATOM 5195 N N . TYR B 1 312 ? -31.580 0.662 11.357 1.00 25.61 321 TYR B N 1
ATOM 5196 C CA . TYR B 1 312 ? -32.807 -0.058 10.956 1.00 27.31 321 TYR B CA 1
ATOM 5197 C C . TYR B 1 312 ? -33.709 0.813 10.094 1.00 26.52 321 TYR B C 1
ATOM 5198 O O . TYR B 1 312 ? -34.187 0.365 9.052 1.00 24.59 321 TYR B O 1
ATOM 5207 N N . PHE B 1 313 ? -33.914 2.059 10.518 1.00 27.75 322 PHE B N 1
ATOM 5208 C CA . PHE B 1 313 ? -34.792 2.974 9.810 1.00 24.14 322 PHE B CA 1
ATOM 5209 C C . PHE B 1 313 ? -34.158 3.559 8.578 1.00 28.05 322 PHE B C 1
ATOM 5210 O O . PHE B 1 313 ? -34.858 3.851 7.615 1.00 25.76 322 PHE B O 1
ATOM 5218 N N . GLY B 1 314 ? -32.839 3.722 8.596 1.00 28.41 323 GLY B N 1
ATOM 5219 C CA . GLY B 1 314 ? -32.129 4.238 7.432 1.00 22.75 323 GLY B CA 1
ATOM 5220 C C . GLY B 1 314 ? -32.288 3.307 6.254 1.00 26.61 323 GLY B C 1
ATOM 5221 O O . GLY B 1 314 ? -32.570 3.747 5.143 1.00 28.99 323 GLY B O 1
ATOM 5222 N N . ILE B 1 315 ? -32.097 2.014 6.493 1.00 21.71 324 ILE B N 1
ATOM 5223 C CA . ILE B 1 315 ? -32.350 1.028 5.462 1.00 25.24 324 ILE B CA 1
ATOM 5224 C C . ILE B 1 315 ? -33.842 0.986 5.068 1.00 27.17 324 ILE B C 1
ATOM 5225 O O . ILE B 1 315 ? -34.160 0.950 3.878 1.00 27.24 324 ILE B O 1
ATOM 5230 N N . ALA B 1 316 ? -34.741 1.009 6.052 1.00 27.53 325 ALA B N 1
ATOM 5231 C CA . ALA B 1 316 ? -36.181 0.914 5.765 1.00 28.75 325 ALA B CA 1
ATOM 5232 C C . ALA B 1 316 ? -36.660 2.100 4.938 1.00 26.45 325 ALA B C 1
ATOM 5233 O O . ALA B 1 316 ? -37.458 1.939 4.009 1.00 23.98 325 ALA B O 1
ATOM 5235 N N . PHE B 1 317 ? -36.127 3.279 5.242 1.00 27.52 326 PHE B N 1
ATOM 5236 C CA . PHE B 1 317 ? -36.465 4.464 4.484 1.00 21.55 326 PHE B CA 1
ATOM 5237 C C . PHE B 1 317 ? -35.824 4.419 3.096 1.00 28.48 326 PHE B C 1
ATOM 5238 O O . PHE B 1 317 ? -36.511 4.678 2.120 1.00 27.36 326 PHE B O 1
ATOM 5246 N N . GLN B 1 318 ? -34.537 4.052 3.009 1.00 27.38 327 GLN B N 1
ATOM 5247 C CA . GLN B 1 318 ? -33.830 3.963 1.711 1.00 28.39 327 GLN B CA 1
ATOM 5248 C C . GLN B 1 318 ? -34.499 2.996 0.738 1.00 30.45 327 GLN B C 1
ATOM 5249 O O . GLN B 1 318 ? -34.634 3.304 -0.459 1.00 26.44 327 GLN B O 1
ATOM 5255 N N . ASN B 1 319 ? -34.885 1.821 1.244 1.00 25.72 328 ASN B N 1
ATOM 5256 C CA . ASN B 1 319 ? -35.709 0.878 0.487 1.00 29.51 328 ASN B CA 1
ATOM 5257 C C . ASN B 1 319 ? -36.965 1.468 -0.179 1.00 31.33 328 ASN B C 1
ATOM 5258 O O . ASN B 1 319 ? -37.255 1.136 -1.326 1.00 29.36 328 ASN B O 1
ATOM 5263 N N . ILE B 1 320 ? -37.688 2.334 0.525 1.00 25.51 329 ILE B N 1
ATOM 5264 C CA . ILE B 1 320 ? -38.838 3.052 -0.086 1.00 30.72 329 ILE B CA 1
ATOM 5265 C C . ILE B 1 320 ? -38.400 3.925 -1.261 1.00 30.83 329 ILE B C 1
ATOM 5266 O O . ILE B 1 320 ? -38.960 3.820 -2.363 1.00 26.90 329 ILE B O 1
ATOM 5271 N N . LEU B 1 321 ? -37.377 4.744 -1.034 1.00 32.99 330 LEU B N 1
ATOM 5272 C CA . LEU B 1 321 ? -36.794 5.588 -2.081 1.00 32.05 330 LEU B CA 1
ATOM 5273 C C . LEU B 1 321 ? -36.303 4.791 -3.289 1.00 34.56 330 LEU B C 1
ATOM 5274 O O . LEU B 1 321 ? -36.516 5.203 -4.434 1.00 33.31 330 LEU B O 1
ATOM 5279 N N . ASP B 1 322 ? -35.657 3.658 -3.014 1.00 32.61 331 ASP B N 1
ATOM 5280 C CA . ASP B 1 322 ? -35.129 2.743 -4.040 1.00 35.39 331 ASP B CA 1
ATOM 5281 C C . ASP B 1 322 ? -36.228 2.153 -4.916 1.00 36.95 331 ASP B C 1
ATOM 5282 O O . ASP B 1 322 ? -36.136 2.211 -6.141 1.00 33.86 331 ASP B O 1
ATOM 5287 N N . ILE B 1 323 ? -37.263 1.587 -4.296 1.00 37.80 332 ILE B N 1
ATOM 5288 C CA . ILE B 1 323 ? -38.370 1.053 -5.081 1.00 40.37 332 ILE B CA 1
ATOM 5289 C C . ILE B 1 323 ? -39.123 2.129 -5.873 1.00 37.47 332 ILE B C 1
ATOM 5290 O O . ILE B 1 323 ? -39.613 1.841 -6.960 1.00 43.86 332 ILE B O 1
ATOM 5295 N N . LEU B 1 324 ? -39.195 3.354 -5.352 1.00 33.68 333 LEU B N 1
ATOM 5296 C CA . LEU B 1 324 ? -39.762 4.466 -6.120 1.00 34.81 333 LEU B CA 1
ATOM 5297 C C . LEU B 1 324 ? -38.949 4.770 -7.387 1.00 38.00 333 LEU B C 1
ATOM 5298 O O . LEU B 1 324 ? -39.504 5.210 -8.388 1.00 36.76 333 LEU B O 1
ATOM 5303 N N . GLN B 1 325 ? -37.648 4.486 -7.346 1.00 41.08 334 GLN B N 1
ATOM 5304 C CA . GLN B 1 325 ? -36.755 4.657 -8.494 1.00 41.15 334 GLN B CA 1
ATOM 5305 C C . GLN B 1 325 ? -36.659 3.420 -9.380 1.00 42.78 334 GLN B C 1
ATOM 5306 O O . GLN B 1 325 ? -35.875 3.396 -10.327 1.00 44.11 334 GLN B O 1
ATOM 5312 N N . GLY B 1 326 ? -37.443 2.395 -9.067 1.00 40.67 335 GLY B N 1
ATOM 5313 C CA . GLY B 1 326 ? -37.476 1.186 -9.880 1.00 36.81 335 GLY B CA 1
ATOM 5314 C C . GLY B 1 326 ? -36.622 0.043 -9.390 1.00 39.42 335 GLY B C 1
ATOM 5315 O O . GLY B 1 326 ? -36.689 -1.053 -9.939 1.00 40.86 335 GLY B O 1
ATOM 5316 N N . ASN B 1 327 ? -35.824 0.284 -8.354 1.00 38.31 336 ASN B N 1
ATOM 5317 C CA . ASN B 1 327 ? -34.985 -0.759 -7.754 1.00 37.79 336 ASN B CA 1
ATOM 5318 C C . ASN B 1 327 ? -35.779 -1.610 -6.771 1.00 38.53 336 ASN B C 1
ATOM 5319 O O . ASN B 1 327 ? -36.092 -1.177 -5.665 1.00 39.92 336 ASN B O 1
ATOM 5324 N N . VAL B 1 328 ? -36.046 -2.845 -7.165 1.00 41.84 337 VAL B N 1
ATOM 5325 C CA . VAL B 1 328 ? -36.896 -3.736 -6.390 1.00 38.53 337 VAL B CA 1
ATOM 5326 C C . VAL B 1 328 ? -36.152 -4.878 -5.700 1.00 42.58 337 VAL B C 1
ATOM 5327 O O . VAL B 1 328 ? -36.769 -5.902 -5.362 1.00 40.94 337 VAL B O 1
ATOM 5331 N N . ASP B 1 329 ? -34.845 -4.708 -5.487 1.00 41.85 338 ASP B N 1
ATOM 5332 C CA . ASP B 1 329 ? -34.024 -5.718 -4.795 1.00 42.62 338 ASP B CA 1
ATOM 5333 C C . ASP B 1 329 ? -34.545 -6.065 -3.405 1.00 40.79 338 ASP B C 1
ATOM 5334 O O . ASP B 1 329 ? -34.538 -7.234 -3.017 1.00 34.37 338 ASP B O 1
ATOM 5339 N N . SER B 1 330 ? -35.029 -5.060 -2.676 1.00 35.44 339 SER B N 1
ATOM 5340 C CA . SER B 1 330 ? -35.453 -5.266 -1.290 1.00 34.29 339 SER B CA 1
ATOM 5341 C C . SER B 1 330 ? -36.816 -5.935 -1.121 1.00 34.89 339 SER B C 1
ATOM 5342 O O . SER B 1 330 ? -37.249 -6.178 0.003 1.00 36.96 339 SER B O 1
ATOM 5345 N N . VAL B 1 331 ? -37.474 -6.255 -2.236 1.00 37.25 340 VAL B N 1
ATOM 5346 C CA . VAL B 1 331 ? -38.842 -6.751 -2.210 1.00 29.67 340 VAL B CA 1
ATOM 5347 C C . VAL B 1 331 ? -38.866 -8.224 -1.827 1.00 36.78 340 VAL B C 1
ATOM 5348 O O . VAL B 1 331 ? -38.332 -9.071 -2.547 1.00 34.93 340 VAL B O 1
ATOM 5352 N N . ALA B 1 332 ? -39.486 -8.514 -0.686 1.00 32.56 341 ALA B N 1
ATOM 5353 C CA . ALA B 1 332 ? -39.554 -9.881 -0.181 1.00 35.65 341 ALA B CA 1
ATOM 5354 C C . ALA B 1 332 ? -40.549 -10.748 -0.951 1.00 37.63 341 ALA B C 1
ATOM 5355 O O . ALA B 1 332 ? -40.373 -11.966 -1.027 1.00 44.09 341 ALA B O 1
ATOM 5357 N N . ASN B 1 333 ? -41.585 -10.127 -1.515 1.00 38.76 342 ASN B N 1
ATOM 5358 C CA . ASN B 1 333 ? -42.616 -10.845 -2.290 1.00 38.67 342 ASN B CA 1
ATOM 5359 C C . ASN B 1 333 ? -42.711 -10.327 -3.738 1.00 41.62 342 ASN B C 1
ATOM 5360 O O . ASN B 1 333 ? -43.668 -9.621 -4.076 1.00 38.81 342 ASN B O 1
ATOM 5365 N N . PRO B 1 334 ? -41.715 -10.659 -4.600 1.00 43.31 343 PRO B N 1
ATOM 5366 C CA . PRO B 1 334 ? -41.641 -10.010 -5.926 1.00 47.24 343 PRO B CA 1
ATOM 5367 C C . PRO B 1 334 ? -42.772 -10.364 -6.915 1.00 48.50 343 PRO B C 1
ATOM 5368 O O . PRO B 1 334 ? -42.931 -9.696 -7.939 1.00 47.65 343 PRO B O 1
ATOM 5372 N N . THR B 1 335 ? -43.571 -11.377 -6.590 1.00 50.29 344 THR B N 1
ATOM 5373 C CA . THR B 1 335 ? -44.728 -11.720 -7.418 1.00 55.41 344 THR B CA 1
ATOM 5374 C C . THR B 1 335 ? -45.907 -10.750 -7.205 1.00 57.07 344 THR B C 1
ATOM 5375 O O . THR B 1 335 ? -46.884 -10.774 -7.959 1.00 57.01 344 THR B O 1
ATOM 5379 N N . ALA B 1 336 ? -45.786 -9.870 -6.206 1.00 51.84 345 ALA B N 1
ATOM 5380 C CA . ALA B 1 336 ? -46.729 -8.767 -6.023 1.00 47.45 345 ALA B CA 1
ATOM 5381 C C . ALA B 1 336 ? -46.547 -7.691 -7.083 1.00 46.29 345 ALA B C 1
ATOM 5382 O O . ALA B 1 336 ? -47.401 -6.814 -7.229 1.00 50.77 345 ALA B O 1
ATOM 5384 N N . LEU B 1 337 ? -45.433 -7.749 -7.805 1.00 45.70 346 LEU B N 1
ATOM 5385 C CA . LEU B 1 337 ? -45.140 -6.769 -8.854 1.00 51.37 346 LEU B CA 1
ATOM 5386 C C . LEU B 1 337 ? -45.819 -7.073 -10.200 1.00 52.85 346 LEU B C 1
ATOM 5387 O O . LEU B 1 337 ? -45.933 -6.187 -11.059 1.00 55.41 346 LEU B O 1
ATOM 5392 N N . ALA B 1 338 ? -46.255 -8.321 -10.371 1.00 55.04 347 ALA B N 1
ATOM 5393 C CA . ALA B 1 338 ? -47.018 -8.754 -11.552 1.00 57.30 347 ALA B CA 1
ATOM 5394 C C . ALA B 1 338 ? -48.418 -8.108 -11.590 1.00 60.08 347 ALA B C 1
ATOM 5395 O O . ALA B 1 338 ? -49.000 -7.850 -10.532 1.00 57.43 347 ALA B O 1
ATOM 5397 N N . PRO B 1 339 ? -48.966 -7.840 -12.802 1.00 65.82 348 PRO B N 1
ATOM 5398 C CA . PRO B 1 339 ? -50.275 -7.168 -12.865 1.00 66.95 348 PRO B CA 1
ATOM 5399 C C . PRO B 1 339 ? -51.416 -8.067 -12.386 1.00 67.94 348 PRO B C 1
ATOM 5400 O O . PRO B 1 339 ? -51.287 -9.296 -12.429 1.00 66.88 348 PRO B O 1
ATOM 5404 N N . ALA B 1 340 ? -52.511 -7.442 -11.947 1.00 69.44 349 ALA B N 1
ATOM 5405 C CA . ALA B 1 340 ? -53.626 -8.117 -11.258 1.00 72.13 349 ALA B CA 1
ATOM 5406 C C . ALA B 1 340 ? -54.238 -9.309 -11.996 1.00 74.75 349 ALA B C 1
ATOM 5407 O O . ALA B 1 340 ? -54.693 -10.262 -11.355 1.00 75.54 349 ALA B O 1
ATOM 5409 N N . LEU B 1 341 ? -54.239 -9.248 -13.330 1.00 77.04 350 LEU B N 1
ATOM 5410 C CA . LEU B 1 341 ? -54.719 -10.342 -14.183 1.00 80.43 350 LEU B CA 1
ATOM 5411 C C . LEU B 1 341 ? -53.856 -11.595 -14.083 1.00 81.98 350 LEU B C 1
ATOM 5412 O O . LEU B 1 341 ? -54.373 -12.690 -13.858 1.00 84.21 350 LEU B O 1
ATOM 5417 N N . ILE B 1 342 ? -52.549 -11.418 -14.269 1.00 83.67 351 ILE B N 1
ATOM 5418 C CA . ILE B 1 342 ? -51.574 -12.503 -14.182 1.00 88.19 351 ILE B CA 1
ATOM 5419 C C . ILE B 1 342 ? -51.523 -13.035 -12.744 1.00 88.21 351 ILE B C 1
ATOM 5420 O O . ILE B 1 342 ? -51.526 -14.250 -12.517 1.00 89.42 351 ILE B O 1
ATOM 5425 N N . ARG B 1 343 ? -51.518 -12.102 -11.792 1.00 87.90 352 ARG B N 1
ATOM 5426 C CA . ARG B 1 343 ? -51.497 -12.381 -10.357 1.00 86.14 352 ARG B CA 1
ATOM 5427 C C . ARG B 1 343 ? -52.723 -13.177 -9.900 1.00 88.07 352 ARG B C 1
ATOM 5428 O O . ARG B 1 343 ? -53.825 -13.008 -10.431 1.00 88.00 352 ARG B O 1
ATOM 5436 N N . SER C 1 2 ? -13.673 -16.837 74.985 1.00 56.25 11 SER C N 1
ATOM 5437 C CA . SER C 1 2 ? -14.990 -16.367 74.473 1.00 58.04 11 SER C CA 1
ATOM 5438 C C . SER C 1 2 ? -15.126 -14.856 74.616 1.00 59.91 11 SER C C 1
ATOM 5439 O O . SER C 1 2 ? -15.664 -14.354 75.616 1.00 59.43 11 SER C O 1
ATOM 5442 N N . LEU C 1 3 ? -14.617 -14.143 73.613 1.00 53.03 12 LEU C N 1
ATOM 5443 C CA . LEU C 1 3 ? -14.803 -12.703 73.501 1.00 50.37 12 LEU C CA 1
ATOM 5444 C C . LEU C 1 3 ? -16.250 -12.370 73.157 1.00 47.94 12 LEU C C 1
ATOM 5445 O O . LEU C 1 3 ? -16.947 -13.173 72.528 1.00 45.26 12 LEU C O 1
ATOM 5450 N N . LYS C 1 4 ? -16.697 -11.192 73.587 1.00 42.75 13 LYS C N 1
ATOM 5451 C CA . LYS C 1 4 ? -17.914 -10.607 73.038 1.00 43.27 13 LYS C CA 1
ATOM 5452 C C . LYS C 1 4 ? -17.503 -9.810 71.801 1.00 40.95 13 LYS C C 1
ATOM 5453 O O . LYS C 1 4 ? -16.616 -8.946 71.864 1.00 37.10 13 LYS C O 1
ATOM 5459 N N . ILE C 1 5 ? -18.106 -10.150 70.663 1.00 39.94 14 ILE C N 1
ATOM 5460 C CA . ILE C 1 5 ? -17.746 -9.536 69.387 1.00 40.12 14 ILE C CA 1
ATOM 5461 C C . ILE C 1 5 ? -18.980 -8.863 68.779 1.00 33.58 14 ILE C C 1
ATOM 5462 O O . ILE C 1 5 ? -20.062 -9.440 68.783 1.00 33.76 14 ILE C O 1
ATOM 5467 N N . ALA C 1 6 ? -18.809 -7.636 68.294 1.00 39.06 15 ALA C N 1
ATOM 5468 C CA . ALA C 1 6 ? -19.856 -6.930 67.556 1.00 38.69 15 ALA C CA 1
ATOM 5469 C C . ALA C 1 6 ? -19.471 -6.717 66.084 1.00 35.87 15 ALA C C 1
ATOM 5470 O O . ALA C 1 6 ? -18.384 -6.235 65.787 1.00 32.53 15 ALA C O 1
ATOM 5472 N N . VAL C 1 7 ? -20.376 -7.074 65.174 1.00 37.53 16 VAL C N 1
ATOM 5473 C CA . VAL C 1 7 ? -20.223 -6.736 63.753 1.00 34.31 16 VAL C CA 1
ATOM 5474 C C . VAL C 1 7 ? -21.189 -5.604 63.494 1.00 26.82 16 VAL C C 1
ATOM 5475 O O . VAL C 1 7 ? -22.376 -5.739 63.771 1.00 29.54 16 VAL C O 1
ATOM 5479 N N . LEU C 1 8 ? -20.671 -4.477 63.012 1.00 28.01 17 LEU C N 1
ATOM 5480 C CA . LEU C 1 8 ? -21.489 -3.302 62.763 1.00 32.86 17 LEU C CA 1
ATOM 5481 C C . LEU C 1 8 ? -22.014 -3.187 61.323 1.00 38.65 17 LEU C C 1
ATOM 5482 O O . LEU C 1 8 ? -21.448 -3.769 60.401 1.00 27.76 17 LEU C O 1
ATOM 5487 N N . ASP C 1 9 ? -23.104 -2.433 61.150 1.00 34.73 18 ASP C N 1
ATOM 5488 C CA . ASP C 1 9 ? -23.544 -1.934 59.834 1.00 33.11 18 ASP C CA 1
ATOM 5489 C C . ASP C 1 9 ? -23.915 -2.960 58.754 1.00 35.91 18 ASP C C 1
ATOM 5490 O O . ASP C 1 9 ? -23.752 -2.668 57.581 1.00 34.21 18 ASP C O 1
ATOM 5495 N N . ASP C 1 10 ? -24.415 -4.138 59.140 1.00 31.71 19 ASP C N 1
ATOM 5496 C CA . ASP C 1 10 ? -24.775 -5.190 58.178 1.00 33.26 19 ASP C CA 1
ATOM 5497 C C . ASP C 1 10 ? -26.258 -5.038 57.794 1.00 31.52 19 ASP C C 1
ATOM 5498 O O . ASP C 1 10 ? -27.128 -5.761 58.290 1.00 29.77 19 ASP C O 1
ATOM 5503 N N . TYR C 1 11 ? -26.543 -4.074 56.924 1.00 28.96 20 TYR C N 1
ATOM 5504 C CA . TYR C 1 11 ? -27.942 -3.737 56.570 1.00 30.57 20 TYR C CA 1
ATOM 5505 C C . TYR C 1 11 ? -28.873 -4.907 56.242 1.00 28.81 20 TYR C C 1
ATOM 5506 O O . TYR C 1 11 ? -30.008 -4.928 56.708 1.00 30.40 20 TYR C O 1
ATOM 5515 N N . GLN C 1 12 ? -28.378 -5.883 55.479 1.00 28.02 21 GLN C N 1
ATOM 5516 C CA . GLN C 1 12 ? -29.216 -6.975 54.981 1.00 32.61 21 GLN C CA 1
ATOM 5517 C C . GLN C 1 12 ? -29.153 -8.238 55.829 1.00 37.70 21 GLN C C 1
ATOM 5518 O O . GLN C 1 12 ? -29.772 -9.243 55.471 1.00 37.92 21 GLN C O 1
ATOM 5524 N N . ASP C 1 13 ? -28.425 -8.162 56.950 1.00 37.66 22 ASP C N 1
ATOM 5525 C CA . ASP C 1 13 ? -28.234 -9.277 57.869 1.00 35.87 22 ASP C CA 1
ATOM 5526 C C . ASP C 1 13 ? -27.578 -10.452 57.126 1.00 39.22 22 ASP C C 1
ATOM 5527 O O . ASP C 1 13 ? -27.993 -11.610 57.250 1.00 38.23 22 ASP C O 1
ATOM 5532 N N . ALA C 1 14 ? -26.566 -10.115 56.333 1.00 38.16 23 ALA C N 1
ATOM 5533 C CA . ALA C 1 14 ? -25.880 -11.066 55.453 1.00 42.08 23 ALA C CA 1
ATOM 5534 C C . ALA C 1 14 ? -24.825 -11.900 56.178 1.00 44.91 23 ALA C C 1
ATOM 5535 O O . ALA C 1 14 ? -24.756 -13.113 55.979 1.00 39.33 23 ALA C O 1
ATOM 5537 N N . VAL C 1 15 ? -24.018 -11.231 57.006 1.00 45.45 24 VAL C N 1
ATOM 5538 C CA . VAL C 1 15 ? -22.883 -11.843 57.722 1.00 41.77 24 VAL C CA 1
ATOM 5539 C C . VAL C 1 15 ? -23.215 -13.133 58.499 1.00 39.72 24 VAL C C 1
ATOM 5540 O O . VAL C 1 15 ? -22.475 -14.098 58.379 1.00 41.66 24 VAL C O 1
ATOM 5544 N N . ARG C 1 16 ? -24.335 -13.176 59.228 1.00 41.93 25 ARG C N 1
ATOM 5545 C CA A ARG C 1 16 ? -24.693 -14.361 60.023 0.50 46.70 25 ARG C CA 1
ATOM 5546 C CA B ARG C 1 16 ? -24.681 -14.362 60.021 0.50 46.22 25 ARG C CA 1
ATOM 5547 C C . ARG C 1 16 ? -25.097 -15.559 59.156 1.00 51.71 25 ARG C C 1
ATOM 5548 O O . ARG C 1 16 ? -25.275 -16.681 59.669 1.00 46.57 25 ARG C O 1
ATOM 5563 N N . LYS C 1 17 ? -25.247 -15.316 57.849 1.00 53.08 26 LYS C N 1
ATOM 5564 C CA . LYS C 1 17 ? -25.581 -16.365 56.881 1.00 55.47 26 LYS C CA 1
ATOM 5565 C C . LYS C 1 17 ? -24.389 -16.828 56.034 1.00 51.79 26 LYS C C 1
ATOM 5566 O O . LYS C 1 17 ? -24.527 -17.740 55.218 1.00 57.55 26 LYS C O 1
ATOM 5572 N N . LEU C 1 18 ? -23.230 -16.198 56.222 1.00 47.15 27 LEU C N 1
ATOM 5573 C CA . LEU C 1 18 ? -22.002 -16.603 55.536 1.00 51.47 27 LEU C CA 1
ATOM 5574 C C . LEU C 1 18 ? -21.470 -17.927 56.094 1.00 55.93 27 LEU C C 1
ATOM 5575 O O . LEU C 1 18 ? -21.773 -18.310 57.231 1.00 58.76 27 LEU C O 1
ATOM 5580 N N . ASP C 1 19 ? -20.696 -18.630 55.282 1.00 58.20 28 ASP C N 1
ATOM 5581 C CA . ASP C 1 19 ? -20.152 -19.916 55.691 1.00 65.25 28 ASP C CA 1
ATOM 5582 C C . ASP C 1 19 ? -18.978 -19.704 56.645 1.00 61.72 28 ASP C C 1
ATOM 5583 O O . ASP C 1 19 ? -18.845 -20.417 57.643 1.00 62.08 28 ASP C O 1
ATOM 5588 N N . CYS C 1 20 ? -18.181 -18.677 56.359 1.00 57.87 29 CYS C N 1
ATOM 5589 C CA . CYS C 1 20 ? -17.079 -18.240 57.214 1.00 57.16 29 CYS C CA 1
ATOM 5590 C C . CYS C 1 20 ? -17.504 -17.714 58.597 1.00 59.84 29 CYS C C 1
ATOM 5591 O O . CYS C 1 20 ? -16.655 -17.341 59.401 1.00 62.28 29 CYS C O 1
ATOM 5594 N N . PHE C 1 21 ? -18.806 -17.688 58.876 1.00 58.47 30 PHE C N 1
ATOM 5595 C CA . PHE C 1 21 ? -19.317 -17.210 60.163 1.00 56.81 30 PHE C CA 1
ATOM 5596 C C . PHE C 1 21 ? -19.160 -18.282 61.244 1.00 58.46 30 PHE C C 1
ATOM 5597 O O . PHE C 1 21 ? -19.264 -17.999 62.444 1.00 57.72 30 PHE C O 1
ATOM 5605 N N . SER C 1 22 ? -18.899 -19.511 60.797 1.00 62.70 31 SER C N 1
ATOM 5606 C CA . SER C 1 22 ? -18.576 -20.6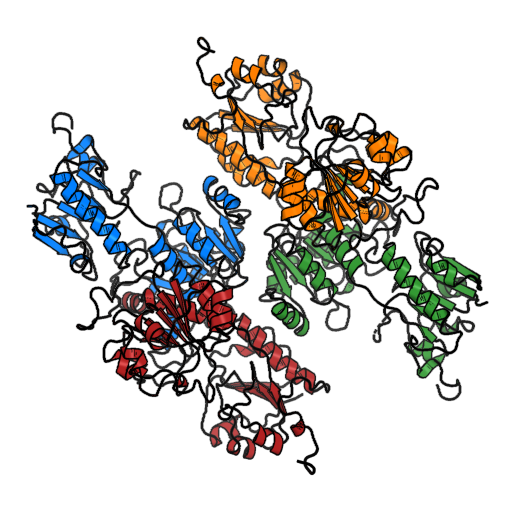44 61.665 1.00 60.46 31 SER C CA 1
ATOM 5607 C C . SER C 1 22 ? -17.251 -20.427 62.406 1.00 53.13 31 SER C C 1
ATOM 5608 O O . SER C 1 22 ? -17.065 -20.939 63.501 1.00 57.15 31 SER C O 1
ATOM 5611 N N . LEU C 1 23 ? -16.345 -19.652 61.814 1.00 50.83 32 LEU C N 1
ATOM 5612 C CA . LEU C 1 23 ? -15.060 -19.314 62.429 1.00 53.96 32 LEU C CA 1
ATOM 5613 C C . LEU C 1 23 ? -15.115 -18.672 63.833 1.00 57.75 32 LEU C C 1
ATOM 5614 O O . LEU C 1 23 ? -14.124 -18.709 64.558 1.00 62.77 32 LEU C O 1
ATOM 5619 N N . LEU C 1 24 ? -16.261 -18.102 64.217 1.00 58.52 33 LEU C N 1
ATOM 5620 C CA . LEU C 1 24 ? -16.404 -17.431 65.518 1.00 53.62 33 LEU C CA 1
ATOM 5621 C C . LEU C 1 24 ? -17.361 -18.180 66.443 1.00 51.32 33 LEU C C 1
ATOM 5622 O O . LEU C 1 24 ? -18.015 -17.576 67.298 1.00 53.21 33 LEU C O 1
ATOM 5627 N N . GLN C 1 25 ? -17.435 -19.497 66.267 1.00 47.95 34 GLN C N 1
ATOM 5628 C CA . GLN C 1 25 ? -18.375 -20.360 66.993 1.00 54.62 34 GLN C CA 1
ATOM 5629 C C . GLN C 1 25 ? -18.126 -20.469 68.506 1.00 52.93 34 GLN C C 1
ATOM 5630 O O . GLN C 1 25 ? -19.023 -20.854 69.257 1.00 50.29 34 GLN C O 1
ATOM 5636 N N . ASP C 1 26 ? -16.912 -20.143 68.943 1.00 60.66 35 ASP C N 1
ATOM 5637 C CA . ASP C 1 26 ? -16.556 -20.234 70.365 1.00 64.48 35 ASP C CA 1
ATOM 5638 C C . ASP C 1 26 ? -16.964 -18.981 71.138 1.00 63.23 35 ASP C C 1
ATOM 5639 O O . ASP C 1 26 ? -16.889 -18.949 72.367 1.00 65.02 35 ASP C O 1
ATOM 5644 N N . HIS C 1 27 ? -17.424 -17.970 70.405 1.00 59.30 36 HIS C N 1
ATOM 5645 C CA . HIS C 1 27 ? -17.645 -16.640 70.952 1.00 54.94 36 HIS C CA 1
ATOM 5646 C C . HIS C 1 27 ? -19.094 -16.195 70.925 1.00 56.37 36 HIS C C 1
ATOM 5647 O O . HIS C 1 27 ? -19.958 -16.863 70.347 1.00 61.18 36 HIS C O 1
ATOM 5654 N N . GLU C 1 28 ? -19.345 -15.061 71.573 1.00 52.17 37 GLU C N 1
ATOM 5655 C CA . GLU C 1 28 ? -20.635 -14.393 71.514 1.00 52.21 37 GLU C CA 1
ATOM 5656 C C . GLU C 1 28 ? -20.495 -13.303 70.471 1.00 50.70 37 GLU C C 1
ATOM 5657 O O . GLU C 1 28 ? -19.681 -12.383 70.623 1.00 42.61 37 GLU C O 1
ATOM 5663 N N . VAL C 1 29 ? -21.257 -13.431 69.388 1.00 51.23 38 VAL C N 1
ATOM 5664 C CA . VAL C 1 29 ? -21.201 -12.459 68.301 1.00 46.57 38 VAL C CA 1
ATOM 5665 C C . VAL C 1 29 ? -22.564 -11.806 68.161 1.00 45.77 38 VAL C C 1
ATOM 5666 O O . VAL C 1 29 ? -23.591 -12.484 68.107 1.00 42.06 38 VAL C O 1
ATOM 5670 N N . LYS C 1 30 ? -22.575 -10.480 68.147 1.00 43.65 39 LYS C N 1
ATOM 5671 C CA . LYS C 1 30 ? -23.793 -9.751 67.864 1.00 43.38 39 LYS C CA 1
ATOM 5672 C C . LYS C 1 30 ? -23.592 -9.011 66.545 1.00 41.85 39 LYS C C 1
ATOM 5673 O O . LYS C 1 30 ? -22.589 -8.332 66.347 1.00 39.65 39 LYS C O 1
ATOM 5679 N N . VAL C 1 31 ? -24.527 -9.189 65.623 1.00 39.50 40 VAL C N 1
ATOM 5680 C CA . VAL C 1 31 ? -24.475 -8.468 64.360 1.00 38.40 40 VAL C CA 1
ATOM 5681 C C . VAL C 1 31 ? -25.607 -7.451 64.330 1.00 34.86 40 VAL C C 1
ATOM 5682 O O . VAL C 1 31 ? -26.770 -7.809 64.490 1.00 38.23 40 VAL C O 1
ATOM 5686 N N . PHE C 1 32 ? -25.246 -6.188 64.134 1.00 28.79 41 PHE C N 1
ATOM 5687 C CA . PHE C 1 32 ? -26.220 -5.098 63.972 1.00 33.48 41 PHE C CA 1
ATOM 5688 C C . PHE C 1 32 ? -26.586 -4.843 62.499 1.00 33.27 41 PHE C C 1
ATOM 5689 O O . PHE C 1 32 ? -25.739 -4.965 61.614 1.00 28.66 41 PHE C O 1
ATOM 5697 N N . ASN C 1 33 ? -27.851 -4.497 62.262 1.00 32.74 42 ASN C N 1
ATOM 5698 C CA . ASN C 1 33 ? -28.403 -4.367 60.910 1.00 32.92 42 ASN C CA 1
ATOM 5699 C C . ASN C 1 33 ? -28.714 -2.943 60.488 1.00 36.87 42 ASN C C 1
ATOM 5700 O O . ASN C 1 33 ? -29.354 -2.711 59.456 1.00 38.46 42 ASN C O 1
ATOM 5705 N N . ASN C 1 34 ? -28.275 -1.990 61.288 1.00 32.84 43 ASN C N 1
ATOM 5706 C CA . ASN C 1 34 ? -28.387 -0.594 60.904 1.00 28.47 43 ASN C CA 1
ATOM 5707 C C . ASN C 1 34 ? -27.166 0.187 61.361 1.00 30.77 43 ASN C C 1
ATOM 5708 O O . ASN C 1 34 ? -26.257 -0.373 61.959 1.00 24.95 43 ASN C O 1
ATOM 5713 N N . THR C 1 35 ? -27.152 1.482 61.077 1.00 25.68 44 THR C N 1
ATOM 5714 C CA . THR C 1 35 ? -25.991 2.308 61.355 1.00 29.20 44 THR C CA 1
ATOM 5715 C C . THR C 1 35 ? -26.379 3.354 62.391 1.00 34.06 44 THR C C 1
ATOM 5716 O O . THR C 1 35 ? -27.467 3.933 62.311 1.00 32.70 44 THR C O 1
ATOM 5720 N N . VAL C 1 36 ? -25.505 3.543 63.380 1.00 31.95 45 VAL C N 1
ATOM 5721 C CA . VAL C 1 36 ? -25.610 4.659 64.325 1.00 36.23 45 VAL C CA 1
ATOM 5722 C C . VAL C 1 36 ? -24.359 5.519 64.237 1.00 34.54 45 VAL C C 1
ATOM 5723 O O . VAL C 1 36 ? -23.249 5.009 64.156 1.00 42.42 45 VAL C O 1
ATOM 5727 N N . LYS C 1 37 ? -24.551 6.828 64.217 1.00 38.97 46 LYS C N 1
ATOM 5728 C CA . LYS C 1 37 ? -23.437 7.757 64.150 1.00 40.18 46 LYS C CA 1
ATOM 5729 C C . LYS C 1 37 ? -23.350 8.555 65.448 1.00 40.36 46 LYS C C 1
ATOM 5730 O O . LYS C 1 37 ? -24.344 8.737 66.151 1.00 41.81 46 LYS C O 1
ATOM 5736 N N . GLY C 1 38 ? -22.154 9.027 65.761 1.00 39.51 47 GLY C N 1
ATOM 5737 C CA . GLY C 1 38 ? -21.957 9.821 66.960 1.00 43.10 47 GLY C CA 1
ATOM 5738 C C . GLY C 1 38 ? -21.414 8.957 68.071 1.00 38.93 47 GLY C C 1
ATOM 5739 O O . GLY C 1 38 ? -21.772 7.777 68.184 1.00 31.46 47 GLY C O 1
ATOM 5740 N N . VAL C 1 39 ? -20.541 9.566 68.876 1.00 37.25 48 VAL C N 1
ATOM 5741 C CA . VAL C 1 39 ? -19.864 8.899 69.980 1.00 37.23 48 VAL C CA 1
ATOM 5742 C C . VAL C 1 39 ? -20.855 8.222 70.943 1.00 31.44 48 VAL C C 1
ATOM 5743 O O . VAL C 1 39 ? -20.750 7.019 71.187 1.00 26.30 48 VAL C O 1
ATOM 5747 N N . GLY C 1 40 ? -21.826 8.979 71.446 1.00 29.74 49 GLY C N 1
ATOM 5748 C CA . GLY C 1 40 ? -22.799 8.441 72.412 1.00 28.28 49 GLY C CA 1
ATOM 5749 C C . GLY C 1 40 ? -23.562 7.206 71.974 1.00 27.98 49 GLY C C 1
ATOM 5750 O O . GLY C 1 40 ? -23.665 6.218 72.718 1.00 31.88 49 GLY C O 1
ATOM 5751 N N . GLN C 1 41 ? -24.084 7.250 70.755 1.00 31.21 50 GLN C N 1
ATOM 5752 C CA . GLN C 1 41 ? -24.899 6.163 70.252 1.00 35.31 50 GLN C CA 1
ATOM 5753 C C . GLN C 1 41 ? -24.075 4.913 69.979 1.00 28.21 50 GLN C C 1
ATOM 5754 O O . GLN C 1 41 ? -24.504 3.801 70.279 1.00 31.32 50 GLN C O 1
ATOM 5760 N N . LEU C 1 42 ? -22.891 5.118 69.429 1.00 31.45 51 LEU C N 1
ATOM 5761 C CA . LEU C 1 42 ? -21.972 4.028 69.131 1.00 33.69 51 LEU C CA 1
ATOM 5762 C C . LEU C 1 42 ? -21.436 3.402 70.420 1.00 32.88 51 LEU C C 1
ATOM 5763 O O . LEU C 1 42 ? -21.410 2.175 70.540 1.00 33.67 51 LEU C O 1
ATOM 5768 N N . ALA C 1 43 ? -21.025 4.243 71.375 1.00 28.07 52 ALA C N 1
ATOM 5769 C CA . ALA C 1 43 ? -20.601 3.755 72.696 1.00 32.86 52 ALA C CA 1
ATOM 5770 C C . ALA C 1 43 ? -21.690 2.937 73.394 1.00 29.01 52 ALA C C 1
ATOM 5771 O O . ALA C 1 43 ? -21.398 1.872 73.925 1.00 27.34 52 ALA C O 1
ATOM 5773 N N . ALA C 1 44 ? -22.942 3.409 73.377 1.00 25.86 53 ALA C N 1
ATOM 5774 C CA . ALA C 1 44 ? -24.023 2.672 74.045 1.00 28.09 53 ALA C CA 1
ATOM 5775 C C . ALA C 1 44 ? -24.198 1.283 73.398 1.00 29.12 53 ALA C C 1
ATOM 5776 O O . ALA C 1 44 ? -24.403 0.267 74.086 1.00 28.27 53 ALA C O 1
ATOM 5778 N N . ARG C 1 45 ? -24.066 1.245 72.078 1.00 27.21 54 ARG C N 1
ATOM 5779 C CA . ARG C 1 45 ? -24.262 0.011 71.309 1.00 33.34 54 ARG C CA 1
ATOM 5780 C C . ARG C 1 45 ? -23.213 -1.071 71.608 1.00 29.21 54 ARG C C 1
ATOM 5781 O O . ARG C 1 45 ? -23.551 -2.253 71.753 1.00 35.13 54 ARG C O 1
ATOM 5789 N N . VAL C 1 46 ? -21.951 -0.663 71.696 1.00 28.68 55 VAL C N 1
ATOM 5790 C CA . VAL C 1 46 ? -20.831 -1.600 71.865 1.00 30.86 55 VAL C CA 1
ATOM 5791 C C . VAL C 1 46 ? -20.117 -1.502 73.238 1.00 26.92 55 VAL C C 1
ATOM 5792 O O . VAL C 1 46 ? -18.944 -1.877 73.367 1.00 27.74 55 VAL C O 1
ATOM 5796 N N . ALA C 1 47 ? -20.857 -1.037 74.249 1.00 33.10 56 ALA C N 1
ATOM 5797 C CA . ALA C 1 47 ? -20.323 -0.729 75.593 1.00 34.25 56 ALA C CA 1
ATOM 5798 C C . ALA C 1 47 ? -19.567 -1.849 76.310 1.00 31.23 56 ALA C C 1
ATOM 5799 O O . ALA C 1 47 ? -18.657 -1.579 77.101 1.00 33.41 56 ALA C O 1
ATOM 5801 N N . ASP C 1 48 ? -19.957 -3.094 76.079 1.00 34.14 57 ASP C N 1
ATOM 5802 C CA . ASP C 1 48 ? -19.281 -4.211 76.731 1.00 34.07 57 ASP C CA 1
ATOM 5803 C C . ASP C 1 48 ? -18.581 -5.178 75.781 1.00 36.16 57 ASP C C 1
ATOM 5804 O O . ASP C 1 48 ? -18.301 -6.311 76.162 1.00 38.26 57 ASP C O 1
ATOM 5809 N N . VAL C 1 49 ? -18.297 -4.750 74.553 1.00 32.91 58 VAL C N 1
ATOM 5810 C CA . VAL C 1 49 ? -17.604 -5.644 73.618 1.00 35.12 58 VAL C CA 1
ATOM 5811 C C . VAL C 1 49 ? -16.078 -5.621 73.741 1.00 33.78 58 VAL C C 1
ATOM 5812 O O . VAL C 1 49 ? -15.465 -4.582 74.011 1.00 33.13 58 VAL C O 1
ATOM 5816 N N . GLU C 1 50 ? -15.485 -6.791 73.531 1.00 33.83 59 GLU C N 1
ATOM 5817 C CA . GLU C 1 50 ? -14.034 -6.957 73.537 1.00 36.16 59 GLU C CA 1
ATOM 5818 C C . GLU C 1 50 ? -13.427 -6.882 72.134 1.00 35.48 59 GLU C C 1
ATOM 5819 O O . GLU C 1 50 ? -12.268 -6.481 71.970 1.00 33.15 59 GLU C O 1
ATOM 5825 N N . ALA C 1 51 ? -14.214 -7.240 71.120 1.00 33.94 60 ALA C N 1
ATOM 5826 C CA . ALA C 1 51 ? -13.747 -7.190 69.724 1.00 39.92 60 ALA C CA 1
ATOM 5827 C C . ALA C 1 51 ? -14.788 -6.595 68.779 1.00 37.44 60 ALA C C 1
ATOM 5828 O O . ALA C 1 51 ? -15.956 -6.961 68.832 1.00 37.44 60 ALA C O 1
ATOM 5830 N N . LEU C 1 52 ? -14.336 -5.700 67.906 1.00 37.07 61 LEU C N 1
ATOM 5831 C CA . LEU C 1 52 ? -15.194 -5.030 66.943 1.00 39.53 61 LEU C CA 1
ATOM 5832 C C . LEU C 1 52 ? -14.823 -5.436 65.523 1.00 40.33 61 LEU C C 1
ATOM 5833 O O . LEU C 1 52 ? -13.669 -5.291 65.124 1.00 39.77 61 LEU C O 1
ATOM 5838 N N . VAL C 1 53 ? -15.791 -5.954 64.763 1.00 40.58 62 VAL C N 1
ATOM 5839 C CA . VAL C 1 53 ? -15.577 -6.158 63.325 1.00 39.05 62 VAL C CA 1
ATOM 5840 C C . VAL C 1 53 ? -16.261 -5.057 62.538 1.00 40.29 62 VAL C C 1
ATOM 5841 O O . VAL C 1 53 ? -17.488 -4.907 62.598 1.00 36.71 62 VAL C O 1
ATOM 5845 N N . LEU C 1 54 ? -15.458 -4.296 61.803 1.00 38.40 63 LEU C N 1
ATOM 5846 C CA . LEU C 1 54 ? -15.964 -3.239 60.939 1.00 39.81 63 LEU C CA 1
ATOM 5847 C C . LEU C 1 54 ? -16.127 -3.690 59.482 1.00 45.03 63 LEU C C 1
ATOM 5848 O O . LEU C 1 54 ? -15.301 -4.457 58.954 1.00 41.48 63 LEU C O 1
ATOM 5853 N N . ILE C 1 55 ? -17.188 -3.207 58.835 1.00 45.24 64 ILE C N 1
ATOM 5854 C CA . ILE C 1 55 ? -17.365 -3.442 57.405 1.00 39.02 64 ILE C CA 1
ATOM 5855 C C . ILE C 1 55 ? -16.851 -2.233 56.636 1.00 38.38 64 ILE C C 1
ATOM 5856 O O . ILE C 1 55 ? -17.494 -1.186 56.617 1.00 43.03 64 ILE C O 1
ATOM 5861 N N . ARG C 1 56 ? -15.667 -2.392 56.037 1.00 37.92 65 ARG C N 1
ATOM 5862 C CA . ARG C 1 56 ? -14.974 -1.335 55.291 1.00 40.08 65 ARG C CA 1
ATOM 5863 C C . ARG C 1 56 ? -15.070 0.017 55.999 1.00 43.17 65 ARG C C 1
ATOM 5864 O O . ARG C 1 56 ? -14.793 0.093 57.193 1.00 46.11 65 ARG C O 1
ATOM 5872 N N . GLU C 1 57 ? -15.471 1.073 55.304 1.00 43.92 66 GLU C N 1
ATOM 5873 C CA . GLU C 1 57 ? -15.497 2.386 55.929 1.00 37.27 66 GLU C CA 1
ATOM 5874 C C . GLU C 1 57 ? -16.878 2.831 56.446 1.00 35.44 66 GLU C C 1
ATOM 5875 O O . GLU C 1 57 ? -17.147 4.032 56.548 1.00 36.71 66 GLU C O 1
ATOM 5881 N N . ARG C 1 58 ? -17.743 1.884 56.783 1.00 36.33 67 ARG C N 1
ATOM 5882 C CA . ARG C 1 58 ? -19.120 2.229 57.164 1.00 37.84 67 ARG C CA 1
ATOM 5883 C C . ARG C 1 58 ? -19.289 2.992 58.487 1.00 38.28 67 ARG C C 1
ATOM 5884 O O . ARG C 1 58 ? -20.270 3.723 58.644 1.00 34.52 67 ARG C O 1
ATOM 5892 N N . THR C 1 59 ? -18.346 2.798 59.416 1.00 35.44 68 THR C N 1
ATOM 5893 C CA . THR C 1 59 ? -18.345 3.415 60.761 1.00 35.57 68 THR C CA 1
ATOM 5894 C C . THR C 1 59 ? -16.944 3.984 61.034 1.00 39.96 68 THR C C 1
ATOM 5895 O O . THR C 1 59 ? -15.938 3.351 60.725 1.00 39.75 68 THR C O 1
ATOM 5899 N N . ARG C 1 60 ? -16.901 5.208 61.552 1.00 36.81 69 ARG C N 1
ATOM 5900 C CA . ARG C 1 60 ? -15.674 5.865 61.968 1.00 40.58 69 ARG C CA 1
ATOM 5901 C C . ARG C 1 60 ? -15.341 5.488 63.433 1.00 41.12 69 ARG C C 1
ATOM 5902 O O . ARG C 1 60 ? -16.239 5.390 64.270 1.00 41.19 69 ARG C O 1
ATOM 5910 N N . VAL C 1 61 ? -14.059 5.266 63.730 1.00 36.96 70 VAL C N 1
ATOM 5911 C CA . VAL C 1 61 ? -13.596 5.020 65.107 1.00 35.67 70 VAL C CA 1
ATOM 5912 C C . VAL C 1 61 ? -12.667 6.153 65.541 1.00 36.75 70 VAL C C 1
ATOM 5913 O O . VAL C 1 61 ? -11.519 6.197 65.110 1.00 39.30 70 VAL C O 1
ATOM 5917 N N 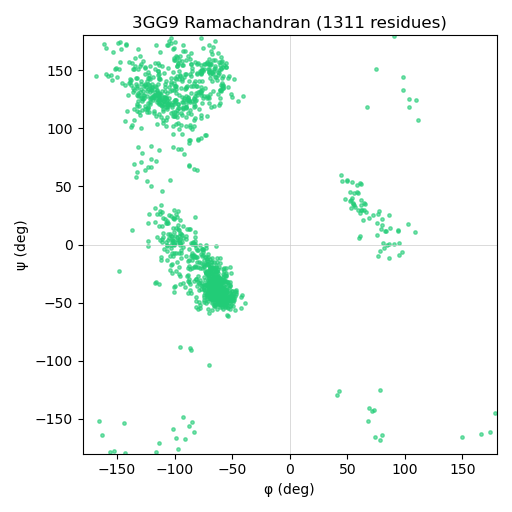. THR C 1 62 ? -13.176 7.067 66.374 1.00 35.85 71 THR C N 1
ATOM 5918 C CA . THR C 1 62 ? -12.418 8.228 66.829 1.00 34.96 71 THR C CA 1
ATOM 5919 C C . THR C 1 62 ? -11.881 8.026 68.250 1.00 41.45 71 THR C C 1
ATOM 5920 O O . THR C 1 62 ? -12.304 7.107 68.958 1.00 34.46 71 THR C O 1
ATOM 5924 N N . ARG C 1 63 ? -10.974 8.918 68.658 1.00 35.09 72 ARG C N 1
ATOM 5925 C CA . ARG C 1 63 ? -10.391 8.915 70.001 1.00 42.66 72 ARG C CA 1
ATOM 5926 C C . ARG C 1 63 ? -11.445 9.045 71.105 1.00 40.65 72 ARG C C 1
ATOM 5927 O O . ARG C 1 63 ? -11.387 8.316 72.107 1.00 42.16 72 ARG C O 1
ATOM 5935 N N . GLN C 1 64 ? -12.400 9.959 70.903 1.00 35.57 73 GLN C N 1
ATOM 5936 C CA A GLN C 1 64 ? -13.501 10.170 71.843 0.50 35.54 73 GLN C CA 1
ATOM 5937 C CA B GLN C 1 64 ? -13.494 10.179 71.846 0.50 36.93 73 GLN C CA 1
ATOM 5938 C C . GLN C 1 64 ? -14.298 8.902 72.080 1.00 35.45 73 GLN C C 1
ATOM 5939 O O . GLN C 1 64 ? -14.676 8.605 73.218 1.00 30.84 73 GLN C O 1
ATOM 5950 N N . LEU C 1 65 ? -14.558 8.163 71.005 1.00 33.77 74 LEU C N 1
ATOM 5951 C CA . LEU C 1 65 ? -15.247 6.881 71.115 1.00 35.12 74 LEU C CA 1
ATOM 5952 C C . LEU C 1 65 ? -14.388 5.885 71.896 1.00 37.51 74 LEU C C 1
ATOM 5953 O O . LEU C 1 65 ? -14.900 5.188 72.770 1.00 35.83 74 LEU C O 1
ATOM 5958 N N . LEU C 1 66 ? -13.086 5.845 71.594 1.00 36.20 75 LEU C N 1
ATOM 5959 C CA . LEU C 1 66 ? -12.146 4.919 72.244 1.00 34.83 75 LEU C CA 1
ATOM 5960 C C . LEU C 1 66 ? -11.979 5.206 73.732 1.00 33.20 75 LEU C C 1
ATOM 5961 O O . LEU C 1 66 ? -11.852 4.270 74.517 1.00 34.58 75 LEU C O 1
ATOM 5966 N N . ASP C 1 67 ? -12.040 6.488 74.112 1.00 30.32 76 ASP C N 1
ATOM 5967 C CA . ASP C 1 67 ? -12.103 6.911 75.518 1.00 30.33 76 ASP C CA 1
ATOM 5968 C C . ASP C 1 67 ? -13.267 6.272 76.286 1.00 35.32 76 ASP C C 1
ATOM 5969 O O . ASP C 1 67 ? -13.214 6.148 77.508 1.00 33.30 76 ASP C O 1
ATOM 5974 N N . ARG C 1 68 ? -14.320 5.899 75.562 1.00 34.87 77 ARG C N 1
ATOM 5975 C CA . ARG C 1 68 ? -15.535 5.342 76.135 1.00 32.38 77 ARG C CA 1
ATOM 5976 C C . ARG C 1 68 ? -15.602 3.825 75.975 1.00 33.29 77 ARG C C 1
ATOM 5977 O O . ARG C 1 68 ? -16.614 3.216 76.315 1.00 32.27 77 ARG C O 1
ATOM 5985 N N . LEU C 1 69 ? -14.552 3.207 75.437 1.00 32.37 78 LEU C N 1
ATOM 5986 C CA . LEU C 1 69 ? -14.563 1.750 75.289 1.00 32.77 78 LEU C CA 1
ATOM 5987 C C . LEU C 1 69 ? -13.354 1.055 75.925 1.00 31.73 78 LEU C C 1
ATOM 5988 O O . LEU C 1 69 ? -12.585 0.408 75.220 1.00 25.34 78 LEU C O 1
ATOM 5993 N N . PRO C 1 70 ? -13.212 1.147 77.272 1.00 31.15 79 PRO C N 1
ATOM 5994 C CA . PRO C 1 70 ? -12.035 0.570 77.943 1.00 31.47 79 PRO C CA 1
ATOM 5995 C C . PRO C 1 70 ? -11.897 -0.956 77.809 1.00 33.75 79 PRO C C 1
ATOM 5996 O O . PRO C 1 70 ? -10.778 -1.459 77.889 1.00 36.34 79 PRO C O 1
ATOM 6000 N N . LYS C 1 71 ? -13.010 -1.660 77.572 1.00 32.64 80 LYS C N 1
ATOM 6001 C CA A LYS C 1 71 ? -13.010 -3.123 77.443 0.50 31.08 80 LYS C CA 1
ATOM 6002 C CA B LYS C 1 71 ? -13.011 -3.122 77.442 0.50 31.22 80 LYS C CA 1
ATOM 6003 C C . LYS C 1 71 ? -12.526 -3.584 76.058 1.00 34.32 80 LYS C C 1
ATOM 6004 O O . LYS C 1 71 ? -12.186 -4.763 75.865 1.00 32.90 80 LYS C O 1
ATOM 6015 N N . LEU C 1 72 ? -12.477 -2.658 75.097 1.00 36.24 81 LEU C N 1
ATOM 6016 C CA . LEU C 1 72 ? -12.100 -2.999 73.711 1.00 32.39 81 LEU C CA 1
ATOM 6017 C C . LEU C 1 72 ? -10.625 -3.374 73.541 1.00 29.29 81 LEU C C 1
ATOM 6018 O O . LEU C 1 72 ? -9.728 -2.618 73.906 1.00 31.87 81 LEU C O 1
ATOM 6023 N N . LYS C 1 73 ? -10.400 -4.547 72.955 1.00 30.51 82 LYS C N 1
ATOM 6024 C CA . LYS C 1 73 ? -9.049 -5.102 72.756 1.00 33.23 82 LYS C CA 1
ATOM 6025 C C . LYS C 1 73 ? -8.644 -5.188 71.286 1.00 33.47 82 LYS C C 1
ATOM 6026 O O . LYS C 1 73 ? -7.470 -5.036 70.942 1.00 32.83 82 LYS C O 1
ATOM 6032 N N . ILE C 1 74 ? -9.626 -5.462 70.429 1.00 41.43 83 ILE C N 1
ATOM 6033 C CA . ILE C 1 74 ? -9.385 -5.797 69.021 1.00 38.52 83 ILE C CA 1
ATOM 6034 C C . ILE C 1 74 ? -10.370 -5.070 68.107 1.00 38.72 83 ILE C C 1
ATOM 6035 O O . ILE C 1 74 ? -11.574 -5.083 68.361 1.00 38.38 83 ILE C O 1
ATOM 6040 N N . ILE C 1 75 ? -9.851 -4.435 67.057 1.00 37.05 84 ILE C N 1
ATOM 6041 C CA . ILE C 1 75 ? -10.675 -3.990 65.928 1.00 39.05 84 ILE C CA 1
ATOM 6042 C C . ILE C 1 75 ? -10.217 -4.753 64.690 1.00 41.16 84 ILE C C 1
ATOM 6043 O O . ILE C 1 75 ? -9.100 -4.550 64.223 1.00 40.67 84 ILE C O 1
ATOM 6048 N N . SER C 1 76 ? -11.069 -5.652 64.201 1.00 39.02 85 SER C N 1
ATOM 6049 C CA . SER C 1 76 ? -10.798 -6.412 62.993 1.00 40.95 85 SER C CA 1
ATOM 6050 C C . SER C 1 76 ? -11.486 -5.773 61.796 1.00 44.28 85 SER C C 1
ATOM 6051 O O . SER C 1 76 ? -12.706 -5.806 61.682 1.00 49.09 85 SER C O 1
ATOM 6054 N N . GLN C 1 77 ? -10.692 -5.188 60.915 1.00 45.09 86 GLN C N 1
ATOM 6055 C CA . GLN C 1 77 ? -11.176 -4.574 59.682 1.00 46.11 86 GLN C CA 1
ATOM 6056 C C . GLN C 1 77 ? -11.345 -5.597 58.550 1.00 51.08 86 GLN C C 1
ATOM 6057 O O . GLN C 1 77 ? -10.495 -6.476 58.353 1.00 49.39 86 GLN C O 1
ATOM 6063 N N . THR C 1 78 ? -12.458 -5.497 57.823 1.00 50.24 87 THR C N 1
ATOM 6064 C CA . THR C 1 78 ? -12.575 -6.152 56.522 1.00 45.84 87 THR C CA 1
ATOM 6065 C C . THR C 1 78 ? -11.847 -5.280 55.508 1.00 46.10 87 THR C C 1
ATOM 6066 O O . THR C 1 78 ? -12.046 -4.064 55.464 1.00 46.18 87 THR C O 1
ATOM 6070 N N . GLY C 1 79 ? -10.987 -5.906 54.706 1.00 53.71 88 GLY C N 1
ATOM 6071 C CA . GLY C 1 79 ? -10.185 -5.186 53.725 1.00 50.10 88 GLY C CA 1
ATOM 6072 C C . GLY C 1 79 ? -9.124 -4.269 54.301 1.00 52.20 88 GLY C C 1
ATOM 6073 O O . GLY C 1 79 ? -8.645 -4.480 55.410 1.00 58.02 88 GLY C O 1
ATOM 6074 N N . ARG C 1 80 ? -8.800 -3.223 53.547 1.00 54.98 89 ARG C N 1
ATOM 6075 C CA . ARG C 1 80 ? -7.632 -2.369 53.771 1.00 58.71 89 ARG C CA 1
ATOM 6076 C C . ARG C 1 80 ? -7.774 -1.353 54.915 1.00 62.19 89 ARG C C 1
ATOM 6077 O O . ARG C 1 80 ? -8.865 -0.840 55.173 1.00 61.66 89 ARG C O 1
ATOM 6085 N N . VAL C 1 81 ? -6.658 -1.080 55.596 1.00 62.42 90 VAL C N 1
ATOM 6086 C CA . VAL C 1 81 ? -6.561 0.021 56.555 1.00 63.74 90 VAL C CA 1
ATOM 6087 C C . VAL C 1 81 ? -5.592 1.075 56.010 1.00 67.45 90 VAL C C 1
ATOM 6088 O O . VAL C 1 81 ? -4.443 0.757 55.693 1.00 71.62 90 VAL C O 1
ATOM 6092 N N . SER C 1 82 ? -6.051 2.320 55.901 1.00 67.49 91 SER C N 1
ATOM 6093 C CA . SER C 1 82 ? -5.213 3.406 55.387 1.00 75.34 91 SER C CA 1
ATOM 6094 C C . SER C 1 82 ? -4.584 4.236 56.510 1.00 77.35 91 SER C C 1
ATOM 6095 O O . SER C 1 82 ? -5.143 4.327 57.608 1.00 77.43 91 SER C O 1
ATOM 6098 N N . ARG C 1 83 ? -3.435 4.851 56.215 1.00 79.23 92 ARG C N 1
ATOM 6099 C CA . ARG C 1 83 ? -2.610 5.529 57.226 1.00 80.55 92 ARG C CA 1
ATOM 6100 C C . ARG C 1 83 ? -2.584 7.058 57.062 1.00 83.90 92 ARG C C 1
ATOM 6101 O O . ARG C 1 83 ? -1.518 7.680 57.139 1.00 85.14 92 ARG C O 1
ATOM 6109 N N . ASP C 1 84 ? -3.754 7.660 56.853 1.00 85.29 93 ASP C N 1
ATOM 6110 C CA . ASP C 1 84 ? -3.843 9.097 56.575 1.00 85.88 93 ASP C CA 1
ATOM 6111 C C . ASP C 1 84 ? -5.129 9.729 57.095 1.00 85.08 93 ASP C C 1
ATOM 6112 O O . ASP C 1 84 ? -5.182 10.209 58.226 1.00 83.91 93 ASP C O 1
ATOM 6117 N N . GLY C 1 87 ? -7.775 8.020 57.623 1.00 62.29 96 GLY C N 1
ATOM 6118 C CA . GLY C 1 87 ? -8.837 7.062 57.335 1.00 62.83 96 GLY C CA 1
ATOM 6119 C C . GLY C 1 87 ? -9.999 7.189 58.301 1.00 59.54 96 GLY C C 1
ATOM 6120 O O . GLY C 1 87 ? -10.258 8.265 58.853 1.00 60.10 96 GLY C O 1
ATOM 6121 N N . HIS C 1 88 ? -10.699 6.083 58.515 1.00 54.33 97 HIS C N 1
ATOM 6122 C CA . HIS C 1 88 ? -11.848 6.086 59.420 1.00 48.09 97 HIS C CA 1
ATOM 6123 C C . HIS C 1 88 ? -11.514 5.611 60.838 1.00 46.69 97 HIS C C 1
ATOM 6124 O O . HIS C 1 88 ? -12.275 5.892 61.765 1.00 41.33 97 HIS C O 1
ATOM 6131 N N . ILE C 1 89 ? -10.392 4.891 60.990 1.00 44.59 98 ILE C N 1
ATOM 6132 C CA . ILE C 1 89 ? -9.858 4.502 62.302 1.00 41.74 98 ILE C CA 1
ATOM 6133 C C . ILE C 1 89 ? -8.711 5.428 62.695 1.00 48.40 98 ILE C C 1
ATOM 6134 O O . ILE C 1 89 ? -7.836 5.712 61.879 1.00 53.67 98 ILE C O 1
ATOM 6139 N N . ASP C 1 90 ? -8.734 5.916 63.933 1.00 49.02 99 ASP C N 1
ATOM 6140 C CA . ASP C 1 90 ? -7.597 6.631 64.508 1.00 51.95 99 ASP C CA 1
ATOM 6141 C C . ASP C 1 90 ? -6.627 5.589 65.080 1.00 50.03 99 ASP C C 1
ATOM 6142 O O . ASP C 1 90 ? -6.836 5.074 66.182 1.00 52.32 99 ASP C O 1
ATOM 6147 N N . LEU C 1 91 ? -5.578 5.271 64.326 1.00 48.69 100 LEU C N 1
ATOM 6148 C CA . LEU C 1 91 ? -4.592 4.266 64.752 1.00 49.68 100 LEU C CA 1
ATOM 6149 C C . LEU C 1 91 ? -3.729 4.775 65.909 1.00 48.86 100 LEU C C 1
ATOM 6150 O O . LEU C 1 91 ? -3.211 3.988 66.687 1.00 50.30 100 LEU C O 1
ATOM 6155 N N . GLU C 1 92 ? -3.578 6.095 66.000 1.00 47.51 101 GLU C N 1
ATOM 6156 C CA . GLU C 1 92 ? -2.790 6.720 67.054 1.00 50.49 101 GLU C CA 1
ATOM 6157 C C . GLU C 1 92 ? -3.468 6.525 68.405 1.00 52.67 101 GLU C C 1
ATOM 6158 O O . GLU C 1 92 ? -2.818 6.180 69.394 1.00 54.79 101 GLU C O 1
ATOM 6164 N N . ALA C 1 93 ? -4.783 6.731 68.423 1.00 46.50 102 ALA C N 1
ATOM 6165 C CA . ALA C 1 93 ? -5.583 6.573 69.623 1.00 41.87 102 ALA C CA 1
ATOM 6166 C C . ALA C 1 93 ? -5.682 5.106 69.992 1.00 38.15 102 ALA C C 1
ATOM 6167 O O . ALA C 1 93 ? -5.650 4.751 71.166 1.00 45.47 102 ALA C O 1
ATOM 6169 N N . CYS C 1 94 ? -5.764 4.257 68.982 1.00 35.33 103 CYS C N 1
ATOM 6170 C CA . CYS C 1 94 ? -5.781 2.813 69.181 1.00 39.49 103 CYS C CA 1
ATOM 6171 C C . CYS C 1 94 ? -4.470 2.341 69.808 1.00 45.79 103 CYS C C 1
ATOM 6172 O O . CYS C 1 94 ? -4.465 1.475 70.690 1.00 51.42 103 CYS C O 1
ATOM 6175 N N . THR C 1 95 ? -3.372 2.943 69.359 1.00 48.76 104 THR C N 1
ATOM 6176 C CA . THR C 1 95 ? -2.034 2.653 69.873 1.00 52.04 104 THR C CA 1
ATOM 6177 C C . THR C 1 95 ? -1.895 3.047 71.347 1.00 46.45 104 THR C C 1
ATOM 6178 O O . THR C 1 95 ? -1.508 2.228 72.184 1.00 47.42 104 THR C O 1
ATOM 6182 N N . ASP C 1 96 ? -2.271 4.286 71.649 1.00 42.61 105 ASP C N 1
ATOM 6183 C CA . ASP C 1 96 ? -2.263 4.816 72.998 1.00 44.05 105 ASP C CA 1
ATOM 6184 C C . ASP C 1 96 ? -3.104 4.053 74.013 1.00 47.28 105 ASP C C 1
ATOM 6185 O O . ASP C 1 96 ? -2.853 4.158 75.210 1.00 50.80 105 ASP C O 1
ATOM 6190 N N . LYS C 1 97 ? -4.076 3.273 73.546 1.00 39.98 106 LYS C N 1
ATOM 6191 C CA . LYS C 1 97 ? -4.976 2.555 74.446 1.00 41.48 106 LYS C CA 1
ATOM 6192 C C . LYS C 1 97 ? -4.759 1.052 74.417 1.00 40.62 106 LYS C C 1
ATOM 6193 O O . LYS C 1 97 ? -5.446 0.298 75.108 1.00 41.48 106 LYS C O 1
ATOM 6199 N N . GLY C 1 98 ? -3.780 0.624 73.629 1.00 43.71 107 GLY C N 1
ATOM 6200 C CA . GLY C 1 98 ? -3.426 -0.788 73.552 1.00 43.13 107 GLY C CA 1
ATOM 6201 C C . GLY C 1 98 ? -4.351 -1.581 72.664 1.00 42.11 107 GLY C C 1
ATOM 6202 O O . GLY C 1 98 ? -4.356 -2.813 72.717 1.00 42.33 107 GLY C O 1
ATOM 6203 N N . VAL C 1 99 ? -5.115 -0.880 71.826 1.00 39.99 108 VAL C N 1
ATOM 6204 C CA . VAL C 1 99 ? -6.065 -1.537 70.927 1.00 38.73 108 VAL C CA 1
ATOM 6205 C C . VAL C 1 99 ? -5.410 -1.907 69.594 1.00 35.07 108 VAL C C 1
ATOM 6206 O O . VAL C 1 99 ? -4.862 -1.065 68.886 1.00 34.91 108 VAL C O 1
ATOM 6210 N N . VAL C 1 100 ? -5.505 -3.185 69.276 1.00 33.18 109 VAL C N 1
ATOM 6211 C CA . VAL C 1 100 ? -4.892 -3.756 68.102 1.00 41.19 109 VAL C CA 1
ATOM 6212 C C . VAL C 1 100 ? -5.871 -3.694 66.915 1.00 40.25 109 VAL C C 1
ATOM 6213 O O . VAL C 1 100 ? -6.975 -4.252 66.974 1.00 36.34 109 VAL C O 1
ATOM 6217 N N . VAL C 1 101 ? -5.466 -2.966 65.872 1.00 42.61 110 VAL C N 1
ATOM 6218 C CA . VAL C 1 101 ? -6.224 -2.882 64.613 1.00 41.56 110 VAL C CA 1
ATOM 6219 C C . VAL C 1 101 ? -5.722 -3.921 63.604 1.00 42.51 110 VAL C C 1
ATOM 6220 O O . VAL C 1 101 ? -4.593 -3.833 63.121 1.00 42.43 110 VAL C O 1
ATOM 6224 N N . LEU C 1 102 ? -6.561 -4.914 63.319 1.00 39.67 111 LEU C N 1
ATOM 6225 C CA . LEU C 1 102 ? -6.252 -5.937 62.343 1.00 43.32 111 LEU C CA 1
ATOM 6226 C C . LEU C 1 102 ? -6.621 -5.468 60.933 1.00 51.82 111 LEU C C 1
ATOM 6227 O O . LEU C 1 102 ? -7.553 -4.675 60.749 1.00 53.01 111 LEU C O 1
ATOM 6232 N N . GLU C 1 103 ? -5.871 -5.956 59.948 1.00 57.16 112 GLU C N 1
ATOM 6233 C CA . GLU C 1 103 ? -6.014 -5.545 58.551 1.00 60.34 112 GLU C CA 1
ATOM 6234 C C . GLU C 1 103 ? -6.300 -6.773 57.709 1.00 59.18 112 GLU C C 1
ATOM 6235 O O . GLU C 1 103 ? -5.778 -7.855 57.987 1.00 51.85 112 GLU C O 1
ATOM 6241 N N . GLY C 1 104 ? -7.155 -6.604 56.701 1.00 62.30 113 GLY C N 1
ATOM 6242 C CA . GLY C 1 104 ? -7.454 -7.663 55.739 1.00 64.53 113 GLY C CA 1
ATOM 6243 C C . GLY C 1 104 ? -6.988 -7.368 54.319 1.00 66.57 113 GLY C C 1
ATOM 6244 O O . GLY C 1 104 ? -6.274 -6.386 54.069 1.00 64.76 113 GLY C O 1
ATOM 6245 N N . LYS C 1 105 ? -7.406 -8.223 53.388 1.00 68.99 114 LYS C N 1
ATOM 6246 C CA . LYS C 1 105 ? -7.025 -8.101 51.980 1.00 70.68 114 LYS C CA 1
ATOM 6247 C C . LYS C 1 105 ? -8.106 -7.429 51.120 1.00 69.49 114 LYS C C 1
ATOM 6248 O O . LYS C 1 105 ? -9.285 -7.812 51.169 1.00 63.85 114 LYS C O 1
ATOM 6254 N N . GLY C 1 106 ? -7.685 -6.436 50.334 1.00 64.06 115 GLY C N 1
ATOM 6255 C CA . GLY C 1 106 ? -8.562 -5.755 49.378 1.00 63.93 115 GLY C CA 1
ATOM 6256 C C . GLY C 1 106 ? -8.709 -6.419 48.012 1.00 64.54 115 GLY C C 1
ATOM 6257 O O . GLY C 1 106 ? -7.798 -7.116 47.547 1.00 62.86 115 GLY C O 1
ATOM 6258 N N . SER C 1 107 ? -9.861 -6.197 47.369 1.00 63.82 116 SER C N 1
ATOM 6259 C CA . SER C 1 107 ? -10.172 -6.786 46.059 1.00 59.44 116 SER C CA 1
ATOM 6260 C C . SER C 1 107 ? -10.839 -5.802 45.094 1.00 58.81 116 SER C C 1
ATOM 6261 O O . SER C 1 107 ? -11.723 -5.039 45.496 1.00 58.12 116 SER C O 1
ATOM 6264 N N . PRO C 1 108 ? -10.414 -5.815 43.813 1.00 57.20 117 PRO C N 1
ATOM 6265 C CA . PRO C 1 108 ? -10.955 -4.852 42.863 1.00 50.77 117 PRO C CA 1
ATOM 6266 C C . PRO C 1 108 ? -12.066 -5.366 41.912 1.00 43.91 117 PRO C C 1
ATOM 6267 O O . PRO C 1 108 ? -12.575 -4.582 41.124 1.00 43.80 117 PRO C O 1
ATOM 6271 N N . VAL C 1 109 ? -12.458 -6.636 42.001 1.00 37.03 118 VAL C N 1
ATOM 6272 C CA . VAL C 1 109 ? -13.346 -7.235 41.004 1.00 43.19 118 VAL C CA 1
ATOM 6273 C C . VAL C 1 109 ? -14.829 -6.862 41.168 1.00 47.04 118 VAL C C 1
ATOM 6274 O O . VAL C 1 109 ? -15.443 -6.353 40.223 1.00 51.99 118 VAL C O 1
ATOM 6278 N N . ALA C 1 110 ? -15.383 -7.101 42.358 1.00 50.01 119 ALA C N 1
ATOM 6279 C CA . ALA C 1 110 ? -16.749 -6.689 42.670 1.00 46.00 119 ALA C CA 1
ATOM 6280 C C . ALA C 1 110 ? -17.043 -5.207 42.387 1.00 43.31 119 ALA C C 1
ATOM 6281 O O . ALA C 1 110 ? -18.079 -4.926 41.795 1.00 50.22 119 ALA C O 1
ATOM 6283 N N . PRO C 1 111 ? -16.158 -4.260 42.794 1.00 39.47 120 PRO C N 1
ATOM 6284 C CA . PRO C 1 111 ? -16.441 -2.886 42.362 1.00 43.42 120 PRO C CA 1
ATOM 6285 C C . PRO C 1 111 ? -16.240 -2.591 40.871 1.00 44.00 120 PRO C C 1
ATOM 6286 O O . PRO C 1 111 ? -16.828 -1.633 40.358 1.00 41.23 120 PRO C O 1
ATOM 6290 N N . ALA C 1 112 ? -15.385 -3.363 40.197 1.00 45.56 121 ALA C N 1
ATOM 6291 C CA . ALA C 1 112 ? -15.174 -3.182 38.755 1.00 39.28 121 ALA C CA 1
ATOM 6292 C C . ALA C 1 112 ? -16.397 -3.678 37.999 1.00 30.26 121 ALA C C 1
ATOM 6293 O O . ALA C 1 112 ? -16.852 -3.018 37.062 1.00 35.76 121 ALA C O 1
ATOM 6295 N N . GLU C 1 113 ? -16.915 -4.825 38.431 1.00 27.57 122 GLU C N 1
ATOM 6296 C CA . GLU C 1 113 ? -18.090 -5.435 37.847 1.00 37.35 122 GLU C CA 1
ATOM 6297 C C . GLU C 1 113 ? -19.365 -4.661 38.157 1.00 40.38 122 GLU C C 1
ATOM 6298 O O . GLU C 1 113 ? -20.279 -4.645 37.334 1.00 39.84 122 GLU C O 1
ATOM 6304 N N . LEU C 1 114 ? -19.427 -4.037 39.337 1.00 37.42 123 LEU C N 1
ATOM 6305 C CA . LEU C 1 114 ? -20.553 -3.171 39.698 1.00 35.72 123 LEU C CA 1
ATOM 6306 C C . LEU C 1 114 ? -20.484 -1.909 38.865 1.00 34.64 123 LEU C C 1
ATOM 6307 O O . LEU C 1 114 ? -21.514 -1.426 38.387 1.00 31.95 123 LEU C O 1
ATOM 6312 N N . THR C 1 115 ? -19.271 -1.389 38.673 1.00 30.06 124 THR C N 1
ATOM 6313 C CA . THR C 1 115 ? -19.067 -0.194 37.853 1.00 32.55 124 THR C CA 1
ATOM 6314 C C . THR C 1 115 ? -19.621 -0.438 36.455 1.00 33.62 124 THR C C 1
ATOM 6315 O O . THR C 1 115 ? -20.309 0.428 35.912 1.00 30.12 124 THR C O 1
ATOM 6319 N N . TRP C 1 116 ? -19.334 -1.620 35.904 1.00 32.06 125 TRP C N 1
ATOM 6320 C CA . TRP C 1 116 ? -19.785 -1.975 34.552 1.00 34.67 125 TRP C CA 1
ATOM 6321 C C . TRP C 1 116 ? -21.278 -2.227 34.514 1.00 35.16 125 TRP C C 1
ATOM 6322 O O . TRP C 1 116 ? -21.947 -1.768 33.588 1.00 35.92 125 TRP C O 1
ATOM 6333 N N . ALA C 1 117 ? -21.786 -2.959 35.516 1.00 33.33 126 ALA C N 1
ATOM 6334 C CA . ALA C 1 117 ? -23.223 -3.154 35.703 1.00 32.24 126 ALA C CA 1
ATOM 6335 C C . ALA C 1 117 ? -23.942 -1.811 35.655 1.00 32.68 126 ALA C C 1
ATOM 6336 O O . ALA C 1 117 ? -24.951 -1.677 34.975 1.00 29.46 126 ALA C O 1
ATOM 6338 N N . LEU C 1 118 ? -23.373 -0.813 36.319 1.00 35.05 127 LEU C N 1
ATOM 6339 C CA . LEU C 1 118 ? -23.923 0.525 36.309 1.00 30.30 127 LEU C CA 1
ATOM 6340 C C . LEU C 1 118 ? -23.720 1.247 34.998 1.00 34.66 127 LEU C C 1
ATOM 6341 O O . LEU C 1 118 ? -24.558 2.067 34.639 1.00 30.26 127 LEU C O 1
ATOM 6346 N N . VAL C 1 119 ? -22.598 0.994 34.314 1.00 29.38 128 VAL C N 1
ATOM 6347 C CA . VAL C 1 119 ? -22.352 1.619 33.001 1.00 29.56 128 VAL C CA 1
ATOM 6348 C C . VAL C 1 119 ? -23.453 1.163 32.027 1.00 28.33 128 VAL C C 1
ATOM 6349 O O . VAL C 1 119 ? -24.053 1.970 31.338 1.00 28.22 128 VAL C O 1
ATOM 6353 N N . MET C 1 120 ? -23.730 -0.137 32.011 1.00 25.81 129 MET C N 1
ATOM 6354 C CA . MET C 1 120 ? -24.752 -0.685 31.117 1.00 29.91 129 MET C CA 1
ATOM 6355 C C . MET C 1 120 ? -26.195 -0.393 31.534 1.00 27.21 129 MET C C 1
ATOM 6356 O O . MET C 1 120 ? -27.050 -0.155 30.668 1.00 28.33 129 MET C O 1
ATOM 6361 N N . ALA C 1 121 ? -26.463 -0.401 32.844 1.00 25.71 130 ALA C N 1
ATOM 6362 C CA . ALA C 1 121 ? -27.774 -0.037 33.395 1.00 23.64 130 ALA C CA 1
ATOM 6363 C C . ALA C 1 121 ? -28.114 1.382 33.008 1.00 29.85 130 ALA C C 1
ATOM 6364 O O . ALA C 1 121 ? -29.248 1.674 32.659 1.00 28.47 130 ALA C O 1
ATOM 6366 N N . ALA C 1 122 ? -27.125 2.263 33.087 1.00 24.19 131 ALA C N 1
ATOM 6367 C CA . ALA C 1 122 ? -27.356 3.673 32.766 1.00 29.33 131 ALA C CA 1
ATOM 6368 C C . ALA C 1 122 ? -27.486 3.927 31.264 1.00 31.28 131 ALA C C 1
ATOM 6369 O O . ALA C 1 122 ? -28.370 4.682 30.813 1.00 30.52 131 ALA C O 1
ATOM 6371 N N . GLN C 1 123 ? -26.593 3.322 30.498 1.00 29.68 132 GLN C N 1
ATOM 6372 C CA . GLN C 1 123 ? -26.601 3.504 29.041 1.00 31.36 132 GLN C CA 1
ATOM 6373 C C . GLN C 1 123 ? -27.845 2.943 28.367 1.00 28.33 132 GLN C C 1
ATOM 6374 O O . GLN C 1 123 ? -28.283 3.445 27.328 1.00 30.53 132 GLN C O 1
ATOM 6380 N N . ARG C 1 124 ? -28.418 1.902 28.955 1.00 27.93 133 ARG C N 1
ATOM 6381 C CA . ARG C 1 124 ? -29.667 1.352 28.428 1.00 22.21 133 ARG C CA 1
ATOM 6382 C C . ARG C 1 124 ? -30.909 1.762 29.226 1.00 27.62 133 ARG C C 1
ATOM 6383 O O . ARG C 1 124 ? -32.014 1.277 28.952 1.00 26.25 133 ARG C O 1
ATOM 6391 N N . ARG C 1 125 ? -30.719 2.669 30.189 1.00 28.77 134 ARG C N 1
ATOM 6392 C CA . ARG C 1 125 ? -31.804 3.252 31.003 1.00 24.85 134 ARG C CA 1
ATOM 6393 C C . ARG C 1 125 ? -32.692 2.191 31.659 1.00 30.92 134 ARG C C 1
ATOM 6394 O O . ARG C 1 125 ? -33.905 2.371 31.774 1.00 21.66 134 ARG C O 1
ATOM 6402 N N . ILE C 1 126 ? -32.045 1.107 32.094 1.00 25.39 135 ILE C N 1
ATOM 6403 C CA A ILE C 1 126 ? -32.735 -0.045 32.663 0.50 31.14 135 ILE C CA 1
ATOM 6404 C CA B ILE C 1 126 ? -32.705 -0.061 32.677 0.50 30.09 135 ILE C CA 1
ATOM 6405 C C . ILE C 1 126 ? -33.550 0.269 33.920 1.00 32.64 135 ILE C C 1
ATOM 6406 O O . ILE C 1 126 ? -34.714 -0.123 33.985 1.00 28.90 135 ILE C O 1
ATOM 6415 N N . PRO C 1 127 ? -32.969 1.010 34.911 1.00 33.08 136 PRO C N 1
ATOM 6416 C CA . PRO C 1 127 ? -33.849 1.249 36.058 1.00 29.21 136 PRO C CA 1
ATOM 6417 C C . PRO C 1 127 ? -35.075 2.088 35.717 1.00 28.35 136 PRO C C 1
ATOM 6418 O O . PRO C 1 127 ? -36.153 1.804 36.222 1.00 26.25 136 PRO C O 1
ATOM 6422 N N . GLN C 1 128 ? -34.912 3.069 34.831 1.00 32.30 137 GLN C N 1
ATOM 6423 C CA . GLN C 1 128 ? -36.013 3.932 34.396 1.00 33.97 137 GLN C CA 1
ATOM 6424 C C . GLN C 1 128 ? -37.085 3.176 33.606 1.00 31.28 137 GLN C C 1
ATOM 6425 O O . GLN C 1 128 ? -38.284 3.326 33.882 1.00 28.33 137 GLN C O 1
ATOM 6431 N N . TYR C 1 129 ? -36.657 2.357 32.640 1.00 31.30 138 TYR C N 1
ATOM 6432 C CA . TYR C 1 129 ? -37.569 1.508 31.873 1.00 28.09 138 TYR C CA 1
ATOM 6433 C C . TYR C 1 129 ? -38.292 0.466 32.735 1.00 29.58 138 TYR C C 1
ATOM 6434 O O . TYR C 1 129 ? -39.483 0.229 32.535 1.00 28.51 138 TYR C O 1
ATOM 6443 N N . VAL C 1 130 ? -37.569 -0.165 33.660 1.00 25.98 139 VAL C N 1
ATOM 6444 C CA . VAL C 1 130 ? -38.147 -1.141 34.601 1.00 28.02 139 VAL C CA 1
ATOM 6445 C C . VAL C 1 130 ? -39.190 -0.512 35.548 1.00 26.39 139 VAL C C 1
ATOM 6446 O O . VAL C 1 130 ? -40.286 -1.052 35.688 1.00 25.16 139 VAL C O 1
ATOM 6450 N N . ALA C 1 131 ? -38.864 0.647 36.131 1.00 24.84 140 ALA C N 1
ATOM 6451 C CA . ALA C 1 131 ? -39.763 1.351 37.062 1.00 29.70 140 ALA C CA 1
ATOM 6452 C C . ALA C 1 131 ? -41.055 1.777 36.374 1.00 35.88 140 ALA C C 1
ATOM 6453 O O . ALA C 1 131 ? -42.132 1.638 36.949 1.00 35.32 140 ALA C O 1
ATOM 6455 N N . SER C 1 132 ? -40.942 2.285 35.143 1.00 35.57 141 SER C N 1
ATOM 6456 C CA . SER C 1 132 ? -42.110 2.658 34.330 1.00 33.03 141 SER C CA 1
ATOM 6457 C C . SER C 1 132 ? -43.023 1.494 33.977 1.00 30.28 141 SER C C 1
ATOM 6458 O O . SER C 1 132 ? -44.247 1.631 34.018 1.00 33.50 141 SER C O 1
ATOM 6461 N N . LEU C 1 133 ? -42.433 0.366 33.589 1.00 23.04 142 LEU C N 1
ATOM 6462 C CA . LEU C 1 133 ? -43.205 -0.802 33.213 1.00 27.76 142 LEU C CA 1
ATOM 6463 C C . LEU C 1 133 ? -44.075 -1.289 34.368 1.00 26.42 142 LEU C C 1
ATOM 6464 O O . LEU C 1 133 ? -45.238 -1.650 34.168 1.00 30.93 142 LEU C O 1
ATOM 6469 N N . LYS C 1 134 ? -43.483 -1.300 35.563 1.00 29.29 143 LYS C N 1
ATOM 6470 C CA A LYS C 1 134 ? -44.179 -1.684 36.791 0.50 33.39 143 LYS C CA 1
ATOM 6471 C CA B LYS C 1 134 ? -44.180 -1.677 36.792 0.50 34.15 143 LYS C CA 1
ATOM 6472 C C . LYS C 1 134 ? -45.355 -0.755 37.085 1.00 34.81 143 LYS C C 1
ATOM 6473 O O . LYS C 1 134 ? -46.365 -1.185 37.626 1.00 37.19 143 LYS C O 1
ATOM 6484 N N . HIS C 1 135 ? -45.204 0.508 36.706 1.00 34.33 144 HIS C N 1
ATOM 6485 C CA . HIS C 1 135 ? -46.241 1.528 36.798 1.00 42.95 144 HIS C CA 1
ATOM 6486 C C . HIS C 1 135 ? -47.219 1.474 35.607 1.00 45.24 144 HIS C C 1
ATOM 6487 O O . HIS C 1 135 ? -48.096 2.331 35.492 1.00 43.28 144 HIS C O 1
ATOM 6494 N N . GLY C 1 136 ? -47.046 0.500 34.712 1.00 40.03 145 GLY C N 1
ATOM 6495 C CA . GLY C 1 136 ? -47.916 0.360 33.545 1.00 41.68 145 GLY C CA 1
ATOM 6496 C C . GLY C 1 136 ? -47.619 1.205 32.307 1.00 41.66 145 GLY C C 1
ATOM 6497 O O . GLY C 1 136 ? -48.444 1.270 31.388 1.00 44.28 145 GLY C O 1
ATOM 6498 N N . ALA C 1 137 ? -46.457 1.847 32.259 1.00 33.84 146 ALA C N 1
ATOM 6499 C CA . ALA C 1 137 ? -46.065 2.600 31.069 1.00 31.22 146 ALA C CA 1
ATOM 6500 C C . ALA C 1 137 ? -45.085 1.784 30.225 1.00 34.00 146 ALA C C 1
ATOM 6501 O O . ALA C 1 137 ? -43.945 1.559 30.641 1.00 26.78 146 ALA C O 1
ATOM 6503 N N . TRP C 1 138 ? -45.527 1.333 29.053 1.00 30.05 147 TRP C N 1
ATOM 6504 C CA . TRP C 1 138 ? -44.708 0.467 28.207 1.00 29.90 147 TRP C CA 1
ATOM 6505 C C . TRP C 1 138 ? -43.624 1.241 27.477 1.00 31.22 147 TRP C C 1
ATOM 6506 O O . TRP C 1 138 ? -43.932 2.153 26.706 1.00 30.84 147 TRP C O 1
ATOM 6517 N N . GLN C 1 139 ? -42.363 0.853 27.706 1.00 25.68 148 GLN C N 1
ATOM 6518 C CA . GLN C 1 139 ? -41.218 1.444 26.989 1.00 27.23 148 GLN C CA 1
ATOM 6519 C C . GLN C 1 139 ? -41.079 2.957 27.162 1.00 29.06 148 GLN C C 1
ATOM 6520 O O . GLN C 1 139 ? -40.980 3.692 26.179 1.00 28.66 148 GLN C O 1
ATOM 6526 N N . GLN C 1 140 ? -41.093 3.419 28.411 1.00 27.06 149 GLN C N 1
ATOM 6527 C CA . GLN C 1 140 ? -40.848 4.837 28.712 1.00 32.56 149 GLN C CA 1
ATOM 6528 C C . GLN C 1 140 ? -39.741 4.944 29.748 1.00 32.78 149 GLN C C 1
ATOM 6529 O O . GLN C 1 140 ? -39.791 4.297 30.792 1.00 28.92 149 GLN C O 1
ATOM 6535 N N . SER C 1 141 ? -38.733 5.751 29.467 1.00 28.73 150 SER C N 1
ATOM 6536 C CA . SER C 1 141 ? -37.647 5.935 30.415 1.00 28.27 150 SER C CA 1
ATOM 6537 C C . SER C 1 141 ? -37.699 7.327 31.021 1.00 37.60 150 SER C C 1
ATOM 6538 O O . SER C 1 141 ? -36.911 7.645 31.907 1.00 42.19 150 SER C O 1
ATOM 6541 N N . GLY C 1 142 ? -38.630 8.152 30.545 1.00 39.01 151 GLY C N 1
ATOM 6542 C CA . GLY C 1 142 ? -38.612 9.592 30.845 1.00 41.16 151 GLY C CA 1
ATOM 6543 C C . GLY C 1 142 ? -37.493 10.266 30.065 1.00 44.23 151 GLY C C 1
ATOM 6544 O O . GLY C 1 142 ? -37.223 9.904 28.908 1.00 40.13 151 GLY C O 1
ATOM 6545 N N . LEU C 1 143 ? -36.844 11.244 30.700 1.00 45.83 152 LEU C N 1
ATOM 6546 C CA . LEU C 1 143 ? -35.713 11.997 30.112 1.00 50.32 152 LEU C CA 1
ATOM 6547 C C . LEU C 1 143 ? -36.074 12.799 28.836 1.00 56.42 152 LEU C C 1
ATOM 6548 O O . LEU C 1 143 ? -35.253 12.961 27.910 1.00 48.00 152 LEU C O 1
ATOM 6553 N N . LYS C 1 144 ? -37.306 13.311 28.816 1.00 57.72 153 LYS C N 1
ATOM 6554 C CA . LYS C 1 144 ? -37.845 13.990 27.639 1.00 61.77 153 LYS C CA 1
ATOM 6555 C C . LYS C 1 144 ? -38.025 15.499 27.838 1.00 63.50 153 LYS C C 1
ATOM 6556 O O . LYS C 1 144 ? -38.719 16.146 27.052 1.00 65.17 153 LYS C O 1
ATOM 6562 N N . SER C 1 145 ? -37.393 16.052 28.877 1.00 64.59 154 SER C N 1
ATOM 6563 C CA . SER C 1 145 ? -37.428 17.503 29.127 1.00 70.63 154 SER C CA 1
ATOM 6564 C C . SER C 1 145 ? -36.620 18.232 28.051 1.00 71.22 154 SER C C 1
ATOM 6565 O O . SER C 1 145 ? -35.646 17.680 27.525 1.00 68.14 154 SER C O 1
ATOM 6568 N N . THR C 1 146 ? -37.027 19.463 27.734 1.00 72.49 155 THR C N 1
ATOM 6569 C CA . THR C 1 146 ? -36.434 20.226 26.619 1.00 75.17 155 THR C CA 1
ATOM 6570 C C . THR C 1 146 ? -34.942 20.565 26.787 1.00 73.57 155 THR C C 1
ATOM 6571 O O . THR C 1 146 ? -34.240 20.780 25.795 1.00 75.27 155 THR C O 1
ATOM 6575 N N . THR C 1 147 ? -34.465 20.584 28.033 1.00 70.67 156 THR C N 1
ATOM 6576 C CA . THR C 1 147 ? -33.053 20.822 28.344 1.00 68.16 156 THR C CA 1
ATOM 6577 C C . THR C 1 147 ? -32.177 19.612 27.989 1.00 66.20 156 THR C C 1
ATOM 6578 O O . THR C 1 147 ? -30.973 19.749 27.751 1.00 69.71 156 THR C O 1
ATOM 6582 N N . MET C 1 148 ? -32.789 18.431 27.950 1.00 61.13 157 MET C N 1
ATOM 6583 C CA . MET C 1 148 ? -32.094 17.198 27.575 1.00 58.49 157 MET C CA 1
ATOM 6584 C C . MET C 1 148 ? -31.970 17.108 26.031 1.00 52.72 157 MET C C 1
ATOM 6585 O O . MET C 1 148 ? -32.745 17.749 25.319 1.00 48.17 157 MET C O 1
ATOM 6590 N N . PRO C 1 149 ? -30.978 16.349 25.516 1.00 44.94 158 PRO C N 1
ATOM 6591 C CA . PRO C 1 149 ? -30.809 16.155 24.067 1.00 46.24 158 PRO C CA 1
ATOM 6592 C C . PRO C 1 149 ? -31.956 15.349 23.424 1.00 45.08 158 PRO C C 1
ATOM 6593 O O . PRO C 1 149 ? -32.682 14.639 24.135 1.00 39.97 158 PRO C O 1
ATOM 6597 N N . PRO C 1 150 ? -32.144 15.479 22.089 1.00 46.31 159 PRO C N 1
ATOM 6598 C CA . PRO C 1 150 ? -33.184 14.678 21.432 1.00 43.11 159 PRO C CA 1
ATOM 6599 C C . PRO C 1 150 ? -32.902 13.182 21.531 1.00 36.91 159 PRO C C 1
ATOM 6600 O O . PRO C 1 150 ? -31.745 12.769 21.433 1.00 36.76 159 PRO C O 1
ATOM 6604 N N . ASN C 1 151 ? -33.960 12.396 21.739 1.00 37.12 160 ASN C N 1
ATOM 6605 C CA . ASN C 1 151 ? -33.876 10.928 21.990 1.00 35.74 160 ASN C CA 1
ATOM 6606 C C . ASN C 1 151 ? -32.958 10.490 23.125 1.00 35.73 160 ASN C C 1
ATOM 6607 O O . ASN C 1 151 ? -32.373 9.395 23.070 1.00 35.51 160 ASN C O 1
ATOM 6612 N N . PHE C 1 152 ? -32.833 11.321 24.157 1.00 31.54 161 PHE C N 1
ATOM 6613 C CA . PHE C 1 152 ? -31.950 10.967 25.259 1.00 36.42 161 PHE C CA 1
ATOM 6614 C C . PHE C 1 152 ? -32.519 9.817 26.093 1.00 33.77 161 PHE C C 1
ATOM 6615 O O . PHE C 1 152 ? -31.777 9.056 26.715 1.00 34.53 161 PHE C O 1
ATOM 6623 N N . GLY C 1 153 ? -33.840 9.679 26.058 1.00 30.93 162 GLY C N 1
ATOM 6624 C CA . GLY C 1 153 ? -34.536 8.589 26.730 1.00 24.00 162 GLY C CA 1
ATOM 6625 C C . GLY C 1 153 ? -34.228 7.211 26.172 1.00 27.31 162 GLY C C 1
ATOM 6626 O O . GLY C 1 153 ? -34.441 6.213 26.850 1.00 31.88 162 GLY C O 1
ATOM 6627 N N . ILE C 1 154 ? -33.732 7.144 24.937 1.00 30.93 163 ILE C N 1
ATOM 6628 C CA A ILE C 1 154 ? -33.430 5.881 24.243 0.50 31.21 163 ILE C CA 1
ATOM 6629 C CA B ILE C 1 154 ? -33.464 5.829 24.352 0.50 28.69 163 ILE C CA 1
ATOM 6630 C C . ILE C 1 154 ? -32.029 5.359 24.618 1.00 28.17 163 ILE C C 1
ATOM 6631 O O . ILE C 1 154 ? -31.134 6.152 24.873 1.00 31.12 163 ILE C O 1
ATOM 6640 N N . GLY C 1 155 ? -31.848 4.040 24.637 1.00 28.95 164 GLY C N 1
ATOM 6641 C CA . GLY C 1 155 ? -30.567 3.446 24.973 1.00 23.65 164 GLY C CA 1
ATOM 6642 C C . GLY C 1 155 ? -29.430 3.729 24.021 1.00 28.13 164 GLY C C 1
ATOM 6643 O O . GLY C 1 155 ? -29.647 4.094 22.868 1.00 30.22 164 GLY C O 1
ATOM 6644 N N . ARG C 1 156 ? -28.206 3.575 24.526 1.00 31.46 165 ARG C N 1
ATOM 6645 C CA A ARG C 1 156 ? -26.998 3.868 23.750 0.50 33.85 165 ARG C CA 1
ATOM 6646 C CA B ARG C 1 156 ? -27.001 3.857 23.744 0.50 31.75 165 ARG C CA 1
ATOM 6647 C C . ARG C 1 156 ? -26.084 2.650 23.699 1.00 31.09 165 ARG C C 1
ATOM 6648 O O . ARG C 1 156 ? -25.852 1.995 24.715 1.00 32.92 165 ARG C O 1
ATOM 6663 N N . VAL C 1 157 ? -25.593 2.348 22.496 1.00 32.51 166 VAL C N 1
ATOM 6664 C CA . VAL C 1 157 ? -24.610 1.294 22.283 1.00 29.91 166 VAL C CA 1
ATOM 6665 C C . VAL C 1 157 ? -23.264 1.744 22.891 1.00 28.40 166 VAL C C 1
ATOM 6666 O O . VAL C 1 157 ? -22.965 2.948 22.944 1.00 33.30 166 VAL C O 1
ATOM 6670 N N . LEU C 1 158 ? -22.490 0.775 23.371 1.00 31.95 167 LEU C N 1
ATOM 6671 C CA . LEU C 1 158 ? -21.130 1.001 23.853 1.00 34.55 167 LEU C CA 1
ATOM 6672 C C . LEU C 1 158 ? -20.084 0.874 22.727 1.00 35.13 167 LEU C C 1
ATOM 6673 O O . LEU C 1 158 ? -19.108 1.627 22.713 1.00 38.84 167 LEU C O 1
ATOM 6678 N N . LYS C 1 159 ? -20.224 -0.110 21.860 1.00 33.61 168 LYS C N 1
ATOM 6679 C CA A LYS C 1 159 ? -19.374 -0.274 20.670 0.50 33.90 168 LYS C CA 1
ATOM 6680 C CA B LYS C 1 159 ? -19.373 -0.219 20.692 0.50 32.55 168 LYS C CA 1
ATOM 6681 C C . LYS C 1 159 ? -19.095 1.067 19.951 1.00 36.12 168 LYS C C 1
ATOM 6682 O O . LYS C 1 159 ? -19.995 1.781 19.590 1.00 33.91 168 LYS C O 1
ATOM 6693 N N . GLY C 1 160 ? -17.820 1.370 19.775 1.00 36.51 169 GLY C N 1
ATOM 6694 C CA . GLY C 1 160 ? -17.402 2.549 19.019 1.00 36.93 169 GLY C CA 1
ATOM 6695 C C . GLY C 1 160 ? -17.407 3.880 19.752 1.00 40.32 169 GLY C C 1
ATOM 6696 O O . GLY C 1 160 ? -17.010 4.903 19.178 1.00 40.54 169 GLY C O 1
ATOM 6697 N N . GLN C 1 161 ? -17.844 3.878 21.014 1.00 40.25 170 GLN C N 1
ATOM 6698 C CA . GLN C 1 161 ? -17.968 5.116 21.790 1.00 41.87 170 GLN C CA 1
ATOM 6699 C C . GLN C 1 161 ? -16.725 5.351 22.635 1.00 40.88 170 GLN C C 1
ATOM 6700 O O . GLN C 1 161 ? -15.952 4.425 22.881 1.00 37.20 170 GLN C O 1
ATOM 6706 N N . THR C 1 162 ? -16.550 6.594 23.085 1.00 39.84 171 THR C N 1
ATOM 6707 C CA . THR C 1 162 ? -15.386 6.961 23.891 1.00 42.22 171 THR C CA 1
ATOM 6708 C C . THR C 1 162 ? -15.613 6.799 25.400 1.00 43.50 171 THR C C 1
ATOM 6709 O O . THR C 1 162 ? -16.393 7.551 26.008 1.00 40.23 171 THR C O 1
ATOM 6713 N N . LEU C 1 163 ? -14.940 5.789 25.965 1.00 36.05 172 LEU C N 1
ATOM 6714 C CA . LEU C 1 163 ? -14.785 5.588 27.406 1.00 42.66 172 LEU C CA 1
ATOM 6715 C C . LEU C 1 163 ? -13.575 6.353 27.999 1.00 49.54 172 LEU C C 1
ATOM 6716 O O . LEU C 1 163 ? -12.418 5.915 27.869 1.00 48.88 172 LEU C O 1
ATOM 6721 N N . GLY C 1 164 ? -13.847 7.490 28.647 1.00 50.85 173 GLY C N 1
ATOM 6722 C CA . GLY C 1 164 ? -12.833 8.192 29.446 1.00 46.00 173 GLY C CA 1
ATOM 6723 C C . GLY C 1 164 ? -12.684 7.566 30.826 1.00 48.24 173 GLY C C 1
ATOM 6724 O O . GLY C 1 164 ? -13.653 7.419 31.570 1.00 46.36 173 GLY C O 1
ATOM 6725 N N . ILE C 1 165 ? -11.464 7.172 31.159 1.00 46.25 174 ILE C N 1
ATOM 6726 C CA . ILE C 1 165 ? -11.139 6.665 32.484 1.00 41.95 174 ILE C CA 1
ATOM 6727 C C . ILE C 1 165 ? -10.269 7.689 33.240 1.00 44.75 174 ILE C C 1
ATOM 6728 O O . ILE C 1 165 ? -9.218 8.119 32.743 1.00 35.62 174 ILE C O 1
ATOM 6733 N N . PHE C 1 166 ? -10.737 8.098 34.423 1.00 43.20 175 PHE C N 1
ATOM 6734 C CA . PHE C 1 166 ? -9.995 9.023 35.277 1.00 47.23 175 PHE C CA 1
ATOM 6735 C C . PHE C 1 166 ? -9.447 8.253 36.465 1.00 44.45 175 PHE C C 1
ATOM 6736 O O . PHE C 1 166 ? -10.167 7.977 37.417 1.00 51.12 175 PHE C O 1
ATOM 6744 N N . GLY C 1 167 ? -8.158 7.938 36.410 1.00 46.55 176 GLY C N 1
ATOM 6745 C CA . GLY C 1 167 ? -7.498 7.161 37.449 1.00 47.18 176 GLY C CA 1
ATOM 6746 C C . GLY C 1 167 ? -7.296 5.742 36.980 1.00 51.04 176 GLY C C 1
ATOM 6747 O O . GLY C 1 167 ? -8.261 5.042 36.678 1.00 53.77 176 GLY C O 1
ATOM 6748 N N . TYR C 1 168 ? -6.035 5.325 36.903 1.00 52.34 177 TYR C N 1
ATOM 6749 C CA . TYR C 1 168 ? -5.688 4.022 36.350 1.00 52.56 177 TYR C CA 1
ATOM 6750 C C . TYR C 1 168 ? -4.951 3.196 37.390 1.00 50.61 177 TYR C C 1
ATOM 6751 O O . TYR C 1 168 ? -3.754 2.914 37.259 1.00 55.26 177 TYR C O 1
ATOM 6760 N N . GLY C 1 169 ? -5.667 2.829 38.444 1.00 46.23 178 GLY C N 1
ATOM 6761 C CA . GLY C 1 169 ? -5.142 1.879 39.420 1.00 47.44 178 GLY C CA 1
ATOM 6762 C C . GLY C 1 169 ? -5.597 0.501 39.003 1.00 44.58 178 GLY C C 1
ATOM 6763 O O . GLY C 1 169 ? -5.748 0.237 37.815 1.00 47.86 178 GLY C O 1
ATOM 6764 N N . LYS C 1 170 ? -5.813 -0.376 39.973 1.00 44.19 179 LYS C N 1
ATOM 6765 C CA . LYS C 1 170 ? -6.327 -1.714 39.708 1.00 48.49 179 LYS C CA 1
ATOM 6766 C C . LYS C 1 170 ? -7.788 -1.695 39.232 1.00 56.43 179 LYS C C 1
ATOM 6767 O O . LYS C 1 170 ? -8.197 -2.541 38.432 1.00 58.98 179 LYS C O 1
ATOM 6773 N N . ILE C 1 171 ? -8.593 -0.764 39.748 1.00 55.21 180 ILE C N 1
ATOM 6774 C CA . ILE C 1 171 ? -10.000 -0.724 39.330 1.00 53.99 180 ILE C CA 1
ATOM 6775 C C . ILE C 1 171 ? -10.154 -0.068 37.967 1.00 49.39 180 ILE C C 1
ATOM 6776 O O . ILE C 1 171 ? -10.786 -0.632 37.077 1.00 53.24 180 ILE C O 1
ATOM 6781 N N . GLY C 1 172 ? -9.552 1.103 37.803 1.00 48.90 181 GLY C N 1
ATOM 6782 C CA . GLY C 1 172 ? -9.469 1.764 36.507 1.00 51.11 181 GLY C CA 1
ATOM 6783 C C . GLY C 1 172 ? -9.032 0.866 35.356 1.00 54.65 181 GLY C C 1
ATOM 6784 O O . GLY C 1 172 ? -9.575 0.982 34.258 1.00 52.10 181 GLY C O 1
ATOM 6785 N N . GLN C 1 173 ? -8.076 -0.036 35.611 1.00 49.28 182 GLN C N 1
ATOM 6786 C CA . GLN C 1 173 ? -7.517 -0.902 34.560 1.00 52.43 182 GLN C CA 1
ATOM 6787 C C . GLN C 1 173 ? -8.513 -1.956 34.096 1.00 46.93 182 GLN C C 1
ATOM 6788 O O . GLN C 1 173 ? -8.598 -2.239 32.896 1.00 47.18 182 GLN C O 1
ATOM 6794 N N . LEU C 1 174 ? -9.254 -2.521 35.045 1.00 41.15 183 LEU C N 1
ATOM 6795 C CA . LEU C 1 174 ? -10.227 -3.577 34.758 1.00 51.26 183 LEU C CA 1
ATOM 6796 C C . LEU C 1 174 ? -11.439 -3.040 34.005 1.00 46.47 183 LEU C C 1
ATOM 6797 O O . LEU C 1 174 ? -11.992 -3.700 33.132 1.00 51.55 183 LEU C O 1
ATOM 6802 N N . VAL C 1 175 ? -11.831 -1.828 34.358 1.00 48.13 184 VAL C N 1
ATOM 6803 C CA . VAL C 1 175 ? -12.943 -1.152 33.721 1.00 46.01 184 VAL C CA 1
ATOM 6804 C C . VAL C 1 175 ? -12.532 -0.746 32.309 1.00 46.70 184 VAL C C 1
ATOM 6805 O O . VAL C 1 175 ? -13.284 -0.984 31.370 1.00 41.31 184 VAL C O 1
ATOM 6809 N N . ALA C 1 176 ? -11.323 -0.193 32.156 1.00 46.44 185 ALA C N 1
ATOM 6810 C CA . ALA C 1 176 ? -10.777 0.111 30.823 1.00 49.30 185 ALA C CA 1
ATOM 6811 C C . ALA C 1 176 ? -10.668 -1.133 29.924 1.00 46.63 185 ALA C C 1
ATOM 6812 O O . ALA C 1 176 ? -10.847 -1.036 28.706 1.00 48.53 185 ALA C O 1
ATOM 6814 N N . GLY C 1 177 ? -10.399 -2.286 30.530 1.00 43.26 186 GLY C N 1
ATOM 6815 C CA . GLY C 1 177 ? -10.449 -3.564 29.819 1.00 42.83 186 GLY C CA 1
ATOM 6816 C C . GLY C 1 177 ? -11.837 -3.886 29.284 1.00 44.94 186 GLY C C 1
ATOM 6817 O O . GLY C 1 177 ? -11.989 -4.273 28.122 1.00 38.07 186 GLY C O 1
ATOM 6818 N N . TYR C 1 178 ? -12.859 -3.729 30.130 1.00 47.58 187 TYR C N 1
ATOM 6819 C CA . TYR C 1 178 ? -14.252 -3.975 29.733 1.00 38.89 187 TYR C CA 1
ATOM 6820 C C . TYR C 1 178 ? -14.660 -3.157 28.529 1.00 40.93 187 TYR C C 1
ATOM 6821 O O . TYR C 1 178 ? -15.311 -3.672 27.623 1.00 46.29 187 TYR C O 1
ATOM 6830 N N . GLY C 1 179 ? -14.299 -1.873 28.557 1.00 39.87 188 GLY C N 1
ATOM 6831 C CA . GLY C 1 179 ? -14.512 -0.958 27.449 1.00 46.04 188 GLY C CA 1
ATOM 6832 C C . GLY C 1 179 ? -13.896 -1.471 26.168 1.00 50.59 188 GLY C C 1
ATOM 6833 O O . GLY C 1 179 ? -14.568 -1.522 25.134 1.00 48.61 188 GLY C O 1
ATOM 6834 N N . ARG C 1 180 ? -12.623 -1.870 26.259 1.00 48.26 189 ARG C N 1
ATOM 6835 C CA A ARG C 1 180 ? -11.876 -2.419 25.131 0.50 49.55 189 ARG C CA 1
ATOM 6836 C CA B ARG C 1 180 ? -11.898 -2.400 25.108 0.50 48.64 189 ARG C CA 1
ATOM 6837 C C . ARG C 1 180 ? -12.587 -3.667 24.591 1.00 47.90 189 ARG C C 1
ATOM 6838 O O . ARG C 1 180 ? -12.736 -3.837 23.383 1.00 50.00 189 ARG C O 1
ATOM 6853 N N . ALA C 1 181 ? -13.041 -4.528 25.505 1.00 44.81 190 ALA C N 1
ATOM 6854 C CA . ALA C 1 181 ? -13.746 -5.767 25.140 1.00 42.23 190 ALA C CA 1
ATOM 6855 C C . ALA C 1 181 ? -15.212 -5.575 24.692 1.00 47.61 190 ALA C C 1
ATOM 6856 O O . ALA C 1 181 ? -15.865 -6.518 24.215 1.00 45.44 190 ALA C O 1
ATOM 6858 N N . PHE C 1 182 ? -15.737 -4.368 24.869 1.00 44.99 191 PHE C N 1
ATOM 6859 C CA . PHE C 1 182 ? -17.046 -4.034 24.311 1.00 42.42 191 PHE C CA 1
ATOM 6860 C C . PHE C 1 182 ? -16.887 -3.223 23.022 1.00 44.26 191 PHE C C 1
ATOM 6861 O O . PHE C 1 182 ? -17.877 -2.840 22.391 1.00 41.15 191 PHE C O 1
ATOM 6869 N N . GLY C 1 183 ? -15.633 -2.978 22.630 1.00 36.42 192 GLY C N 1
ATOM 6870 C CA . GLY C 1 183 ? -15.343 -2.282 21.386 1.00 29.01 192 GLY C CA 1
ATOM 6871 C C . GLY C 1 183 ? -15.343 -0.787 21.545 1.00 34.37 192 GLY C C 1
ATOM 6872 O O . GLY C 1 183 ? -15.574 -0.071 20.576 1.00 35.02 192 GLY C O 1
ATOM 6873 N N . MET C 1 184 ? -15.073 -0.304 22.760 1.00 35.30 193 MET C N 1
ATOM 6874 C CA . MET C 1 184 ? -15.001 1.154 23.011 1.00 39.74 193 MET C CA 1
ATOM 6875 C C . MET C 1 184 ? -13.618 1.785 22.715 1.00 36.65 193 MET C C 1
ATOM 6876 O O . MET C 1 184 ? -12.596 1.108 22.722 1.00 31.59 193 MET C O 1
ATOM 6881 N N . ASN C 1 185 ? -13.615 3.089 22.436 1.00 39.26 194 ASN C N 1
ATOM 6882 C CA . ASN C 1 185 ? -12.393 3.896 22.337 1.00 43.61 194 ASN C CA 1
ATOM 6883 C C . ASN C 1 185 ? -12.017 4.414 23.729 1.00 48.39 194 ASN C C 1
ATOM 6884 O O . ASN C 1 185 ? -12.629 5.370 24.232 1.00 43.52 194 ASN C O 1
ATOM 6889 N N . VAL C 1 186 ? -11.021 3.779 24.346 1.00 48.30 195 VAL C N 1
ATOM 6890 C CA . VAL C 1 186 ? -10.560 4.150 25.700 1.00 48.44 195 VAL C CA 1
ATOM 6891 C C . VAL C 1 186 ? -9.494 5.271 25.735 1.00 49.00 195 VAL C C 1
ATOM 6892 O O . VAL C 1 186 ? -8.455 5.163 25.095 1.00 47.06 195 VAL C O 1
ATOM 6896 N N . LEU C 1 187 ? -9.788 6.355 26.456 1.00 46.20 196 LEU C N 1
ATOM 6897 C CA . LEU C 1 187 ? -8.794 7.358 26.820 1.00 50.10 196 LEU C CA 1
ATOM 6898 C C . LEU C 1 187 ? -8.605 7.308 28.334 1.00 52.85 196 LEU C C 1
ATOM 6899 O O . LEU C 1 187 ? -9.562 7.091 29.080 1.00 52.70 196 LEU C O 1
ATOM 6904 N N . VAL C 1 188 ? -7.364 7.494 28.777 1.00 53.28 197 VAL C N 1
ATOM 6905 C CA . VAL C 1 188 ? -7.023 7.502 30.203 1.00 49.74 197 VAL C CA 1
ATOM 6906 C C . VAL C 1 188 ? -6.473 8.890 30.594 1.00 51.17 197 VAL C C 1
ATOM 6907 O O . VAL C 1 188 ? -5.927 9.608 29.760 1.00 46.21 197 VAL C O 1
ATOM 6911 N N . TRP C 1 189 ? -6.675 9.277 31.852 1.00 54.09 198 TRP C N 1
ATOM 6912 C CA . TRP C 1 189 ? -6.035 10.454 32.431 1.00 53.91 198 TRP C CA 1
ATOM 6913 C C . TRP C 1 189 ? -5.766 10.170 33.916 1.00 55.87 198 TRP C C 1
ATOM 6914 O O . TRP C 1 189 ? -6.246 9.168 34.461 1.00 53.74 198 TRP C O 1
ATOM 6925 N N . GLY C 1 190 ? -4.973 11.027 34.553 1.00 56.61 199 GLY C N 1
ATOM 6926 C CA . GLY C 1 190 ? -4.709 10.932 35.984 1.00 56.43 199 GLY C CA 1
ATOM 6927 C C . GLY C 1 190 ? -3.332 11.460 36.308 1.00 56.69 199 GLY C C 1
ATOM 6928 O O . GLY C 1 190 ? -2.718 12.133 35.472 1.00 52.05 199 GLY C O 1
ATOM 6929 N N . ARG C 1 191 ? -2.873 11.155 37.529 1.00 56.91 200 ARG C N 1
ATOM 6930 C CA . ARG C 1 191 ? -1.500 11.400 38.012 1.00 61.84 200 ARG C CA 1
ATOM 6931 C C . ARG C 1 191 ? -0.465 10.745 37.079 1.00 58.16 200 ARG C C 1
ATOM 6932 O O . ARG C 1 191 ? -0.778 9.765 36.396 1.00 56.52 200 ARG C O 1
ATOM 6940 N N . GLU C 1 192 ? 0.743 11.311 37.044 1.00 50.86 201 GLU C N 1
ATOM 6941 C CA . GLU C 1 192 ? 1.871 10.836 36.225 1.00 50.48 201 GLU C CA 1
ATOM 6942 C C . GLU C 1 192 ? 2.084 9.307 36.166 1.00 50.66 201 GLU C C 1
ATOM 6943 O O . GLU C 1 192 ? 2.316 8.745 35.093 1.00 53.71 201 GLU C O 1
ATOM 6949 N N . ASN C 1 193 ? 1.981 8.641 37.307 1.00 49.59 202 ASN C N 1
ATOM 6950 C CA . ASN C 1 193 ? 2.147 7.195 37.365 1.00 50.64 202 ASN C CA 1
ATOM 6951 C C . ASN C 1 193 ? 0.992 6.424 36.726 1.00 48.82 202 ASN C C 1
ATOM 6952 O O . ASN C 1 193 ? 1.201 5.344 36.198 1.00 52.79 202 ASN C O 1
ATOM 6957 N N . SER C 1 194 ? -0.216 6.987 36.778 1.00 56.36 203 SER C N 1
ATOM 6958 C CA . SER C 1 194 ? -1.373 6.433 36.065 1.00 54.27 203 SER C CA 1
ATOM 6959 C C . SER C 1 194 ? -1.137 6.417 34.551 1.00 51.86 203 SER C C 1
ATOM 6960 O O . SER C 1 194 ? -1.309 5.378 33.911 1.00 51.01 203 SER C O 1
ATOM 6963 N N . LYS C 1 195 ? -0.731 7.570 34.011 1.00 50.26 204 LYS C N 1
ATOM 6964 C CA . LYS C 1 195 ? -0.371 7.731 32.601 1.00 47.86 204 LYS C CA 1
ATOM 6965 C C . LYS C 1 195 ? 0.636 6.686 32.141 1.00 48.77 204 LYS C C 1
ATOM 6966 O O . LYS C 1 195 ? 0.428 6.058 31.110 1.00 50.98 204 LYS C O 1
ATOM 6972 N N . GLU C 1 196 ? 1.711 6.501 32.915 1.00 52.73 205 GLU C N 1
ATOM 6973 C CA . GLU C 1 196 ? 2.784 5.541 32.589 1.00 55.38 205 GLU C CA 1
ATOM 6974 C C . GLU C 1 196 ? 2.256 4.116 32.454 1.00 51.94 205 GLU C C 1
ATOM 6975 O O . GLU C 1 196 ? 2.529 3.444 31.466 1.00 51.96 205 GLU C O 1
ATOM 6981 N N . ARG C 1 197 ? 1.468 3.688 33.435 1.00 54.84 206 ARG C N 1
ATOM 6982 C CA . ARG C 1 197 ? 0.839 2.365 33.439 1.00 57.53 206 ARG C CA 1
ATOM 6983 C C . ARG C 1 197 ? -0.118 2.171 32.253 1.00 56.78 206 ARG C C 1
ATOM 6984 O O . ARG C 1 197 ? -0.250 1.057 31.726 1.00 55.55 206 ARG C O 1
ATOM 6992 N N . ALA C 1 198 ? -0.774 3.261 31.848 1.00 54.08 207 ALA C N 1
ATOM 6993 C CA . ALA C 1 198 ? -1.738 3.249 30.742 1.00 50.73 207 ALA C CA 1
ATOM 6994 C C . ALA C 1 198 ? -1.045 3.143 29.383 1.00 51.59 207 ALA C C 1
ATOM 6995 O O . ALA C 1 198 ? -1.431 2.312 28.560 1.00 51.94 207 ALA C O 1
ATOM 6997 N N . ARG C 1 199 ? -0.034 3.989 29.157 1.00 48.57 208 ARG C N 1
ATOM 6998 C CA . ARG C 1 199 ? 0.854 3.885 27.984 1.00 46.96 208 ARG C CA 1
ATOM 6999 C C . ARG C 1 199 ? 1.529 2.509 27.873 1.00 48.84 208 ARG C C 1
ATOM 7000 O O . ARG C 1 199 ? 1.652 1.969 26.773 1.00 50.77 208 ARG C O 1
ATOM 7008 N N . ALA C 1 200 ? 1.941 1.946 29.014 1.00 53.84 209 ALA C N 1
ATOM 7009 C CA . ALA C 1 200 ? 2.507 0.585 29.098 1.00 53.03 209 ALA C CA 1
ATOM 7010 C C . ALA C 1 200 ? 1.513 -0.487 28.669 1.00 53.43 209 ALA C C 1
ATOM 7011 O O . ALA C 1 200 ? 1.903 -1.541 28.158 1.00 54.62 209 ALA C O 1
ATOM 7013 N N . ASP C 1 201 ? 0.231 -0.219 28.900 1.00 54.87 210 ASP C N 1
ATOM 7014 C CA . ASP C 1 201 ? -0.843 -1.110 28.461 1.00 54.87 210 ASP C CA 1
ATOM 7015 C C . ASP C 1 201 ? -1.393 -0.715 27.079 1.00 53.64 210 ASP C C 1
ATOM 7016 O O . ASP C 1 201 ? -2.274 -1.387 26.524 1.00 46.47 210 ASP C O 1
ATOM 7021 N N . GLY C 1 202 ? -0.855 0.377 26.536 1.00 52.87 211 GLY C N 1
ATOM 7022 C CA . GLY C 1 202 ? -1.157 0.821 25.175 1.00 50.73 211 GLY C CA 1
ATOM 7023 C C . GLY C 1 202 ? -2.437 1.624 25.045 1.00 51.22 211 GLY C C 1
ATOM 7024 O O . GLY C 1 202 ? -2.914 1.864 23.926 1.00 44.51 211 GLY C O 1
ATOM 7025 N N . PHE C 1 203 ? -3.003 2.029 26.181 1.00 41.77 212 PHE C N 1
ATOM 7026 C CA . PHE C 1 203 ? -4.184 2.870 26.171 1.00 39.46 212 PHE C CA 1
ATOM 7027 C C . PHE C 1 203 ? -3.769 4.297 25.955 1.00 42.15 212 PHE C C 1
ATOM 7028 O O . PHE C 1 203 ? -2.866 4.802 26.628 1.00 43.66 212 PHE C O 1
ATOM 7036 N N . ALA C 1 204 ? -4.423 4.947 25.005 1.00 43.26 213 ALA C N 1
ATOM 7037 C CA . ALA C 1 204 ? -4.154 6.355 24.739 1.00 49.77 213 ALA C CA 1
ATOM 7038 C C . ALA C 1 204 ? -4.471 7.162 25.995 1.00 53.02 213 ALA C C 1
ATOM 7039 O O . ALA C 1 204 ? -5.514 6.950 26.616 1.00 54.38 213 ALA C O 1
ATOM 7041 N N . VAL C 1 205 ? -3.573 8.055 26.397 1.00 50.40 214 VAL C N 1
ATOM 7042 C CA . VAL C 1 205 ? -3.952 8.989 27.455 1.00 48.31 214 VAL C CA 1
ATOM 7043 C C . VAL C 1 205 ? -4.346 10.352 26.861 1.00 50.57 214 VAL C C 1
ATOM 7044 O O . VAL C 1 205 ? -3.776 10.799 25.853 1.00 47.88 214 VAL C O 1
ATOM 7048 N N . ALA C 1 206 ? -5.347 10.985 27.470 1.00 50.94 215 ALA C N 1
ATOM 7049 C CA . ALA C 1 206 ? -5.913 12.241 26.962 1.00 51.77 215 ALA C CA 1
ATOM 7050 C C . ALA C 1 206 ? -4.885 13.369 26.858 1.00 51.20 215 ALA C C 1
ATOM 7051 O O . ALA C 1 206 ? -3.832 13.327 27.497 1.00 48.87 215 ALA C O 1
ATOM 7053 N N . GLU C 1 207 ? -5.200 14.346 26.011 1.00 51.58 216 GLU C N 1
ATOM 7054 C CA . GLU C 1 207 ? -4.347 15.505 25.745 1.00 54.92 216 GLU C CA 1
ATOM 7055 C C . GLU C 1 207 ? -4.258 16.391 26.989 1.00 55.22 216 GLU C C 1
ATOM 7056 O O . GLU C 1 207 ? -3.179 16.883 27.346 1.00 59.53 216 GLU C O 1
ATOM 7062 N N . SER C 1 208 ? -5.411 16.575 27.633 1.00 57.85 217 SER C N 1
ATOM 7063 C CA . SER C 1 208 ? -5.534 17.232 28.932 1.00 54.25 217 SER C CA 1
ATOM 7064 C C . SER C 1 208 ? -6.688 16.598 29.718 1.00 58.90 217 SER C C 1
ATOM 7065 O O . SER C 1 208 ? -7.414 15.721 29.201 1.00 52.56 217 SER C O 1
ATOM 7068 N N . LYS C 1 209 ? -6.838 17.031 30.971 1.00 59.24 218 LYS C N 1
ATOM 7069 C CA . LYS C 1 209 ? -7.975 16.658 31.813 1.00 55.96 218 LYS C CA 1
ATOM 7070 C C . LYS C 1 209 ? -9.240 17.203 31.190 1.00 53.67 218 LYS C C 1
ATOM 7071 O O . LYS C 1 209 ? -10.261 16.517 31.159 1.00 58.15 218 LYS C O 1
ATOM 7077 N N . ASP C 1 210 ? -9.147 18.437 30.694 1.00 52.87 219 ASP C N 1
ATOM 7078 C CA . ASP C 1 210 ? -10.235 19.126 29.989 1.00 57.34 219 ASP C CA 1
ATOM 7079 C C . ASP C 1 210 ? -10.700 18.348 28.751 1.00 55.73 219 ASP C C 1
ATOM 7080 O O . ASP C 1 210 ? -11.905 18.230 28.495 1.00 52.36 219 ASP C O 1
ATOM 7085 N N . ALA C 1 211 ? -9.728 17.821 28.002 1.00 53.45 220 ALA C N 1
ATOM 7086 C CA . ALA C 1 211 ? -9.975 17.032 26.801 1.00 51.94 220 ALA C CA 1
ATOM 7087 C C . ALA C 1 211 ? -10.746 15.748 27.099 1.00 51.84 220 ALA C C 1
ATOM 7088 O O . ALA C 1 211 ? -11.656 15.390 26.349 1.00 44.47 220 ALA C O 1
ATOM 7090 N N . LEU C 1 212 ? -10.388 15.084 28.204 1.00 49.31 221 LEU C N 1
ATOM 7091 C CA . LEU C 1 212 ? -11.081 13.875 28.677 1.00 46.79 221 LEU C CA 1
ATOM 7092 C C . LEU C 1 212 ? -12.553 14.131 28.989 1.00 46.35 221 LEU C C 1
ATOM 7093 O O . LEU C 1 212 ? -13.420 13.300 28.708 1.00 44.35 221 LEU C O 1
ATOM 7098 N N . PHE C 1 213 ? -12.829 15.290 29.573 1.00 49.03 222 PHE C N 1
ATOM 7099 C CA . PHE C 1 213 ? -14.193 15.654 29.921 1.00 51.19 222 PHE C CA 1
ATOM 7100 C C . PHE C 1 213 ? -14.977 16.091 28.690 1.00 52.60 222 PHE C C 1
ATOM 7101 O O . PHE C 1 213 ? -16.158 15.781 28.565 1.00 49.90 222 PHE C O 1
ATOM 7109 N N . GLU C 1 214 ? -14.295 16.763 27.767 1.00 51.70 223 GLU C N 1
ATOM 7110 C CA . GLU C 1 214 ? -14.890 17.172 26.498 1.00 55.63 223 GLU C CA 1
ATOM 7111 C C . GLU C 1 214 ? -15.198 15.995 25.558 1.00 51.74 223 GLU C C 1
ATOM 7112 O O . GLU C 1 214 ? -16.184 16.052 24.826 1.00 53.89 223 GLU C O 1
ATOM 7118 N N . GLN C 1 215 ? -14.388 14.931 25.611 1.00 48.76 224 GLN C N 1
ATOM 7119 C CA . GLN C 1 215 ? -14.419 13.898 24.573 1.00 56.50 224 GLN C CA 1
ATOM 7120 C C . GLN C 1 215 ? -15.135 12.601 24.932 1.00 58.40 224 GLN C C 1
ATOM 7121 O O . GLN C 1 215 ? -15.495 11.828 24.035 1.00 56.98 224 GLN C O 1
ATOM 7127 N N . SER C 1 216 ? -15.345 12.354 26.221 1.00 56.52 225 SER C N 1
ATOM 7128 C CA . SER C 1 216 ? -15.891 11.065 26.650 1.00 57.88 225 SER C CA 1
ATOM 7129 C C . SER C 1 216 ? -17.394 10.940 26.432 1.00 53.81 225 SER C C 1
ATOM 7130 O O . SER C 1 216 ? -18.133 11.929 26.464 1.00 51.28 225 SER C O 1
ATOM 7133 N N . ASP C 1 217 ? -17.824 9.710 26.190 1.00 50.51 226 ASP C N 1
ATOM 7134 C CA . ASP C 1 217 ? -19.239 9.381 26.137 1.00 46.48 226 ASP C CA 1
ATOM 7135 C C . ASP C 1 217 ? -19.635 8.736 27.464 1.00 44.40 226 ASP C C 1
ATOM 7136 O O . ASP C 1 217 ? -20.705 9.017 28.000 1.00 49.37 226 ASP C O 1
ATOM 7141 N N . VAL C 1 218 ? -18.758 7.875 27.979 1.00 39.01 227 VAL C N 1
ATOM 7142 C CA . VAL C 1 218 ? -18.819 7.377 29.353 1.00 42.85 227 VAL C CA 1
ATOM 7143 C C . VAL C 1 218 ? -17.509 7.718 30.075 1.00 48.56 227 VAL C C 1
ATOM 7144 O O . VAL C 1 218 ? -16.463 7.197 29.708 1.00 49.15 227 VAL C O 1
ATOM 7148 N N . LEU C 1 219 ? -17.559 8.582 31.092 1.00 47.26 228 LEU C N 1
ATOM 7149 C CA . LEU C 1 219 ? -16.379 8.802 31.949 1.00 48.06 228 LEU C CA 1
ATOM 7150 C C . LEU C 1 219 ? -16.540 8.157 33.321 1.00 49.36 228 LEU C C 1
ATOM 7151 O O . LEU C 1 219 ? -17.424 8.537 34.089 1.00 48.09 228 LEU C O 1
ATOM 7156 N N . SER C 1 220 ? -15.681 7.190 33.627 1.00 43.17 229 SER C N 1
ATOM 7157 C CA . SER C 1 220 ? -15.722 6.520 34.915 1.00 45.08 229 SER C CA 1
ATOM 7158 C C . SER C 1 220 ? -14.481 6.801 35.778 1.00 53.20 229 SER C C 1
ATOM 7159 O O . SER C 1 220 ? -13.375 6.351 35.460 1.00 55.18 229 SER C O 1
ATOM 7162 N N . VAL C 1 221 ? -14.687 7.528 36.879 1.00 52.79 230 VAL C N 1
ATOM 7163 C CA . VAL C 1 221 ? -13.599 7.930 37.781 1.00 52.10 230 VAL C CA 1
ATOM 7164 C C . VAL C 1 221 ? -13.231 6.825 38.761 1.00 47.90 230 VAL C C 1
ATOM 7165 O O . VAL C 1 221 ? -14.085 6.255 39.425 1.00 47.45 230 VAL C O 1
ATOM 7169 N N . HIS C 1 222 ? -11.940 6.510 38.797 1.00 50.17 231 HIS C N 1
ATOM 7170 C CA . HIS C 1 222 ? -11.378 5.481 39.658 1.00 46.96 231 HIS C CA 1
ATOM 7171 C C . HIS C 1 222 ? -10.097 6.009 40.317 1.00 52.01 231 HIS C C 1
ATOM 7172 O O . HIS C 1 222 ? -8.985 5.561 40.010 1.00 52.07 231 HIS C O 1
ATOM 7179 N N . LEU C 1 223 ? -10.278 6.971 41.223 1.00 53.56 232 LEU C N 1
ATOM 7180 C CA . LEU C 1 223 ? -9.190 7.577 42.001 1.00 51.26 232 LEU C CA 1
ATOM 7181 C C . LEU C 1 223 ? -9.354 7.242 43.479 1.00 56.89 232 LEU C C 1
ATOM 7182 O O . LEU C 1 223 ? -10.473 6.945 43.936 1.00 59.26 232 LEU C O 1
ATOM 7187 N N . ARG C 1 224 ? -8.248 7.285 44.227 1.00 58.76 233 ARG C N 1
ATOM 7188 C CA . ARG C 1 224 ? -8.309 7.252 45.695 1.00 57.30 233 ARG C CA 1
ATOM 7189 C C . ARG C 1 224 ? -8.275 8.672 46.250 1.00 57.49 233 ARG C C 1
ATOM 7190 O O . ARG C 1 224 ? -7.620 9.563 45.696 1.00 53.38 233 ARG C O 1
ATOM 7198 N N . LEU C 1 225 ? -8.985 8.869 47.355 1.00 62.23 234 LEU C N 1
ATOM 7199 C CA . LEU C 1 225 ? -9.051 10.165 48.020 1.00 60.81 234 LEU C CA 1
ATOM 7200 C C . LEU C 1 225 ? -7.790 10.469 48.839 1.00 62.56 234 LEU C C 1
ATOM 7201 O O . LEU C 1 225 ? -7.296 9.616 49.589 1.00 63.44 234 LEU C O 1
ATOM 7206 N N . ASN C 1 226 ? -7.272 11.683 48.641 1.00 64.49 235 ASN C N 1
ATOM 7207 C CA . ASN C 1 226 ? -6.150 12.256 49.391 1.00 65.42 235 ASN C CA 1
ATOM 7208 C C . ASN C 1 226 ? -6.143 13.764 49.174 1.00 69.82 235 ASN C C 1
ATOM 7209 O O . ASN C 1 226 ? -7.134 14.316 48.693 1.00 72.33 235 ASN C O 1
ATOM 7214 N N . ASP C 1 227 ? -5.028 14.422 49.492 1.00 69.17 236 ASP C N 1
ATOM 7215 C CA . ASP C 1 227 ? -4.926 15.879 49.331 1.00 73.76 236 ASP C CA 1
ATOM 7216 C C . ASP C 1 227 ? -4.809 16.306 47.863 1.00 73.91 236 ASP C C 1
ATOM 7217 O O . ASP C 1 227 ? -5.156 17.438 47.504 1.00 70.62 236 ASP C O 1
ATOM 7222 N N . GLU C 1 228 ? -4.335 15.388 47.023 1.00 74.89 237 GLU C N 1
ATOM 7223 C CA . GLU C 1 228 ? -4.172 15.658 45.597 1.00 73.56 237 GLU C CA 1
ATOM 7224 C C . GLU C 1 228 ? -5.493 15.533 44.830 1.00 67.88 237 GLU C C 1
ATOM 7225 O O . GLU C 1 228 ? -5.743 16.293 43.894 1.00 66.15 237 GLU C O 1
ATOM 7231 N N . THR C 1 229 ? -6.335 14.587 45.241 1.00 63.82 238 THR C N 1
ATOM 7232 C CA . THR C 1 229 ? -7.545 14.226 44.478 1.00 62.30 238 THR C CA 1
ATOM 7233 C C . THR C 1 229 ? -8.857 14.811 45.020 1.00 63.50 238 THR C C 1
ATOM 7234 O O . THR C 1 229 ? -9.898 14.714 44.366 1.00 61.30 238 THR C O 1
ATOM 7238 N N . ARG C 1 230 ? -8.805 15.394 46.215 1.00 59.40 239 ARG C N 1
ATOM 7239 C CA . ARG C 1 230 ? -9.972 16.011 46.836 1.00 61.61 239 ARG C CA 1
ATOM 7240 C C . ARG C 1 230 ? -10.429 17.225 46.040 1.00 61.87 239 ARG C C 1
ATOM 7241 O O . ARG C 1 230 ? -9.672 18.187 45.872 1.00 65.26 239 ARG C O 1
ATOM 7249 N N . SER C 1 231 ? -11.667 17.155 45.550 1.00 60.35 240 SER C N 1
ATOM 7250 C CA . SER C 1 231 ? -12.256 18.161 44.650 1.00 59.06 240 SER C CA 1
ATOM 7251 C C . SER C 1 231 ? -11.419 18.395 43.377 1.00 56.86 240 SER C C 1
ATOM 7252 O O . SER C 1 231 ? -11.340 19.522 42.867 1.00 58.81 240 SER C O 1
ATOM 7255 N N . ILE C 1 232 ? -10.789 17.319 42.892 1.00 54.10 241 ILE C N 1
ATOM 7256 C CA . ILE C 1 232 ? -10.098 17.293 41.593 1.00 54.78 241 ILE C CA 1
ATOM 7257 C C . ILE C 1 232 ? -11.074 17.594 40.424 1.00 54.52 241 ILE C C 1
ATOM 7258 O O . ILE C 1 232 ? -10.739 18.340 39.502 1.00 57.84 241 ILE C O 1
ATOM 7263 N N . ILE C 1 233 ? -12.286 17.042 40.501 1.00 52.73 242 ILE C N 1
ATOM 7264 C CA . ILE C 1 233 ? -13.295 17.236 39.482 1.00 48.14 242 ILE C CA 1
ATOM 7265 C C . ILE C 1 233 ? -14.163 18.432 39.877 1.00 50.43 242 ILE C C 1
ATOM 7266 O O . ILE C 1 233 ? -14.835 18.412 40.909 1.00 51.17 242 ILE C O 1
ATOM 7271 N N . THR C 1 234 ? -14.131 19.477 39.060 1.00 51.26 243 THR C N 1
ATOM 7272 C CA . THR C 1 234 ? -14.859 20.706 39.363 1.00 54.88 243 THR C CA 1
ATOM 7273 C C . THR C 1 234 ? -16.124 20.780 38.521 1.00 55.66 243 THR C C 1
ATOM 7274 O O . THR C 1 234 ? -16.348 19.931 37.659 1.00 55.75 243 THR C O 1
ATOM 7278 N N . VAL C 1 235 ? -16.957 21.784 38.785 1.00 57.40 244 VAL C N 1
ATOM 7279 C CA . VAL C 1 235 ? -18.138 22.028 37.965 1.00 62.19 244 VAL C CA 1
ATOM 7280 C C . VAL C 1 235 ? -17.733 22.508 36.557 1.00 64.79 244 VAL C C 1
ATOM 7281 O O . VAL C 1 235 ? -18.456 22.267 35.592 1.00 63.97 244 VAL C O 1
ATOM 7285 N N . ALA C 1 236 ? -16.567 23.153 36.451 1.00 64.20 245 ALA C N 1
ATOM 7286 C CA . ALA C 1 236 ? -16.017 23.586 35.168 1.00 63.64 245 ALA C CA 1
ATOM 7287 C C . ALA C 1 236 ? -15.582 22.402 34.299 1.00 65.46 245 ALA C C 1
ATOM 7288 O O . ALA C 1 236 ? -15.687 22.469 33.068 1.00 66.61 245 ALA C O 1
ATOM 7290 N N . ASP C 1 237 ? -15.099 21.333 34.938 1.00 57.29 246 ASP C N 1
ATOM 7291 C CA . ASP C 1 237 ? -14.818 20.073 34.245 1.00 57.33 246 ASP C CA 1
ATOM 7292 C C . ASP C 1 237 ? -16.107 19.395 33.784 1.00 57.22 246 ASP C C 1
ATOM 7293 O O . ASP C 1 237 ? -16.204 18.920 32.650 1.00 54.05 246 ASP C O 1
ATOM 7298 N N . LEU C 1 238 ? -17.091 19.347 34.677 1.00 55.79 247 LEU C N 1
ATOM 7299 C CA . LEU C 1 238 ? -18.317 18.611 34.410 1.00 55.08 247 LEU C CA 1
ATOM 7300 C C . LEU C 1 238 ? -19.170 19.296 33.349 1.00 55.65 247 LEU C C 1
ATOM 7301 O O . LEU C 1 238 ? -19.774 18.621 32.520 1.00 56.46 247 LEU C O 1
ATOM 7306 N N . THR C 1 239 ? -19.182 20.630 33.350 1.00 49.78 248 THR C N 1
ATOM 7307 C CA . THR C 1 239 ? -19.906 21.390 32.325 1.00 54.89 248 THR C CA 1
ATOM 7308 C C . THR C 1 239 ? -19.184 21.405 30.976 1.00 49.41 248 THR C C 1
ATOM 7309 O O . THR C 1 239 ? -19.710 21.937 30.002 1.00 54.88 248 THR C O 1
ATOM 7313 N N . ARG C 1 240 ? -17.985 20.827 30.931 1.00 48.36 249 ARG C N 1
ATOM 7314 C CA . ARG C 1 240 ? -17.273 20.618 29.675 1.00 50.68 249 ARG C CA 1
ATOM 7315 C C . ARG C 1 240 ? -17.794 19.389 28.935 1.00 51.75 249 ARG C C 1
ATOM 7316 O O . ARG C 1 240 ? -17.579 19.256 27.727 1.00 53.37 249 ARG C O 1
ATOM 7324 N N . MET C 1 241 ? -18.479 18.501 29.658 1.00 47.86 250 MET C N 1
ATOM 7325 C CA . MET C 1 241 ? -18.937 17.230 29.084 1.00 42.65 250 MET C CA 1
ATOM 7326 C C . MET C 1 241 ? -20.061 17.418 28.073 1.00 44.63 250 MET C C 1
ATOM 7327 O O . MET C 1 241 ? -20.718 18.468 28.049 1.00 46.37 250 MET C O 1
ATOM 7332 N N . LYS C 1 242 ? -20.243 16.411 27.217 1.00 46.33 251 LYS C N 1
ATOM 7333 C CA . LYS C 1 242 ? -21.313 16.391 26.210 1.00 47.86 251 LYS C CA 1
ATOM 7334 C C . LYS C 1 242 ? -22.681 16.373 26.875 1.00 41.35 251 LYS C C 1
ATOM 7335 O O . LYS C 1 242 ? -22.847 15.756 27.929 1.00 44.15 251 LYS C O 1
ATOM 7341 N N . PRO C 1 243 ? -23.659 17.064 26.270 1.00 42.20 252 PRO C N 1
ATOM 7342 C CA . PRO C 1 243 ? -25.044 16.966 26.714 1.00 41.26 252 PRO C CA 1
ATOM 7343 C C . PRO C 1 243 ? -25.529 15.517 26.811 1.00 44.90 252 PRO C C 1
ATOM 7344 O O . PRO C 1 243 ? -26.486 15.259 27.527 1.00 40.81 252 PRO C O 1
ATOM 7348 N N . THR C 1 244 ? -24.842 14.593 26.131 1.00 44.47 253 THR C N 1
ATOM 7349 C CA . THR C 1 244 ? -25.237 13.185 26.069 1.00 40.65 253 THR C CA 1
ATOM 7350 C C . THR C 1 244 ? -24.368 12.235 26.892 1.00 38.23 253 THR C C 1
ATOM 7351 O O . THR C 1 244 ? -24.625 11.034 26.917 1.00 36.42 253 THR C O 1
ATOM 7355 N N . ALA C 1 245 ? -23.350 12.756 27.572 1.00 40.58 254 ALA C N 1
ATOM 7356 C CA . ALA C 1 245 ? -22.367 11.899 28.252 1.00 36.19 254 ALA C CA 1
ATOM 7357 C C . ALA C 1 245 ? -22.793 11.333 29.638 1.00 34.79 254 ALA C C 1
ATOM 7358 O O . ALA C 1 245 ? -23.641 11.913 30.324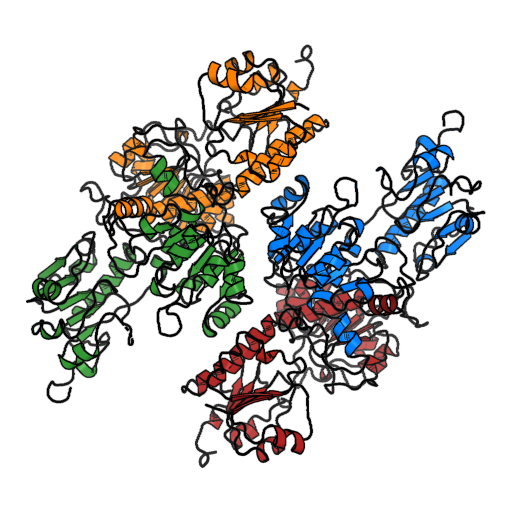 1.00 35.47 254 ALA C O 1
ATOM 7360 N N . LEU C 1 246 ? -22.189 10.205 30.018 1.00 34.71 255 LEU C N 1
ATOM 7361 C CA . LEU C 1 246 ? -22.437 9.548 31.309 1.00 36.92 255 LEU C CA 1
ATOM 7362 C C . LEU C 1 246 ? -21.246 9.622 32.269 1.00 40.97 255 LEU C C 1
ATOM 7363 O O . LEU C 1 246 ? -20.170 9.096 31.980 1.00 39.93 255 LEU C O 1
ATOM 7368 N N . PHE C 1 247 ? -21.459 10.249 33.429 1.00 40.91 256 PHE C N 1
ATOM 7369 C CA . PHE C 1 247 ? -20.454 10.240 34.504 1.00 40.27 256 PHE C CA 1
ATOM 7370 C C . PHE C 1 247 ? -20.686 9.089 35.506 1.00 40.31 256 PHE C C 1
ATOM 7371 O O . PHE C 1 247 ? -21.757 8.991 36.097 1.00 41.89 256 PHE C O 1
ATOM 7379 N N . VAL C 1 248 ? -19.688 8.229 35.693 1.00 34.09 257 VAL C N 1
ATOM 7380 C CA . VAL C 1 248 ? -19.757 7.132 36.673 1.00 36.43 257 VAL C CA 1
ATOM 7381 C C . VAL C 1 248 ? -18.740 7.257 37.836 1.00 45.33 257 VAL C C 1
ATOM 7382 O O . VAL C 1 248 ? -17.530 7.303 37.614 1.00 42.65 257 VAL C O 1
ATOM 7386 N N . ASN C 1 249 ? -19.242 7.268 39.072 1.00 40.27 258 ASN C N 1
ATOM 7387 C CA . ASN C 1 249 ? -18.374 7.288 40.253 1.00 41.25 258 ASN C CA 1
ATOM 7388 C C . ASN C 1 249 ? -18.741 6.201 41.259 1.00 40.07 258 ASN C C 1
ATOM 7389 O O . ASN C 1 249 ? -19.712 6.350 42.010 1.00 45.22 258 ASN C O 1
ATOM 7394 N N . THR C 1 250 ? -17.983 5.101 41.257 1.00 34.36 259 THR C N 1
ATOM 7395 C CA . THR C 1 250 ? -18.111 4.087 42.293 1.00 35.20 259 THR C CA 1
ATOM 7396 C C . THR C 1 250 ? -16.926 4.102 43.285 1.00 38.47 259 THR C C 1
ATOM 7397 O O . THR C 1 250 ? -16.686 3.109 43.976 1.00 40.58 259 THR C O 1
ATOM 7401 N N . SER C 1 251 ? -16.210 5.229 43.351 1.00 43.78 260 SER C N 1
ATOM 7402 C CA A SER C 1 251 ? -14.996 5.356 44.177 0.50 45.55 260 SER C CA 1
ATOM 7403 C CA B SER C 1 251 ? -15.011 5.325 44.188 0.50 45.97 260 SER C CA 1
ATOM 7404 C C . SER C 1 251 ? -15.278 5.972 45.551 1.00 42.95 260 SER C C 1
ATOM 7405 O O . SER C 1 251 ? -15.454 5.260 46.545 1.00 43.84 260 SER C O 1
ATOM 7410 N N . ARG C 1 252 ? -15.300 7.307 45.593 1.00 42.99 261 ARG C N 1
ATOM 7411 C CA . ARG C 1 252 ? -15.585 8.088 46.788 1.00 46.98 261 ARG C CA 1
ATOM 7412 C C . ARG C 1 252 ? -16.131 9.424 46.308 1.00 48.33 261 ARG C C 1
ATOM 7413 O O . ARG C 1 252 ? -15.650 9.976 45.319 1.00 51.93 261 ARG C O 1
ATOM 7421 N N . ALA C 1 253 ? -17.124 9.957 47.011 1.00 49.26 262 ALA C N 1
ATOM 7422 C CA . ALA C 1 253 ? -17.851 11.142 46.544 1.00 47.62 262 ALA C CA 1
ATOM 7423 C C . ALA C 1 253 ? -17.092 12.468 46.529 1.00 52.83 262 ALA C C 1
ATOM 7424 O O . ALA C 1 253 ? -17.511 13.411 45.837 1.00 55.23 262 ALA C O 1
ATOM 7426 N N . GLU C 1 254 ? -15.995 12.553 47.280 1.00 57.47 263 GLU C N 1
ATOM 7427 C CA . GLU C 1 254 ? -15.345 13.849 47.544 1.00 60.60 263 GLU C CA 1
ATOM 7428 C C . GLU C 1 254 ? -14.380 14.314 46.446 1.00 59.99 263 GLU C C 1
ATOM 7429 O O . GLU C 1 254 ? -13.935 15.470 46.455 1.00 57.36 263 GLU C O 1
ATOM 7435 N N . LEU C 1 255 ? -14.087 13.423 45.493 1.00 57.49 264 LEU C N 1
ATOM 7436 C CA . LEU C 1 255 ? -13.277 13.756 44.313 1.00 48.39 264 LEU C CA 1
ATOM 7437 C C . LEU C 1 255 ? -13.965 14.814 43.445 1.00 49.90 264 LEU C C 1
ATOM 7438 O O . LEU C 1 255 ? -13.316 15.537 42.672 1.00 52.44 264 LEU C O 1
ATOM 7443 N N . VAL C 1 256 ? -15.282 14.897 43.584 1.00 43.72 265 VAL C N 1
ATOM 7444 C CA . VAL C 1 256 ? -16.056 15.970 42.996 1.00 48.38 265 VAL C CA 1
ATOM 7445 C C . VAL C 1 256 ? -16.329 17.001 44.098 1.00 50.53 265 VAL C C 1
ATOM 7446 O O . VAL C 1 256 ? -16.650 16.641 45.230 1.00 53.05 265 VAL C O 1
ATOM 7450 N N . GLU C 1 257 ? -16.174 18.278 43.770 1.00 55.26 266 GLU C N 1
ATOM 7451 C CA . GLU C 1 257 ? -16.500 19.346 44.708 1.00 59.51 266 GLU C CA 1
ATOM 7452 C C . GLU C 1 257 ? -17.984 19.333 45.098 1.00 57.66 266 GLU C C 1
ATOM 7453 O O . GLU C 1 257 ? -18.844 18.942 44.302 1.00 58.34 266 GLU C O 1
ATOM 7459 N N . GLU C 1 258 ? -18.254 19.736 46.336 1.00 54.95 267 GLU C N 1
ATOM 7460 C CA . GLU C 1 258 ? -19.566 19.605 46.949 1.00 56.97 267 GLU C CA 1
ATOM 7461 C C . GLU C 1 258 ? -20.638 20.333 46.154 1.00 54.25 267 GLU C C 1
ATOM 7462 O O . GLU C 1 258 ? -20.409 21.455 45.692 1.00 49.33 267 GLU C O 1
ATOM 7468 N N . ASN C 1 259 ? -21.785 19.657 45.998 1.00 53.79 268 ASN C N 1
ATOM 7469 C CA A ASN C 1 259 ? -22.924 20.149 45.202 0.50 56.87 268 ASN C CA 1
ATOM 7470 C CA B ASN C 1 259 ? -22.926 20.111 45.178 0.50 56.91 268 ASN C CA 1
ATOM 7471 C C . ASN C 1 259 ? -22.576 20.441 43.725 1.00 57.55 268 ASN C C 1
ATOM 7472 O O . ASN C 1 259 ? -23.330 21.132 43.026 1.00 55.56 268 ASN C O 1
ATOM 7481 N N . GLY C 1 260 ? -21.438 19.915 43.265 1.00 51.97 269 GLY C N 1
ATOM 7482 C CA . GLY C 1 260 ? -20.924 20.204 41.930 1.00 54.69 269 GLY C CA 1
ATOM 7483 C C . GLY C 1 260 ? -21.668 19.406 40.888 1.00 53.70 269 GLY C C 1
ATOM 7484 O O . GLY C 1 260 ? -22.175 19.958 39.907 1.00 52.96 269 GLY C O 1
ATOM 7485 N N . MET C 1 261 ? -21.728 18.100 41.127 1.00 54.38 270 MET C N 1
ATOM 7486 C CA . MET C 1 261 ? -22.491 17.169 40.312 1.00 54.10 270 MET C CA 1
ATOM 7487 C C . MET C 1 261 ? -23.942 17.620 40.132 1.00 52.64 270 MET C C 1
ATOM 7488 O O . MET C 1 261 ? -24.446 17.653 39.011 1.00 51.79 270 MET C O 1
ATOM 7493 N N . VAL C 1 262 ? -24.582 17.998 41.236 1.00 48.25 271 VAL C N 1
ATOM 7494 C CA . VAL C 1 262 ? -25.940 18.550 41.233 1.00 47.96 271 VAL C CA 1
ATOM 7495 C C . VAL C 1 262 ? -26.081 19.782 40.317 1.00 48.18 271 VAL C C 1
ATOM 7496 O O . VAL C 1 262 ? -27.003 19.852 39.498 1.00 41.22 271 VAL C O 1
ATOM 7500 N N . THR C 1 263 ? -25.158 20.734 40.445 1.00 49.62 272 THR C N 1
ATOM 7501 C CA . THR C 1 263 ? -25.200 21.949 39.629 1.00 52.65 272 THR C CA 1
ATOM 7502 C C . THR C 1 263 ? -24.941 21.615 38.152 1.00 48.91 272 THR C C 1
ATOM 7503 O O . THR C 1 263 ? -25.683 22.069 37.282 1.00 51.73 272 THR C O 1
ATOM 7507 N N . ALA C 1 264 ? -23.913 20.800 37.901 1.00 41.89 273 ALA C N 1
ATOM 7508 C CA . ALA C 1 264 ? -23.589 20.294 36.562 1.00 46.89 273 ALA C CA 1
ATOM 7509 C C . ALA C 1 264 ? -24.790 19.643 35.857 1.00 47.57 273 ALA C C 1
ATOM 7510 O O . ALA C 1 264 ? -25.140 20.032 34.741 1.00 49.37 273 ALA C O 1
ATOM 7512 N N . LEU C 1 265 ? -25.427 18.689 36.534 1.00 43.68 274 LEU C N 1
ATOM 7513 C CA . LEU C 1 265 ? -26.558 17.953 35.997 1.00 41.10 274 LEU C CA 1
ATOM 7514 C C . LEU C 1 265 ? -27.805 18.805 35.809 1.00 46.91 274 LEU C C 1
ATOM 7515 O O . LEU C 1 265 ? -28.574 18.573 34.874 1.00 44.35 274 LEU C O 1
ATOM 7520 N N . ASN C 1 266 ? -28.006 19.786 36.690 1.00 46.89 275 ASN C N 1
ATOM 7521 C CA . ASN C 1 266 ? -29.091 20.749 36.515 1.00 52.06 275 ASN C CA 1
ATOM 7522 C C . ASN C 1 266 ? -28.912 21.669 35.300 1.00 52.76 275 ASN C C 1
ATOM 7523 O O . ASN C 1 266 ? -29.903 22.140 34.738 1.00 55.84 275 ASN C O 1
ATOM 7528 N N . ARG C 1 267 ? -27.666 21.901 34.884 1.00 45.83 276 ARG C N 1
ATOM 7529 C CA . ARG C 1 267 ? -27.410 22.702 33.680 1.00 55.87 276 ARG C CA 1
ATOM 7530 C C . ARG C 1 267 ? -27.424 21.894 32.374 1.00 55.18 276 ARG C C 1
ATOM 7531 O O . ARG C 1 267 ? -27.605 22.456 31.292 1.00 59.03 276 ARG C O 1
ATOM 7539 N N . GLY C 1 268 ? -27.231 20.583 32.478 1.00 52.31 277 GLY C N 1
ATOM 7540 C CA . GLY C 1 268 ? -27.371 19.691 31.329 1.00 51.32 277 GLY C CA 1
ATOM 7541 C C . GLY C 1 268 ? -26.097 19.079 30.765 1.00 47.76 277 GLY C C 1
ATOM 7542 O O . GLY C 1 268 ? -26.120 18.503 29.680 1.00 53.15 277 GLY C O 1
ATOM 7543 N N . ARG C 1 269 ? -24.982 19.216 31.478 1.00 43.33 278 ARG C N 1
ATOM 7544 C CA . ARG C 1 269 ? -23.697 18.644 31.057 1.00 43.08 278 ARG C CA 1
ATOM 7545 C C . ARG C 1 269 ? -22.983 18.120 32.308 1.00 40.73 278 ARG C C 1
ATOM 7546 O O . ARG C 1 269 ? -22.671 18.905 33.210 1.00 49.48 278 ARG C O 1
ATOM 7554 N N . PRO C 1 270 ? -22.765 16.792 32.413 1.00 45.55 279 PRO C N 1
ATOM 7555 C CA . PRO C 1 270 ? -23.188 15.676 31.554 1.00 45.01 279 PRO C CA 1
ATOM 7556 C C . PRO C 1 270 ? -24.701 15.466 31.516 1.00 45.68 279 PRO C C 1
ATOM 7557 O O . PRO C 1 270 ? -25.460 16.154 32.212 1.00 43.00 279 PRO C O 1
ATOM 7561 N N . GLY C 1 271 ? -25.141 14.532 30.685 1.00 46.30 280 GLY C N 1
ATOM 7562 C CA . GLY C 1 271 ? -26.563 14.269 30.572 1.00 41.62 280 GLY C CA 1
ATOM 7563 C C . GLY C 1 271 ? -27.068 13.370 31.674 1.00 41.23 280 GLY C C 1
ATOM 7564 O O . GLY C 1 271 ? -28.232 13.463 32.067 1.00 40.84 280 GLY C O 1
ATOM 7565 N N . MET C 1 272 ? -26.191 12.501 32.167 1.00 39.55 281 MET C N 1
ATOM 7566 C CA . MET C 1 272 ? -26.575 11.447 33.106 1.00 40.66 281 MET C CA 1
ATOM 7567 C C . MET C 1 272 ? -25.400 11.071 34.007 1.00 39.64 281 MET C C 1
ATOM 7568 O O . MET C 1 272 ? -24.240 11.193 33.609 1.00 40.30 281 MET C O 1
ATOM 7573 N N . ALA C 1 273 ? -25.712 10.624 35.227 1.00 38.66 282 ALA C N 1
ATOM 7574 C CA . ALA C 1 273 ? -24.716 10.046 36.123 1.00 35.83 282 ALA C CA 1
ATOM 7575 C C . ALA C 1 273 ? -25.140 8.682 36.685 1.00 34.96 282 ALA C C 1
ATOM 7576 O O . ALA C 1 273 ? -26.332 8.359 36.726 1.00 34.42 282 ALA C O 1
ATOM 7578 N N . ALA C 1 274 ? -24.149 7.883 37.072 1.00 35.66 283 ALA C N 1
ATOM 7579 C CA . ALA C 1 274 ? -24.351 6.643 37.828 1.00 37.95 283 ALA C CA 1
ATOM 7580 C C . ALA C 1 274 ? -23.408 6.616 39.037 1.00 38.97 283 ALA C C 1
ATOM 7581 O O . ALA C 1 274 ? -22.183 6.539 38.892 1.00 32.10 283 ALA C O 1
ATOM 7583 N N . ILE C 1 275 ? -24.005 6.666 40.224 1.00 35.04 284 ILE C N 1
ATOM 7584 C CA . ILE C 1 275 ? -23.315 6.971 41.472 1.00 36.48 284 ILE C CA 1
ATOM 7585 C C . ILE C 1 275 ? -23.601 5.880 42.506 1.00 36.08 284 ILE C C 1
ATOM 7586 O O . ILE C 1 275 ? -24.761 5.534 42.743 1.00 33.85 284 ILE C O 1
ATOM 7591 N N . ASP C 1 276 ? -22.536 5.346 43.103 1.00 31.46 285 ASP C N 1
ATOM 7592 C CA . ASP C 1 276 ? -22.612 4.291 44.124 1.00 35.54 285 ASP C CA 1
ATOM 7593 C C . ASP C 1 276 ? -22.180 4.851 45.480 1.00 34.95 285 ASP C C 1
ATOM 7594 O O . ASP C 1 276 ? -22.319 4.193 46.504 1.00 37.69 285 ASP C O 1
ATOM 7599 N N . VAL C 1 277 ? -21.629 6.055 45.474 1.00 36.29 286 VAL C N 1
ATOM 7600 C CA . VAL C 1 277 ? -20.914 6.572 46.642 1.00 41.06 286 VAL C CA 1
ATOM 7601 C C . VAL C 1 277 ? -21.342 7.980 46.975 1.00 39.46 286 VAL C C 1
ATOM 7602 O O . VAL C 1 277 ? -21.501 8.821 46.087 1.00 39.31 286 VAL C O 1
ATOM 7606 N N . PHE C 1 278 ? -21.540 8.234 48.270 1.00 36.53 287 PHE C N 1
ATOM 7607 C CA . PHE C 1 278 ? -22.075 9.516 48.737 1.00 43.16 287 PHE C CA 1
ATOM 7608 C C . PHE C 1 278 ? -21.259 10.037 49.927 1.00 40.60 287 PHE C C 1
ATOM 7609 O O . PHE C 1 278 ? -20.640 9.236 50.635 1.00 49.14 287 PHE C O 1
ATOM 7617 N N . GLU C 1 279 ? -21.239 11.359 50.120 1.00 44.95 288 GLU C N 1
ATOM 7618 C CA . GLU C 1 279 ? -20.544 11.990 51.267 1.00 50.42 288 GLU C CA 1
ATOM 7619 C C . GLU C 1 279 ? -20.963 11.389 52.615 1.00 51.63 288 GLU C C 1
ATOM 7620 O O . GLU C 1 279 ? -20.117 11.032 53.438 1.00 52.52 288 GLU C O 1
ATOM 7626 N N . THR C 1 280 ? -22.273 11.266 52.809 1.00 49.14 289 THR C N 1
ATOM 7627 C CA . THR C 1 280 ? -22.848 10.780 54.050 1.00 49.75 289 THR C CA 1
ATOM 7628 C C . THR C 1 280 ? -23.707 9.573 53.733 1.00 47.70 289 THR C C 1
ATOM 7629 O O . THR C 1 280 ? -24.674 9.687 52.997 1.00 51.83 289 THR C O 1
ATOM 7633 N N . GLU C 1 281 ? -23.356 8.420 54.290 1.00 42.72 290 GLU C N 1
ATOM 7634 C CA . GLU C 1 281 ? -24.104 7.193 54.053 1.00 44.28 290 GLU C CA 1
ATOM 7635 C C . GLU C 1 281 ? -24.611 6.592 55.367 1.00 46.79 290 GLU C C 1
ATOM 7636 O O . GLU C 1 281 ? -23.871 6.561 56.349 1.00 51.71 290 GLU C O 1
ATOM 7642 N N . PRO C 1 282 ? -25.872 6.117 55.405 1.00 47.77 291 PRO C N 1
ATOM 7643 C CA . PRO C 1 282 ? -26.980 6.201 54.444 1.00 43.58 291 PRO C CA 1
ATOM 7644 C C . PRO C 1 282 ? -27.458 7.620 54.133 1.00 43.76 291 PRO C C 1
ATOM 7645 O O . PRO C 1 282 ? -27.240 8.529 54.923 1.00 42.83 291 PRO C O 1
ATOM 7649 N N . ILE C 1 283 ? -28.085 7.786 52.969 1.00 44.65 292 ILE C N 1
ATOM 7650 C CA . ILE C 1 283 ? -28.700 9.052 52.552 1.00 43.98 292 ILE C CA 1
ATOM 7651 C C . ILE C 1 283 ? -30.218 9.003 52.800 1.00 47.53 292 ILE C C 1
ATOM 7652 O O . ILE C 1 283 ? -30.804 7.920 52.903 1.00 43.28 292 ILE C O 1
ATOM 7657 N N . LEU C 1 284 ? -30.850 10.171 52.895 1.00 50.45 293 LEU C N 1
ATOM 7658 C CA . LEU C 1 284 ? -32.310 10.245 53.040 1.00 50.39 293 LEU C CA 1
ATOM 7659 C C . LEU C 1 284 ? -33.014 10.240 51.676 1.00 47.13 293 LEU C C 1
ATOM 7660 O O . LEU C 1 284 ? -32.399 10.565 50.660 1.00 44.64 293 LEU C O 1
ATOM 7665 N N . GLN C 1 285 ? -34.303 9.890 51.658 1.00 41.46 294 GLN C N 1
ATOM 7666 C CA . GLN C 1 285 ? -35.091 9.875 50.414 1.00 42.73 294 GLN C CA 1
ATOM 7667 C C . GLN C 1 285 ? -35.141 11.225 49.662 1.00 44.17 294 GLN C C 1
ATOM 7668 O O . GLN C 1 285 ? -35.415 11.257 48.461 1.00 45.18 294 GLN C O 1
ATOM 7674 N N . GLY C 1 286 ? -34.863 12.321 50.373 1.00 41.15 295 GLY C N 1
ATOM 7675 C CA . GLY C 1 286 ? -34.899 13.666 49.800 1.00 40.33 295 GLY C CA 1
ATOM 7676 C C . GLY C 1 286 ? -33.531 14.161 49.378 1.00 41.96 295 GLY C C 1
ATOM 7677 O O . GLY C 1 286 ? -33.327 15.367 49.186 1.00 39.11 295 GLY C O 1
ATOM 7678 N N . HIS C 1 287 ? -32.586 13.228 49.252 1.00 38.99 296 HIS C N 1
ATOM 7679 C CA . HIS C 1 287 ? -31.225 13.542 48.827 1.00 43.76 296 HIS C CA 1
ATOM 7680 C C . HIS C 1 287 ? -31.309 14.120 47.418 1.00 44.43 296 HIS C C 1
ATOM 7681 O O . HIS C 1 287 ? -31.969 13.542 46.557 1.00 43.22 296 HIS C O 1
ATOM 7688 N N . THR C 1 288 ? -30.677 15.273 47.206 1.00 43.38 297 THR C N 1
ATOM 7689 C CA . THR C 1 288 ? -30.821 16.011 45.948 1.00 50.97 297 THR C CA 1
ATOM 7690 C C . THR C 1 288 ? -30.509 15.157 44.702 1.00 51.69 297 THR C C 1
ATOM 7691 O O . THR C 1 288 ? -31.305 15.144 43.758 1.00 53.26 297 THR C O 1
ATOM 7695 N N . LEU C 1 289 ? -29.384 14.435 44.731 1.00 46.04 298 LEU C N 1
ATOM 7696 C CA . LEU C 1 289 ? -29.003 13.486 43.669 1.00 43.35 298 LEU C CA 1
ATOM 7697 C C . LEU C 1 289 ? -30.029 12.403 43.448 1.00 41.02 298 LEU C C 1
ATOM 7698 O O . LEU C 1 289 ? -30.413 12.148 42.313 1.00 44.51 298 LEU C O 1
ATOM 7703 N N . LEU C 1 290 ? -30.456 11.764 44.537 1.00 40.42 299 LEU C N 1
ATOM 7704 C CA . LEU C 1 290 ? -31.488 10.728 44.508 1.00 39.44 299 LEU C CA 1
ATOM 7705 C C . LEU C 1 290 ? -32.808 11.213 43.901 1.00 39.50 299 LEU C C 1
ATOM 7706 O O . LEU C 1 290 ? -33.526 10.430 43.286 1.00 38.22 299 LEU C O 1
ATOM 7711 N N . ARG C 1 291 ? -33.114 12.500 44.064 1.00 39.83 300 ARG C N 1
ATOM 7712 C CA . ARG C 1 291 ? -34.327 13.091 43.483 1.00 45.29 300 ARG C CA 1
ATOM 7713 C C . ARG C 1 291 ? -34.272 13.239 41.954 1.00 44.85 300 ARG C C 1
ATOM 7714 O O . ARG C 1 291 ? -35.310 13.417 41.316 1.00 41.64 300 ARG C O 1
ATOM 7722 N N . MET C 1 292 ? -33.073 13.151 41.378 1.00 45.96 301 MET C N 1
ATOM 7723 C CA . MET C 1 292 ? -32.864 13.374 39.944 1.00 45.03 301 MET C CA 1
ATOM 7724 C C . MET C 1 292 ? -33.029 12.132 39.057 1.00 45.62 301 MET C C 1
ATOM 7725 O O . MET C 1 292 ? -32.367 11.108 39.253 1.00 41.37 301 MET C O 1
ATOM 7730 N N . GLU C 1 293 ? -33.916 12.276 38.072 1.00 47.47 302 GLU C N 1
ATOM 7731 C CA . GLU C 1 293 ? -34.214 11.306 37.012 1.00 49.03 302 GLU C CA 1
ATOM 7732 C C . GLU C 1 293 ? -32.970 10.772 36.282 1.00 43.68 302 GLU C C 1
ATOM 7733 O O . GLU C 1 293 ? -32.862 9.571 35.962 1.00 34.65 302 GLU C O 1
ATOM 7739 N N . ASN C 1 294 ? -32.030 11.675 36.035 1.00 38.32 303 ASN C N 1
ATOM 7740 C CA . ASN C 1 294 ? -30.828 11.360 35.281 1.00 38.04 303 ASN C CA 1
ATOM 7741 C C . ASN C 1 294 ? -29.606 11.120 36.165 1.00 41.86 303 ASN C C 1
ATOM 7742 O O . ASN C 1 294 ? -28.472 11.403 35.776 1.00 39.16 303 ASN C O 1
ATOM 7747 N N . CYS C 1 295 ? -29.856 10.633 37.373 1.00 41.40 304 CYS C N 1
ATOM 7748 C CA . CYS C 1 295 ? -28.807 10.088 38.210 1.00 41.26 304 CYS C CA 1
ATOM 7749 C C . CYS C 1 295 ? -29.289 8.755 38.764 1.00 37.63 304 CYS C C 1
ATOM 7750 O O . CYS C 1 295 ? -30.273 8.691 39.494 1.00 48.17 304 CYS C O 1
ATOM 7753 N N . ILE C 1 296 ? -28.624 7.684 38.366 1.00 34.48 305 ILE C N 1
ATOM 7754 C CA . ILE C 1 296 ? -28.935 6.349 38.877 1.00 31.14 305 ILE C CA 1
ATOM 7755 C C . ILE C 1 296 ? -28.104 6.151 40.136 1.00 32.50 305 ILE C C 1
ATOM 7756 O O . ILE C 1 296 ? -26.870 6.132 40.077 1.00 36.51 305 ILE C O 1
ATOM 7761 N N . CYS C 1 297 ? -28.777 6.057 41.278 1.00 32.86 306 CYS C N 1
ATOM 7762 C CA . CYS C 1 297 ? -28.090 5.951 42.567 1.00 31.40 306 CYS C CA 1
ATOM 7763 C C . CYS C 1 297 ? -28.225 4.553 43.157 1.00 33.30 306 CYS C C 1
ATOM 7764 O O . CYS C 1 297 ? -29.327 4.023 43.275 1.00 28.58 306 CYS C O 1
ATOM 7767 N N . THR C 1 298 ? -27.093 3.948 43.488 1.00 28.96 307 THR C N 1
ATOM 7768 C CA . THR C 1 298 ? -27.084 2.653 44.156 1.00 31.48 307 THR C CA 1
ATOM 7769 C C . THR C 1 298 ? -26.500 2.850 45.560 1.00 27.84 307 THR C C 1
ATOM 7770 O O . THR C 1 298 ? -25.661 3.727 45.753 1.00 29.13 307 THR C O 1
ATOM 7774 N N . PRO C 1 299 ? -26.934 2.036 46.536 1.00 30.10 308 PRO C N 1
ATOM 7775 C CA . PRO C 1 299 ? -26.521 2.278 47.932 1.00 31.12 308 PRO C CA 1
ATOM 7776 C C . PRO C 1 299 ? -25.186 1.623 48.377 1.00 31.60 308 PRO C C 1
ATOM 7777 O O . PRO C 1 299 ? -25.199 0.713 49.209 1.00 34.23 308 PRO C O 1
ATOM 7781 N N . HIS C 1 300 ? -24.069 2.100 47.830 1.00 33.59 309 HIS C N 1
ATOM 7782 C CA . HIS C 1 300 ? -22.725 1.548 48.090 1.00 33.97 309 HIS C CA 1
ATOM 7783 C C . HIS C 1 300 ? -22.706 0.011 48.050 1.00 33.03 309 HIS C C 1
ATOM 7784 O O . HIS C 1 300 ? -22.399 -0.639 49.044 1.00 34.14 309 HIS C O 1
ATOM 7791 N N . ILE C 1 301 ? -23.070 -0.570 46.910 1.00 33.06 310 ILE C N 1
ATOM 7792 C CA . ILE C 1 301 ? -23.138 -2.039 46.826 1.00 29.79 310 ILE C CA 1
ATOM 7793 C C . ILE C 1 301 ? -21.910 -2.645 46.125 1.00 28.05 310 ILE C C 1
ATOM 7794 O O . ILE C 1 301 ? -21.833 -3.864 45.941 1.00 34.99 310 ILE C O 1
ATOM 7799 N N . GLY C 1 302 ? -20.959 -1.781 45.766 1.00 34.01 311 GLY C N 1
ATOM 7800 C CA . GLY C 1 302 ? -19.718 -2.181 45.092 1.00 37.93 311 GLY C CA 1
ATOM 7801 C C . GLY C 1 302 ? -19.078 -3.436 45.653 1.00 43.72 311 GLY C C 1
ATOM 7802 O O . GLY C 1 302 ? -18.712 -4.335 44.899 1.00 39.23 311 GLY C O 1
ATOM 7803 N N . TYR C 1 303 ? -19.002 -3.523 46.982 1.00 39.82 312 TYR C N 1
ATOM 7804 C CA . TYR C 1 303 ? -18.367 -4.665 47.641 1.00 41.54 312 TYR C CA 1
ATOM 7805 C C . TYR C 1 303 ? -19.374 -5.591 48.296 1.00 40.20 312 TYR C C 1
ATOM 7806 O O . TYR C 1 303 ? -18.997 -6.581 48.917 1.00 41.53 312 TYR C O 1
ATOM 7815 N N . VAL C 1 304 ? -20.659 -5.277 48.147 1.00 36.21 313 VAL C N 1
ATOM 7816 C CA . VAL C 1 304 ? -21.700 -6.090 48.739 1.00 35.60 313 VAL C CA 1
ATOM 7817 C C . VAL C 1 304 ? -22.039 -7.182 47.756 1.00 39.96 313 VAL C C 1
ATOM 7818 O O . VAL C 1 304 ? -22.947 -7.053 46.933 1.00 41.45 313 VAL C O 1
ATOM 7822 N N . GLU C 1 305 ? -21.285 -8.267 47.855 1.00 40.39 314 GLU C N 1
ATOM 7823 C CA . GLU C 1 305 ? -21.393 -9.382 46.932 1.00 40.48 314 GLU C CA 1
ATOM 7824 C C . GLU C 1 305 ? -21.019 -10.640 47.708 1.00 43.13 314 GLU C C 1
ATOM 7825 O O . GLU C 1 305 ? -20.146 -10.596 48.573 1.00 46.24 314 GLU C O 1
ATOM 7831 N N . ARG C 1 306 ? -21.696 -11.743 47.404 1.00 43.81 315 ARG C N 1
ATOM 7832 C CA . ARG C 1 306 ? -21.565 -13.016 48.119 1.00 48.73 315 ARG C CA 1
ATOM 7833 C C . ARG C 1 306 ? -20.120 -13.528 48.263 1.00 52.09 315 ARG C C 1
ATOM 7834 O O . ARG C 1 306 ? -19.783 -14.134 49.276 1.00 51.93 315 ARG C O 1
ATOM 7842 N N . GLU C 1 307 ? -19.271 -13.230 47.278 1.00 52.89 316 GLU C N 1
ATOM 7843 C CA . GLU C 1 307 ? -17.875 -13.679 47.263 1.00 53.05 316 GLU C CA 1
ATOM 7844 C C . GLU C 1 307 ? -16.887 -12.690 47.861 1.00 52.48 316 GLU C C 1
ATOM 7845 O O . GLU C 1 307 ? -15.866 -13.111 48.412 1.00 57.00 316 GLU C O 1
ATOM 7851 N N . SER C 1 308 ? -17.150 -11.387 47.720 1.00 49.21 317 SER C N 1
ATOM 7852 C CA . SER C 1 308 ? -16.443 -10.404 48.522 1.00 45.14 317 SER C CA 1
ATOM 7853 C C . SER C 1 308 ? -16.702 -10.722 49.993 1.00 51.85 317 SER C C 1
ATOM 7854 O O . SER C 1 308 ? -15.757 -10.883 50.745 1.00 53.50 317 SER C O 1
ATOM 7857 N N . TYR C 1 309 ? -17.971 -10.891 50.367 1.00 49.70 318 TYR C N 1
ATOM 7858 C CA . TYR C 1 309 ? -18.353 -11.154 51.759 1.00 51.34 318 TYR C CA 1
ATOM 7859 C C . TYR C 1 309 ? -17.744 -12.417 52.372 1.00 52.56 318 TYR C C 1
ATOM 7860 O O . TYR C 1 309 ? -17.258 -12.366 53.498 1.00 53.56 318 TYR C O 1
ATOM 7869 N N . GLU C 1 310 ? -17.745 -13.530 51.639 1.00 53.54 319 GLU C N 1
ATOM 7870 C CA . GLU C 1 310 ? -17.148 -14.780 52.138 1.00 56.51 319 GLU C CA 1
ATOM 7871 C C . GLU C 1 310 ? -15.657 -14.622 52.422 1.00 56.85 319 GLU C C 1
ATOM 7872 O O . GLU C 1 310 ? -15.151 -15.088 53.446 1.00 59.49 319 GLU C O 1
ATOM 7878 N N . MET C 1 311 ? -14.978 -13.922 51.529 1.00 56.83 320 MET C N 1
ATOM 7879 C CA . MET C 1 311 ? -13.554 -13.716 51.639 1.00 59.11 320 MET C CA 1
ATOM 7880 C C . MET C 1 311 ? -13.210 -12.609 52.641 1.00 60.97 320 MET C C 1
ATOM 7881 O O . MET C 1 311 ? -12.449 -12.859 53.575 1.00 63.47 320 MET C O 1
ATOM 7886 N N . TYR C 1 312 ? -13.774 -11.410 52.449 1.00 60.04 321 TYR C N 1
ATOM 7887 C CA . TYR C 1 312 ? -13.523 -10.229 53.303 1.00 54.82 321 TYR C CA 1
ATOM 7888 C C . TYR C 1 312 ? -13.736 -10.499 54.799 1.00 53.93 321 TYR C C 1
ATOM 7889 O O . TYR C 1 312 ? -12.939 -10.064 55.628 1.00 53.78 321 TYR C O 1
ATOM 7898 N N . PHE C 1 313 ? -14.802 -11.231 55.122 1.00 52.98 322 PHE C N 1
ATOM 7899 C CA . PHE C 1 313 ? -15.120 -11.604 56.500 1.00 54.66 322 PHE C CA 1
ATOM 7900 C C . PHE C 1 313 ? -14.441 -12.897 56.939 1.00 57.15 322 PHE C C 1
ATOM 7901 O O . PHE C 1 313 ? -14.352 -13.175 58.136 1.00 57.09 322 PHE C O 1
ATOM 7909 N N . GLY C 1 314 ? -13.997 -13.699 55.975 1.00 54.47 323 GLY C N 1
ATOM 7910 C CA . GLY C 1 314 ? -13.222 -14.899 56.272 1.00 50.03 323 GLY C CA 1
ATOM 7911 C C . GLY C 1 314 ? -11.882 -14.480 56.832 1.00 49.42 323 GLY C C 1
ATOM 7912 O O . GLY C 1 314 ? -11.428 -15.008 57.839 1.00 55.14 323 GLY C O 1
ATOM 7913 N N . ILE C 1 315 ? -11.275 -13.493 56.187 1.00 46.86 324 ILE C N 1
ATOM 7914 C CA . ILE C 1 315 ? -10.016 -12.931 56.631 1.00 47.69 324 ILE C CA 1
ATOM 7915 C C . ILE C 1 315 ? -10.158 -12.203 57.987 1.00 53.60 324 ILE C C 1
ATOM 7916 O O . ILE C 1 315 ? -9.357 -12.438 58.892 1.00 53.38 324 ILE C O 1
ATOM 7921 N N . ALA C 1 316 ? -11.193 -11.369 58.138 1.00 52.17 325 ALA C N 1
ATOM 7922 C CA . ALA C 1 316 ? -11.397 -10.581 59.370 1.00 44.93 325 ALA C CA 1
ATOM 7923 C C . ALA C 1 316 ? -11.672 -11.419 60.618 1.00 44.01 325 ALA C C 1
ATOM 7924 O O . ALA C 1 316 ? -11.286 -11.036 61.734 1.00 45.73 325 ALA C O 1
ATOM 7926 N N . PHE C 1 317 ? -12.334 -12.556 60.432 1.00 35.90 326 PHE C N 1
ATOM 7927 C CA . PHE C 1 317 ? -12.629 -13.452 61.528 1.00 44.45 326 PHE C CA 1
ATOM 7928 C C . PHE C 1 317 ? -11.396 -14.288 61.888 1.00 54.37 326 PHE C C 1
ATOM 7929 O O . PHE C 1 317 ? -11.128 -14.544 63.071 1.00 52.75 326 PHE C O 1
ATOM 7937 N N . GLN C 1 318 ? -10.661 -14.718 60.862 1.00 55.45 327 GLN C N 1
ATOM 7938 C CA . GLN C 1 318 ? -9.439 -15.499 61.055 1.00 55.76 327 GLN C CA 1
ATOM 7939 C C . GLN C 1 318 ? -8.344 -14.633 61.662 1.00 52.68 327 GLN C C 1
ATOM 7940 O O . GLN C 1 318 ? -7.551 -15.124 62.451 1.00 56.61 327 GLN C O 1
ATOM 7946 N N . ASN C 1 319 ? -8.310 -13.350 61.302 1.00 51.94 328 ASN C N 1
ATOM 7947 C CA . ASN C 1 319 ? -7.397 -12.402 61.931 1.00 53.34 328 ASN C CA 1
ATOM 7948 C C . ASN C 1 319 ? -7.587 -12.294 63.452 1.00 56.30 328 ASN C C 1
ATOM 7949 O O . ASN C 1 319 ? -6.600 -12.193 64.181 1.00 52.15 328 ASN C O 1
ATOM 7954 N N . ILE C 1 320 ? -8.844 -12.333 63.906 1.00 55.17 329 ILE C N 1
ATOM 7955 C CA . ILE C 1 320 ? -9.192 -12.386 65.331 1.00 55.51 329 ILE C CA 1
ATOM 7956 C C . ILE C 1 320 ? -8.700 -13.700 65.921 1.00 59.46 329 ILE C C 1
ATOM 7957 O O . ILE C 1 320 ? -8.135 -13.726 67.018 1.00 62.26 329 ILE C O 1
ATOM 7962 N N . LEU C 1 321 ? -8.911 -14.785 65.183 1.00 60.40 330 LEU C N 1
ATOM 7963 C CA . LEU C 1 321 ? -8.482 -16.105 65.632 1.00 61.12 330 LEU C CA 1
ATOM 7964 C C . LEU C 1 321 ? -6.958 -16.250 65.703 1.00 58.68 330 LEU C C 1
ATOM 7965 O O . LEU C 1 321 ? -6.456 -16.874 66.633 1.00 63.32 330 LEU C O 1
ATOM 7970 N N . ASP C 1 322 ? -6.231 -15.661 64.750 1.00 56.59 331 ASP C N 1
ATOM 7971 C CA A ASP C 1 322 ? -4.774 -15.738 64.801 0.50 59.89 331 ASP C CA 1
ATOM 7972 C CA B ASP C 1 322 ? -4.765 -15.679 64.749 0.50 56.53 331 ASP C CA 1
ATOM 7973 C C . ASP C 1 322 ? -4.166 -14.829 65.872 1.00 61.06 331 ASP C C 1
ATOM 7974 O O . ASP C 1 322 ? -3.110 -15.149 66.420 1.00 63.05 331 ASP C O 1
ATOM 7983 N N . ILE C 1 323 ? -4.849 -13.729 66.194 1.00 62.55 332 ILE C N 1
ATOM 7984 C CA . ILE C 1 323 ? -4.382 -12.796 67.225 1.00 59.24 332 ILE C CA 1
ATOM 7985 C C . ILE C 1 323 ? -4.493 -13.397 68.628 1.00 57.42 332 ILE C C 1
ATOM 7986 O O . ILE C 1 323 ? -3.659 -13.132 69.495 1.00 60.49 332 ILE C O 1
ATOM 7991 N N . LEU C 1 324 ? -5.493 -14.253 68.823 1.00 54.83 333 LEU C N 1
ATOM 7992 C CA . LEU C 1 324 ? -5.664 -14.963 70.072 1.00 54.69 333 LEU C CA 1
ATOM 7993 C C . LEU C 1 324 ? -4.756 -16.194 70.107 1.00 62.32 333 LEU C C 1
ATOM 7994 O O . LEU C 1 324 ? -5.049 -17.168 70.814 1.00 65.88 333 LEU C O 1
ATOM 7999 N N . GLN C 1 325 ? -3.676 -16.152 69.320 1.00 62.02 334 GLN C N 1
ATOM 8000 C CA . GLN C 1 325 ? -2.638 -17.187 69.297 1.00 62.12 334 GLN C CA 1
ATOM 8001 C C . GLN C 1 325 ? -1.244 -16.560 69.245 1.00 62.11 334 GLN C C 1
ATOM 8002 O O . GLN C 1 325 ? -0.261 -17.243 68.949 1.00 66.45 334 GLN C O 1
ATOM 8008 N N . GLY C 1 326 ? -1.155 -15.254 69.485 1.00 60.86 335 GLY C N 1
ATOM 8009 C CA . GLY C 1 326 ? 0.132 -14.549 69.458 1.00 61.96 335 GLY C CA 1
ATOM 8010 C C . GLY C 1 326 ? 0.670 -14.262 68.064 1.00 64.14 335 GLY C C 1
ATOM 8011 O O . GLY C 1 326 ? 1.653 -13.529 67.907 1.00 65.30 335 GLY C O 1
ATOM 8012 N N . ASN C 1 327 ? 0.025 -14.850 67.057 1.00 65.97 336 ASN C N 1
ATOM 8013 C CA . ASN C 1 327 ? 0.285 -14.576 65.644 1.00 60.30 336 ASN C CA 1
ATOM 8014 C C . ASN C 1 327 ? -0.252 -13.185 65.308 1.00 58.72 336 ASN C C 1
ATOM 8015 O O . ASN C 1 327 ? -1.460 -12.977 65.288 1.00 60.71 336 ASN C O 1
ATOM 8020 N N . VAL C 1 328 ? 0.655 -12.241 65.046 1.00 56.74 337 VAL C N 1
ATOM 8021 C CA . VAL C 1 328 ? 0.305 -10.813 64.975 1.00 54.09 337 VAL C CA 1
ATOM 8022 C C . VAL C 1 328 ? 0.632 -10.126 63.646 1.00 54.23 337 VAL C C 1
ATOM 8023 O O . VAL C 1 328 ? 0.832 -8.902 63.597 1.00 50.66 337 VAL C O 1
ATOM 8027 N N . ASP C 1 329 ? 0.663 -10.912 62.572 1.00 59.55 338 ASP C N 1
ATOM 8028 C CA . ASP C 1 329 ? 1.027 -10.418 61.237 1.00 61.28 338 ASP C CA 1
ATOM 8029 C C . ASP C 1 329 ? 0.144 -9.279 60.718 1.00 61.32 338 ASP C C 1
ATOM 8030 O O . ASP C 1 329 ? 0.640 -8.337 60.086 1.00 59.42 338 ASP C O 1
ATOM 8035 N N . SER C 1 330 ? -1.152 -9.361 61.018 1.00 59.80 339 SER C N 1
ATOM 8036 C CA . SER C 1 330 ? -2.153 -8.423 60.500 1.00 56.86 339 SER C CA 1
ATOM 8037 C C . SER C 1 330 ? -2.296 -7.118 61.291 1.00 57.81 339 SER C C 1
ATOM 8038 O O . SER C 1 330 ? -3.128 -6.278 60.951 1.00 58.65 339 SER C O 1
ATOM 8041 N N . VAL C 1 331 ? -1.490 -6.936 62.334 1.00 51.71 340 VAL C N 1
ATOM 8042 C CA . VAL C 1 331 ? -1.619 -5.753 63.175 1.00 48.85 340 VAL C CA 1
ATOM 8043 C C . VAL C 1 331 ? -1.008 -4.539 62.496 1.00 52.26 340 VAL C C 1
ATOM 8044 O O . VAL C 1 331 ? 0.211 -4.418 62.384 1.00 54.32 340 VAL C O 1
ATOM 8048 N N . ALA C 1 332 ? -1.879 -3.637 62.058 1.00 53.24 341 ALA C N 1
ATOM 8049 C CA . ALA C 1 332 ? -1.473 -2.416 61.385 1.00 54.17 341 ALA C CA 1
ATOM 8050 C C . ALA C 1 332 ? -0.747 -1.448 62.317 1.00 56.24 341 ALA C C 1
ATOM 8051 O O . ALA C 1 332 ? 0.020 -0.590 61.859 1.00 57.01 341 ALA C O 1
ATOM 8053 N N . ASN C 1 333 ? -0.996 -1.584 63.619 1.00 55.69 342 ASN C N 1
ATOM 8054 C CA . ASN C 1 333 ? -0.340 -0.744 64.618 1.00 55.72 342 ASN C CA 1
ATOM 8055 C C . ASN C 1 333 ? 0.470 -1.570 65.640 1.00 58.78 342 ASN C C 1
ATOM 8056 O O . ASN C 1 333 ? -0.031 -1.910 66.716 1.00 53.57 342 ASN C O 1
ATOM 8061 N N . PRO C 1 334 ? 1.729 -1.917 65.287 1.00 59.45 343 PRO C N 1
ATOM 8062 C CA . PRO C 1 334 ? 2.544 -2.800 66.133 1.00 57.96 343 PRO C CA 1
ATOM 8063 C C . PRO C 1 334 ? 2.925 -2.200 67.491 1.00 53.60 343 PRO C C 1
ATOM 8064 O O . PRO C 1 334 ? 3.055 -2.944 68.458 1.00 54.37 343 PRO C O 1
ATOM 8068 N N . THR C 1 335 ? 3.067 -0.873 67.548 1.00 54.27 344 THR C N 1
ATOM 8069 C CA . THR C 1 335 ? 3.353 -0.120 68.780 1.00 57.46 344 THR C CA 1
ATOM 8070 C C . THR C 1 335 ? 2.296 -0.345 69.879 1.00 62.07 344 THR C C 1
ATOM 8071 O O . THR C 1 335 ? 2.590 -0.211 71.066 1.00 62.55 344 THR C O 1
ATOM 8075 N N . ALA C 1 336 ? 1.074 -0.700 69.483 1.00 62.12 345 ALA C N 1
ATOM 8076 C CA . ALA C 1 336 ? 0.001 -1.016 70.433 1.00 62.52 345 ALA C CA 1
ATOM 8077 C C . ALA C 1 336 ? 0.256 -2.285 71.258 1.00 59.43 345 ALA C C 1
ATOM 8078 O O . ALA C 1 336 ? -0.343 -2.464 72.323 1.00 59.58 345 ALA C O 1
ATOM 8080 N N . LEU C 1 337 ? 1.139 -3.155 70.770 1.00 57.63 346 LEU C N 1
ATOM 8081 C CA . LEU C 1 337 ? 1.545 -4.353 71.515 1.00 60.14 346 LEU C CA 1
ATOM 8082 C C . LEU C 1 337 ? 2.623 -4.074 72.595 1.00 63.81 346 LEU C C 1
ATOM 8083 O O . LEU C 1 337 ? 2.859 -4.910 73.475 1.00 61.60 346 LEU C O 1
ATOM 8088 N N . ALA C 1 338 ? 3.268 -2.907 72.514 1.00 63.19 347 ALA C N 1
ATOM 8089 C CA . ALA C 1 338 ? 4.276 -2.468 73.495 1.00 64.55 347 ALA C CA 1
ATOM 8090 C C . ALA C 1 338 ? 3.651 -2.226 74.878 1.00 66.25 347 ALA C C 1
ATOM 8091 O O . ALA C 1 338 ? 2.464 -1.892 74.956 1.00 65.21 347 ALA C O 1
ATOM 8093 N N . PRO C 1 339 ? 4.436 -2.412 75.972 1.00 67.93 348 PRO C N 1
ATOM 8094 C CA . PRO C 1 339 ? 3.919 -2.204 77.336 1.00 63.55 348 PRO C CA 1
ATOM 8095 C C . PRO C 1 339 ? 3.381 -0.794 77.576 1.00 60.64 348 PRO C C 1
ATOM 8096 O O . PRO C 1 339 ? 3.917 0.179 77.032 1.00 50.82 348 PRO C O 1
ATOM 8100 N N . ALA C 1 340 ? 2.329 -0.699 78.389 1.00 62.05 349 ALA C N 1
ATOM 8101 C CA . ALA C 1 340 ? 1.665 0.572 78.699 1.00 67.00 349 ALA C CA 1
ATOM 8102 C C . ALA C 1 340 ? 2.636 1.653 79.172 1.00 71.55 349 ALA C C 1
ATOM 8103 O O . ALA C 1 340 ? 2.455 2.836 78.866 1.00 70.62 349 ALA C O 1
ATOM 8105 N N . LEU C 1 341 ? 3.665 1.211 79.899 1.00 76.21 350 LEU C N 1
ATOM 8106 C CA . LEU C 1 341 ? 4.745 2.045 80.430 1.00 81.46 350 LEU C CA 1
ATOM 8107 C C . LEU C 1 341 ? 5.532 2.841 79.392 1.00 85.93 350 LEU C C 1
ATOM 8108 O O . LEU C 1 341 ? 5.933 3.976 79.656 1.00 87.32 350 LEU C O 1
ATOM 8113 N N . ILE C 1 342 ? 5.759 2.242 78.225 1.00 90.10 351 ILE C N 1
ATOM 8114 C CA . ILE C 1 342 ? 6.600 2.858 77.195 1.00 94.31 351 ILE C CA 1
ATOM 8115 C C . ILE C 1 342 ? 5.781 3.529 76.077 1.00 94.25 351 ILE C C 1
ATOM 8116 O O . ILE C 1 342 ? 6.168 4.590 75.573 1.00 96.42 351 ILE C O 1
ATOM 8121 N N . ARG C 1 343 ? 4.648 2.921 75.715 1.00 93.23 352 ARG C N 1
ATOM 8122 C CA . ARG C 1 343 ? 3.763 3.465 74.673 1.00 90.32 352 ARG C CA 1
ATOM 8123 C C . ARG C 1 343 ? 2.971 4.689 75.155 1.00 92.73 352 ARG C C 1
ATOM 8124 O O . ARG C 1 343 ? 2.929 4.996 76.351 1.00 93.39 352 ARG C O 1
ATOM 8132 N N . SER D 1 2 ? 13.662 22.189 47.419 1.00 61.01 11 SER D N 1
ATOM 8133 C CA . SER D 1 2 ? 13.675 22.947 46.133 1.00 57.45 11 SER D CA 1
ATOM 8134 C C . SER D 1 2 ? 15.050 22.918 45.472 1.00 54.69 11 SER D C 1
ATOM 8135 O O . SER D 1 2 ? 16.033 23.388 46.043 1.00 52.72 11 SER D O 1
ATOM 8138 N N . LEU D 1 3 ? 15.104 22.370 44.262 1.00 51.25 12 LEU D N 1
ATOM 8139 C CA . LEU D 1 3 ? 16.336 22.320 43.486 1.00 50.44 12 LEU D CA 1
ATOM 8140 C C . LEU D 1 3 ? 16.282 23.331 42.353 1.00 50.86 12 LEU D C 1
ATOM 8141 O O . LEU D 1 3 ? 15.205 23.683 41.873 1.00 50.14 12 LEU D O 1
ATOM 8146 N N . LYS D 1 4 ? 17.449 23.810 41.940 1.00 52.20 13 LYS D N 1
ATOM 8147 C CA . LYS D 1 4 ? 17.557 24.511 40.685 1.00 52.78 13 LYS D CA 1
ATOM 8148 C C . LYS D 1 4 ? 17.694 23.446 39.596 1.00 51.58 13 LYS D C 1
ATOM 8149 O O . LYS D 1 4 ? 18.630 22.634 39.597 1.00 50.19 13 LYS D O 1
ATOM 8155 N N . ILE D 1 5 ? 16.721 23.442 38.688 1.00 50.90 14 ILE D N 1
ATOM 8156 C CA . ILE D 1 5 ? 16.678 22.494 37.581 1.00 44.63 14 ILE D CA 1
ATOM 8157 C C . ILE D 1 5 ? 16.850 23.272 36.284 1.00 44.60 14 ILE D C 1
ATOM 8158 O O . ILE D 1 5 ? 16.320 24.368 36.145 1.00 43.86 14 ILE D O 1
ATOM 8163 N N . ALA D 1 6 ? 17.635 22.736 35.356 1.00 43.32 15 ALA D N 1
ATOM 8164 C CA . ALA D 1 6 ? 17.701 23.318 34.028 1.00 41.59 15 ALA D CA 1
ATOM 8165 C C . ALA D 1 6 ? 17.396 22.269 32.976 1.00 39.93 15 ALA D C 1
ATOM 8166 O O . ALA D 1 6 ? 17.864 21.124 33.066 1.00 39.31 15 ALA D O 1
ATOM 8168 N N . VAL D 1 7 ? 16.589 22.675 31.998 1.00 41.92 16 VAL D N 1
ATOM 8169 C CA . VAL D 1 7 ? 16.305 21.870 30.823 1.00 39.00 16 VAL D CA 1
ATOM 8170 C C . VAL D 1 7 ? 17.025 22.503 29.638 1.00 32.91 16 VAL D C 1
ATOM 8171 O O . VAL D 1 7 ? 16.831 23.687 29.328 1.00 34.85 16 VAL D O 1
ATOM 8175 N N . LEU D 1 8 ? 17.856 21.695 28.987 1.00 34.13 17 LEU D N 1
ATOM 8176 C CA . LEU D 1 8 ? 18.687 22.135 27.876 1.00 35.55 17 LEU D CA 1
ATOM 8177 C C . LEU D 1 8 ? 18.078 21.844 26.495 1.00 41.05 17 LEU D C 1
ATOM 8178 O O . LEU D 1 8 ? 17.362 20.858 26.334 1.00 39.08 17 LEU D O 1
ATOM 8183 N N . ASP D 1 9 ? 18.399 22.703 25.519 1.00 36.87 18 ASP D N 1
ATOM 8184 C CA . ASP D 1 9 ? 18.162 22.466 24.077 1.00 40.76 18 ASP D CA 1
ATOM 8185 C C . ASP D 1 9 ? 16.686 22.354 23.649 1.00 40.32 18 ASP D C 1
ATOM 8186 O O . ASP D 1 9 ? 16.361 21.574 22.754 1.00 40.19 18 ASP D O 1
ATOM 8191 N N . ASP D 1 10 ? 15.801 23.122 24.274 1.00 33.03 19 ASP D N 1
ATOM 8192 C CA . ASP D 1 10 ? 14.378 23.077 23.917 1.00 35.43 19 ASP D CA 1
ATOM 8193 C C . ASP D 1 10 ? 14.068 24.180 22.899 1.00 33.25 19 ASP D C 1
ATOM 8194 O O . ASP D 1 10 ? 13.566 25.249 23.266 1.00 29.67 19 ASP D O 1
ATOM 8199 N N . TYR D 1 11 ? 14.347 23.911 21.621 1.00 31.93 20 TYR D N 1
ATOM 8200 C CA . TYR D 1 11 ? 14.353 24.970 20.579 1.00 30.65 20 TYR D CA 1
ATOM 8201 C C . TYR D 1 11 ? 13.057 25.750 20.408 1.00 32.54 20 TYR D C 1
ATOM 8202 O O . TYR D 1 11 ? 13.094 26.953 20.159 1.00 38.02 20 TYR D O 1
ATOM 8211 N N . GLN D 1 12 ? 11.922 25.068 20.543 1.00 32.84 21 GLN D N 1
ATOM 8212 C CA . GLN D 1 12 ? 10.610 25.700 20.358 1.00 32.29 21 GLN D CA 1
ATOM 8213 C C . GLN D 1 12 ? 9.920 26.076 21.667 1.00 34.80 21 GLN D C 1
ATOM 8214 O O . GLN D 1 12 ? 8.770 26.517 21.658 1.00 34.09 21 GLN D O 1
ATOM 8220 N N . ASP D 1 13 ? 10.645 25.921 22.779 1.00 37.99 22 ASP D N 1
ATOM 8221 C CA . ASP D 1 13 ? 10.170 26.297 24.116 1.00 36.97 22 ASP D CA 1
ATOM 8222 C C . ASP D 1 13 ? 8.873 25.544 24.461 1.00 34.33 22 ASP D C 1
ATOM 8223 O O . ASP D 1 13 ? 7.902 26.115 24.959 1.00 34.23 22 ASP D O 1
ATOM 8228 N N . ALA D 1 14 ? 8.883 24.246 24.172 1.00 29.47 23 ALA D N 1
ATOM 8229 C CA . ALA D 1 14 ? 7.699 23.409 24.319 1.00 34.02 23 ALA D CA 1
ATOM 8230 C C . ALA D 1 14 ? 7.542 22.834 25.714 1.00 29.42 23 ALA D C 1
ATOM 8231 O O . ALA D 1 14 ? 6.418 22.670 26.189 1.00 32.40 23 ALA D O 1
ATOM 8233 N N . VAL D 1 15 ? 8.668 22.538 26.361 1.00 30.06 24 VAL D N 1
ATOM 8234 C CA . VAL D 1 15 ? 8.673 21.832 27.644 1.00 31.75 24 VAL D CA 1
ATOM 8235 C C . VAL D 1 15 ? 7.822 22.519 28.726 1.00 32.59 24 VAL D C 1
ATOM 8236 O O . VAL D 1 15 ? 7.088 21.859 29.456 1.00 32.30 24 VAL D O 1
ATOM 8240 N N . ARG D 1 16 ? 7.883 23.844 28.789 1.00 32.98 25 ARG D N 1
ATOM 8241 C CA . ARG D 1 16 ? 7.202 24.578 29.858 1.00 38.55 25 ARG D CA 1
ATOM 8242 C C . ARG D 1 16 ? 5.682 24.653 29.664 1.00 40.98 25 ARG D C 1
ATOM 8243 O O . ARG D 1 16 ? 4.936 24.922 30.610 1.00 36.57 25 ARG D O 1
ATOM 8251 N N . LYS D 1 17 ? 5.230 24.382 28.442 1.00 41.89 26 LYS D N 1
ATOM 8252 C CA . LYS D 1 17 ? 3.808 24.420 28.115 1.00 37.92 26 LYS D CA 1
ATOM 8253 C C . LYS D 1 17 ? 3.168 23.032 28.215 1.00 32.22 26 LYS D C 1
ATOM 8254 O O . LYS D 1 17 ? 1.973 22.878 27.979 1.00 41.20 26 LYS D O 1
ATOM 8260 N N . LEU D 1 18 ? 3.959 22.028 28.590 1.00 35.54 27 LEU D N 1
ATOM 8261 C CA . LEU D 1 18 ? 3.448 20.658 28.755 1.00 34.24 27 LEU D CA 1
ATOM 8262 C C . LEU D 1 18 ? 2.649 20.511 30.047 1.00 40.67 27 LEU D C 1
ATOM 8263 O O . LEU D 1 18 ? 2.919 21.211 31.022 1.00 38.76 27 LEU D O 1
ATOM 8268 N N . ASP D 1 19 ? 1.661 19.616 30.048 1.00 44.14 28 ASP D N 1
ATOM 8269 C CA A ASP D 1 19 ? 0.881 19.366 31.254 0.50 46.02 28 ASP D CA 1
ATOM 8270 C CA B ASP D 1 19 ? 0.876 19.309 31.253 0.50 44.50 28 ASP D CA 1
ATOM 8271 C C . ASP D 1 19 ? 1.770 18.830 32.383 1.00 46.49 28 ASP D C 1
ATOM 8272 O O . ASP D 1 19 ? 1.605 19.226 33.535 1.00 49.38 28 ASP D O 1
ATOM 8281 N N . CYS D 1 20 ? 2.729 17.973 32.033 1.00 44.18 29 CYS D N 1
ATOM 8282 C CA . CYS D 1 20 ? 3.639 17.346 32.996 1.00 45.30 29 CYS D CA 1
ATOM 8283 C C . CYS D 1 20 ? 4.704 18.283 33.571 1.00 46.71 29 CYS D C 1
ATOM 8284 O O . CYS D 1 20 ? 5.495 17.862 34.414 1.00 45.68 29 CYS D O 1
ATOM 8287 N N . PHE D 1 21 ? 4.734 19.534 33.105 1.00 45.56 30 PHE D N 1
ATOM 8288 C CA . PHE D 1 21 ? 5.677 20.534 33.611 1.00 44.02 30 PHE D CA 1
ATOM 8289 C C . PHE D 1 21 ? 5.381 20.913 35.061 1.00 48.02 30 PHE D C 1
ATOM 8290 O O . PHE D 1 21 ? 6.296 21.236 35.812 1.00 42.13 30 PHE D O 1
ATOM 8298 N N . SER D 1 22 ? 4.102 20.838 35.433 1.00 49.70 31 SER D N 1
ATOM 8299 C CA A SER D 1 22 ? 3.646 21.193 36.777 0.50 51.43 31 SER D CA 1
ATOM 8300 C CA B SER D 1 22 ? 3.627 21.177 36.777 0.50 49.93 31 SER D CA 1
ATOM 8301 C C . SER D 1 22 ? 4.099 20.181 37.837 1.00 50.03 31 SER D C 1
ATOM 8302 O O . SER D 1 22 ? 3.878 20.380 39.032 1.00 52.29 31 SER D O 1
ATOM 8307 N N . LEU D 1 23 ? 4.746 19.100 37.402 1.00 47.15 32 LEU D N 1
ATOM 8308 C CA . LEU D 1 23 ? 5.358 18.147 38.327 1.00 44.60 32 LEU D CA 1
ATOM 8309 C C . LEU D 1 23 ? 6.531 18.785 39.073 1.00 45.10 32 LEU D C 1
ATOM 8310 O O . LEU D 1 23 ? 6.898 18.333 40.157 1.00 43.95 32 LEU D O 1
ATOM 8315 N N . LEU D 1 24 ? 7.109 19.827 38.479 1.00 39.67 33 LEU D N 1
ATOM 8316 C CA . LEU D 1 24 ? 8.253 20.521 39.046 1.00 40.06 33 LEU D CA 1
ATOM 8317 C C . LEU D 1 24 ? 7.877 21.836 39.735 1.00 39.73 33 LEU D C 1
ATOM 8318 O O . LEU D 1 24 ? 8.727 22.713 39.883 1.00 43.46 33 LEU D O 1
ATOM 8323 N N . GLN D 1 25 ? 6.618 21.970 40.153 1.00 45.24 34 GLN D N 1
ATOM 8324 C CA . GLN D 1 25 ? 6.094 23.226 40.728 1.00 49.03 34 GLN D CA 1
ATOM 8325 C C . GLN D 1 25 ? 6.806 23.698 42.012 1.00 47.25 34 GLN D C 1
ATOM 8326 O O . GLN D 1 25 ? 6.899 24.897 42.260 1.00 45.03 34 GLN D O 1
ATOM 8332 N N . ASP D 1 26 ? 7.326 22.755 42.798 1.00 46.65 35 ASP D N 1
ATOM 8333 C CA . ASP D 1 26 ? 8.086 23.068 44.022 1.00 48.86 35 ASP D CA 1
ATOM 8334 C C . ASP D 1 26 ? 9.565 23.412 43.780 1.00 47.69 35 ASP D C 1
ATOM 8335 O O . ASP D 1 26 ? 10.353 23.481 44.727 1.00 48.64 35 ASP D O 1
ATOM 8340 N N . HIS D 1 27 ? 9.952 23.613 42.524 1.00 46.52 36 HIS D N 1
ATOM 8341 C CA . HIS D 1 27 ? 11.362 23.813 42.177 1.00 45.36 36 HIS D CA 1
ATOM 8342 C C . HIS D 1 27 ? 11.549 25.017 41.277 1.00 44.71 36 HIS D C 1
ATOM 8343 O O . HIS D 1 27 ? 10.577 25.579 40.785 1.00 47.01 36 HIS D O 1
ATOM 8350 N N . GLU D 1 28 ? 12.801 25.426 41.094 1.00 45.46 37 GLU D N 1
ATOM 8351 C CA . GLU D 1 28 ? 13.141 26.514 40.190 1.00 52.15 37 GLU D CA 1
ATOM 8352 C C . GLU D 1 28 ? 13.600 25.954 38.853 1.00 49.97 37 GLU D C 1
ATOM 8353 O O . GLU D 1 28 ? 14.642 25.302 38.769 1.00 47.26 37 GLU D O 1
ATOM 8359 N N . VAL D 1 29 ? 12.820 26.196 37.806 1.00 47.67 38 VAL D N 1
ATOM 8360 C CA . VAL D 1 29 ? 13.152 25.611 36.508 1.00 45.63 38 VAL D CA 1
ATOM 8361 C C . VAL D 1 29 ? 13.536 26.694 35.512 1.00 42.40 38 VAL D C 1
ATOM 8362 O O . VAL D 1 29 ? 12.815 27.680 35.328 1.00 44.25 38 VAL D O 1
ATOM 8366 N N . LYS D 1 30 ? 14.694 26.511 34.890 1.00 40.43 39 LYS D N 1
ATOM 8367 C CA . LYS D 1 30 ? 15.067 27.315 33.745 1.00 44.06 39 LYS D CA 1
ATOM 8368 C C . LYS D 1 30 ? 15.157 26.418 32.503 1.00 40.50 39 LYS D C 1
ATOM 8369 O O . LYS D 1 30 ? 15.796 25.367 32.518 1.00 42.08 39 LYS D O 1
ATOM 8375 N N . VAL D 1 31 ? 14.486 26.828 31.437 1.00 41.98 40 VAL D N 1
ATOM 8376 C CA . VAL D 1 31 ? 14.562 26.088 30.187 1.00 39.51 40 VAL D CA 1
ATOM 8377 C C . VAL D 1 31 ? 15.297 26.955 29.177 1.00 38.10 40 VAL D C 1
ATOM 8378 O O . VAL D 1 31 ? 14.909 28.105 28.951 1.00 38.02 40 VAL D O 1
ATOM 8382 N N . PHE D 1 32 ? 16.362 26.410 28.593 1.00 36.25 41 PHE D N 1
ATOM 8383 C CA . PHE D 1 32 ? 17.073 27.078 27.495 1.00 38.56 41 PHE D CA 1
ATOM 8384 C C . PHE D 1 32 ? 16.523 26.675 26.121 1.00 41.34 41 PHE D C 1
ATOM 8385 O O . PHE D 1 32 ? 16.078 25.544 25.939 1.00 42.07 41 PHE D O 1
ATOM 8393 N N . ASN D 1 33 ? 16.549 27.610 25.174 1.00 39.88 42 ASN D N 1
ATOM 8394 C CA . ASN D 1 33 ? 15.940 27.414 23.858 1.00 42.56 42 ASN D CA 1
ATOM 8395 C C . ASN D 1 33 ? 16.926 27.294 22.699 1.00 45.03 42 ASN D C 1
ATOM 8396 O O . ASN D 1 33 ? 16.513 27.234 21.539 1.00 46.39 42 ASN D O 1
ATOM 8401 N N . ASN D 1 34 ? 18.222 27.284 23.004 1.00 45.82 43 ASN D N 1
ATOM 8402 C CA . ASN D 1 34 ? 19.254 27.070 21.983 1.00 49.26 43 ASN D CA 1
ATOM 8403 C C . ASN D 1 34 ? 20.413 26.233 22.504 1.00 48.24 43 ASN D C 1
ATOM 8404 O O . ASN D 1 34 ? 20.478 25.951 23.697 1.00 50.95 43 ASN D O 1
ATOM 8409 N N . THR D 1 35 ? 21.314 25.840 21.608 1.00 47.61 44 THR D N 1
ATOM 8410 C CA . THR D 1 35 ? 22.402 24.929 21.953 1.00 50.22 44 THR D CA 1
ATOM 8411 C C . THR D 1 35 ? 23.757 25.644 21.969 1.00 52.79 44 THR D C 1
ATOM 8412 O O . THR D 1 35 ? 24.114 26.333 21.014 1.00 50.75 44 THR D O 1
ATOM 8416 N N . VAL D 1 36 ? 24.472 25.502 23.088 1.00 53.46 45 VAL D N 1
ATOM 8417 C CA . VAL D 1 36 ? 25.899 25.818 23.164 1.00 53.07 45 VAL D CA 1
ATOM 8418 C C . VAL D 1 36 ? 26.692 24.515 23.332 1.00 56.61 45 VAL D C 1
ATOM 8419 O O . VAL D 1 36 ? 26.341 23.658 24.155 1.00 55.33 45 VAL D O 1
ATOM 8423 N N . LYS D 1 37 ? 27.745 24.358 22.533 1.00 59.95 46 LYS D N 1
ATOM 8424 C CA . LYS D 1 37 ? 28.586 23.151 22.589 1.00 61.93 46 LYS D CA 1
ATOM 8425 C C . LYS D 1 37 ? 29.905 23.363 23.341 1.00 62.18 46 LYS D C 1
ATOM 8426 O O . LYS D 1 37 ? 30.500 22.400 23.855 1.00 55.72 46 LYS D O 1
ATOM 8432 N N . GLY D 1 38 ? 30.349 24.622 23.390 1.00 60.91 47 GLY D N 1
ATOM 8433 C CA . GLY D 1 38 ? 31.582 24.994 24.067 1.00 65.09 47 GLY D CA 1
ATOM 8434 C C . GLY D 1 38 ? 31.515 24.683 25.547 1.00 68.17 47 GLY D C 1
ATOM 8435 O O . GLY D 1 38 ? 30.644 25.192 26.254 1.00 69.17 47 GLY D O 1
ATOM 8436 N N . VAL D 1 39 ? 32.444 23.835 25.992 1.00 69.28 48 VAL D N 1
ATOM 8437 C CA . VAL D 1 39 ? 32.562 23.354 27.377 1.00 68.11 48 VAL D CA 1
ATOM 8438 C C . VAL D 1 39 ? 32.595 24.478 28.421 1.00 66.26 48 VAL D C 1
ATOM 8439 O O . VAL D 1 39 ? 32.039 24.335 29.511 1.00 67.52 48 VAL D O 1
ATOM 8443 N N . GLY D 1 40 ? 33.226 25.597 28.070 1.00 66.68 49 GLY D N 1
ATOM 8444 C CA . GLY D 1 40 ? 33.253 26.780 28.927 1.00 64.43 49 GLY D CA 1
ATOM 8445 C C . GLY D 1 40 ? 31.935 27.534 28.957 1.00 64.34 49 GLY D C 1
ATOM 8446 O O . GLY D 1 40 ? 31.483 27.952 30.025 1.00 64.17 49 GLY D O 1
ATOM 8447 N N . GLN D 1 41 ? 31.319 27.712 27.787 1.00 66.16 50 GLN D N 1
ATOM 8448 C CA . GLN D 1 41 ? 30.030 28.415 27.680 1.00 65.51 50 GLN D CA 1
ATOM 8449 C C . GLN D 1 41 ? 28.892 27.586 28.268 1.00 62.57 50 GLN D C 1
ATOM 8450 O O . GLN D 1 41 ? 27.952 28.134 28.848 1.00 60.96 50 GLN D O 1
ATOM 8456 N N . LEU D 1 42 ? 29.001 26.265 28.124 1.00 62.38 51 LEU D N 1
ATOM 8457 C CA . LEU D 1 42 ? 28.020 25.327 28.668 1.00 63.65 51 LEU D CA 1
ATOM 8458 C C . LEU D 1 42 ? 28.078 25.264 30.193 1.00 64.45 51 LEU D C 1
ATOM 8459 O O . LEU D 1 42 ? 27.036 25.198 30.844 1.00 65.67 51 LEU D O 1
ATOM 8464 N N . ALA D 1 43 ? 29.291 25.296 30.750 1.00 64.89 52 ALA D N 1
ATOM 8465 C CA . ALA D 1 43 ? 29.489 25.339 32.207 1.00 61.50 52 ALA D CA 1
ATOM 8466 C C . ALA D 1 43 ? 28.925 26.608 32.846 1.00 58.45 52 ALA D C 1
ATOM 8467 O O . ALA D 1 43 ? 28.340 26.541 33.926 1.00 60.36 52 ALA D O 1
ATOM 8469 N N . ALA D 1 44 ? 29.094 27.747 32.170 1.00 54.83 53 ALA D N 1
ATOM 8470 C CA . ALA D 1 44 ? 28.642 29.041 32.682 1.00 58.05 53 ALA D CA 1
ATOM 8471 C C . ALA D 1 44 ? 27.118 29.140 32.736 1.00 59.99 53 ALA D C 1
ATOM 8472 O O . ALA D 1 44 ? 26.567 29.753 33.651 1.00 59.92 53 ALA D O 1
ATOM 8474 N N . ARG D 1 45 ? 26.452 28.526 31.757 1.00 60.23 54 ARG D N 1
ATOM 8475 C CA . ARG D 1 45 ? 24.993 28.461 31.709 1.00 60.25 54 ARG D CA 1
ATOM 8476 C C . ARG D 1 45 ? 24.386 27.689 32.867 1.00 56.43 54 ARG D C 1
ATOM 8477 O O . ARG D 1 45 ? 23.352 28.070 33.413 1.00 56.19 54 ARG D O 1
ATOM 8485 N N . VAL D 1 46 ? 25.036 26.593 33.226 1.00 53.19 55 VAL D N 1
ATOM 8486 C CA . VAL D 1 46 ? 24.443 25.619 34.122 1.00 55.23 55 VAL D CA 1
ATOM 8487 C C . VAL D 1 46 ? 25.239 25.527 35.456 1.00 55.57 55 VAL D C 1
ATOM 8488 O O . VAL D 1 46 ? 25.211 24.519 36.179 1.00 56.53 55 VAL D O 1
ATOM 8492 N N . ALA D 1 47 ? 25.909 26.634 35.777 1.00 56.71 56 ALA D N 1
ATOM 8493 C CA . ALA D 1 47 ? 26.819 26.743 36.928 1.00 59.07 56 ALA D CA 1
ATOM 8494 C C . ALA D 1 47 ? 26.170 26.536 38.303 1.00 60.03 56 ALA D C 1
ATOM 8495 O O . ALA D 1 47 ? 26.781 25.949 39.206 1.00 62.16 56 ALA D O 1
ATOM 8497 N N . ASP D 1 48 ? 24.931 26.996 38.448 1.00 61.41 57 ASP D N 1
ATOM 8498 C CA A ASP D 1 48 ? 24.262 26.968 39.745 0.50 60.77 57 ASP D CA 1
ATOM 8499 C CA B ASP D 1 48 ? 24.236 26.985 39.733 0.50 61.80 57 ASP D CA 1
ATOM 8500 C C . ASP D 1 48 ? 23.250 25.829 39.911 1.00 60.22 57 ASP D C 1
ATOM 8501 O O . ASP D 1 48 ? 22.694 25.645 40.999 1.00 63.97 57 ASP D O 1
ATOM 8510 N N . VAL D 1 49 ? 23.026 25.043 38.856 1.00 57.37 58 VAL D N 1
ATOM 8511 C CA . VAL D 1 49 ? 21.979 24.006 38.922 1.00 50.59 58 VAL D CA 1
ATOM 8512 C C . VAL D 1 49 ? 22.431 22.664 39.500 1.00 48.36 58 VAL D C 1
ATOM 8513 O O . VAL D 1 49 ? 23.577 22.238 39.330 1.00 49.81 58 VAL D O 1
ATOM 8517 N N . GLU D 1 50 ? 21.501 22.014 40.194 1.00 48.43 59 GLU D N 1
ATOM 8518 C CA . GLU D 1 50 ? 21.754 20.734 40.852 1.00 46.44 59 GLU D CA 1
ATOM 8519 C C . GLU D 1 50 ? 21.137 19.575 40.084 1.00 45.08 59 GLU D C 1
ATOM 8520 O O . GLU D 1 50 ? 21.546 18.414 40.246 1.00 41.68 59 GLU D O 1
ATOM 8526 N N . ALA D 1 51 ? 20.140 19.891 39.258 1.00 48.15 60 ALA D N 1
ATOM 8527 C CA . ALA D 1 51 ? 19.478 18.877 38.435 1.00 45.81 60 ALA D CA 1
ATOM 8528 C C . ALA D 1 51 ? 19.434 19.303 36.978 1.00 42.41 60 ALA D C 1
ATOM 8529 O O . ALA D 1 51 ? 18.984 20.394 36.646 1.00 38.47 60 ALA D O 1
ATOM 8531 N N . LEU D 1 52 ? 19.933 18.426 36.121 1.00 38.54 61 LEU D N 1
ATOM 8532 C CA . LEU D 1 52 ? 20.017 18.688 34.704 1.00 41.37 61 LEU D CA 1
ATOM 8533 C C . LEU D 1 52 ? 19.088 17.724 33.977 1.00 40.27 61 LEU D C 1
ATOM 8534 O O . LEU D 1 52 ? 19.186 16.497 34.153 1.00 44.67 61 LEU D O 1
ATOM 8539 N N . VAL D 1 53 ? 18.169 18.279 33.190 1.00 38.27 62 VAL D N 1
ATOM 8540 C CA . VAL D 1 53 ? 17.295 17.461 32.340 1.00 37.92 62 VAL D CA 1
ATOM 8541 C C . VAL D 1 53 ? 17.719 17.604 30.884 1.00 35.08 62 VAL D C 1
ATOM 8542 O O . VAL D 1 53 ? 17.690 18.696 30.315 1.00 37.02 62 VAL D O 1
ATOM 8546 N N . LEU D 1 54 ? 18.122 16.485 30.300 1.00 33.50 63 LEU D N 1
ATOM 8547 C CA . LEU D 1 54 ? 18.587 16.437 28.921 1.00 31.91 63 LEU D CA 1
ATOM 8548 C C . LEU D 1 54 ? 17.532 15.902 27.944 1.00 40.74 63 LEU D C 1
ATOM 8549 O O . LEU D 1 54 ? 16.706 15.045 28.299 1.00 33.14 63 LEU D O 1
ATOM 8554 N N . ILE D 1 55 ? 17.586 16.402 26.709 1.00 38.91 64 ILE D N 1
ATOM 8555 C CA . ILE D 1 55 ? 16.662 15.975 25.657 1.00 36.36 64 ILE D CA 1
ATOM 8556 C C . ILE D 1 55 ? 17.353 14.988 24.725 1.00 35.67 64 ILE D C 1
ATOM 8557 O O . ILE D 1 55 ? 18.142 15.377 23.865 1.00 31.40 64 ILE D O 1
ATOM 8562 N N . ARG D 1 56 ? 17.053 13.703 24.914 1.00 34.26 65 ARG D N 1
ATOM 8563 C CA . ARG D 1 56 ? 17.715 12.632 24.168 1.00 37.28 65 ARG D CA 1
ATOM 8564 C C . ARG D 1 56 ? 19.236 12.898 24.058 1.00 38.70 65 ARG D C 1
ATOM 8565 O O . ARG D 1 56 ? 19.872 13.128 25.092 1.00 35.80 65 ARG D O 1
ATOM 8573 N N . GLU D 1 57 ? 19.806 12.903 22.849 1.00 34.96 66 GLU D N 1
ATOM 8574 C CA . GLU D 1 57 ? 21.258 13.109 22.692 1.00 35.76 66 GLU D CA 1
ATOM 8575 C C . GLU D 1 57 ? 21.639 14.521 22.286 1.00 33.38 66 GLU D C 1
ATOM 8576 O O . GLU D 1 57 ? 22.726 14.713 21.752 1.00 38.69 66 GLU D O 1
ATOM 8582 N N . ARG D 1 58 ? 20.776 15.507 22.530 1.00 27.96 67 ARG D N 1
ATOM 8583 C CA . ARG D 1 58 ? 21.073 16.890 22.085 1.00 33.72 67 ARG D CA 1
ATOM 8584 C C . ARG D 1 58 ? 22.347 17.497 22.689 1.00 40.09 67 ARG D C 1
ATOM 8585 O O . ARG D 1 58 ? 23.051 18.260 22.017 1.00 43.18 67 ARG D O 1
ATOM 8593 N N . THR D 1 59 ? 22.643 17.160 23.944 1.00 41.69 68 THR D N 1
ATOM 8594 C CA . THR D 1 59 ? 23.866 17.650 24.610 1.00 43.50 68 THR D CA 1
ATOM 8595 C C . THR D 1 59 ? 24.735 16.496 25.101 1.00 43.10 68 THR D C 1
ATOM 8596 O O . THR D 1 59 ? 24.232 15.545 25.703 1.00 48.19 68 THR D O 1
ATOM 8600 N N . ARG D 1 60 ? 26.032 16.590 24.820 1.00 41.22 69 ARG D N 1
ATOM 8601 C CA . ARG D 1 60 ? 27.020 15.631 25.288 1.00 46.38 69 ARG D CA 1
ATOM 8602 C C . ARG D 1 60 ? 27.484 16.037 26.686 1.00 48.68 69 ARG D C 1
ATOM 8603 O O . ARG D 1 60 ? 27.717 17.218 26.948 1.00 44.04 69 ARG D O 1
ATOM 8611 N N . VAL D 1 61 ? 27.599 15.060 27.580 1.00 46.96 70 VAL D N 1
ATOM 8612 C CA . VAL D 1 61 ? 28.141 15.301 28.924 1.00 48.97 70 VAL D CA 1
ATOM 8613 C C . VAL D 1 61 ? 29.526 14.639 29.052 1.00 51.95 70 VAL D C 1
ATOM 8614 O O . VAL D 1 61 ? 29.646 13.402 29.150 1.00 46.60 70 VAL D O 1
ATOM 8618 N N . THR D 1 62 ? 30.566 15.475 29.011 1.00 51.41 71 THR D N 1
ATOM 8619 C CA . THR D 1 62 ? 31.956 15.000 29.076 1.00 53.53 71 THR D CA 1
ATOM 8620 C C . THR D 1 62 ? 32.544 15.174 30.468 1.00 54.34 71 THR D C 1
ATOM 8621 O O . THR D 1 62 ? 32.029 15.962 31.273 1.00 52.54 71 THR D O 1
ATOM 8625 N N . ARG D 1 63 ? 33.619 14.430 30.740 1.00 57.11 72 ARG D N 1
ATOM 8626 C CA . ARG D 1 63 ? 34.385 14.560 31.985 1.00 59.77 72 ARG D CA 1
ATOM 8627 C C . ARG D 1 63 ? 34.815 16.012 32.216 1.00 57.79 72 ARG D C 1
ATOM 8628 O O . ARG D 1 63 ? 34.639 16.547 33.312 1.00 60.69 72 ARG D O 1
ATOM 8636 N N . GLN D 1 64 ? 35.319 16.661 31.168 1.00 58.03 73 GLN D N 1
ATOM 8637 C CA . GLN D 1 64 ? 35.769 18.047 31.277 1.00 65.96 73 GLN D CA 1
ATOM 8638 C C . GLN D 1 64 ? 34.635 19.072 31.443 1.00 63.74 73 GLN D C 1
ATOM 8639 O O . GLN D 1 64 ? 34.891 20.235 31.752 1.00 65.50 73 GLN D O 1
ATOM 8645 N N . LEU D 1 65 ? 33.390 18.643 31.247 1.00 64.71 74 LEU D N 1
ATOM 8646 C CA . LEU D 1 65 ? 32.241 19.494 31.559 1.00 60.02 74 LEU D CA 1
ATOM 8647 C C . LEU D 1 65 ? 31.947 19.424 33.047 1.00 58.17 74 LEU D C 1
ATOM 8648 O O . LEU D 1 65 ? 31.798 20.452 33.713 1.00 57.32 74 LEU D O 1
ATOM 8653 N N . LEU D 1 66 ? 31.885 18.196 33.551 1.00 55.34 75 LEU D N 1
ATOM 8654 C CA . LEU D 1 66 ? 31.514 17.911 34.925 1.00 58.13 75 LEU D CA 1
ATOM 8655 C C . LEU D 1 66 ? 32.526 18.460 35.921 1.00 61.69 75 LEU D C 1
ATOM 8656 O O . LEU D 1 66 ? 32.148 18.884 37.018 1.00 64.39 75 LEU D O 1
ATOM 8661 N N . ASP D 1 67 ? 33.800 18.463 35.514 1.00 63.39 76 ASP D N 1
ATOM 8662 C CA . ASP D 1 67 ? 34.904 19.090 36.259 1.00 61.87 76 ASP D CA 1
ATOM 8663 C C . ASP D 1 67 ? 34.650 20.566 36.549 1.00 60.38 76 ASP D C 1
ATOM 8664 O O . ASP D 1 67 ? 35.080 21.090 37.582 1.00 62.75 76 ASP D O 1
ATOM 8669 N N . ARG D 1 68 ? 33.928 21.221 35.643 1.00 57.64 77 ARG D N 1
ATOM 8670 C CA . ARG D 1 68 ? 33.618 22.639 35.773 1.00 58.23 77 ARG D CA 1
ATOM 8671 C C . ARG D 1 68 ? 32.263 22.913 36.437 1.00 56.62 77 ARG D C 1
ATOM 8672 O O . ARG D 1 68 ? 31.809 24.060 36.473 1.00 61.68 77 ARG D O 1
ATOM 8680 N N . LEU D 1 69 ? 31.632 21.868 36.976 1.00 56.22 78 LEU D N 1
ATOM 8681 C CA . LEU D 1 69 ? 30.297 21.973 37.593 1.00 57.80 78 LEU D CA 1
ATOM 8682 C C . LEU D 1 69 ? 30.209 21.314 38.985 1.00 60.82 78 LEU D C 1
ATOM 8683 O O . LEU D 1 69 ? 29.776 20.158 39.101 1.00 62.28 78 LEU D O 1
ATOM 8688 N N . PRO D 1 70 ? 30.605 22.051 40.047 1.00 60.49 79 PRO D N 1
ATOM 8689 C CA . PRO D 1 70 ? 30.659 21.478 41.399 1.00 59.08 79 PRO D CA 1
ATOM 8690 C C . PRO D 1 70 ? 29.288 21.164 42.018 1.00 58.69 79 PRO D C 1
ATOM 8691 O O . PRO D 1 70 ? 29.168 20.197 42.778 1.00 58.98 79 PRO D O 1
ATOM 8695 N N . LYS D 1 71 ? 28.273 21.958 41.677 1.00 54.41 80 LYS D N 1
ATOM 8696 C CA . LYS D 1 71 ? 26.955 21.873 42.311 1.00 56.42 80 LYS D CA 1
ATOM 8697 C C . LYS D 1 71 ? 26.016 20.807 41.731 1.00 54.97 80 LYS D C 1
ATOM 8698 O O . LYS D 1 71 ? 24.968 20.518 42.316 1.00 55.40 80 LYS D O 1
ATOM 8704 N N . LEU D 1 72 ? 26.390 20.223 40.595 1.00 53.02 81 LEU D N 1
ATOM 8705 C CA . LEU D 1 72 ? 25.518 19.273 39.901 1.00 49.46 81 LEU D CA 1
ATOM 8706 C C . LEU D 1 72 ? 25.397 17.938 40.625 1.00 45.35 81 LEU D C 1
ATOM 8707 O O . LEU D 1 72 ? 26.391 17.295 40.932 1.00 50.28 81 LEU D O 1
ATOM 8712 N N . LYS D 1 73 ? 24.161 17.529 40.882 1.00 46.46 82 LYS D N 1
ATOM 8713 C CA . LYS D 1 73 ? 23.887 16.290 41.601 1.00 52.54 82 LYS D CA 1
ATOM 8714 C C . LYS D 1 73 ? 23.127 15.263 40.756 1.00 50.74 82 LYS D C 1
ATOM 8715 O O . LYS D 1 73 ? 23.319 14.051 40.916 1.00 49.17 82 LYS D O 1
ATOM 8721 N N . ILE D 1 74 ? 22.261 15.746 39.864 1.00 44.13 83 ILE D N 1
ATOM 8722 C CA . ILE D 1 74 ? 21.359 14.873 39.115 1.00 43.45 83 ILE D CA 1
ATOM 8723 C C . ILE D 1 74 ? 21.428 15.152 37.614 1.00 42.99 83 ILE D C 1
ATOM 8724 O O . ILE D 1 74 ? 21.424 16.305 37.189 1.00 42.22 83 ILE D O 1
ATOM 8729 N N . ILE D 1 75 ? 21.518 14.090 36.817 1.00 40.97 84 ILE D N 1
ATOM 8730 C CA . ILE D 1 75 ? 21.281 14.195 35.374 1.00 39.31 84 ILE D CA 1
ATOM 8731 C C . ILE D 1 75 ? 20.077 13.311 35.042 1.00 40.07 84 ILE D C 1
ATOM 8732 O O . ILE D 1 75 ? 20.126 12.088 35.226 1.00 33.99 84 ILE D O 1
ATOM 8737 N N . SER D 1 76 ? 18.990 13.943 34.591 1.00 35.33 85 SER D N 1
ATOM 8738 C CA . SER D 1 76 ? 17.764 13.219 34.291 1.00 37.74 85 SER D CA 1
ATOM 8739 C C . SER D 1 76 ? 17.593 13.124 32.782 1.00 37.14 85 SER D C 1
ATOM 8740 O O . SER D 1 76 ? 17.360 14.124 32.107 1.00 35.69 85 SER D O 1
ATOM 8743 N N . GLN D 1 77 ? 17.752 11.911 32.268 1.00 36.92 86 GLN D N 1
ATOM 8744 C CA . GLN D 1 77 ? 17.650 11.657 30.843 1.00 39.43 86 GLN D CA 1
ATOM 8745 C C . GLN D 1 77 ? 16.225 11.312 30.423 1.00 38.51 86 GLN D C 1
ATOM 8746 O O . GLN D 1 77 ? 15.601 10.421 31.000 1.00 36.01 86 GLN D O 1
ATOM 8752 N N . THR D 1 78 ? 15.725 12.025 29.415 1.00 42.04 87 THR D N 1
ATOM 8753 C CA . THR D 1 78 ? 14.514 11.615 28.695 1.00 35.58 87 THR D CA 1
ATOM 8754 C C . THR D 1 78 ? 14.912 10.476 27.770 1.00 35.27 87 THR D C 1
ATOM 8755 O O . THR D 1 78 ? 15.926 10.557 27.081 1.00 33.57 87 THR D O 1
ATOM 8759 N N . GLY D 1 79 ? 14.132 9.403 27.771 1.00 36.01 88 GLY D N 1
ATOM 8760 C CA . GLY D 1 79 ? 14.445 8.249 26.936 1.00 40.37 88 GLY D CA 1
ATOM 8761 C C . GLY D 1 79 ? 15.498 7.405 27.601 1.00 41.89 88 GLY D C 1
ATOM 8762 O O . GLY D 1 79 ? 15.750 7.570 28.787 1.00 42.68 88 GLY D O 1
ATOM 8763 N N . ARG D 1 80 ? 16.129 6.519 26.832 1.00 47.69 89 ARG D N 1
ATOM 8764 C CA A ARG D 1 80 ? 17.099 5.577 27.385 0.50 49.82 89 ARG D CA 1
ATOM 8765 C CA B ARG D 1 80 ? 17.104 5.571 27.375 0.50 49.15 89 ARG D CA 1
ATOM 8766 C C . ARG D 1 80 ? 18.513 6.160 27.505 1.00 49.57 89 ARG D C 1
ATOM 8767 O O . ARG D 1 80 ? 18.841 7.180 26.882 1.00 43.29 89 ARG D O 1
ATOM 8782 N N . VAL D 1 81 ? 19.329 5.508 28.332 1.00 53.74 90 VAL D N 1
ATOM 8783 C CA . VAL D 1 81 ? 20.739 5.844 28.537 1.00 54.10 90 VAL D CA 1
ATOM 8784 C C . VAL D 1 81 ? 21.526 4.659 27.971 1.00 58.01 90 VAL D C 1
ATOM 8785 O O . VAL D 1 81 ? 21.319 3.519 28.393 1.00 59.43 90 VAL D O 1
ATOM 8789 N N . SER D 1 82 ? 22.399 4.907 27.000 1.00 64.03 91 SER D N 1
ATOM 8790 C CA . SER D 1 82 ? 23.136 3.802 26.379 1.00 69.65 91 SER D CA 1
ATOM 8791 C C . SER D 1 82 ? 24.441 3.538 27.112 1.00 72.97 91 SER D C 1
ATOM 8792 O O . SER D 1 82 ? 25.178 4.468 27.444 1.00 70.91 91 SER D O 1
ATOM 8795 N N . ARG D 1 83 ? 24.704 2.257 27.368 1.00 80.64 92 ARG D N 1
ATOM 8796 C CA . ARG D 1 83 ? 25.902 1.811 28.080 1.00 85.52 92 ARG D CA 1
ATOM 8797 C C . ARG D 1 83 ? 27.031 1.475 27.105 1.00 88.87 92 ARG D C 1
ATOM 8798 O O . ARG D 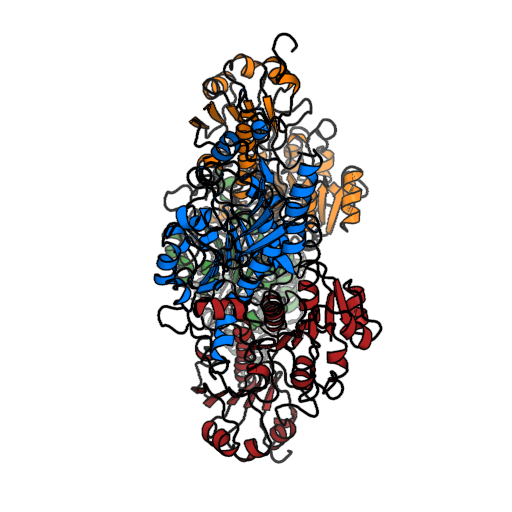1 83 ? 28.006 0.811 27.477 1.00 89.95 92 ARG D O 1
ATOM 8806 N N . ASP D 1 84 ? 26.884 1.940 25.862 1.00 90.86 93 ASP D N 1
ATOM 8807 C CA A ASP D 1 84 ? 27.846 1.676 24.791 0.50 90.99 93 ASP D CA 1
ATOM 8808 C CA B ASP D 1 84 ? 27.858 1.657 24.811 0.50 91.58 93 ASP D CA 1
ATOM 8809 C C . ASP D 1 84 ? 29.145 2.465 24.974 1.00 91.08 93 ASP D C 1
ATOM 8810 O O . ASP D 1 84 ? 29.187 3.439 25.735 1.00 89.99 93 ASP D O 1
ATOM 8819 N N . ALA D 1 85 ? 30.191 2.042 24.263 1.00 91.03 94 ALA D N 1
ATOM 8820 C CA . ALA D 1 85 ? 31.499 2.698 24.296 1.00 90.46 94 ALA D CA 1
ATOM 8821 C C . ALA D 1 85 ? 31.442 4.139 23.772 1.00 88.68 94 ALA D C 1
ATOM 8822 O O . ALA D 1 85 ? 32.250 4.979 24.178 1.00 88.61 94 ALA D O 1
ATOM 8824 N N . GLY D 1 86 ? 30.487 4.410 22.877 1.00 85.30 95 GLY D N 1
ATOM 8825 C CA . GLY D 1 86 ? 30.152 5.773 22.462 1.00 82.69 95 GLY D CA 1
ATOM 8826 C C . GLY D 1 86 ? 29.478 6.515 23.604 1.00 81.83 95 GLY D C 1
ATOM 8827 O O . GLY D 1 86 ? 30.153 6.943 24.540 1.00 84.82 95 GLY D O 1
ATOM 8828 N N . GLY D 1 87 ? 28.153 6.663 23.527 1.00 76.99 96 GLY D N 1
ATOM 8829 C CA . GLY D 1 87 ? 27.341 7.239 24.612 1.00 70.35 96 GLY D CA 1
ATOM 8830 C C . GLY D 1 87 ? 27.560 8.712 24.910 1.00 67.09 96 GLY D C 1
ATOM 8831 O O . GLY D 1 87 ? 28.654 9.120 25.317 1.00 69.20 96 GLY D O 1
ATOM 8832 N N . HIS D 1 88 ? 26.507 9.511 24.749 1.00 57.98 97 HIS D N 1
ATOM 8833 C CA . HIS D 1 88 ? 26.609 10.964 24.921 1.00 52.10 97 HIS D CA 1
ATOM 8834 C C . HIS D 1 88 ? 26.808 11.423 26.381 1.00 49.61 97 HIS D C 1
ATOM 8835 O O . HIS D 1 88 ? 27.044 12.603 26.633 1.00 54.02 97 HIS D O 1
ATOM 8842 N N . ILE D 1 89 ? 26.706 10.499 27.335 1.00 45.93 98 ILE D N 1
ATOM 8843 C CA . ILE D 1 89 ? 27.072 10.775 28.732 1.00 47.25 98 ILE D CA 1
ATOM 8844 C C . ILE D 1 89 ? 28.224 9.868 29.203 1.00 51.88 98 ILE D C 1
ATOM 8845 O O . ILE D 1 89 ? 28.136 8.633 29.124 1.00 49.02 98 ILE D O 1
ATOM 8850 N N . ASP D 1 90 ? 29.299 10.484 29.693 1.00 52.30 99 ASP D N 1
ATOM 8851 C CA . ASP D 1 90 ? 30.358 9.740 30.384 1.00 53.37 99 ASP D CA 1
ATOM 8852 C C . ASP D 1 90 ? 29.826 9.309 31.753 1.00 53.55 99 ASP D C 1
ATOM 8853 O O . ASP D 1 90 ? 29.885 10.073 32.720 1.00 52.26 99 ASP D O 1
ATOM 8858 N N . LEU D 1 91 ? 29.291 8.091 31.817 1.00 57.09 100 LEU D N 1
ATOM 8859 C CA . LEU D 1 91 ? 28.681 7.565 33.043 1.00 59.36 100 LEU D CA 1
ATOM 8860 C C . LEU D 1 91 ? 29.694 7.330 34.159 1.00 63.26 100 LEU D C 1
ATOM 8861 O O . LEU D 1 91 ? 29.369 7.488 35.341 1.00 65.52 100 LEU D O 1
ATOM 8866 N N . GLU D 1 92 ? 30.914 6.950 33.776 1.00 64.64 101 GLU D N 1
ATOM 8867 C CA . GLU D 1 92 ? 32.016 6.782 34.726 1.00 63.42 101 GLU D CA 1
ATOM 8868 C C . GLU D 1 92 ? 32.417 8.093 35.397 1.00 58.37 101 GLU D C 1
ATOM 8869 O O . GLU D 1 92 ? 32.577 8.131 36.613 1.00 56.54 101 GLU D O 1
ATOM 8875 N N . ALA D 1 93 ? 32.534 9.162 34.611 1.00 56.43 102 ALA D N 1
ATOM 8876 C CA . ALA D 1 93 ? 32.791 10.500 35.148 1.00 57.18 102 ALA D CA 1
ATOM 8877 C C . ALA D 1 93 ? 31.694 10.953 36.117 1.00 59.42 102 ALA D C 1
ATOM 8878 O O . ALA D 1 93 ? 31.985 11.553 37.153 1.00 57.98 102 ALA D O 1
ATOM 8880 N N . CYS D 1 94 ? 30.442 10.645 35.777 1.00 59.81 103 CYS D N 1
ATOM 8881 C CA . CYS D 1 94 ? 29.293 10.941 36.632 1.00 57.88 103 CYS D CA 1
ATOM 8882 C C . CYS D 1 94 ? 29.409 10.251 37.981 1.00 55.66 103 CYS D C 1
ATOM 8883 O O . CYS D 1 94 ? 29.200 10.879 39.023 1.00 54.73 103 CYS D O 1
ATOM 8886 N N . THR D 1 95 ? 29.756 8.968 37.950 1.00 53.57 104 THR D N 1
ATOM 8887 C CA . THR D 1 95 ? 29.974 8.196 39.168 1.00 59.82 104 THR D CA 1
ATOM 8888 C C . THR D 1 95 ? 31.095 8.801 40.024 1.00 61.97 104 THR D C 1
ATOM 8889 O O . THR D 1 95 ? 30.888 9.063 41.212 1.00 65.06 104 THR D O 1
ATOM 8893 N N . ASP D 1 96 ? 32.247 9.070 39.401 1.00 63.02 105 ASP D N 1
ATOM 8894 C CA . ASP D 1 96 ? 33.402 9.692 40.077 1.00 62.27 105 ASP D CA 1
ATOM 8895 C C . ASP D 1 96 ? 33.086 11.028 40.759 1.00 62.13 105 ASP D C 1
ATOM 8896 O O . ASP D 1 96 ? 33.657 11.336 41.803 1.00 65.10 105 ASP D O 1
ATOM 8901 N N . LYS D 1 97 ? 32.178 11.804 40.168 1.00 59.46 106 LYS D N 1
ATOM 8902 C CA . LYS D 1 97 ? 31.780 13.103 40.716 1.00 58.49 106 LYS D CA 1
ATOM 8903 C C . LYS D 1 97 ? 30.549 13.019 41.614 1.00 53.52 106 LYS D C 1
ATOM 8904 O O . LYS D 1 97 ? 30.077 14.041 42.120 1.00 53.76 106 LYS D O 1
ATOM 8910 N N . GLY D 1 98 ? 30.043 11.801 41.808 1.00 49.65 107 GLY D N 1
ATOM 8911 C CA . GLY D 1 98 ? 28.836 11.557 42.602 1.00 50.44 107 GLY D CA 1
ATOM 8912 C C . GLY D 1 98 ? 27.517 12.054 42.012 1.00 53.97 107 GLY D C 1
ATOM 8913 O O . GLY D 1 98 ? 26.553 12.276 42.751 1.00 52.59 107 GLY D O 1
ATOM 8914 N N . VAL D 1 99 ? 27.481 12.233 40.689 1.00 52.83 108 VAL D N 1
ATOM 8915 C CA . VAL D 1 99 ? 26.278 12.652 39.971 1.00 51.46 108 VAL D CA 1
ATOM 8916 C C . VAL D 1 99 ? 25.479 11.424 39.544 1.00 50.10 108 VAL D C 1
ATOM 8917 O O . VAL D 1 99 ? 25.994 10.573 38.813 1.00 47.87 108 VAL D O 1
ATOM 8921 N N . VAL D 1 100 ? 24.230 11.332 40.005 1.00 48.84 109 VAL D N 1
ATOM 8922 C CA . VAL D 1 100 ? 23.342 10.249 39.575 1.00 48.22 109 VAL D CA 1
ATOM 8923 C C . VAL D 1 100 ? 22.711 10.538 38.213 1.00 47.47 109 VAL D C 1
ATOM 8924 O O . VAL D 1 100 ? 22.261 11.661 37.937 1.00 45.12 109 VAL D O 1
ATOM 8928 N N . VAL D 1 101 ? 22.699 9.512 37.367 1.00 44.09 110 VAL D N 1
ATOM 8929 C CA . VAL D 1 101 ? 22.077 9.608 36.049 1.00 41.36 110 VAL D CA 1
ATOM 8930 C C . VAL D 1 101 ? 20.778 8.815 36.071 1.00 43.66 110 VAL D C 1
ATOM 8931 O O . VAL D 1 101 ? 20.776 7.606 36.355 1.00 41.78 110 VAL D O 1
ATOM 8935 N N . LEU D 1 102 ? 19.673 9.507 35.798 1.00 38.90 111 LEU D N 1
ATOM 8936 C CA . LEU D 1 102 ? 18.365 8.873 35.787 1.00 37.54 111 LEU D CA 1
ATOM 8937 C C . LEU D 1 102 ? 17.952 8.530 34.347 1.00 38.36 111 LEU D C 1
ATOM 8938 O O . LEU D 1 102 ? 17.948 9.383 33.463 1.00 37.37 111 LEU D O 1
ATOM 8943 N N . GLU D 1 103 ? 17.643 7.258 34.129 1.00 34.74 112 GLU D N 1
ATOM 8944 C CA . GLU D 1 103 ? 17.197 6.771 32.841 1.00 38.41 112 GLU D CA 1
ATOM 8945 C C . GLU D 1 103 ? 15.675 6.840 32.757 1.00 43.61 112 GLU D C 1
ATOM 8946 O O . GLU D 1 103 ? 14.966 6.443 33.694 1.00 47.51 112 GLU D O 1
ATOM 8952 N N . GLY D 1 104 ? 15.175 7.358 31.638 1.00 44.37 113 GLY D N 1
ATOM 8953 C CA . GLY D 1 104 ? 13.747 7.330 31.361 1.00 39.57 113 GLY D CA 1
ATOM 8954 C C . GLY D 1 104 ? 13.373 6.194 30.424 1.00 45.67 113 GLY D C 1
ATOM 8955 O O . GLY D 1 104 ? 14.176 5.292 30.173 1.00 41.81 113 GLY D O 1
ATOM 8956 N N . LYS D 1 105 ? 12.151 6.257 29.898 1.00 48.97 114 LYS D N 1
ATOM 8957 C CA . LYS D 1 105 ? 11.636 5.271 28.942 1.00 49.31 114 LYS D CA 1
ATOM 8958 C C . LYS D 1 105 ? 11.213 5.944 27.642 1.00 45.60 114 LYS D C 1
ATOM 8959 O O . LYS D 1 105 ? 10.740 7.089 27.656 1.00 44.35 114 LYS D O 1
ATOM 8965 N N . GLY D 1 106 ? 11.403 5.223 26.533 1.00 42.78 115 GLY D N 1
ATOM 8966 C CA . GLY D 1 106 ? 11.017 5.690 25.196 1.00 41.71 115 GLY D CA 1
ATOM 8967 C C . GLY D 1 106 ? 9.770 5.047 24.598 1.00 39.33 115 GLY D C 1
ATOM 8968 O O . GLY D 1 106 ? 9.179 4.143 25.180 1.00 31.48 115 GLY D O 1
ATOM 8969 N N . SER D 1 107 ? 9.362 5.536 23.428 1.00 35.71 116 SER D N 1
ATOM 8970 C CA . SER D 1 107 ? 8.203 5.002 22.708 1.00 33.59 116 SER D CA 1
ATOM 8971 C C . SER D 1 107 ? 8.510 5.033 21.215 1.00 25.83 116 SER D C 1
ATOM 8972 O O . SER D 1 107 ? 9.075 6.038 20.729 1.00 26.96 116 SER D O 1
ATOM 8975 N N . PRO D 1 108 ? 8.160 3.953 20.488 1.00 24.90 117 PRO D N 1
ATOM 8976 C CA . PRO D 1 108 ? 8.446 3.886 19.046 1.00 21.53 117 PRO D CA 1
ATOM 8977 C C . PRO D 1 108 ? 7.448 4.641 18.138 1.00 25.07 117 PRO D C 1
ATOM 8978 O O . PRO D 1 108 ? 7.722 4.771 16.949 1.00 25.66 117 PRO D O 1
ATOM 8982 N N . VAL D 1 109 ? 6.310 5.092 18.672 1.00 22.58 118 VAL D N 1
ATOM 8983 C CA . VAL D 1 109 ? 5.187 5.540 17.828 1.00 22.13 118 VAL D CA 1
ATOM 8984 C C . VAL D 1 109 ? 5.512 6.816 17.048 1.00 26.24 118 VAL D C 1
ATOM 8985 O O . VAL D 1 109 ? 5.410 6.834 15.813 1.00 23.63 118 VAL D O 1
ATOM 8989 N N . ALA D 1 110 ? 5.891 7.873 17.763 1.00 23.42 119 ALA D N 1
ATOM 8990 C CA . ALA D 1 110 ? 6.195 9.146 17.099 1.00 24.99 119 ALA D CA 1
ATOM 8991 C C . ALA D 1 110 ? 7.311 9.077 16.028 1.00 22.40 119 ALA D C 1
ATOM 8992 O O . ALA D 1 110 ? 7.089 9.585 14.921 1.00 25.08 119 ALA D O 1
ATOM 8994 N N . PRO D 1 111 ? 8.495 8.459 16.329 1.00 23.01 120 PRO D N 1
ATOM 8995 C CA . PRO D 1 111 ? 9.475 8.327 15.243 1.00 25.25 120 PRO D CA 1
ATOM 8996 C C . PRO D 1 111 ? 9.021 7.406 14.087 1.00 27.02 120 PRO D C 1
ATOM 8997 O O . PRO D 1 111 ? 9.424 7.626 12.955 1.00 26.89 120 PRO D O 1
ATOM 9001 N N . ALA D 1 112 ? 8.195 6.400 14.364 1.00 21.85 121 ALA D N 1
ATOM 9002 C CA . ALA D 1 112 ? 7.686 5.555 13.269 1.00 24.59 121 ALA D CA 1
ATOM 9003 C C . ALA D 1 112 ? 6.726 6.335 12.390 1.00 23.48 121 ALA D C 1
ATOM 9004 O O . ALA D 1 112 ? 6.763 6.191 11.173 1.00 22.07 121 ALA D O 1
ATOM 9006 N N . GLU D 1 113 ? 5.875 7.166 12.993 1.00 17.18 122 GLU D N 1
ATOM 9007 C CA . GLU D 1 113 ? 4.939 7.937 12.195 1.00 22.04 122 GLU D CA 1
ATOM 9008 C C . GLU D 1 113 ? 5.692 9.008 11.397 1.00 20.14 122 GLU D C 1
ATOM 9009 O O . GLU D 1 113 ? 5.373 9.234 10.236 1.00 18.25 122 GLU D O 1
ATOM 9015 N N . LEU D 1 114 ? 6.713 9.612 12.000 1.00 22.43 123 LEU D N 1
ATOM 9016 C CA . LEU D 1 114 ? 7.552 10.599 11.288 1.00 18.96 123 LEU D CA 1
ATOM 9017 C C . LEU D 1 114 ? 8.274 9.928 10.113 1.00 21.41 123 LEU D C 1
ATOM 9018 O O . LEU D 1 114 ? 8.441 10.513 9.035 1.00 18.90 123 LEU D O 1
ATOM 9023 N N . THR D 1 115 ? 8.748 8.707 10.325 1.00 16.99 124 THR D N 1
ATOM 9024 C CA . THR D 1 115 ? 9.368 7.978 9.216 1.00 18.33 124 THR D CA 1
ATOM 9025 C C . THR D 1 115 ? 8.380 7.864 8.070 1.00 17.99 124 THR D C 1
ATOM 9026 O O . THR D 1 115 ? 8.739 8.138 6.909 1.00 19.54 124 THR D O 1
ATOM 9030 N N . TRP D 1 116 ? 7.144 7.433 8.362 1.00 16.25 125 TRP D N 1
ATOM 9031 C CA . TRP D 1 116 ? 6.169 7.303 7.291 1.00 19.22 125 TRP D CA 1
ATOM 9032 C C . TRP D 1 116 ? 5.792 8.635 6.649 1.00 21.67 125 TRP D C 1
ATOM 9033 O O . TRP D 1 116 ? 5.631 8.731 5.445 1.00 19.55 125 TRP D O 1
ATOM 9044 N N . ALA D 1 117 ? 5.676 9.661 7.466 1.00 19.95 126 ALA D N 1
ATOM 9045 C CA . ALA D 1 117 ? 5.441 11.009 6.960 1.00 21.79 126 ALA D CA 1
ATOM 9046 C C . ALA D 1 117 ? 6.526 11.432 5.930 1.00 21.26 126 ALA D C 1
ATOM 9047 O O . ALA D 1 117 ? 6.188 12.005 4.898 1.00 26.19 126 ALA D O 1
ATOM 9049 N N . LEU D 1 118 ? 7.809 11.146 6.203 1.00 20.32 127 LEU D N 1
ATOM 9050 C CA . LEU D 1 118 ? 8.878 11.401 5.226 1.00 20.31 127 LEU D CA 1
ATOM 9051 C C . LEU D 1 118 ? 8.796 10.505 3.985 1.00 19.37 127 LEU D C 1
ATOM 9052 O O . LEU D 1 118 ? 9.029 10.964 2.864 1.00 19.55 127 LEU D O 1
ATOM 9057 N N . VAL D 1 119 ? 8.503 9.214 4.172 1.00 16.90 128 VAL D N 1
ATOM 9058 C CA . VAL D 1 119 ? 8.343 8.346 3.018 1.00 15.52 128 VAL D CA 1
ATOM 9059 C C . VAL D 1 119 ? 7.296 8.931 2.085 1.00 20.09 128 VAL D C 1
ATOM 9060 O O . VAL D 1 119 ? 7.552 9.072 0.901 1.00 20.99 128 VAL D O 1
ATOM 9064 N N . MET D 1 120 ? 6.158 9.348 2.644 1.00 22.13 129 MET D N 1
ATOM 9065 C CA . MET D 1 120 ? 5.054 9.873 1.826 1.00 20.66 129 MET D CA 1
ATOM 9066 C C . MET D 1 120 ? 5.358 11.255 1.245 1.00 19.49 129 MET D C 1
ATOM 9067 O O . MET D 1 120 ? 5.097 11.482 0.051 1.00 19.42 129 MET D O 1
ATOM 9072 N N . ALA D 1 121 ? 5.949 12.125 2.062 1.00 21.49 130 ALA D N 1
ATOM 9073 C CA . ALA D 1 121 ? 6.363 13.467 1.625 1.00 26.79 130 ALA D CA 1
ATOM 9074 C C . ALA D 1 121 ? 7.371 13.389 0.481 1.00 26.72 130 ALA D C 1
ATOM 9075 O O . ALA D 1 121 ? 7.283 14.136 -0.489 1.00 22.01 130 ALA D O 1
ATOM 9077 N N . ALA D 1 122 ? 8.328 12.471 0.592 1.00 23.70 131 ALA D N 1
ATOM 9078 C CA . ALA D 1 122 ? 9.296 12.302 -0.472 1.00 22.63 131 ALA D CA 1
ATOM 9079 C C . ALA D 1 122 ? 8.694 11.687 -1.704 1.00 20.20 131 ALA D C 1
ATOM 9080 O O . ALA D 1 122 ? 8.909 12.206 -2.802 1.00 19.01 131 ALA D O 1
ATOM 9082 N N . GLN D 1 123 ? 7.947 10.583 -1.553 1.00 18.86 132 GLN D N 1
ATOM 9083 C CA . GLN D 1 123 ? 7.381 9.952 -2.745 1.00 18.65 132 GLN D CA 1
ATOM 9084 C C . GLN D 1 123 ? 6.371 10.786 -3.523 1.00 21.07 132 GLN D C 1
ATOM 9085 O O . GLN D 1 123 ? 6.213 10.583 -4.713 1.00 19.42 132 GLN D O 1
ATOM 9091 N N . ARG D 1 124 ? 5.735 11.752 -2.868 1.00 23.76 133 ARG D N 1
ATOM 9092 C CA . ARG D 1 124 ? 4.876 12.662 -3.593 1.00 18.74 133 ARG D CA 1
ATOM 9093 C C . ARG D 1 124 ? 5.452 14.059 -3.795 1.00 20.74 133 ARG D C 1
ATOM 9094 O O . ARG D 1 124 ? 4.714 14.955 -4.242 1.00 18.44 133 ARG D O 1
ATOM 9102 N N . ARG D 1 125 ? 6.730 14.223 -3.446 1.00 18.06 134 ARG D N 1
ATOM 9103 C CA . ARG D 1 125 ? 7.507 15.455 -3.698 1.00 20.88 134 ARG D CA 1
ATOM 9104 C C . ARG D 1 125 ? 6.784 16.678 -3.116 1.00 18.77 134 ARG D C 1
ATOM 9105 O O . ARG D 1 125 ? 6.839 17.774 -3.673 1.00 25.51 134 ARG D O 1
ATOM 9113 N N . ILE D 1 126 ? 6.210 16.457 -1.930 1.00 22.42 135 ILE D N 1
ATOM 9114 C CA A ILE D 1 126 ? 5.348 17.417 -1.262 0.50 22.76 135 ILE D CA 1
ATOM 9115 C CA B ILE D 1 126 ? 5.332 17.423 -1.265 0.50 19.74 135 ILE D CA 1
ATOM 9116 C C . ILE D 1 126 ? 6.054 18.735 -0.943 1.00 24.20 135 ILE D C 1
ATOM 9117 O O . ILE D 1 126 ? 5.571 19.782 -1.354 1.00 24.86 135 ILE D O 1
ATOM 9126 N N . PRO D 1 127 ? 7.214 18.685 -0.221 1.00 28.25 136 PRO D N 1
ATOM 9127 C CA . PRO D 1 127 ? 7.835 19.997 0.046 1.00 27.16 136 PRO D CA 1
ATOM 9128 C C . PRO D 1 127 ? 8.212 20.755 -1.226 1.00 26.80 136 PRO D C 1
ATOM 9129 O O . PRO D 1 127 ? 8.045 21.975 -1.282 1.00 25.31 136 PRO D O 1
ATOM 9133 N N . GLN D 1 128 ? 8.718 20.036 -2.222 1.00 24.52 137 GLN D N 1
ATOM 9134 C CA . GLN D 1 128 ? 9.079 20.622 -3.511 1.00 27.60 137 GLN D CA 1
ATOM 9135 C C . GLN D 1 128 ? 7.879 21.297 -4.198 1.00 30.13 137 GLN D C 1
ATOM 9136 O O . GLN D 1 128 ? 7.963 22.450 -4.644 1.00 24.45 137 GLN D O 1
ATOM 9142 N N . TYR D 1 129 ? 6.757 20.586 -4.271 1.00 21.86 138 TYR D N 1
ATOM 9143 C CA . TYR D 1 129 ? 5.535 21.130 -4.890 1.00 20.59 138 TYR D CA 1
ATOM 9144 C C . TYR D 1 129 ? 4.995 22.310 -4.086 1.00 25.50 138 TYR D C 1
ATOM 9145 O O . TYR D 1 129 ? 4.572 23.302 -4.664 1.00 25.32 138 TYR D O 1
ATOM 9154 N N . VAL D 1 130 ? 5.001 22.185 -2.757 1.00 26.86 139 VAL D N 1
ATOM 9155 C CA . VAL D 1 130 ? 4.502 23.241 -1.849 1.00 22.60 139 VAL D CA 1
ATOM 9156 C C . VAL D 1 130 ? 5.306 24.543 -1.984 1.00 27.82 139 VAL D C 1
ATOM 9157 O O . VAL D 1 130 ? 4.724 25.615 -2.096 1.00 24.86 139 VAL D O 1
ATOM 9161 N N . ALA D 1 131 ? 6.632 24.425 -1.982 1.00 30.84 140 ALA D N 1
ATOM 9162 C CA . ALA D 1 131 ? 7.531 25.575 -2.039 1.00 31.35 140 ALA D CA 1
ATOM 9163 C C . ALA D 1 131 ? 7.454 26.262 -3.385 1.00 33.14 140 ALA D C 1
ATOM 9164 O O . ALA D 1 131 ? 7.473 27.491 -3.455 1.00 36.75 140 ALA D O 1
ATOM 9166 N N . SER D 1 132 ? 7.350 25.463 -4.445 1.00 29.76 141 SER D N 1
ATOM 9167 C CA . SER D 1 132 ? 7.221 25.974 -5.798 1.00 30.26 141 SER D CA 1
ATOM 9168 C C . SER D 1 132 ? 5.924 26.743 -5.966 1.00 33.35 141 SER D C 1
ATOM 9169 O O . SER D 1 132 ? 5.931 27.836 -6.548 1.00 34.65 141 SER D O 1
ATOM 9172 N N . LEU D 1 133 ? 4.826 26.183 -5.441 1.00 26.02 142 LEU D N 1
ATOM 9173 C CA . LEU D 1 133 ? 3.511 26.827 -5.540 1.00 26.94 142 LEU D CA 1
ATOM 9174 C C . LEU D 1 133 ? 3.540 28.181 -4.834 1.00 30.41 142 LEU D C 1
ATOM 9175 O O . LEU D 1 133 ? 3.049 29.172 -5.389 1.00 30.10 142 LEU D O 1
ATOM 9180 N N . LYS D 1 134 ? 4.143 28.214 -3.646 1.00 31.11 143 LYS D N 1
ATOM 9181 C CA . LYS D 1 134 ? 4.322 29.457 -2.868 1.00 32.76 143 LYS D CA 1
ATOM 9182 C C . LYS D 1 134 ? 5.117 30.515 -3.647 1.00 37.28 143 LYS D C 1
ATOM 9183 O O . LYS D 1 134 ? 4.913 31.710 -3.455 1.00 38.76 143 LYS D O 1
ATOM 9189 N N . HIS D 1 135 ? 6.009 30.061 -4.521 1.00 36.05 144 HIS D N 1
ATOM 9190 C CA . HIS D 1 135 ? 6.836 30.954 -5.337 1.00 42.74 144 HIS D CA 1
ATOM 9191 C C . HIS D 1 135 ? 6.220 31.255 -6.705 1.00 35.92 144 HIS D C 1
ATOM 9192 O O . HIS D 1 135 ? 6.842 31.893 -7.549 1.00 44.80 144 HIS D O 1
ATOM 9199 N N . GLY D 1 136 ? 5.003 30.778 -6.928 1.00 30.67 145 GLY D N 1
ATOM 9200 C CA . GLY D 1 136 ? 4.277 31.094 -8.148 1.00 31.91 145 GLY D CA 1
ATOM 9201 C C . GLY D 1 136 ? 4.399 30.104 -9.283 1.00 31.94 145 GLY D C 1
ATOM 9202 O O . GLY D 1 136 ? 3.997 30.405 -10.404 1.00 32.36 145 GLY D O 1
ATOM 9203 N N . ALA D 1 137 ? 4.957 28.926 -9.010 1.00 31.71 146 ALA D N 1
ATOM 9204 C CA . ALA D 1 137 ? 5.062 27.890 -10.033 1.00 33.28 146 ALA D CA 1
ATOM 9205 C C . ALA D 1 137 ? 3.982 26.834 -9.805 1.00 34.25 146 ALA D C 1
ATOM 9206 O O . ALA D 1 137 ? 3.926 26.214 -8.747 1.00 36.44 146 ALA D O 1
ATOM 9208 N N . TRP D 1 138 ? 3.114 26.647 -10.790 1.00 28.84 147 TRP D N 1
ATOM 9209 C CA . TRP D 1 138 ? 2.012 25.742 -10.614 1.00 29.53 147 TRP D CA 1
ATOM 9210 C C . TRP D 1 138 ? 2.423 24.354 -11.048 1.00 26.72 147 TRP D C 1
ATOM 9211 O O . TRP D 1 138 ? 2.755 24.123 -12.220 1.00 27.79 147 TRP D O 1
ATOM 9222 N N . GLN D 1 139 ? 2.390 23.447 -10.085 1.00 30.60 148 GLN D N 1
ATOM 9223 C CA . GLN D 1 139 ? 2.579 22.017 -10.336 1.00 27.28 148 GLN D CA 1
ATOM 9224 C C . GLN D 1 139 ? 3.963 21.761 -10.909 1.00 27.07 148 GLN D C 1
ATOM 9225 O O . GLN D 1 139 ? 4.118 21.122 -11.943 1.00 37.07 148 GLN D O 1
ATOM 9231 N N . GLN D 1 140 ? 4.959 22.288 -10.207 1.00 28.22 149 GLN D N 1
ATOM 9232 C CA . GLN D 1 140 ? 6.361 22.090 -10.516 1.00 32.80 149 GLN D CA 1
ATOM 9233 C C . GLN D 1 140 ? 7.011 21.622 -9.230 1.00 31.62 149 GLN D C 1
ATOM 9234 O O . GLN D 1 140 ? 6.877 22.258 -8.183 1.00 32.85 149 GLN D O 1
ATOM 9240 N N . SER D 1 141 ? 7.656 20.471 -9.281 1.00 33.28 150 SER D N 1
ATOM 9241 C CA . SER D 1 141 ? 8.390 19.998 -8.122 1.00 36.95 150 SER D CA 1
ATOM 9242 C C . SER D 1 141 ? 9.810 20.567 -8.190 1.00 46.06 150 SER D C 1
ATOM 9243 O O . SER D 1 141 ? 10.499 20.667 -7.177 1.00 46.45 150 SER D O 1
ATOM 9246 N N . GLY D 1 142 ? 10.230 20.970 -9.386 1.00 45.01 151 GLY D N 1
ATOM 9247 C CA . GLY D 1 142 ? 11.529 21.602 -9.572 1.00 49.75 151 GLY D CA 1
ATOM 9248 C C . GLY D 1 142 ? 12.704 20.639 -9.524 1.00 52.45 151 GLY D C 1
ATOM 9249 O O . GLY D 1 142 ? 13.842 21.061 -9.312 1.00 57.94 151 GLY D O 1
ATOM 9250 N N . LEU D 1 143 ? 12.435 19.346 -9.700 1.00 55.37 152 LEU D N 1
ATOM 9251 C CA . LEU D 1 143 ? 13.498 18.367 -9.822 1.00 56.24 152 LEU D CA 1
ATOM 9252 C C . LEU D 1 143 ? 13.982 18.468 -11.257 1.00 65.40 152 LEU D C 1
ATOM 9253 O O . LEU D 1 143 ? 13.469 17.800 -12.160 1.00 67.91 152 LEU D O 1
ATOM 9258 N N . LYS D 1 144 ? 14.966 19.345 -11.454 1.00 71.82 153 LYS D N 1
ATOM 9259 C CA . LYS D 1 144 ? 15.381 19.765 -12.790 1.00 74.45 153 LYS D CA 1
ATOM 9260 C C . LYS D 1 144 ? 16.710 19.167 -13.278 1.00 73.46 153 LYS D C 1
ATOM 9261 O O . LYS D 1 144 ? 17.310 19.687 -14.227 1.00 76.91 153 LYS D O 1
ATOM 9267 N N . SER D 1 145 ? 17.152 18.073 -12.656 1.00 66.55 154 SER D N 1
ATOM 9268 C CA . SER D 1 145 ? 18.347 17.362 -13.129 1.00 61.29 154 SER D CA 1
ATOM 9269 C C . SER D 1 145 ? 18.107 16.640 -14.454 1.00 53.06 154 SER D C 1
ATOM 9270 O O . SER D 1 145 ? 16.997 16.193 -14.746 1.00 55.31 154 SER D O 1
ATOM 9273 N N . THR D 1 146 ? 19.163 16.549 -15.251 1.00 47.60 155 THR D N 1
ATOM 9274 C CA . THR D 1 146 ? 19.085 16.023 -16.613 1.00 43.13 155 THR D CA 1
ATOM 9275 C C . THR D 1 146 ? 19.432 14.529 -16.613 1.00 41.27 155 THR D C 1
ATOM 9276 O O . THR D 1 146 ? 19.225 13.805 -17.594 1.00 38.07 155 THR D O 1
ATOM 9280 N N . THR D 1 147 ? 19.957 14.078 -15.482 1.00 31.84 156 THR D N 1
ATOM 9281 C CA . THR D 1 147 ? 20.398 12.696 -15.322 1.00 34.00 156 THR D CA 1
ATOM 9282 C C . THR D 1 147 ? 19.408 11.841 -14.509 1.00 32.61 156 THR D C 1
ATOM 9283 O O . THR D 1 147 ? 19.649 10.654 -14.294 1.00 27.89 156 THR D O 1
ATOM 9287 N N . MET D 1 148 ? 18.309 12.443 -14.054 1.00 29.36 157 MET D N 1
ATOM 9288 C CA . MET D 1 148 ? 17.268 11.707 -13.307 1.00 34.04 157 MET D CA 1
ATOM 9289 C C . MET D 1 148 ? 16.429 10.802 -14.223 1.00 28.24 157 MET D C 1
ATOM 9290 O O . MET D 1 148 ? 16.335 11.069 -15.421 1.00 30.28 157 MET D O 1
ATOM 9295 N N . PRO D 1 149 ? 15.814 9.720 -13.675 1.00 30.17 158 PRO D N 1
ATOM 9296 C CA . PRO D 1 149 ? 14.874 8.941 -14.498 1.00 30.29 158 PRO D CA 1
ATOM 9297 C C . PRO D 1 149 ? 13.755 9.827 -15.084 1.00 30.32 158 PRO D C 1
ATOM 9298 O O . PRO D 1 149 ? 13.445 10.875 -14.500 1.00 25.79 158 PRO D O 1
ATOM 9302 N N . PRO D 1 150 ? 13.180 9.430 -16.241 1.00 35.38 159 PRO D N 1
ATOM 9303 C CA . PRO D 1 150 ? 12.087 10.178 -16.866 1.00 34.85 159 PRO D CA 1
ATOM 9304 C C . PRO D 1 150 ? 10.913 10.290 -15.910 1.00 33.03 159 PRO D C 1
ATOM 9305 O O . PRO D 1 150 ? 10.552 9.310 -15.246 1.00 26.69 159 PRO D O 1
ATOM 9309 N N . ASN D 1 151 ? 10.355 11.493 -15.814 1.00 24.39 160 ASN D N 1
ATOM 9310 C CA . ASN D 1 151 ? 9.222 11.768 -14.918 1.00 28.43 160 ASN D CA 1
ATOM 9311 C C . ASN D 1 151 ? 9.486 11.602 -13.412 1.00 21.61 160 ASN D C 1
ATOM 9312 O O . ASN D 1 151 ? 8.549 11.475 -12.609 1.00 19.65 160 ASN D O 1
ATOM 9317 N N . PHE D 1 152 ? 10.751 11.662 -13.017 1.00 19.83 161 PHE D N 1
ATOM 9318 C CA . PHE D 1 152 ? 11.094 11.541 -11.599 1.00 19.42 161 PHE D CA 1
ATOM 9319 C C . PHE D 1 152 ? 10.539 12.734 -10.787 1.00 23.51 161 PHE D C 1
ATOM 9320 O O . PHE D 1 152 ? 10.319 12.624 -9.599 1.00 22.66 161 PHE D O 1
ATOM 9328 N N . GLY D 1 153 ? 10.269 13.854 -11.446 1.00 20.83 162 GLY D N 1
ATOM 9329 C CA . GLY D 1 153 ? 9.677 14.997 -10.739 1.00 24.25 162 GLY D CA 1
ATOM 9330 C C . GLY D 1 153 ? 8.203 14.834 -10.369 1.00 31.62 162 GLY D C 1
ATOM 9331 O O . GLY D 1 153 ? 7.670 15.647 -9.609 1.00 31.72 162 GLY D O 1
ATOM 9332 N N . ILE D 1 154 ? 7.520 13.807 -10.897 1.00 22.55 163 ILE D N 1
ATOM 9333 C CA . ILE D 1 154 ? 6.146 13.570 -10.464 1.00 25.74 163 ILE D CA 1
ATOM 9334 C C . ILE D 1 154 ? 6.080 12.455 -9.400 1.00 26.73 163 ILE D C 1
ATOM 9335 O O . ILE D 1 154 ? 7.027 11.679 -9.252 1.00 25.85 163 ILE D O 1
ATOM 9340 N N . GLY D 1 155 ? 4.966 12.400 -8.673 1.00 19.58 164 GLY D N 1
ATOM 9341 C CA . GLY D 1 155 ? 4.800 11.491 -7.531 1.00 19.75 164 GLY D CA 1
ATOM 9342 C C . GLY D 1 155 ? 4.777 10.031 -7.943 1.00 21.88 164 GLY D C 1
ATOM 9343 O O . GLY D 1 155 ? 4.714 9.706 -9.130 1.00 23.22 164 GLY D O 1
ATOM 9344 N N . ARG D 1 156 ? 4.842 9.148 -6.948 1.00 25.14 165 ARG D N 1
ATOM 9345 C CA . ARG D 1 156 ? 4.954 7.706 -7.172 1.00 22.12 165 ARG D CA 1
ATOM 9346 C C . ARG D 1 156 ? 4.063 7.048 -6.122 1.00 24.26 165 ARG D C 1
ATOM 9347 O O . ARG D 1 156 ? 4.174 7.382 -4.943 1.00 26.43 165 ARG D O 1
ATOM 9355 N N . VAL D 1 157 ? 3.161 6.154 -6.527 1.00 25.26 166 VAL D N 1
ATOM 9356 C CA . VAL D 1 157 ? 2.377 5.421 -5.524 1.00 30.61 166 VAL D CA 1
ATOM 9357 C C . VAL D 1 157 ? 3.215 4.381 -4.785 1.00 27.77 166 VAL D C 1
ATOM 9358 O O . VAL D 1 157 ? 4.231 3.895 -5.273 1.00 22.82 166 VAL D O 1
ATOM 9362 N N . LEU D 1 158 ? 2.753 4.040 -3.593 1.00 28.02 167 LEU D N 1
ATOM 9363 C CA . LEU D 1 158 ? 3.466 3.115 -2.744 1.00 18.80 167 LEU D CA 1
ATOM 9364 C C . LEU D 1 158 ? 2.973 1.704 -3.039 1.00 20.42 167 LEU D C 1
ATOM 9365 O O . LEU D 1 158 ? 3.771 0.765 -3.065 1.00 20.36 167 LEU D O 1
ATOM 9370 N N . LYS D 1 159 ? 1.663 1.593 -3.304 1.00 18.05 168 LYS D N 1
ATOM 9371 C CA . LYS D 1 159 ? 1.028 0.308 -3.581 1.00 21.85 168 LYS D CA 1
ATOM 9372 C C . LYS D 1 159 ? 1.796 -0.452 -4.648 1.00 16.63 168 LYS D C 1
ATOM 9373 O O . LYS D 1 159 ? 2.069 0.055 -5.729 1.00 22.53 168 LYS D O 1
ATOM 9379 N N . GLY D 1 160 ? 2.147 -1.693 -4.329 1.00 22.92 169 GLY D N 1
ATOM 9380 C CA . GLY D 1 160 ? 2.857 -2.529 -5.279 1.00 22.42 169 GLY D CA 1
ATOM 9381 C C . GLY D 1 160 ? 4.357 -2.373 -5.273 1.00 23.38 169 GLY D C 1
ATOM 9382 O O . GLY D 1 160 ? 5.058 -3.151 -5.919 1.00 20.34 169 GLY D O 1
ATOM 9383 N N . GLN D 1 161 ? 4.873 -1.343 -4.601 1.00 19.42 170 GLN D N 1
ATOM 9384 C CA . GLN D 1 161 ? 6.337 -1.167 -4.561 1.00 22.59 170 GLN D CA 1
ATOM 9385 C C . GLN D 1 161 ? 6.971 -1.909 -3.407 1.00 17.13 170 GLN D C 1
ATOM 9386 O O . GLN D 1 161 ? 6.293 -2.280 -2.458 1.00 18.99 170 GLN D O 1
ATOM 9392 N N . THR D 1 162 ? 8.289 -2.110 -3.494 1.00 17.54 171 THR D N 1
ATOM 9393 C CA . THR D 1 162 ? 9.042 -2.783 -2.435 1.00 22.47 171 THR D CA 1
ATOM 9394 C C . THR D 1 162 ? 9.530 -1.853 -1.344 1.00 25.93 171 THR D C 1
ATOM 9395 O O . THR D 1 162 ? 10.189 -0.825 -1.608 1.00 22.22 171 THR D O 1
ATOM 9399 N N . LEU D 1 163 ? 9.141 -2.192 -0.121 1.00 17.45 172 LEU D N 1
ATOM 9400 C CA . LEU D 1 163 ? 9.605 -1.507 1.083 1.00 20.50 172 LEU D CA 1
ATOM 9401 C C . LEU D 1 163 ? 10.684 -2.321 1.759 1.00 25.41 172 LEU D C 1
ATOM 9402 O O . LEU D 1 163 ? 10.426 -3.422 2.292 1.00 21.18 172 LEU D O 1
ATOM 9407 N N . GLY D 1 164 ? 11.900 -1.795 1.699 1.00 25.40 173 GLY D N 1
ATOM 9408 C CA . GLY D 1 164 ? 13.023 -2.385 2.409 1.00 26.52 173 GLY D CA 1
ATOM 9409 C C . GLY D 1 164 ? 13.138 -1.846 3.812 1.00 26.71 173 GLY D C 1
ATOM 9410 O O . GLY D 1 164 ? 13.137 -0.631 4.032 1.00 21.49 173 GLY D O 1
ATOM 9411 N N . ILE D 1 165 ? 13.193 -2.756 4.777 1.00 18.08 174 ILE D N 1
ATOM 9412 C CA . ILE D 1 165 ? 13.351 -2.387 6.184 1.00 18.85 174 ILE D CA 1
ATOM 9413 C C . ILE D 1 165 ? 14.668 -2.964 6.711 1.00 25.98 174 ILE D C 1
ATOM 9414 O O . ILE D 1 165 ? 14.847 -4.203 6.817 1.00 21.65 174 ILE D O 1
ATOM 9419 N N . PHE D 1 166 ? 15.599 -2.064 7.027 1.00 19.49 175 PHE D N 1
ATOM 9420 C CA . PHE D 1 166 ? 16.888 -2.464 7.634 1.00 22.50 175 PHE D CA 1
ATOM 9421 C C . PHE D 1 166 ? 16.808 -2.330 9.160 1.00 26.53 175 PHE D C 1
ATOM 9422 O O . PHE D 1 166 ? 16.934 -1.232 9.711 1.00 25.40 175 PHE D O 1
ATOM 9430 N N . GLY D 1 167 ? 16.584 -3.456 9.837 1.00 21.30 176 GLY D N 1
ATOM 9431 C CA . GLY D 1 167 ? 16.468 -3.499 11.302 1.00 24.50 176 GLY D CA 1
ATOM 9432 C C . GLY D 1 167 ? 15.025 -3.631 11.724 1.00 26.80 176 GLY D C 1
ATOM 9433 O O . GLY D 1 167 ? 14.191 -2.830 11.324 1.00 30.99 176 GLY D O 1
ATOM 9434 N N . TYR D 1 168 ? 14.726 -4.644 12.534 1.00 26.67 177 TYR D N 1
ATOM 9435 C CA . TYR D 1 168 ? 13.340 -4.976 12.854 1.00 25.65 177 TYR D CA 1
ATOM 9436 C C . TYR D 1 168 ? 13.037 -4.896 14.366 1.00 27.65 177 TYR D C 1
ATOM 9437 O O . TYR D 1 168 ? 12.478 -5.816 14.974 1.00 29.12 177 TYR D O 1
ATOM 9446 N N . GLY D 1 169 ? 13.413 -3.786 14.979 1.00 28.96 178 GLY D N 1
ATOM 9447 C CA . GLY D 1 169 ? 13.079 -3.538 16.381 1.00 30.66 178 GLY D CA 1
ATOM 9448 C C . GLY D 1 169 ? 11.688 -2.941 16.392 1.00 30.37 178 GLY D C 1
ATOM 9449 O O . GLY D 1 169 ? 10.912 -3.196 15.473 1.00 25.84 178 GLY D O 1
ATOM 9450 N N . LYS D 1 170 ? 11.373 -2.144 17.411 1.00 23.95 179 LYS D N 1
ATOM 9451 C CA . LYS D 1 170 ? 9.998 -1.670 17.609 1.00 29.87 179 LYS D CA 1
ATOM 9452 C C . LYS D 1 170 ? 9.563 -0.707 16.526 1.00 27.36 179 LYS D C 1
ATOM 9453 O O . LYS D 1 170 ? 8.429 -0.785 16.030 1.00 26.07 179 LYS D O 1
ATOM 9459 N N . ILE D 1 171 ? 10.470 0.193 16.155 1.00 27.18 180 ILE D N 1
ATOM 9460 C CA . ILE D 1 171 ? 10.184 1.145 15.090 1.00 24.91 180 ILE D CA 1
ATOM 9461 C C . ILE D 1 171 ? 10.087 0.474 13.722 1.00 20.80 180 ILE D C 1
ATOM 9462 O O . ILE D 1 171 ? 9.133 0.705 13.017 1.00 21.22 180 ILE D O 1
ATOM 9467 N N . GLY D 1 172 ? 11.027 -0.404 13.375 1.00 21.06 181 GLY D N 1
ATOM 9468 C CA . GLY D 1 172 ? 10.967 -1.083 12.086 1.00 21.70 181 GLY D CA 1
ATOM 9469 C C . GLY D 1 172 ? 9.687 -1.906 11.945 1.00 20.83 181 GLY D C 1
ATOM 9470 O O . GLY D 1 172 ? 9.115 -1.981 10.850 1.00 16.81 181 GLY D O 1
ATOM 9471 N N . GLN D 1 173 ? 9.251 -2.526 13.049 1.00 27.01 182 GLN D N 1
ATOM 9472 C CA . GLN D 1 173 ? 8.021 -3.325 13.075 1.00 22.95 182 GLN D CA 1
ATOM 9473 C C . GLN D 1 173 ? 6.814 -2.479 12.749 1.00 24.01 182 GLN D C 1
ATOM 9474 O O . GLN D 1 173 ? 5.975 -2.884 11.973 1.00 20.99 182 GLN D O 1
ATOM 9480 N N . LEU D 1 174 ? 6.751 -1.277 13.318 1.00 19.94 183 LEU D N 1
ATOM 9481 C CA . LEU D 1 174 ? 5.667 -0.385 13.009 1.00 23.57 183 LEU D CA 1
ATOM 9482 C C . LEU D 1 174 ? 5.693 0.055 11.541 1.00 20.86 183 LEU D C 1
ATOM 9483 O O . LEU D 1 174 ? 4.664 0.018 10.863 1.00 19.87 183 LEU D O 1
ATOM 9488 N N . VAL D 1 175 ? 6.873 0.406 11.041 1.00 22.82 184 VAL D N 1
ATOM 9489 C CA . VAL D 1 175 ? 7.017 0.916 9.674 1.00 21.59 184 VAL D CA 1
ATOM 9490 C C . VAL D 1 175 ? 6.671 -0.181 8.668 1.00 22.88 184 VAL D C 1
ATOM 9491 O O . VAL D 1 175 ? 6.004 0.078 7.665 1.00 21.32 184 VAL D O 1
ATOM 9495 N N . ALA D 1 176 ? 7.076 -1.419 8.968 1.00 23.75 185 ALA D N 1
ATOM 9496 C CA . ALA D 1 176 ? 6.656 -2.559 8.174 1.00 20.10 185 ALA D CA 1
ATOM 9497 C C . ALA D 1 176 ? 5.138 -2.676 8.086 1.00 17.85 185 ALA D C 1
ATOM 9498 O O . ALA D 1 176 ? 4.611 -2.906 7.000 1.00 20.51 185 ALA D O 1
ATOM 9500 N N . GLY D 1 177 ? 4.457 -2.515 9.224 1.00 20.31 186 GLY D N 1
ATOM 9501 C CA . GLY D 1 177 ? 2.989 -2.498 9.285 1.00 20.37 186 GLY D CA 1
ATOM 9502 C C . GLY D 1 177 ? 2.341 -1.423 8.424 1.00 24.06 186 GLY D C 1
ATOM 9503 O O . GLY D 1 177 ? 1.305 -1.663 7.816 1.00 20.67 186 GLY D O 1
ATOM 9504 N N . TYR D 1 178 ? 2.934 -0.231 8.384 1.00 23.81 187 TYR D N 1
ATOM 9505 C CA . TYR D 1 178 ? 2.425 0.819 7.498 1.00 22.96 187 TYR D CA 1
ATOM 9506 C C . TYR D 1 178 ? 2.621 0.415 6.039 1.00 17.29 187 TYR D C 1
ATOM 9507 O O . TYR D 1 178 ? 1.730 0.599 5.204 1.00 17.14 187 TYR D O 1
ATOM 9516 N N . GLY D 1 179 ? 3.777 -0.155 5.723 1.00 21.31 188 GLY D N 1
ATOM 9517 C CA . GLY D 1 179 ? 4.014 -0.646 4.360 1.00 28.26 188 GLY D CA 1
ATOM 9518 C C . GLY D 1 179 ? 2.941 -1.636 3.939 1.00 21.76 188 GLY D C 1
ATOM 9519 O O . GLY D 1 179 ? 2.362 -1.540 2.846 1.00 17.98 188 GLY D O 1
ATOM 9520 N N . ARG D 1 180 ? 2.653 -2.585 4.817 1.00 28.77 189 ARG D N 1
ATOM 9521 C CA A ARG D 1 180 ? 1.614 -3.570 4.531 0.50 22.81 189 ARG D CA 1
ATOM 9522 C CA B ARG D 1 180 ? 1.605 -3.574 4.557 0.50 22.34 189 ARG D CA 1
ATOM 9523 C C . ARG D 1 180 ? 0.248 -2.912 4.299 1.00 22.97 189 ARG D C 1
ATOM 9524 O O . ARG D 1 180 ? -0.449 -3.242 3.326 1.00 25.34 189 ARG D O 1
ATOM 9539 N N . ALA D 1 181 ? -0.108 -1.954 5.158 1.00 25.54 190 ALA D N 1
ATOM 9540 C CA . ALA D 1 181 ? -1.358 -1.199 5.044 1.00 24.59 190 ALA D CA 1
ATOM 9541 C C . ALA D 1 181 ? -1.507 -0.434 3.737 1.00 26.44 190 ALA D C 1
ATOM 9542 O O . ALA D 1 181 ? -2.624 -0.267 3.249 1.00 23.00 190 ALA D O 1
ATOM 9544 N N . PHE D 1 182 ? -0.395 0.014 3.158 1.00 24.72 191 PHE D N 1
ATOM 9545 C CA . PHE D 1 182 ? -0.457 0.675 1.873 1.00 17.00 191 PHE D CA 1
ATOM 9546 C C . PHE D 1 182 ? -0.311 -0.257 0.674 1.00 22.48 191 PHE D C 1
ATOM 9547 O O . PHE D 1 182 ? -0.263 0.192 -0.455 1.00 23.50 191 PHE D O 1
ATOM 9555 N N . GLY D 1 183 ? -0.289 -1.565 0.902 1.00 19.78 192 GLY D N 1
ATOM 9556 C CA . GLY D 1 183 ? -0.169 -2.459 -0.232 1.00 17.82 192 GLY D CA 1
ATOM 9557 C C . GLY D 1 183 ? 1.242 -2.61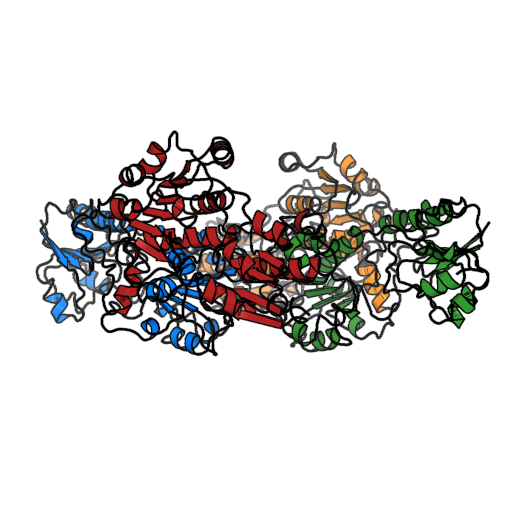2 -0.768 1.00 19.99 192 GLY D C 1
ATOM 9558 O O . GLY D 1 183 ? 1.418 -3.016 -1.919 1.00 20.43 192 GLY D O 1
ATOM 9559 N N . MET D 1 184 ? 2.250 -2.322 0.056 1.00 26.21 193 MET D N 1
ATOM 9560 C CA . MET D 1 184 ? 3.637 -2.461 -0.378 1.00 23.22 193 MET D CA 1
ATOM 9561 C C . MET D 1 184 ? 4.115 -3.899 -0.153 1.00 27.31 193 MET D C 1
ATOM 9562 O O . MET D 1 184 ? 3.555 -4.613 0.670 1.00 23.64 193 MET D O 1
ATOM 9567 N N . ASN D 1 185 ? 5.122 -4.320 -0.914 1.00 25.07 194 ASN D N 1
ATOM 9568 C CA . ASN D 1 185 ? 5.817 -5.576 -0.658 1.00 28.22 194 ASN D CA 1
ATOM 9569 C C . ASN D 1 185 ? 7.000 -5.310 0.279 1.00 26.87 194 ASN D C 1
ATOM 9570 O O . ASN D 1 185 ? 8.031 -4.755 -0.104 1.00 23.53 194 ASN D O 1
ATOM 9575 N N . VAL D 1 186 ? 6.802 -5.651 1.544 1.00 21.82 195 VAL D N 1
ATOM 9576 C CA . VAL D 1 186 ? 7.782 -5.398 2.572 1.00 19.53 195 VAL D CA 1
ATOM 9577 C C . VAL D 1 186 ? 8.925 -6.418 2.504 1.00 27.89 195 VAL D C 1
ATOM 9578 O O . VAL D 1 186 ? 8.685 -7.627 2.405 1.00 24.69 195 VAL D O 1
ATOM 9582 N N . LEU D 1 187 ? 10.158 -5.924 2.522 1.00 19.18 196 LEU D N 1
ATOM 9583 C CA . LEU D 1 187 ? 11.351 -6.778 2.552 1.00 25.73 196 LEU D CA 1
ATOM 9584 C C . LEU D 1 187 ? 12.247 -6.427 3.755 1.00 28.16 196 LEU D C 1
ATOM 9585 O O . LEU D 1 187 ? 12.753 -5.305 3.874 1.00 24.06 196 LEU D O 1
ATOM 9590 N N . VAL D 1 188 ? 12.419 -7.370 4.672 1.00 20.23 197 VAL D N 1
ATOM 9591 C CA . VAL D 1 188 ? 13.142 -7.065 5.912 1.00 21.54 197 VAL D CA 1
ATOM 9592 C C . VAL D 1 188 ? 14.548 -7.633 5.918 1.00 28.99 197 VAL D C 1
ATOM 9593 O O . VAL D 1 188 ? 14.762 -8.806 5.587 1.00 24.00 197 VAL D O 1
ATOM 9597 N N . TRP D 1 189 ? 15.510 -6.793 6.282 1.00 23.06 198 TRP D N 1
ATOM 9598 C CA . TRP D 1 189 ? 16.880 -7.263 6.516 1.00 27.47 198 TRP D CA 1
ATOM 9599 C C . TRP D 1 189 ? 17.424 -6.937 7.925 1.00 29.48 198 TRP D C 1
ATOM 9600 O O . TRP D 1 189 ? 17.098 -5.906 8.538 1.00 24.99 198 TRP D O 1
ATOM 9611 N N . GLY D 1 190 ? 18.195 -7.877 8.457 1.00 23.15 199 GLY D N 1
ATOM 9612 C CA . GLY D 1 190 ? 18.851 -7.708 9.747 1.00 28.32 199 GLY D CA 1
ATOM 9613 C C . GLY D 1 190 ? 19.551 -8.968 10.209 1.00 28.42 199 GLY D C 1
ATOM 9614 O O . GLY D 1 190 ? 19.834 -9.864 9.400 1.00 27.22 199 GLY D O 1
ATOM 9615 N N . ARG D 1 191 ? 19.830 -9.018 11.514 1.00 29.68 200 ARG D N 1
ATOM 9616 C CA . ARG D 1 191 ? 20.374 -10.207 12.186 1.00 35.65 200 ARG D CA 1
ATOM 9617 C C . ARG D 1 191 ? 19.339 -11.326 12.189 1.00 33.52 200 ARG D C 1
ATOM 9618 O O . ARG D 1 191 ? 18.152 -11.079 11.983 1.00 27.44 200 ARG D O 1
ATOM 9626 N N . GLU D 1 192 ? 19.787 -12.548 12.465 1.00 29.94 201 GLU D N 1
ATOM 9627 C CA . GLU D 1 192 ? 18.894 -13.709 12.459 1.00 39.64 201 GLU D CA 1
ATOM 9628 C C . GLU D 1 192 ? 17.604 -13.555 13.272 1.00 32.57 201 GLU D C 1
ATOM 9629 O O . GLU D 1 192 ? 16.533 -13.848 12.756 1.00 36.42 201 GLU D O 1
ATOM 9635 N N . ASN D 1 193 ? 17.683 -13.078 14.511 1.00 32.22 202 ASN D N 1
ATOM 9636 C CA A ASN D 1 193 ? 16.467 -12.991 15.328 0.50 37.59 202 ASN D CA 1
ATOM 9637 C CA B ASN D 1 193 ? 16.493 -12.982 15.348 0.50 36.34 202 ASN D CA 1
ATOM 9638 C C . ASN D 1 193 ? 15.481 -11.933 14.836 1.00 37.07 202 ASN D C 1
ATOM 9639 O O . ASN D 1 193 ? 14.274 -12.077 15.025 1.00 32.01 202 ASN D O 1
ATOM 9648 N N . SER D 1 194 ? 15.985 -10.887 14.179 1.00 34.05 203 SER D N 1
ATOM 9649 C CA . SER D 1 194 ? 15.119 -9.912 13.500 1.00 34.75 203 SER D CA 1
ATOM 9650 C C . SER D 1 194 ? 14.437 -10.556 12.292 1.00 26.34 203 SER D C 1
ATOM 9651 O O . SER D 1 194 ? 13.233 -10.423 12.104 1.00 28.61 203 SER D O 1
ATOM 9654 N N . LYS D 1 195 ? 15.206 -11.273 11.488 1.00 24.92 204 LYS D N 1
ATOM 9655 C CA . LYS D 1 195 ? 14.651 -11.958 10.321 1.00 26.42 204 LYS D CA 1
ATOM 9656 C C . LYS D 1 195 ? 13.609 -12.994 10.721 1.00 23.13 204 LYS D C 1
ATOM 9657 O O . LYS D 1 195 ? 12.599 -13.130 10.041 1.00 23.63 204 LYS D O 1
ATOM 9663 N N . GLU D 1 196 ? 13.817 -13.666 11.853 1.00 26.01 205 GLU D N 1
ATOM 9664 C CA . GLU D 1 196 ? 12.863 -14.688 12.320 1.00 29.10 205 GLU D CA 1
ATOM 9665 C C . GLU D 1 196 ? 11.532 -14.064 12.763 1.00 31.24 205 GLU D C 1
ATOM 9666 O O . GLU D 1 196 ? 10.439 -14.553 12.414 1.00 27.18 205 GLU D O 1
ATOM 9672 N N . ARG D 1 197 ? 11.633 -12.957 13.495 1.00 29.28 206 ARG D N 1
ATOM 9673 C CA . ARG D 1 197 ? 10.461 -12.205 13.932 1.00 33.46 206 ARG D CA 1
ATOM 9674 C C . ARG D 1 197 ? 9.684 -11.645 12.740 1.00 31.65 206 ARG D C 1
ATOM 9675 O O . ARG D 1 197 ? 8.448 -11.648 12.738 1.00 25.96 206 ARG D O 1
ATOM 9683 N N . ALA D 1 198 ? 10.405 -11.156 11.728 1.00 30.87 207 ALA D N 1
ATOM 9684 C CA . ALA D 1 198 ? 9.785 -10.706 10.479 1.00 30.76 207 ALA D CA 1
ATOM 9685 C C . ALA D 1 198 ? 9.053 -11.836 9.727 1.00 27.90 207 ALA D C 1
ATOM 9686 O O . ALA D 1 198 ? 7.906 -11.660 9.318 1.00 23.38 207 ALA D O 1
ATOM 9688 N N . ARG D 1 199 ? 9.706 -12.981 9.532 1.00 22.14 208 ARG D N 1
ATOM 9689 C CA . ARG D 1 199 ? 9.021 -14.104 8.889 1.00 24.56 208 ARG D CA 1
ATOM 9690 C C . ARG D 1 199 ? 7.740 -14.498 9.654 1.00 23.31 208 ARG D C 1
ATOM 9691 O O . ARG D 1 199 ? 6.716 -14.783 9.030 1.00 30.09 208 ARG D O 1
ATOM 9699 N N . ALA D 1 200 ? 7.788 -14.480 10.988 1.00 28.98 209 ALA D N 1
ATOM 9700 C CA . ALA D 1 200 ? 6.630 -14.876 11.808 1.00 31.02 209 ALA D CA 1
ATOM 9701 C C . ALA D 1 200 ? 5.492 -13.858 11.697 1.00 35.04 209 ALA D C 1
ATOM 9702 O O . ALA D 1 200 ? 4.318 -14.221 11.750 1.00 31.18 209 ALA D O 1
ATOM 9704 N N . ASP D 1 201 ? 5.862 -12.590 11.476 1.00 33.90 210 ASP D N 1
ATOM 9705 C CA . ASP D 1 201 ? 4.920 -11.497 11.287 1.00 28.46 210 ASP D CA 1
ATOM 9706 C C . ASP D 1 201 ? 4.404 -11.430 9.855 1.00 28.81 210 ASP D C 1
ATOM 9707 O O . ASP D 1 201 ? 3.600 -10.576 9.521 1.00 25.51 210 ASP D O 1
ATOM 9712 N N . GLY D 1 202 ? 4.865 -12.345 9.012 1.00 25.86 211 GLY D N 1
ATOM 9713 C CA . GLY D 1 202 ? 4.346 -12.492 7.661 1.00 23.56 211 GLY D CA 1
ATOM 9714 C C . GLY D 1 202 ? 5.123 -11.744 6.600 1.00 26.18 211 GLY D C 1
ATOM 9715 O O . GLY D 1 202 ? 4.645 -11.600 5.473 1.00 24.92 211 GLY D O 1
ATOM 9716 N N . PHE D 1 203 ? 6.320 -11.256 6.946 1.00 28.66 212 PHE D N 1
ATOM 9717 C CA . PHE D 1 203 ? 7.107 -10.510 5.974 1.00 22.53 212 PHE D CA 1
ATOM 9718 C C . PHE D 1 203 ? 8.193 -11.330 5.298 1.00 26.39 212 PHE D C 1
ATOM 9719 O O . PHE D 1 203 ? 8.827 -12.176 5.914 1.00 27.90 212 PHE D O 1
ATOM 9727 N N . ALA D 1 204 ? 8.378 -11.059 4.016 1.00 28.45 213 ALA D N 1
ATOM 9728 C CA . ALA D 1 204 ? 9.526 -11.510 3.271 1.00 28.02 213 ALA D CA 1
ATOM 9729 C C . ALA D 1 204 ? 10.796 -10.905 3.869 1.00 24.76 213 ALA D C 1
ATOM 9730 O O . ALA D 1 204 ? 10.805 -9.769 4.361 1.00 26.17 213 ALA D O 1
ATOM 9732 N N . VAL D 1 205 ? 11.871 -11.677 3.820 1.00 23.39 214 VAL D N 1
ATOM 9733 C CA . VAL D 1 205 ? 13.184 -11.220 4.274 1.00 26.13 214 VAL D CA 1
ATOM 9734 C C . VAL D 1 205 ? 14.232 -11.335 3.169 1.00 27.15 214 VAL D C 1
ATOM 9735 O O . VAL D 1 205 ? 14.160 -12.222 2.305 1.00 30.63 214 VAL D O 1
ATOM 9739 N N . ALA D 1 206 ? 15.198 -10.427 3.199 1.00 24.57 215 ALA D N 1
ATOM 9740 C CA . ALA D 1 206 ? 16.253 -10.403 2.207 1.00 27.88 215 ALA D CA 1
ATOM 9741 C C . ALA D 1 206 ? 17.284 -11.482 2.548 1.00 25.03 215 ALA D C 1
ATOM 9742 O O . ALA D 1 206 ? 17.599 -11.703 3.723 1.00 28.51 215 ALA D O 1
ATOM 9744 N N . GLU D 1 207 ? 17.787 -12.145 1.515 1.00 25.67 216 GLU D N 1
ATOM 9745 C CA . GLU D 1 207 ? 18.830 -13.158 1.650 1.00 31.72 216 GLU D CA 1
ATOM 9746 C C . GLU D 1 207 ? 20.200 -12.553 1.961 1.00 34.27 216 GLU D C 1
ATOM 9747 O O . GLU D 1 207 ? 21.058 -13.213 2.551 1.00 32.95 216 GLU D O 1
ATOM 9753 N N . SER D 1 208 ? 20.388 -11.287 1.587 1.00 26.17 217 SER D N 1
ATOM 9754 C CA . SER D 1 208 ? 21.656 -10.593 1.789 1.00 27.62 217 SER D CA 1
ATOM 9755 C C . SER D 1 208 ? 21.362 -9.117 1.883 1.00 26.92 217 SER D C 1
ATOM 9756 O O . SER D 1 208 ? 20.283 -8.687 1.499 1.00 25.43 217 SER D O 1
ATOM 9759 N N . LYS D 1 209 ? 22.339 -8.360 2.360 1.00 30.99 218 LYS D N 1
ATOM 9760 C CA . LYS D 1 209 ? 22.294 -6.900 2.403 1.00 30.83 218 LYS D CA 1
ATOM 9761 C C . LYS D 1 209 ? 22.227 -6.330 0.985 1.00 31.69 218 LYS D C 1
ATOM 9762 O O . LYS D 1 209 ? 21.484 -5.387 0.734 1.00 33.29 218 LYS D O 1
ATOM 9768 N N . ASP D 1 210 ? 23.054 -6.891 0.096 1.00 28.99 219 ASP D N 1
ATOM 9769 C CA . ASP D 1 210 ? 23.008 -6.711 -1.363 1.00 32.06 219 ASP D CA 1
ATOM 9770 C C . ASP D 1 210 ? 21.570 -6.757 -1.912 1.00 34.00 219 ASP D C 1
ATOM 9771 O O . ASP D 1 210 ? 21.144 -5.833 -2.608 1.00 23.57 219 ASP D O 1
ATOM 9776 N N . ALA D 1 211 ? 20.840 -7.831 -1.607 1.00 24.61 220 ALA D N 1
ATOM 9777 C CA . ALA D 1 211 ? 19.461 -7.998 -2.070 1.00 28.16 220 ALA D CA 1
ATOM 9778 C C . ALA D 1 211 ? 18.547 -6.883 -1.547 1.00 29.90 220 ALA D C 1
ATOM 9779 O O . ALA D 1 211 ? 17.720 -6.378 -2.301 1.00 26.00 220 ALA D O 1
ATOM 9781 N N . LEU D 1 212 ? 18.726 -6.491 -0.281 1.00 23.52 221 LEU D N 1
ATOM 9782 C CA . LEU D 1 212 ? 17.932 -5.414 0.301 1.00 24.80 221 LEU D CA 1
ATOM 9783 C C . LEU D 1 212 ? 18.134 -4.076 -0.450 1.00 28.85 221 LEU D C 1
ATOM 9784 O O . LEU D 1 212 ? 17.168 -3.435 -0.840 1.00 23.92 221 LEU D O 1
ATOM 9789 N N . PHE D 1 213 ? 19.383 -3.709 -0.705 1.00 26.99 222 PHE D N 1
ATOM 9790 C CA . PHE D 1 213 ? 19.697 -2.444 -1.371 1.00 27.20 222 PHE D CA 1
ATOM 9791 C C . PHE D 1 213 ? 19.292 -2.421 -2.844 1.00 25.79 222 PHE D C 1
ATOM 9792 O O . PHE D 1 213 ? 18.724 -1.436 -3.321 1.00 19.02 222 PHE D O 1
ATOM 9800 N N . GLU D 1 214 ? 19.519 -3.537 -3.530 1.00 19.79 223 GLU D N 1
ATOM 9801 C CA . GLU D 1 214 ? 19.132 -3.700 -4.941 1.00 25.97 223 GLU D CA 1
ATOM 9802 C C . GLU D 1 214 ? 17.622 -3.729 -5.209 1.00 24.81 223 GLU D C 1
ATOM 9803 O O . GLU D 1 214 ? 17.176 -3.185 -6.221 1.00 24.68 223 GLU D O 1
ATOM 9809 N N . GLN D 1 215 ? 16.835 -4.336 -4.310 1.00 21.54 224 GLN D N 1
ATOM 9810 C CA . GLN D 1 215 ? 15.425 -4.597 -4.604 1.00 19.44 224 GLN D CA 1
ATOM 9811 C C . GLN D 1 215 ? 14.420 -3.582 -4.052 1.00 24.19 224 GLN D C 1
ATOM 9812 O O . GLN D 1 215 ? 13.290 -3.577 -4.480 1.00 26.58 224 GLN D O 1
ATOM 9818 N N . SER D 1 216 ? 14.837 -2.733 -3.115 1.00 21.10 225 SER D N 1
ATOM 9819 C CA . SER D 1 216 ? 13.930 -1.791 -2.455 1.00 21.60 225 SER D CA 1
ATOM 9820 C C . SER D 1 216 ? 13.613 -0.621 -3.373 1.00 25.04 225 SER D C 1
ATOM 9821 O O . SER D 1 216 ? 14.483 -0.137 -4.079 1.00 27.31 225 SER D O 1
ATOM 9824 N N . ASP D 1 217 ? 12.362 -0.177 -3.346 1.00 25.42 226 ASP D N 1
ATOM 9825 C CA . ASP D 1 217 ? 1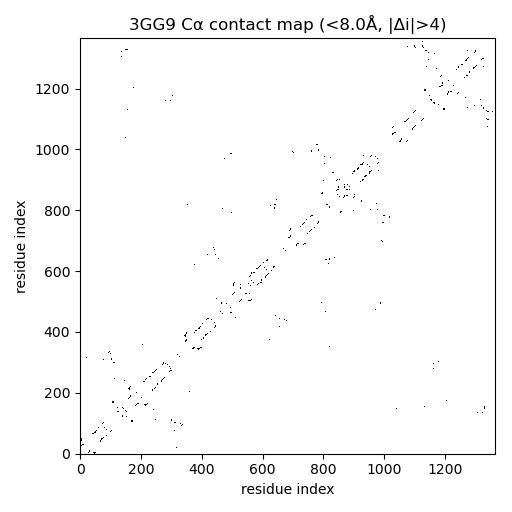1.966 1.052 -4.006 1.00 21.86 226 ASP D CA 1
ATOM 9826 C C . ASP D 1 217 ? 11.994 2.187 -3.004 1.00 21.46 226 ASP D C 1
ATOM 9827 O O . ASP D 1 217 ? 12.275 3.342 -3.355 1.00 20.54 226 ASP D O 1
ATOM 9832 N N . VAL D 1 218 ? 11.651 1.847 -1.759 1.00 21.99 227 VAL D N 1
ATOM 9833 C CA . VAL D 1 218 ? 11.847 2.712 -0.595 1.00 20.99 227 VAL D CA 1
ATOM 9834 C C . VAL D 1 218 ? 12.627 1.875 0.405 1.00 22.11 227 VAL D C 1
ATOM 9835 O O . VAL D 1 218 ? 12.257 0.734 0.701 1.00 24.16 227 VAL D O 1
ATOM 9839 N N . LEU D 1 219 ? 13.751 2.405 0.870 1.00 22.27 228 LEU D N 1
ATOM 9840 C CA . LEU D 1 219 ? 14.552 1.713 1.878 1.00 24.86 228 LEU D CA 1
ATOM 9841 C C . LEU D 1 219 ? 14.697 2.574 3.115 1.00 24.21 228 LEU D C 1
ATOM 9842 O O . LEU D 1 219 ? 15.242 3.700 3.063 1.00 22.26 228 LEU D O 1
ATOM 9847 N N . SER D 1 220 ? 14.239 2.029 4.231 1.00 23.44 229 SER D N 1
ATOM 9848 C CA . SER D 1 220 ? 14.255 2.744 5.498 1.00 21.17 229 SER D CA 1
ATOM 9849 C C . SER D 1 220 ? 15.075 2.031 6.561 1.00 23.41 229 SER D C 1
ATOM 9850 O O . SER D 1 220 ? 14.941 0.797 6.770 1.00 25.79 229 SER D O 1
ATOM 9853 N N . VAL D 1 221 ? 15.902 2.814 7.250 1.00 25.70 230 VAL D N 1
ATOM 9854 C CA . VAL D 1 221 ? 16.867 2.265 8.212 1.00 27.44 230 VAL D CA 1
ATOM 9855 C C . VAL D 1 221 ? 16.363 2.384 9.630 1.00 25.54 230 VAL D C 1
ATOM 9856 O O . VAL D 1 221 ? 16.034 3.477 10.079 1.00 21.38 230 VAL D O 1
ATOM 9860 N N . HIS D 1 222 ? 16.304 1.252 10.330 1.00 17.89 231 HIS D N 1
ATOM 9861 C CA . HIS D 1 222 ? 15.760 1.208 11.686 1.00 17.62 231 HIS D CA 1
ATOM 9862 C C . HIS D 1 222 ? 16.615 0.430 12.672 1.00 25.70 231 HIS D C 1
ATOM 9863 O O . HIS D 1 222 ? 16.180 -0.558 13.277 1.00 27.27 231 HIS D O 1
ATOM 9870 N N . LEU D 1 223 ? 17.852 0.877 12.795 1.00 26.15 232 LEU D N 1
ATOM 9871 C CA . LEU D 1 223 ? 18.835 0.280 13.684 1.00 28.63 232 LEU D CA 1
ATOM 9872 C C . LEU D 1 223 ? 19.199 1.243 14.790 1.00 29.14 232 LEU D C 1
ATOM 9873 O O . LEU D 1 223 ? 19.240 2.465 14.585 1.00 27.39 232 LEU D O 1
ATOM 9878 N N . ARG D 1 224 ? 19.490 0.682 15.956 1.00 30.67 233 ARG D N 1
ATOM 9879 C CA . ARG D 1 224 ? 20.194 1.418 16.995 1.00 32.54 233 ARG D CA 1
ATOM 9880 C C . ARG D 1 224 ? 21.683 1.475 16.636 1.00 29.47 233 ARG D C 1
ATOM 9881 O O . ARG D 1 224 ? 22.240 0.546 16.039 1.00 29.68 233 ARG D O 1
ATOM 9889 N N . LEU D 1 225 ? 22.316 2.571 17.022 1.00 29.19 234 LEU D N 1
ATOM 9890 C CA . LEU D 1 225 ? 23.730 2.765 16.801 1.00 29.59 234 LEU D CA 1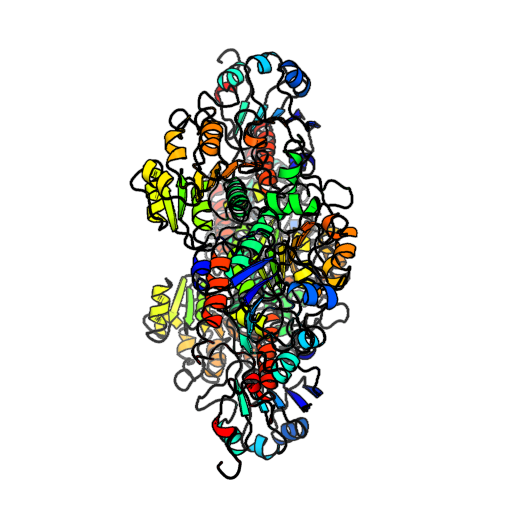
ATOM 9891 C C . LEU D 1 225 ? 24.538 2.070 17.900 1.00 28.79 234 LEU D C 1
ATOM 9892 O O . LEU D 1 225 ? 24.317 2.292 19.101 1.00 32.25 234 LEU D O 1
ATOM 9897 N N . ASN D 1 226 ? 25.451 1.207 17.480 1.00 33.58 235 ASN D N 1
ATOM 9898 C CA . ASN D 1 226 ? 26.324 0.475 18.394 1.00 34.53 235 ASN D CA 1
ATOM 9899 C C . ASN D 1 226 ? 27.637 0.133 17.682 1.00 36.99 235 ASN D C 1
ATOM 9900 O O . ASN D 1 226 ? 27.807 0.495 16.511 1.00 31.03 235 ASN D O 1
ATOM 9905 N N . ASP D 1 227 ? 28.541 -0.580 18.361 1.00 33.91 236 ASP D N 1
ATOM 9906 C CA . ASP D 1 227 ? 29.864 -0.937 17.792 1.00 35.54 236 ASP D CA 1
ATOM 9907 C C . ASP D 1 227 ? 29.816 -1.713 16.472 1.00 36.09 236 ASP D C 1
ATOM 9908 O O . ASP D 1 227 ? 30.796 -1.729 15.736 1.00 31.09 236 ASP D O 1
ATOM 9913 N N . GLU D 1 228 ? 28.699 -2.384 16.192 1.00 32.08 237 GLU D N 1
ATOM 9914 C CA . GLU D 1 228 ? 28.586 -3.193 14.975 1.00 36.46 237 GLU D CA 1
ATOM 9915 C C . GLU D 1 228 ? 27.830 -2.472 13.846 1.00 32.82 237 GLU D C 1
ATOM 9916 O O . GLU D 1 228 ? 28.175 -2.632 12.674 1.00 37.08 237 GLU D O 1
ATOM 9922 N N . THR D 1 229 ? 26.818 -1.679 14.204 1.00 28.12 238 THR D N 1
ATOM 9923 C CA . THR D 1 229 ? 25.962 -0.999 13.217 1.00 28.48 238 THR D CA 1
ATOM 9924 C C . THR D 1 229 ? 26.507 0.372 12.782 1.00 29.67 238 THR D C 1
ATOM 9925 O O . THR D 1 229 ? 26.050 0.948 11.789 1.00 27.12 238 THR D O 1
ATOM 9929 N N . ARG D 1 230 ? 27.473 0.904 13.525 1.00 30.22 239 ARG D N 1
ATOM 9930 C CA . ARG D 1 230 ? 28.162 2.108 13.092 1.00 27.58 239 ARG D CA 1
ATOM 9931 C C . ARG D 1 230 ? 28.785 1.848 11.727 1.00 30.12 239 ARG D C 1
ATOM 9932 O O . ARG D 1 230 ? 29.317 0.754 11.480 1.00 27.88 239 ARG D O 1
ATOM 9940 N N . SER D 1 231 ? 28.642 2.818 10.819 1.00 23.96 240 SER D N 1
ATOM 9941 C CA . SER D 1 231 ? 29.145 2.695 9.442 1.00 25.80 240 SER D CA 1
ATOM 9942 C C . SER D 1 231 ? 28.793 1.384 8.736 1.00 29.11 240 SER D C 1
ATOM 9943 O O . SER D 1 231 ? 29.611 0.829 8.010 1.00 31.13 240 SER D O 1
ATOM 9946 N N . ILE D 1 232 ? 27.572 0.899 8.949 1.00 25.58 241 ILE D N 1
ATOM 9947 C CA . ILE D 1 232 ? 27.113 -0.331 8.328 1.00 27.38 241 ILE D CA 1
ATOM 9948 C C . ILE D 1 232 ? 26.632 -0.106 6.880 1.00 29.95 241 ILE D C 1
ATOM 9949 O O . ILE D 1 232 ? 26.568 -1.035 6.089 1.00 25.41 241 ILE D O 1
ATOM 9954 N N . ILE D 1 233 ? 26.326 1.136 6.527 1.00 23.77 242 ILE D N 1
ATOM 9955 C CA . ILE D 1 233 ? 25.871 1.445 5.176 1.00 22.94 242 ILE D CA 1
ATOM 9956 C C . ILE D 1 233 ? 26.959 2.257 4.510 1.00 26.72 242 ILE D C 1
ATOM 9957 O O . ILE D 1 233 ? 27.329 3.327 5.002 1.00 22.24 242 ILE D O 1
ATOM 9962 N N . THR D 1 234 ? 27.482 1.732 3.413 1.00 22.80 243 THR D N 1
ATOM 9963 C CA . THR D 1 234 ? 28.570 2.382 2.681 1.00 27.65 243 THR D CA 1
ATOM 9964 C C . THR D 1 234 ? 28.052 3.016 1.365 1.00 31.64 243 THR D C 1
ATOM 9965 O O . THR D 1 234 ? 26.885 2.791 0.989 1.00 28.08 243 THR D O 1
ATOM 9969 N N . VAL D 1 235 ? 28.902 3.788 0.670 1.00 27.47 244 VAL D N 1
ATOM 9970 C CA A VAL D 1 235 ? 28.545 4.320 -0.660 0.50 27.87 244 VAL D CA 1
ATOM 9971 C CA B VAL D 1 235 ? 28.576 4.298 -0.675 0.50 26.96 244 VAL D CA 1
ATOM 9972 C C . VAL D 1 235 ? 28.241 3.185 -1.633 1.00 29.16 244 VAL D C 1
ATOM 9973 O O . VAL D 1 235 ? 27.375 3.330 -2.483 1.00 28.45 244 VAL D O 1
ATOM 9980 N N . ALA D 1 236 ? 28.967 2.078 -1.498 1.00 22.21 245 ALA D N 1
ATOM 9981 C CA . ALA D 1 236 ? 28.784 0.929 -2.373 1.00 29.99 245 ALA D CA 1
ATOM 9982 C C . ALA D 1 236 ? 27.421 0.267 -2.157 1.00 26.45 245 ALA D C 1
ATOM 9983 O O . ALA D 1 236 ? 26.807 -0.214 -3.114 1.00 26.20 245 ALA D O 1
ATOM 9985 N N . ASP D 1 237 ? 26.936 0.282 -0.911 1.00 27.02 246 ASP D N 1
ATOM 9986 C CA . ASP D 1 237 ? 25.548 -0.110 -0.604 1.00 27.45 246 ASP D CA 1
ATOM 9987 C C . ASP D 1 237 ? 24.532 0.800 -1.282 1.00 24.16 246 ASP D C 1
ATOM 9988 O O . ASP D 1 237 ? 23.594 0.341 -1.915 1.00 22.06 246 ASP D O 1
ATOM 9993 N N . LEU D 1 238 ? 24.747 2.102 -1.149 1.00 23.61 247 LEU D N 1
ATOM 9994 C CA . LEU D 1 238 ? 23.812 3.076 -1.653 1.00 25.20 247 LEU D CA 1
ATOM 9995 C C . LEU D 1 238 ? 23.764 3.074 -3.175 1.00 24.02 247 LEU D C 1
ATOM 9996 O O . LEU D 1 238 ? 22.696 3.263 -3.723 1.00 28.02 247 LEU D O 1
ATOM 10001 N N . THR D 1 239 ? 24.902 2.852 -3.852 1.00 20.72 248 THR D N 1
ATOM 10002 C CA . THR D 1 239 ? 24.913 2.824 -5.317 1.00 22.91 248 THR D CA 1
ATOM 10003 C C . THR D 1 239 ? 24.461 1.501 -5.914 1.00 24.53 248 THR D C 1
ATOM 10004 O O . THR D 1 239 ? 24.364 1.368 -7.139 1.00 25.49 248 THR D O 1
ATOM 10008 N N . ARG D 1 240 ? 24.183 0.526 -5.051 1.00 21.44 249 ARG D N 1
ATOM 10009 C CA . ARG D 1 240 ? 23.386 -0.617 -5.459 1.00 22.97 249 ARG D CA 1
ATOM 10010 C C . ARG D 1 240 ? 21.871 -0.317 -5.545 1.00 23.85 249 ARG D C 1
ATOM 10011 O O . ARG D 1 240 ? 21.133 -1.075 -6.149 1.00 24.07 249 ARG D O 1
ATOM 10019 N N . MET D 1 241 ? 21.421 0.790 -4.958 1.00 24.09 250 MET D N 1
ATOM 10020 C CA . MET D 1 241 ? 19.990 1.165 -4.997 1.00 22.23 250 MET D CA 1
ATOM 10021 C C . MET D 1 241 ? 19.592 1.579 -6.417 1.00 20.22 250 MET D C 1
ATOM 10022 O O . MET D 1 241 ? 20.438 2.027 -7.214 1.00 26.80 250 MET D O 1
ATOM 10027 N N . LYS D 1 242 ? 18.309 1.440 -6.734 1.00 18.21 251 LYS D N 1
ATOM 10028 C CA . LYS D 1 242 ? 17.821 1.799 -8.044 1.00 17.53 251 LYS D CA 1
ATOM 10029 C C . LYS D 1 242 ? 17.939 3.328 -8.187 1.00 22.23 251 LYS D C 1
ATOM 10030 O O . LYS D 1 242 ? 17.883 4.029 -7.203 1.00 17.13 251 LYS D O 1
ATOM 10036 N N . PRO D 1 243 ? 18.175 3.821 -9.400 1.00 23.63 252 PRO D N 1
ATOM 10037 C CA . PRO D 1 243 ? 18.146 5.268 -9.675 1.00 22.02 252 PRO D CA 1
ATOM 10038 C C . PRO D 1 243 ? 16.782 5.915 -9.385 1.00 22.85 252 PRO D C 1
ATOM 10039 O O . PRO D 1 243 ? 16.710 7.144 -9.325 1.00 24.38 252 PRO D O 1
ATOM 10043 N N . THR D 1 244 ? 15.727 5.101 -9.249 1.00 22.56 253 THR D N 1
ATOM 10044 C CA . THR D 1 244 ? 14.363 5.539 -8.897 1.00 22.61 253 THR D CA 1
ATOM 10045 C C . THR D 1 244 ? 14.041 5.426 -7.397 1.00 22.35 253 THR D C 1
ATOM 10046 O O . THR D 1 244 ? 12.979 5.888 -6.942 1.00 23.15 253 THR D O 1
ATOM 10050 N N . ALA D 1 245 ? 14.950 4.815 -6.641 1.00 20.93 254 ALA D N 1
ATOM 10051 C CA . ALA D 1 245 ? 14.737 4.506 -5.220 1.00 22.13 254 ALA D CA 1
ATOM 10052 C C . ALA D 1 245 ? 14.885 5.689 -4.265 1.00 22.47 254 ALA D C 1
ATOM 10053 O O . ALA D 1 245 ? 15.581 6.654 -4.566 1.00 22.93 254 ALA D O 1
ATOM 10055 N N . LEU D 1 246 ? 14.205 5.573 -3.121 1.00 20.55 255 LEU D N 1
ATOM 10056 C CA . LEU D 1 246 ? 14.246 6.497 -2.006 1.00 19.12 255 LEU D CA 1
ATOM 10057 C C . LEU D 1 246 ? 14.919 5.843 -0.811 1.00 23.55 255 LEU D C 1
ATOM 10058 O O . LEU D 1 246 ? 14.554 4.719 -0.415 1.00 23.66 255 LEU D O 1
ATOM 10063 N N . PHE D 1 247 ? 15.914 6.526 -0.248 1.00 17.13 256 PHE D N 1
ATOM 10064 C CA . PHE D 1 247 ? 16.570 6.077 0.979 1.00 19.11 256 PHE D CA 1
ATOM 10065 C C . PHE D 1 247 ? 16.090 6.933 2.147 1.00 25.18 256 PHE D C 1
ATOM 10066 O O . PHE D 1 247 ? 16.147 8.171 2.090 1.00 18.28 256 PHE D O 1
ATOM 10074 N N . VAL D 1 248 ? 15.586 6.294 3.197 1.00 18.00 257 VAL D N 1
ATOM 10075 C CA . VAL D 1 248 ? 15.110 7.036 4.382 1.00 19.53 257 VAL D CA 1
ATOM 10076 C C . VAL D 1 248 ? 15.956 6.705 5.617 1.00 23.45 257 VAL D C 1
ATOM 10077 O O . VAL D 1 248 ? 16.241 5.531 5.924 1.00 21.19 257 VAL D O 1
ATOM 10081 N N . ASN D 1 249 ? 16.384 7.741 6.332 1.00 15.33 258 ASN D N 1
ATOM 10082 C CA . ASN D 1 249 ? 17.082 7.527 7.596 1.00 20.42 258 ASN D CA 1
ATOM 10083 C C . ASN D 1 249 ? 16.593 8.457 8.677 1.00 18.84 258 ASN D C 1
ATOM 10084 O O . ASN D 1 249 ? 16.851 9.670 8.648 1.00 23.77 258 ASN D O 1
ATOM 10089 N N . THR D 1 250 ? 15.844 7.887 9.612 1.00 19.86 259 THR D N 1
ATOM 10090 C CA . THR D 1 250 ? 15.367 8.619 10.776 1.00 21.97 259 THR D CA 1
ATOM 10091 C C . THR D 1 250 ? 16.023 8.093 12.043 1.00 25.83 259 THR D C 1
ATOM 10092 O O . THR D 1 250 ? 15.657 8.513 13.141 1.00 23.59 259 THR D O 1
ATOM 10096 N N . SER D 1 251 ? 16.957 7.143 11.895 1.00 21.89 260 SER D N 1
ATOM 10097 C CA . SER D 1 251 ? 17.608 6.528 13.042 1.00 23.14 260 SER D CA 1
ATOM 10098 C C . SER D 1 251 ? 18.818 7.334 13.531 1.00 25.07 260 SER D C 1
ATOM 10099 O O . SER D 1 251 ? 18.677 8.192 14.405 1.00 34.86 260 SER D O 1
ATOM 10102 N N . ARG D 1 252 ? 20.005 7.052 13.020 1.00 26.41 261 ARG D N 1
ATOM 10103 C CA . ARG D 1 252 ? 21.199 7.812 13.417 1.00 28.82 261 ARG D CA 1
ATOM 10104 C C . ARG D 1 252 ? 22.045 8.045 12.179 1.00 29.43 261 ARG D C 1
ATOM 10105 O O . ARG D 1 252 ? 22.186 7.150 11.347 1.00 25.88 261 ARG D O 1
ATOM 10113 N N . ALA D 1 253 ? 22.606 9.245 12.039 1.00 26.41 262 ALA D N 1
ATOM 10114 C CA . ALA D 1 253 ? 23.438 9.554 10.873 1.00 27.32 262 ALA D CA 1
ATOM 10115 C C . ALA D 1 253 ? 24.627 8.594 10.713 1.00 24.55 262 ALA D C 1
ATOM 10116 O O . ALA D 1 253 ? 24.999 8.238 9.598 1.00 26.59 262 ALA D O 1
ATOM 10118 N N . GLU D 1 254 ? 25.194 8.172 11.842 1.00 23.23 263 GLU D N 1
ATOM 10119 C CA . GLU D 1 254 ? 26.458 7.445 11.891 1.00 26.16 263 GLU D CA 1
ATOM 10120 C C . GLU D 1 254 ? 26.324 5.976 11.472 1.00 26.19 263 GLU D C 1
ATOM 10121 O O . GLU D 1 254 ? 27.320 5.247 11.401 1.00 25.17 263 GLU D O 1
ATOM 10127 N N . LEU D 1 255 ? 25.095 5.535 11.201 1.00 24.29 264 LEU D N 1
ATOM 10128 C CA . LEU D 1 255 ? 24.892 4.222 10.548 1.00 24.71 264 LEU D CA 1
ATOM 10129 C C . LEU D 1 255 ? 25.411 4.233 9.110 1.00 22.34 264 LEU D C 1
ATOM 10130 O O . LEU D 1 255 ? 25.745 3.181 8.534 1.00 25.90 264 LEU D O 1
ATOM 10135 N N . VAL D 1 256 ? 25.456 5.431 8.521 1.00 22.33 265 VAL D N 1
ATOM 10136 C CA . VAL D 1 256 ? 25.920 5.599 7.146 1.00 24.31 265 VAL D CA 1
ATOM 10137 C C . VAL D 1 256 ? 27.318 6.205 7.218 1.00 26.90 265 VAL D C 1
ATOM 10138 O O . VAL D 1 256 ? 27.544 7.142 7.977 1.00 27.11 265 VAL D O 1
ATOM 10142 N N . GLU D 1 257 ? 28.237 5.672 6.420 1.00 25.88 266 GLU D N 1
ATOM 10143 C CA . GLU D 1 257 ? 29.615 6.177 6.369 1.00 34.53 266 GLU D CA 1
ATOM 10144 C C . GLU D 1 257 ? 29.645 7.638 5.964 1.00 33.41 266 GLU D C 1
ATOM 10145 O O . GLU D 1 257 ? 28.874 8.056 5.100 1.00 32.64 266 GLU D O 1
ATOM 10151 N N . GLU D 1 258 ? 30.486 8.412 6.645 1.00 32.97 267 GLU D N 1
ATOM 10152 C CA . GLU D 1 258 ? 30.572 9.856 6.425 1.00 38.61 267 GLU D CA 1
ATOM 10153 C C . GLU D 1 258 ? 30.811 10.171 4.954 1.00 31.56 267 GLU D C 1
ATOM 10154 O O . GLU D 1 258 ? 31.628 9.507 4.307 1.00 33.83 267 GLU D O 1
ATOM 10160 N N . ASN D 1 259 ? 30.060 11.169 4.465 1.00 32.95 268 ASN D N 1
ATOM 10161 C CA A ASN D 1 259 ? 30.064 11.608 3.054 0.50 33.35 268 ASN D CA 1
ATOM 10162 C CA B ASN D 1 259 ? 30.028 11.612 3.057 0.50 34.86 268 ASN D CA 1
ATOM 10163 C C . ASN D 1 259 ? 29.474 10.589 2.074 1.00 34.09 268 ASN D C 1
ATOM 10164 O O . ASN D 1 259 ? 29.399 10.856 0.876 1.00 29.48 268 ASN D O 1
ATOM 10173 N N . GLY D 1 260 ? 29.060 9.429 2.592 1.00 27.05 269 GLY D N 1
ATOM 10174 C CA . GLY D 1 260 ? 28.540 8.349 1.777 1.00 26.83 269 GLY D CA 1
ATOM 10175 C C . GLY D 1 260 ? 27.260 8.700 1.049 1.00 26.20 269 GLY D C 1
ATOM 10176 O O . GLY D 1 260 ? 27.124 8.430 -0.146 1.00 25.73 269 GLY D O 1
ATOM 10177 N N . MET D 1 261 ? 26.340 9.342 1.766 1.00 25.41 270 MET D N 1
ATOM 10178 C CA . MET D 1 261 ? 25.054 9.716 1.208 1.00 28.96 270 MET D CA 1
ATOM 10179 C C . MET D 1 261 ? 25.182 10.815 0.140 1.00 31.79 270 MET D C 1
ATOM 10180 O O . MET D 1 261 ? 24.601 10.704 -0.940 1.00 25.49 270 MET D O 1
ATOM 10185 N N . VAL D 1 262 ? 25.950 11.858 0.440 1.00 32.05 271 VAL D N 1
ATOM 10186 C CA . VAL D 1 262 ? 26.211 12.926 -0.534 1.00 31.23 271 VAL D CA 1
ATOM 10187 C C . VAL D 1 262 ? 26.799 12.355 -1.829 1.00 26.44 271 VAL D C 1
ATOM 10188 O O . VAL D 1 262 ? 26.270 12.604 -2.923 1.00 25.65 271 VAL D O 1
ATOM 10192 N N . THR D 1 263 ? 27.852 11.550 -1.688 1.00 29.44 272 THR D N 1
ATOM 10193 C CA . THR D 1 263 ? 28.543 10.920 -2.823 1.00 30.53 272 THR D CA 1
ATOM 10194 C C . THR D 1 263 ? 27.590 10.105 -3.690 1.00 29.65 272 THR D C 1
ATOM 10195 O O . THR D 1 263 ? 27.521 10.318 -4.898 1.00 25.71 272 THR D O 1
ATOM 10199 N N . ALA D 1 264 ? 26.853 9.194 -3.057 1.00 29.87 273 ALA D N 1
ATOM 10200 C CA . ALA D 1 264 ? 25.842 8.384 -3.718 1.00 25.59 273 ALA D CA 1
ATOM 10201 C C . ALA D 1 264 ? 24.771 9.210 -4.450 1.00 25.31 273 ALA D C 1
ATOM 10202 O O . ALA D 1 264 ? 24.511 8.988 -5.633 1.00 24.48 273 ALA D O 1
ATOM 10204 N N . LEU D 1 265 ? 24.169 10.171 -3.766 1.00 26.79 274 LEU D N 1
ATOM 10205 C CA . LEU D 1 265 ? 23.154 10.995 -4.407 1.00 26.27 274 LEU D CA 1
ATOM 10206 C C . LEU D 1 265 ? 23.709 11.737 -5.618 1.00 28.56 274 LEU D C 1
ATOM 10207 O O . LEU D 1 265 ? 23.047 11.820 -6.648 1.00 29.92 274 LEU D O 1
ATOM 10212 N N . ASN D 1 266 ? 24.933 12.250 -5.497 1.00 33.18 275 ASN D N 1
ATOM 10213 C CA . ASN D 1 266 ? 25.639 12.867 -6.627 1.00 27.97 275 ASN D CA 1
ATOM 10214 C C . ASN D 1 266 ? 25.922 11.914 -7.797 1.00 35.12 275 ASN D C 1
ATOM 10215 O O . ASN D 1 266 ? 26.128 12.367 -8.924 1.00 42.03 275 ASN D O 1
ATOM 10220 N N . ARG D 1 267 ? 25.916 10.607 -7.527 1.00 30.49 276 ARG D N 1
ATOM 10221 C CA A ARG D 1 267 ? 26.094 9.601 -8.579 0.50 30.26 276 ARG D CA 1
ATOM 10222 C CA B ARG D 1 267 ? 26.092 9.585 -8.562 0.50 30.42 276 ARG D CA 1
ATOM 10223 C C . ARG D 1 267 ? 24.761 9.001 -9.051 1.00 30.67 276 ARG D C 1
ATOM 10224 O O . ARG D 1 267 ? 24.742 7.988 -9.740 1.00 38.01 276 ARG D O 1
ATOM 10239 N N . GLY D 1 268 ? 23.648 9.620 -8.663 1.00 25.98 277 GLY D N 1
ATOM 10240 C CA . GLY D 1 268 ? 22.310 9.210 -9.090 1.00 26.32 277 GLY D CA 1
ATOM 10241 C C . GLY D 1 268 ? 21.677 7.964 -8.468 1.00 25.70 277 GLY D C 1
ATOM 10242 O O . GLY D 1 268 ? 20.623 7.510 -8.917 1.00 25.83 277 GLY D O 1
ATOM 10243 N N . ARG D 1 269 ? 22.308 7.394 -7.448 1.00 20.62 278 ARG D N 1
ATOM 10244 C CA . ARG D 1 269 ? 21.829 6.128 -6.847 1.00 24.82 278 ARG D CA 1
ATOM 10245 C C . ARG D 1 269 ? 22.042 6.124 -5.318 1.00 24.95 278 ARG D C 1
ATOM 10246 O O . ARG D 1 269 ? 23.182 6.009 -4.856 1.00 28.43 278 ARG D O 1
ATOM 10254 N N . PRO D 1 270 ? 20.961 6.273 -4.512 1.00 20.88 279 PRO D N 1
ATOM 10255 C CA . PRO D 1 270 ? 19.524 6.370 -4.816 1.00 22.54 279 PRO D CA 1
ATOM 10256 C C . PRO D 1 270 ? 19.132 7.652 -5.548 1.00 24.27 279 PRO D C 1
ATOM 10257 O O . PRO D 1 270 ? 19.932 8.560 -5.649 1.00 20.74 279 PRO D O 1
ATOM 10261 N N . GLY D 1 271 ? 17.924 7.677 -6.099 1.00 26.00 280 GLY D N 1
ATOM 10262 C CA . GLY D 1 271 ? 17.430 8.842 -6.782 1.00 21.92 280 GLY D CA 1
ATOM 10263 C C . GLY D 1 271 ? 17.060 9.924 -5.795 1.00 23.51 280 GLY D C 1
ATOM 10264 O O . GLY D 1 271 ? 17.156 11.091 -6.105 1.00 23.57 280 GLY D O 1
ATOM 10265 N N . MET D 1 272 ? 16.639 9.535 -4.595 1.00 22.26 281 MET D N 1
ATOM 10266 C CA . MET D 1 272 ? 16.201 10.518 -3.594 1.00 23.35 281 MET D CA 1
ATOM 10267 C C . MET D 1 272 ? 16.532 10.051 -2.195 1.00 25.99 281 MET D C 1
ATOM 10268 O O . MET D 1 272 ? 16.652 8.853 -1.930 1.00 22.34 281 MET D O 1
ATOM 10273 N N . ALA D 1 273 ? 16.633 10.986 -1.268 1.00 16.77 282 ALA D N 1
ATOM 10274 C CA . ALA D 1 273 ? 16.757 10.638 0.138 1.00 19.33 282 ALA D CA 1
ATOM 10275 C C . ALA D 1 273 ? 15.874 11.476 1.020 1.00 25.38 282 ALA D C 1
ATOM 10276 O O . ALA D 1 273 ? 15.572 12.631 0.693 1.00 26.74 282 ALA D O 1
ATOM 10278 N N . ALA D 1 274 ? 15.461 10.892 2.142 1.00 22.91 283 ALA D N 1
ATOM 10279 C CA . ALA D 1 274 ? 14.781 11.656 3.192 1.00 21.59 283 ALA D CA 1
ATOM 10280 C C . ALA D 1 274 ? 15.425 11.359 4.548 1.00 24.86 283 ALA D C 1
ATOM 10281 O O . ALA D 1 274 ? 15.469 10.217 5.019 1.00 26.80 283 ALA D O 1
ATOM 10283 N N . ILE D 1 275 ? 15.956 12.408 5.156 1.00 25.97 284 ILE D N 1
ATOM 10284 C CA . ILE D 1 275 ? 16.865 12.258 6.281 1.00 22.64 284 ILE D CA 1
ATOM 10285 C C . ILE D 1 275 ? 16.438 13.157 7.435 1.00 30.42 284 ILE D C 1
ATOM 10286 O O . ILE D 1 275 ? 16.186 14.355 7.246 1.00 22.17 284 ILE D O 1
ATOM 10291 N N . ASP D 1 276 ? 16.310 12.563 8.620 1.00 24.00 285 ASP D N 1
ATOM 10292 C CA . ASP D 1 276 ? 15.904 13.334 9.795 1.00 25.80 285 ASP D CA 1
ATOM 10293 C C . ASP D 1 276 ? 17.073 13.558 10.759 1.00 29.08 285 ASP D C 1
ATOM 10294 O O . ASP D 1 276 ? 16.940 14.301 11.726 1.00 27.37 285 ASP D O 1
ATOM 10299 N N . VAL D 1 277 ? 18.219 12.944 10.473 1.00 24.27 286 VAL D N 1
ATOM 10300 C CA . VAL D 1 277 ? 19.334 12.897 11.423 1.00 20.16 286 VAL D CA 1
ATOM 10301 C C . VAL D 1 277 ? 20.660 13.232 10.765 1.00 30.43 286 VAL D C 1
ATOM 10302 O O . VAL D 1 277 ? 20.892 12.860 9.622 1.00 28.37 286 VAL D O 1
ATOM 10306 N N . PHE D 1 278 ? 21.526 13.938 11.500 1.00 31.28 287 PHE D N 1
ATOM 10307 C CA . PHE D 1 278 ? 22.763 14.491 10.948 1.00 29.28 287 PHE D CA 1
ATOM 10308 C C . PHE D 1 278 ? 23.927 14.287 11.913 1.00 31.91 287 PHE D C 1
ATOM 10309 O O . PHE D 1 278 ? 23.722 14.130 13.116 1.00 29.57 287 PHE D O 1
ATOM 10317 N N . GLU D 1 279 ? 25.140 14.275 11.358 1.00 34.77 288 GLU D N 1
ATOM 10318 C CA . GLU D 1 279 ? 26.363 14.036 12.123 1.00 43.24 288 GLU D CA 1
ATOM 10319 C C . GLU D 1 279 ? 26.538 15.096 13.208 1.00 40.64 288 GLU D C 1
ATOM 10320 O O . GLU D 1 279 ? 26.864 14.781 14.351 1.00 47.43 288 GLU D O 1
ATOM 10326 N N . THR D 1 280 ? 26.277 16.346 12.844 1.00 38.51 289 THR D N 1
ATOM 10327 C CA . THR D 1 280 ? 26.419 17.467 13.750 1.00 40.46 289 THR D CA 1
ATOM 10328 C C . THR D 1 280 ? 25.097 18.199 13.748 1.00 41.34 289 THR D C 1
ATOM 10329 O O . THR D 1 280 ? 24.641 18.638 12.704 1.00 40.42 289 THR D O 1
ATOM 10333 N N . GLU D 1 281 ? 24.458 18.287 14.908 1.00 39.24 290 GLU D N 1
ATOM 10334 C CA . GLU D 1 281 ? 23.198 19.015 15.024 1.00 36.09 290 GLU D CA 1
ATOM 10335 C C . GLU D 1 281 ? 23.323 20.079 16.096 1.00 40.08 290 GLU D C 1
ATOM 10336 O O . GLU D 1 281 ? 23.953 19.824 17.126 1.00 40.72 290 GLU D O 1
ATOM 10342 N N . PRO D 1 282 ? 22.738 21.275 15.869 1.00 38.16 291 PRO D N 1
ATOM 10343 C CA . PRO D 1 282 ? 22.089 21.805 14.667 1.00 38.54 291 PRO D CA 1
ATOM 10344 C C . PRO D 1 282 ? 23.028 21.890 13.470 1.00 39.56 291 PRO D C 1
ATOM 10345 O O . PRO D 1 282 ? 24.243 21.961 13.650 1.00 44.90 291 PRO D O 1
ATOM 10349 N N . ILE D 1 283 ? 22.477 21.847 12.261 1.00 42.45 292 ILE D N 1
ATOM 10350 C CA . ILE D 1 283 ? 23.295 22.015 11.053 1.00 48.80 292 ILE D CA 1
ATOM 10351 C C . ILE D 1 283 ? 23.366 23.473 10.622 1.00 53.05 292 ILE D C 1
ATOM 10352 O O . ILE D 1 283 ? 22.604 24.313 11.105 1.00 54.51 292 ILE D O 1
ATOM 10357 N N . LEU D 1 284 ? 24.298 23.762 9.719 1.00 56.41 293 LEU D N 1
ATOM 10358 C CA . LEU D 1 284 ? 24.402 25.084 9.121 1.00 63.43 293 LEU D CA 1
ATOM 10359 C C . LEU D 1 284 ? 23.678 25.106 7.778 1.00 65.96 293 LEU D C 1
ATOM 10360 O O . LEU D 1 284 ? 23.451 24.058 7.169 1.00 64.38 293 LEU D O 1
ATOM 10365 N N . GLN D 1 285 ? 23.315 26.306 7.333 1.00 65.07 294 GLN D N 1
ATOM 10366 C CA . GLN D 1 285 ? 22.556 26.511 6.097 1.00 63.43 294 GLN D CA 1
ATOM 10367 C C . GLN D 1 285 ? 23.294 26.005 4.844 1.00 61.25 294 GLN D C 1
ATOM 10368 O O . GLN D 1 285 ? 22.661 25.582 3.864 1.00 58.68 294 GLN D O 1
ATOM 10374 N N . GLY D 1 286 ? 24.628 26.029 4.896 1.00 56.72 295 GLY D N 1
ATOM 10375 C CA . GLY D 1 286 ? 25.471 25.579 3.790 1.00 54.71 295 GLY D CA 1
ATOM 10376 C C . GLY D 1 286 ? 25.799 24.094 3.792 1.00 50.85 295 GLY D C 1
ATOM 10377 O O . GLY D 1 286 ? 26.695 23.652 3.054 1.00 47.45 295 GLY D O 1
ATOM 10378 N N . HIS D 1 287 ? 25.082 23.330 4.621 1.00 44.84 296 HIS D N 1
ATOM 10379 C CA . HIS D 1 287 ? 25.239 21.872 4.676 1.00 41.99 296 HIS D CA 1
ATOM 10380 C C . HIS D 1 287 ? 24.977 21.273 3.295 1.00 41.37 296 HIS D C 1
ATOM 10381 O O . HIS D 1 287 ? 24.041 21.687 2.601 1.00 37.78 296 HIS D O 1
ATOM 10388 N N . THR D 1 288 ? 25.814 20.315 2.901 1.00 43.70 297 THR D N 1
ATOM 10389 C CA . THR D 1 288 ? 25.777 19.761 1.548 1.00 47.91 297 THR D CA 1
ATOM 10390 C C . THR D 1 288 ? 24.415 19.148 1.189 1.00 45.20 297 THR D C 1
ATOM 10391 O O . THR D 1 288 ? 23.836 19.492 0.160 1.00 41.68 297 THR D O 1
ATOM 10395 N N . LEU D 1 289 ? 23.909 18.265 2.053 1.00 43.91 298 LEU D N 1
ATOM 10396 C CA . LEU D 1 289 ? 22.630 17.569 1.826 1.00 41.43 298 LEU D CA 1
ATOM 10397 C C . LEU D 1 289 ? 21.441 18.503 1.718 1.00 39.48 298 LEU D C 1
ATOM 10398 O O . LEU D 1 289 ? 20.531 18.280 0.925 1.00 41.49 298 LEU D O 1
ATOM 10403 N N . LEU D 1 290 ? 21.478 19.565 2.511 1.00 38.50 299 LEU D N 1
ATOM 10404 C CA . LEU D 1 290 ? 20.432 20.575 2.570 1.00 37.37 299 LEU D CA 1
ATOM 10405 C C . LEU D 1 290 ? 20.262 21.369 1.272 1.00 39.95 299 LEU D C 1
ATOM 10406 O O . LEU D 1 290 ? 19.165 21.842 0.955 1.00 41.15 299 LEU D O 1
ATOM 10411 N N . ARG D 1 291 ? 21.352 21.515 0.526 1.00 43.83 300 ARG D N 1
ATOM 10412 C CA . ARG D 1 291 ? 21.339 22.201 -0.764 1.00 46.79 300 ARG D CA 1
ATOM 10413 C C . ARG D 1 291 ? 20.735 21.348 -1.889 1.00 44.70 300 ARG D C 1
ATOM 10414 O O . ARG D 1 291 ? 20.309 21.878 -2.911 1.00 45.60 300 ARG D O 1
ATOM 10422 N N . MET D 1 292 ? 20.692 20.031 -1.690 1.00 44.06 301 MET D N 1
ATOM 10423 C CA . MET D 1 292 ? 20.252 19.091 -2.730 1.00 37.82 301 MET D CA 1
ATOM 10424 C C . MET D 1 292 ? 18.734 19.056 -2.907 1.00 36.93 301 MET D C 1
ATOM 10425 O O . MET D 1 292 ? 17.979 19.001 -1.922 1.00 37.53 301 MET D O 1
ATOM 10430 N N . GLU D 1 293 ? 18.289 19.068 -4.166 1.00 31.93 302 GLU D N 1
ATOM 10431 C CA . GLU D 1 293 ? 16.866 19.045 -4.485 1.00 36.54 302 GLU D CA 1
ATOM 10432 C C . GLU D 1 293 ? 16.277 17.659 -4.187 1.00 38.47 302 GLU D C 1
ATOM 10433 O O . GLU D 1 293 ? 15.068 17.518 -3.947 1.00 39.33 302 GLU D O 1
ATOM 10439 N N . ASN D 1 294 ? 17.140 16.645 -4.206 1.00 31.45 303 ASN D N 1
ATOM 10440 C CA . ASN D 1 294 ? 16.684 15.252 -4.054 1.00 32.33 303 ASN D CA 1
ATOM 10441 C C . ASN D 1 294 ? 16.990 14.686 -2.664 1.00 25.99 303 ASN D C 1
ATOM 10442 O O . ASN D 1 294 ? 17.119 13.468 -2.467 1.00 30.71 303 ASN D O 1
ATOM 10447 N N . CYS D 1 295 ? 17.102 15.587 -1.703 1.00 28.06 304 CYS D N 1
ATOM 10448 C CA . CYS D 1 295 ? 17.191 15.203 -0.315 1.00 33.93 304 CYS D CA 1
ATOM 10449 C C . CYS D 1 295 ? 16.231 16.061 0.472 1.00 30.67 304 CYS D C 1
ATOM 10450 O O . CYS D 1 295 ? 16.332 17.288 0.471 1.00 37.78 304 CYS D O 1
ATOM 10453 N N . ILE D 1 296 ? 15.270 15.409 1.107 1.00 24.95 305 ILE D N 1
ATOM 10454 C CA . ILE D 1 296 ? 14.355 16.112 1.997 1.00 25.52 305 ILE D CA 1
ATOM 10455 C C . ILE D 1 296 ? 14.961 16.025 3.392 1.00 28.95 305 ILE D C 1
ATOM 10456 O O . ILE D 1 296 ? 15.163 14.940 3.910 1.00 25.94 305 ILE D O 1
ATOM 10461 N N . CYS D 1 297 ? 15.282 17.173 3.986 1.00 27.48 306 CYS D N 1
ATOM 10462 C CA . CYS D 1 297 ? 15.912 17.209 5.311 1.00 27.37 306 CYS D CA 1
ATOM 10463 C C . CYS D 1 297 ? 15.003 17.830 6.360 1.00 26.92 306 CYS D C 1
ATOM 10464 O O . CYS D 1 297 ? 14.611 18.993 6.232 1.00 25.71 306 CYS D O 1
ATOM 10467 N N . THR D 1 298 ? 14.698 17.058 7.402 1.00 24.91 307 THR D N 1
ATOM 10468 C CA . THR D 1 298 ? 13.964 17.558 8.566 1.00 21.72 307 THR D CA 1
ATOM 10469 C C . THR D 1 298 ? 14.924 17.635 9.745 1.00 24.85 307 THR D C 1
ATOM 10470 O O . THR D 1 298 ? 15.847 16.825 9.837 1.00 28.55 307 THR D O 1
ATOM 10474 N N . PRO D 1 299 ? 14.719 18.619 10.645 1.00 26.43 308 PRO D N 1
ATOM 10475 C CA . PRO D 1 299 ? 15.636 18.883 11.748 1.00 21.57 308 PRO D CA 1
ATOM 10476 C C . PRO D 1 299 ? 15.436 17.985 12.996 1.00 27.55 308 PRO D C 1
ATOM 10477 O O . PRO D 1 299 ? 15.102 18.467 14.081 1.00 27.90 308 PRO D O 1
ATOM 10481 N N . HIS D 1 300 ? 15.670 16.681 12.830 1.00 22.15 309 HIS D N 1
ATOM 10482 C CA . HIS D 1 300 ? 15.563 15.700 13.923 1.00 27.31 309 HIS D CA 1
ATOM 10483 C C . HIS D 1 300 ? 14.256 15.797 14.724 1.00 29.44 309 HIS D C 1
ATOM 10484 O O . HIS D 1 300 ? 14.255 15.942 15.964 1.00 31.16 309 HIS D O 1
ATOM 10491 N N . ILE D 1 301 ? 13.144 15.718 13.998 1.00 28.05 310 ILE D N 1
ATOM 10492 C CA . ILE D 1 301 ? 11.825 15.859 14.582 1.00 20.24 310 ILE D CA 1
ATOM 10493 C C . ILE D 1 301 ? 11.131 14.546 14.952 1.00 22.33 310 ILE D C 1
ATOM 10494 O O . ILE D 1 301 ? 10.010 14.567 15.457 1.00 26.94 310 ILE D O 1
ATOM 10499 N N . GLY D 1 302 ? 11.804 13.420 14.730 1.00 24.28 311 GLY D N 1
ATOM 10500 C CA . GLY D 1 302 ? 11.210 12.096 14.987 1.00 23.39 311 GLY D CA 1
ATOM 10501 C C . GLY D 1 302 ? 10.520 11.938 16.340 1.00 27.95 311 GLY D C 1
ATOM 10502 O O . GLY D 1 302 ? 9.454 11.337 16.441 1.00 28.21 311 GLY D O 1
ATOM 10503 N N . TYR D 1 303 ? 11.126 12.501 17.378 1.00 22.90 312 TYR D N 1
ATOM 10504 C CA . TYR D 1 303 ? 10.631 12.379 18.752 1.00 24.27 312 TYR D CA 1
ATOM 10505 C C . TYR D 1 303 ? 10.004 13.685 19.226 1.00 28.21 312 TYR D C 1
ATOM 10506 O O . TYR D 1 303 ? 9.521 13.775 20.353 1.00 28.13 312 TYR D O 1
ATOM 10515 N N . VAL D 1 304 ? 10.031 14.692 18.356 1.00 24.88 313 VAL D N 1
ATOM 10516 C CA . VAL D 1 304 ? 9.452 16.019 18.676 1.00 23.23 313 VAL D CA 1
ATOM 10517 C C . VAL D 1 304 ? 7.951 16.071 18.326 1.00 27.44 313 VAL D C 1
ATOM 10518 O O . VAL D 1 304 ? 7.531 16.441 17.216 1.00 26.32 313 VAL D O 1
ATOM 10522 N N . GLU D 1 305 ? 7.147 15.708 19.313 1.00 28.97 314 GLU D N 1
ATOM 10523 C CA . GLU D 1 305 ? 5.728 15.464 19.133 1.00 27.15 314 GLU D CA 1
ATOM 10524 C C . GLU D 1 305 ? 5.064 15.586 20.518 1.00 28.24 314 GLU D C 1
ATOM 10525 O O . GLU D 1 305 ? 5.675 15.227 21.525 1.00 32.17 314 GLU D O 1
ATOM 10531 N N . ARG D 1 306 ? 3.823 16.071 20.550 1.00 31.04 315 ARG D N 1
ATOM 10532 C CA . ARG D 1 306 ? 3.086 16.358 21.803 1.00 33.93 315 ARG D CA 1
ATOM 10533 C C . ARG D 1 306 ? 2.974 15.227 22.827 1.00 33.11 315 ARG D C 1
ATOM 10534 O O . ARG D 1 306 ? 3.373 15.405 23.981 1.00 30.72 315 ARG D O 1
ATOM 10542 N N . GLU D 1 307 ? 2.469 14.063 22.416 1.00 29.57 316 GLU D N 1
ATOM 10543 C CA . GLU D 1 307 ? 2.329 12.927 23.326 1.00 31.00 316 GLU D CA 1
ATOM 10544 C C . GLU D 1 307 ? 3.673 12.360 23.761 1.00 36.31 316 GLU D C 1
ATOM 10545 O O . GLU D 1 307 ? 3.837 11.938 24.928 1.00 32.99 316 GLU D O 1
ATOM 10551 N N . SER D 1 308 ? 4.617 12.365 22.818 1.00 29.14 317 SER D N 1
ATOM 10552 C CA . SER D 1 308 ? 5.993 11.940 23.041 1.00 29.97 317 SER D CA 1
ATOM 10553 C C . SER D 1 308 ? 6.651 12.812 24.122 1.00 32.47 317 SER D C 1
ATOM 10554 O O . SER D 1 308 ? 7.164 12.305 25.104 1.00 33.08 317 SER D O 1
ATOM 10557 N N . TYR D 1 309 ? 6.620 14.127 23.937 1.00 27.11 318 TYR D N 1
ATOM 10558 C CA . TYR D 1 309 ? 7.117 15.034 24.945 1.00 28.53 318 TYR D CA 1
ATOM 10559 C C . TYR D 1 309 ? 6.420 14.853 26.297 1.00 30.99 318 TYR D C 1
ATOM 10560 O O . TYR D 1 309 ? 7.096 14.793 27.309 1.00 31.53 318 TYR D O 1
ATOM 10569 N N . GLU D 1 310 ? 5.091 14.753 26.304 1.00 29.47 319 GLU D N 1
ATOM 10570 C CA . GLU D 1 310 ? 4.352 14.485 27.540 1.00 31.93 319 GLU D CA 1
ATOM 10571 C C . GLU D 1 310 ? 4.848 13.234 28.256 1.00 33.89 319 GLU D C 1
ATOM 10572 O O . GLU D 1 310 ? 5.140 13.275 29.458 1.00 40.17 319 GLU D O 1
ATOM 10578 N N . MET D 1 311 ? 4.982 12.140 27.514 1.00 35.60 320 MET D N 1
ATOM 10579 C CA . MET D 1 311 ? 5.532 10.906 28.057 1.00 31.90 320 MET D CA 1
ATOM 10580 C C . MET D 1 311 ? 6.991 11.016 28.529 1.00 29.45 320 MET D C 1
ATOM 10581 O O . MET D 1 311 ? 7.290 10.702 29.688 1.00 30.81 320 MET D O 1
ATOM 10586 N N . TYR D 1 312 ? 7.882 11.452 27.640 1.00 29.77 321 TYR D N 1
ATOM 10587 C CA . TYR D 1 312 ? 9.332 11.496 27.912 1.00 31.58 321 TYR D CA 1
ATOM 10588 C C . TYR D 1 312 ? 9.697 12.405 29.073 1.00 33.25 321 TYR D C 1
ATOM 10589 O O . TYR D 1 312 ? 10.491 12.017 29.935 1.00 32.77 321 TYR D O 1
ATOM 10598 N N . PHE D 1 313 ? 9.116 13.605 29.086 1.00 30.14 322 PHE D N 1
ATOM 10599 C CA . PHE D 1 313 ? 9.386 14.573 30.142 1.00 33.15 322 PHE D CA 1
ATOM 10600 C C . PHE D 1 313 ? 8.668 14.262 31.433 1.00 37.11 322 PHE D C 1
ATOM 10601 O O . PHE D 1 313 ? 9.217 14.490 32.502 1.00 35.74 322 PHE D O 1
ATOM 10609 N N . GLY D 1 314 ? 7.458 13.719 31.327 1.00 38.76 323 GLY D N 1
ATOM 10610 C CA . GLY D 1 314 ? 6.736 13.191 32.483 1.00 37.70 323 GLY D CA 1
ATOM 10611 C C . GLY D 1 314 ? 7.582 12.222 33.287 1.00 38.47 323 GLY D C 1
ATOM 10612 O O . GLY D 1 314 ? 7.725 12.379 34.490 1.00 39.97 323 GLY D O 1
ATOM 10613 N N . ILE D 1 315 ? 8.149 11.229 32.610 1.00 38.22 324 ILE D N 1
ATOM 10614 C CA . ILE D 1 315 ? 9.016 10.248 33.247 1.00 39.45 324 ILE D CA 1
ATOM 10615 C C . ILE D 1 315 ? 10.286 10.895 33.832 1.00 42.23 324 ILE D C 1
ATOM 10616 O O . ILE D 1 315 ? 10.631 10.647 34.987 1.00 38.24 324 ILE D O 1
ATOM 10621 N N . ALA D 1 316 ? 10.942 11.750 33.053 1.00 38.27 325 ALA D N 1
ATOM 10622 C CA . ALA D 1 316 ? 12.168 12.404 33.497 1.00 41.73 325 ALA D CA 1
ATOM 10623 C C . ALA D 1 316 ? 11.955 13.278 34.732 1.00 41.02 325 ALA D C 1
ATOM 10624 O O . ALA D 1 316 ? 12.804 13.312 35.616 1.00 42.45 325 ALA D O 1
ATOM 10626 N N . PHE D 1 317 ? 10.811 13.957 34.787 1.00 40.91 326 PHE D N 1
ATOM 10627 C CA . PHE D 1 317 ? 10.464 14.826 35.904 1.00 38.01 326 PHE D CA 1
ATOM 10628 C C . PHE D 1 317 ? 10.058 14.014 37.130 1.00 42.13 326 PHE D C 1
ATOM 10629 O O . PHE D 1 317 ? 10.421 14.364 38.256 1.00 41.80 326 PHE D O 1
ATOM 10637 N N . GLN D 1 318 ? 9.317 12.928 36.906 1.00 41.01 327 GLN D N 1
ATOM 10638 C CA . GLN D 1 318 ? 8.910 12.034 37.988 1.00 43.43 327 GLN D CA 1
ATOM 10639 C C . GLN D 1 318 ? 10.112 11.339 38.614 1.00 45.97 327 GLN D C 1
ATOM 10640 O O . GLN D 1 318 ? 10.157 11.168 39.834 1.00 47.63 327 GLN D O 1
ATOM 10646 N N . ASN D 1 319 ? 11.073 10.953 37.773 1.00 45.18 328 ASN D N 1
ATOM 10647 C CA . ASN D 1 319 ? 12.336 10.365 38.209 1.00 42.57 328 ASN D CA 1
ATOM 10648 C C . ASN D 1 319 ? 13.088 11.229 39.224 1.00 44.25 328 ASN D C 1
ATOM 10649 O O . ASN D 1 319 ? 13.588 10.712 40.228 1.00 39.89 328 ASN D O 1
ATOM 10654 N N . ILE D 1 320 ? 13.159 12.534 38.954 1.00 45.50 329 ILE D N 1
ATOM 10655 C CA . ILE D 1 320 ? 13.735 13.518 39.880 1.00 43.40 329 ILE D CA 1
ATOM 10656 C C . ILE D 1 320 ? 12.991 13.504 41.216 1.00 48.14 329 ILE D C 1
ATOM 10657 O O . ILE D 1 320 ? 13.611 13.302 42.265 1.00 50.76 329 ILE D O 1
ATOM 10662 N N . LEU D 1 321 ? 11.669 13.666 41.166 1.00 44.55 330 LEU D N 1
ATOM 10663 C CA . LEU D 1 321 ? 10.830 13.625 42.364 1.00 44.88 330 LEU D CA 1
ATOM 10664 C C . LEU D 1 321 ? 11.032 12.340 43.164 1.00 45.21 330 LEU D C 1
ATOM 10665 O O . LEU D 1 321 ? 11.164 12.385 44.388 1.00 49.31 330 LEU D O 1
ATOM 10670 N N . ASP D 1 322 ? 11.086 11.213 42.458 1.00 43.10 331 ASP D N 1
ATOM 10671 C CA . ASP D 1 322 ? 11.233 9.900 43.062 1.00 47.06 331 ASP D CA 1
ATOM 10672 C C . ASP D 1 322 ? 12.550 9.735 43.828 1.00 50.83 331 ASP D C 1
ATOM 10673 O O . ASP D 1 322 ? 12.540 9.226 44.949 1.00 54.01 331 ASP D O 1
ATOM 10678 N N . ILE D 1 323 ? 13.671 10.174 43.248 1.00 50.48 332 ILE D N 1
ATOM 10679 C CA . ILE D 1 323 ? 14.966 10.038 43.935 1.00 51.68 332 ILE D CA 1
ATOM 10680 C C . ILE D 1 323 ? 15.154 11.007 45.103 1.00 51.74 332 ILE D C 1
ATOM 10681 O O . ILE D 1 323 ? 15.949 10.739 46.009 1.00 51.61 332 ILE D O 1
ATOM 10686 N N . LEU D 1 324 ? 14.419 12.118 45.080 1.00 50.40 333 LEU D N 1
ATOM 10687 C CA . LEU D 1 324 ? 14.421 13.075 46.184 1.00 52.02 333 LEU D CA 1
ATOM 10688 C C . LEU D 1 324 ? 13.721 12.507 47.421 1.00 55.68 333 LEU D C 1
ATOM 10689 O O . LEU D 1 324 ? 14.046 12.868 48.554 1.00 56.49 333 LEU D O 1
ATOM 10694 N N . GLN D 1 325 ? 12.762 11.617 47.188 1.00 56.93 334 GLN D N 1
ATOM 10695 C CA . GLN D 1 325 ? 12.073 10.896 48.252 1.00 56.63 334 GLN D CA 1
ATOM 10696 C C . GLN D 1 325 ? 12.731 9.540 48.533 1.00 57.02 334 GLN D C 1
ATOM 10697 O O . GLN D 1 325 ? 12.186 8.723 49.276 1.00 62.09 334 GLN D O 1
ATOM 10703 N N . GLY D 1 326 ? 13.891 9.300 47.927 1.00 56.25 335 GLY D N 1
ATOM 10704 C CA . GLY D 1 326 ? 14.675 8.100 48.203 1.00 57.51 335 GLY D CA 1
ATOM 10705 C C . GLY D 1 326 ? 14.482 6.915 47.271 1.00 60.66 335 GLY D C 1
ATOM 10706 O O . GLY D 1 326 ? 15.224 5.932 47.368 1.00 61.31 335 GLY D O 1
ATOM 10707 N N . ASN D 1 327 ? 13.489 6.991 46.380 1.00 61.79 336 ASN D N 1
ATOM 10708 C CA . ASN D 1 327 ? 13.249 5.932 45.386 1.00 57.99 336 ASN D CA 1
ATOM 10709 C C . ASN D 1 327 ? 14.267 6.058 44.274 1.00 52.82 336 ASN D C 1
ATOM 10710 O O . ASN D 1 327 ? 14.224 6.999 43.497 1.00 55.86 336 ASN D O 1
ATOM 10715 N N . VAL D 1 328 ? 15.170 5.091 44.195 1.00 54.78 337 VAL D N 1
ATOM 10716 C CA . VAL D 1 328 ? 16.326 5.198 43.301 1.00 56.98 337 VAL D CA 1
ATOM 10717 C C . VAL D 1 328 ? 16.361 4.131 42.206 1.00 54.41 337 VAL D C 1
ATOM 10718 O O . VAL D 1 328 ? 17.433 3.735 41.749 1.00 56.23 337 VAL D O 1
ATOM 10722 N N . ASP D 1 329 ? 15.183 3.692 41.766 1.00 56.36 338 ASP D N 1
ATOM 10723 C CA . ASP D 1 329 ? 15.083 2.649 40.739 1.00 56.74 338 ASP D CA 1
ATOM 10724 C C . ASP D 1 329 ? 15.522 3.120 39.358 1.00 54.94 338 ASP D C 1
ATOM 10725 O O . ASP D 1 329 ? 15.966 2.311 38.536 1.00 56.16 338 ASP D O 1
ATOM 10730 N N . SER D 1 330 ? 15.411 4.427 39.118 1.00 52.62 339 SER D N 1
ATOM 10731 C CA . SER D 1 330 ? 15.754 5.015 37.817 1.00 51.53 339 SER D CA 1
ATOM 10732 C C . SER D 1 330 ? 17.239 5.294 37.636 1.00 53.75 339 SER D C 1
ATOM 10733 O O . SER D 1 330 ? 17.673 5.639 36.534 1.00 53.73 339 SER D O 1
ATOM 10736 N N . VAL D 1 331 ? 18.011 5.147 38.714 1.00 53.57 340 VAL D N 1
ATOM 10737 C CA . VAL D 1 331 ? 19.443 5.450 38.707 1.00 51.01 340 VAL D CA 1
ATOM 10738 C C . VAL D 1 331 ? 20.211 4.449 37.838 1.00 50.23 340 VAL D C 1
ATOM 10739 O O . VAL D 1 331 ? 20.210 3.245 38.107 1.00 43.66 340 VAL D O 1
ATOM 10743 N N . ALA D 1 332 ? 20.852 4.969 36.791 1.00 49.93 341 ALA D N 1
ATOM 10744 C CA . ALA D 1 332 ? 21.586 4.144 35.832 1.00 51.52 341 ALA D CA 1
ATOM 10745 C C . ALA D 1 332 ? 22.963 3.748 36.358 1.00 53.20 341 ALA D C 1
ATOM 10746 O O . ALA D 1 332 ? 23.473 2.671 36.026 1.00 51.88 341 ALA D O 1
ATOM 10748 N N . ASN D 1 333 ? 23.563 4.640 37.150 1.00 53.44 342 ASN D N 1
ATOM 10749 C CA . ASN D 1 333 ? 24.841 4.392 37.821 1.00 50.70 342 ASN D CA 1
ATOM 10750 C C . ASN D 1 333 ? 24.643 4.343 39.349 1.00 53.65 342 ASN D C 1
ATOM 10751 O O . ASN D 1 333 ? 24.894 5.332 40.042 1.00 52.34 342 ASN D O 1
ATOM 10756 N N . PRO D 1 334 ? 24.196 3.185 39.885 1.00 50.60 343 PRO D N 1
ATOM 10757 C CA . PRO D 1 334 ? 23.804 3.085 41.292 1.00 51.05 343 PRO D CA 1
ATOM 10758 C C . PRO D 1 334 ? 24.973 3.299 42.261 1.00 58.65 343 PRO D C 1
ATOM 10759 O O . PRO D 1 334 ? 24.763 3.751 43.393 1.00 65.72 343 PRO D O 1
ATOM 10763 N N . THR D 1 335 ? 26.192 3.000 41.809 1.00 60.26 344 THR D N 1
ATOM 10764 C CA . THR D 1 335 ? 27.391 3.155 42.631 1.00 60.60 344 THR D CA 1
ATOM 10765 C C . THR D 1 335 ? 27.793 4.622 42.850 1.00 60.72 344 THR D C 1
ATOM 10766 O O . THR D 1 335 ? 28.639 4.916 43.694 1.00 64.30 344 THR D O 1
ATOM 10770 N N . ALA D 1 336 ? 27.167 5.542 42.116 1.00 58.62 345 ALA D N 1
ATOM 10771 C CA . ALA D 1 336 ? 27.371 6.977 42.339 1.00 58.95 345 ALA D CA 1
ATOM 10772 C C . ALA D 1 336 ? 26.777 7.454 43.670 1.00 57.88 345 ALA D C 1
ATOM 10773 O O . ALA D 1 336 ? 27.054 8.570 44.113 1.00 53.06 345 ALA D O 1
ATOM 10775 N N . LEU D 1 337 ? 25.967 6.602 44.297 1.00 59.91 346 LEU D N 1
ATOM 10776 C CA . LEU D 1 337 ? 25.316 6.922 45.568 1.00 66.62 346 LEU D CA 1
ATOM 10777 C C . LEU D 1 337 ? 26.186 6.635 46.812 1.00 72.18 346 LEU D C 1
ATOM 10778 O O . LEU D 1 337 ? 25.935 7.183 47.891 1.00 76.49 346 LEU D O 1
ATOM 10783 N N . ALA D 1 338 ? 27.202 5.785 46.645 1.00 74.06 347 ALA D N 1
ATOM 10784 C CA . ALA D 1 338 ? 28.179 5.473 47.696 1.00 73.31 347 ALA D CA 1
ATOM 10785 C C . ALA D 1 338 ? 29.061 6.697 48.048 1.00 74.30 347 ALA D C 1
ATOM 10786 O O . ALA D 1 338 ? 29.333 7.522 47.163 1.00 73.26 347 ALA D O 1
ATOM 10788 N N . PRO D 1 339 ? 29.476 6.832 49.342 1.00 75.31 348 PRO D N 1
ATOM 10789 C CA . PRO D 1 339 ? 30.284 7.946 49.897 1.00 72.36 348 PRO D CA 1
ATOM 10790 C C . PRO D 1 339 ? 31.533 8.343 49.110 1.00 70.54 348 PRO D C 1
ATOM 10791 O O . PRO D 1 339 ? 32.231 7.475 48.586 1.00 68.19 348 PRO D O 1
ATOM 10795 N N . ALA D 1 340 ? 31.803 9.650 49.069 1.00 69.84 349 ALA D N 1
ATOM 10796 C CA . ALA D 1 340 ? 32.924 10.244 48.318 1.00 76.06 349 ALA D CA 1
ATOM 10797 C C . ALA D 1 340 ? 34.311 9.647 48.622 1.00 80.44 349 ALA D C 1
ATOM 10798 O O . ALA D 1 340 ? 35.160 9.540 47.727 1.00 79.47 349 ALA D O 1
ATOM 10800 N N . LEU D 1 341 ? 34.520 9.260 49.880 1.00 84.70 350 LEU D N 1
ATOM 10801 C CA . LEU D 1 341 ? 35.759 8.614 50.324 1.00 87.50 350 LEU D CA 1
ATOM 10802 C C . LEU D 1 341 ? 35.899 7.175 49.831 1.00 89.99 350 LEU D C 1
ATOM 10803 O O . LEU D 1 341 ? 37.012 6.649 49.731 1.00 90.25 350 LEU D O 1
ATOM 10808 N N . ILE D 1 342 ? 34.764 6.542 49.547 1.00 91.44 351 ILE D N 1
ATOM 10809 C CA . ILE D 1 342 ? 34.732 5.169 49.045 1.00 93.12 351 ILE D CA 1
ATOM 10810 C C . ILE D 1 342 ? 34.810 5.167 47.501 1.00 95.06 351 ILE D C 1
ATOM 10811 O O . ILE D 1 342 ? 35.325 4.217 46.897 1.00 95.95 351 ILE D O 1
ATOM 10816 N N . ARG D 1 343 ? 34.346 6.256 46.880 1.00 94.38 352 ARG D N 1
ATOM 10817 C CA . ARG D 1 343 ? 34.500 6.466 45.432 1.00 91.15 352 ARG D CA 1
ATOM 10818 C C . ARG D 1 343 ? 35.957 6.764 45.073 1.00 92.77 352 ARG D C 1
ATOM 10819 O O . ARG D 1 343 ? 36.603 7.613 45.694 1.00 92.24 352 ARG D O 1
#

Sequence (1366 aa):
SLKIAVLDDYQDAVRKLDCFSSLLQDHEVKVFNNTVKKGVGQLAARRVADVEALVLIRRERTRVTRQQLLDRLPKLKIISQTGRVSRDAGGHHIDLEACTDKGVVVLEGKGSPVAPAELTWALVMAAQRRIPQYVASLKKHGAWQQSGLKSTTMPPNFGIIGRVLKGQTLGIFGYGKIGQLVAGYGRRAFGMNVLVWGRENSKERRARADGFAVAESKDDALFEQSDVLSVHLRLNDETRSIITVADLTRRMKPTALFVNTSRRAELVEENGMVTALNRGRPGMAAIDVFETEPILQGHTLLRMENCICTPHIGYYVERRESYEMYFGIAFQNILDILQGNVDSVANPTALAPALIRSLKIAVLDDYQDAVRKLDCFSLLQDHEVKVFNNTVKKGVGQLAARVADVEALVLIIRRERTRVTRQLLDRLPKKLKKIISQTGRVSRRDAGGHIDLEACTDKGVVVLEGKGSPVAPAELTWALVMAAQRRIPQYVASLKHGAWQQSGLKSTTMPPNFGIGRVLKGQTLGIFGYGKIGQLVAGYGRRAFGMNVLVWGRENSKERARADGFAVAESKDALFEQSDVLSVHLRLNDETRSIITVADLTRMKPTALFVNTSRRAELVEENGMVTALNRGRPGMAAIDVFETEPILQGHTLLRMENCICTPHIGYYVERESYEMYFGIAFQNILDILQGNVDSVANPTALAPALIRSLKIAVLDDYQDAVRRKLDCFSLLQDHEVKVFNNTVKGVGQLAARVADVEALVLIRERTRVTRQQLLDRLPKKLKIISQTGRVSRDGHIDLEACTDKGVVVLEGKGSPVAPAELTWALVMAAQRRIIPQYVASLKKHGAWQQSGLKSTTMPPNFGIIGRRVLKKGQTLGIFGYGKIGQLVAGYGRRAFGMNVLVWGRENSKERARADGFAVAESKDALFEQSDVLSVHLRLNDETRSIITVADLTRMKPTALFVNTSSRAELVEENNGMVTALNRGRPGMAAIDVFETEPILQGHTLLRMENCICTPHIGYVERESYEMYFGIAFQNILDDILQGNVDSVANPTALAPALIRSLKIAVLDDYQDAVRKLDDCFSSLLQDHEVKVFNNTVKGVGQLAARVADDVEALVLIRERTRVTRQLLDRLPKLKIISQTGRRVSRDDAGGHIDLEACTDKGVVVLEGKGSPVAPAELTWALVMAAQRRIIPQYVASLKHGAWQQSGLKSTTMPPNFGIGRVLKGQTLGIFGYGKIGQLVAGYGRRAFGMNVLVWGRENNSKERARADGFAVAESKDALFEQSDVLSVHLRLNDETRSIITVVADLTRMKPTALFVNTSRAELVEENNGMVTALNRRGRPGMAAIDVFETEPILQGHTLLRMENCICTPHIGYVERESYEMYFGIAFQNILDILQGNVDSVANPTALAPALIR

Solvent-accessible surface area: 53369 Å² total; per-residue (Å²): 111,13,53,0,0,0,7,3,2,23,33,31,0,0,130,80,10,127,16,49,70,63,3,151,99,23,114,36,102,15,23,63,102,26,39,114,51,44,46,120,14,7,78,141,2,45,88,2,35,0,2,0,0,3,44,71,42,8,135,3,38,90,98,5,4,88,127,10,116,114,12,107,7,0,0,0,1,1,112,8,23,140,70,88,65,22,7,7,53,18,122,0,0,22,82,80,22,3,12,0,0,50,6,150,45,25,34,24,4,3,0,2,0,0,0,0,0,0,2,0,0,3,4,1,0,12,24,0,10,48,28,2,112,152,38,40,21,3,51,3,29,2,177,48,145,121,36,24,105,27,5,7,5,0,13,7,2,92,14,19,14,0,0,0,2,2,8,43,157,28,0,83,58,0,0,32,13,0,107,48,6,38,7,20,0,12,0,37,6,161,10,41,4,13,46,129,0,42,76,70,51,21,28,9,5,53,32,44,61,12,0,0,86,46,0,8,0,0,0,0,15,29,123,31,50,114,142,14,126,49,45,0,44,22,61,5,0,35,76,0,28,54,25,0,0,1,0,4,15,23,82,11,36,0,10,61,147,107,1,17,30,44,0,9,113,159,26,96,0,4,1,0,0,7,1,6,13,91,90,38,27,14,97,171,34,48,62,11,12,178,26,74,14,5,4,5,0,0,54,1,2,43,3,2,61,66,7,9,54,90,10,1,13,55,0,0,71,13,0,42,42,24,85,160,56,67,57,134,21,12,10,12,82,95,6,89,32,79,71,176,144,102,126,25,73,1,0,0,2,2,2,21,33,24,1,0,140,87,10,51,4,47,72,42,3,148,111,24,113,42,110,20,34,60,80,28,24,130,31,37,32,95,11,9,85,52,1,38,80,7,37,0,0,0,1,3,23,64,32,7,131,2,56,101,106,2,6,87,112,7,120,98,6,111,6,0,0,0,1,2,107,6,23,140,48,113,46,16,5,8,51,23,126,0,0,22,82,82,19,2,10,0,0,55,14,116,34,22,33,21,4,19,0,1,0,0,0,0,0,0,3,0,0,5,7,2,0,11,26,0,8,41,25,1,94,159,41,36,20,3,49,5,28,2,132,52,146,116,41,28,98,15,3,6,6,0,18,7,4,123,51,34,26,0,0,0,5,2,1,32,154,48,0,72,61,0,0,31,13,0,121,42,8,34,13,91,12,19,0,46,10,150,104,74,4,45,105,107,0,180,90,58,59,18,60,46,5,150,35,49,49,4,0,0,81,79,0,13,0,0,0,0,18,30,152,43,50,106,149,16,113,49,50,0,48,29,56,5,0,40,96,0,69,49,37,1,0,0,0,3,17,19,55,10,48,0,8,61,146,102,0,15,23,36,0,9,108,173,24,98,0,5,1,0,0,6,0,3,11,94,80,42,42,10,150,106,43,56,77,16,11,178,30,85,14,10,5,3,0,0,27,0,5,23,2,2,38,30,4,4,14,25,17,0,0,22,0,0,26,13,0,41,35,26,72,157,56,65,63,131,23,13,17,11,83,94,5,91,32,80,76,176,143,93,103,15,66,0,0,0,3,3,2,19,12,28,1,0,144,84,11,118,18,45,67,63,3,140,108,29,100,40,104,17,32,65,83,29,15,113,48,37,53,106,10,14,81,63,1,62,67,6,29,0,1,0,1,3,52,81,48,9,160,1,38,96,108,3,5,77,125,6,126,97,8,92,8,0,0,0,2,2,118,9,38,149,131,57,17,8,51,29,127,0,0,19,75,77,22,4,11,0,0,49,12,134,29,21,35,35,1,2,0,6,0,0,0,0,0,0,2,0,0,2,3,1,0,10,24,1,11,56,25,1,112,154,38,38,21,3,54,4,26,3,175,62,147,98,32,24,106,25,7,7,6,0,11,12,2,112,23,23,10,0,0,0,2,1,7,32,149,31,0,79,63,0,0,29,16,0,157,50,7,40,15,31,12,10,0,24,8,145,7,38,6,15,44,92,0,52,88,64,48,21,28,9,6,46,22,48,54,10,0,0,85,50,0,7,0,0,0,0,16,21,117,35,68,149,147,14,132,54,40,0,40,36,45,10,0,40,96,0,36,50,30,0,0,0,0,3,13,25,80,12,32,0,10,60,130,108,4,15,30,53,0,9,101,135,17,104,0,2,1,0,0,5,1,3,6,83,80,37,42,14,146,99,43,51,77,18,5,154,24,85,17,5,5,3,0,0,39,1,2,23,3,2,79,84,6,8,47,73,9,1,14,51,0,0,85,12,0,42,25,24,76,146,60,72,58,140,20,12,15,8,90,80,4,92,32,83,76,169,144,92,115,20,61,0,0,0,4,4,2,22,32,22,0,0,137,89,10,71,6,47,70,45,2,142,112,29,110,40,100,16,36,64,84,32,43,122,30,38,41,117,10,9,78,70,2,40,90,3,36,0,2,0,0,6,42,50,50,6,133,2,55,104,94,4,4,91,126,7,122,106,9,107,9,0,0,0,2,3,118,7,40,139,66,96,43,23,4,10,54,30,124,0,0,21,77,69,22,3,9,0,0,52,6,144,34,28,34,26,4,2,0,2,0,0,0,0,0,0,2,0,0,6,4,1,0,11,24,1,8,43,19,1,110,162,30,36,10,3,63,6,36,17,176,50,138,123,42,27,98,19,2,10,3,0,22,7,2,113,49,30,29,0,0,0,4,4,3,35,140,28,0,63,60,0,0,16,12,0,148,37,6,36,11,94,12,17,0,50,12,168,114,86,5,30,88,83,0,103,87,75,66,18,63,35,0,133,38,54,66,4,0,0,87,79,0,16,0,0,0,0,15,25,118,23,46,106,139,16,112,51,43,0,38,37,53,4,0,38,82,0,70,59,41,0,0,1,0,3,9,23,63,11,42,0,12,61,128,106,1,14,31,40,0,9,106,162,34,90,0,6,1,0,0,8,0,5,14,84,80,39,37,15,145,94,64,53,75,15,11,196,31,61,23,10,6,4,0,0,34,1,2,22,3,2,27,37,8,8,14,27,8,2,0,13,0,0,22,14,0,42,39,24,77,161,52,69,64,134,23,14,13,10,87,94,4,96,36,81,70,175,135,108

InterPro domains:
  IPR006139 D-isomer specific 2-hydroxyacid dehydrogenase, catalytic domain [PF00389] (29-336)
  IPR006140 D-isomer specific 2-hydroxyacid dehydrogenase, NAD-binding domain [PF02826] (126-311)
  IPR036291 NAD(P)-binding domain superfamily [SSF51735] (117-312)
  IPR050857 D-isomer specific 2-hydroxyacid dehydrogenases [PTHR42789] (11-336)

Organism: Ralstonia nicotianae (strain ATCC BAA-1114 / GMI1000) (NCBI:txid267608)

CATH classification: 3.40.50.720 (+1 more: 3.40.50.720)